Protein AF-A0A3S7R4Q8-F1 (afdb_monomer_lite)

Organism: Escherichia coli (NCBI:txid562)

InterPro domains:
  IPR011050 Pectin lyase fold/virulence factor [SSF51126] (171-638)
  IPR012332 Autotransporter, pectate lyase C-like domain superfamily [G3DSA:2.160.20.20] (77-400)
  IPR024973 ESPR domain [PF13018] (33-77)
  IPR026325 Protein of unknown function DUF932 [PF06067] (763-907)
  IPR030930 Adhesin of bacterial autotransporter system [PF16168] (350-412)
  IPR030930 Adhesin of bacterial autotransporter system [PF16168] (423-482)
  IPR030930 Adhesin of bacterial autotransporter system [TIGR04415] (155-189)
  IPR030930 Adhesin of bacterial autotransporter system [TIGR04415] (191-218)
  IPR030930 Adhesin of bacterial autotransporter system [TIGR04415] (240-271)
  IPR030930 Adhesin of bacterial autotransporter system [TIGR04415] (276-309)
  IPR030930 Adhesin of bacterial autotransporter system [TIGR04415] (291-328)
  IPR030930 Adhesin of bacterial autotransporter system [TIGR04415] (365-401)
  IPR036709 Autotransporter beta-domain superfamily [SSF103515] (648-776)
  IPR043990 Autochaperone domain type 1 [PF18883] (524-626)
  IPR043990 Autochaperone domain type 1 [cd01344] (449-643)

Sequence (918 aa):
MTMLFCTCRYPHLWVPAFLFTLCKEKLMKRHLNTSYRLVWNHITGTLVVASELARSRGKRTGVAVALSLAAVTSVPALAADTVVQAGETVNGGTLKNHDNQIVFGTTNGMTISTGLEYGPDNEANTGGQWIQNGGIANNTTVTGGGLQGVNAGGSVSDTVISAGGGQSLQGQAVNTTLNGGEQWVHEGGIATGTVINEKGWQAVKSGAMATDTVVNTGAEGGPDAENGDTGQTVYGDAVRTTINKNGRQIVAAEGTANTTVVYAGGDQTVHGHALDTTLNGGYQYVHNGGTASGTVVNSDGWQIIKEGGLADFTTVNQKGKLQVNAGGTATNVTLKQGGALVTSTAATVTGSNRLGNFTVENGKADGVVLESGGRLDVLEGHSAQKTRVDDGGTLAVSAGGKATGVTMTSGGALIADSGATVEGTNASGKFSIDGISGQASGLLLENGGSFTVNAGGQAGNTTVGHRGTLTLAAGGSLSGRTQLSKGASMVLNGDVVSTGDIVNAGEIRFDNQTTQDAVLSRAVAKGDAPVTFHKLTTSNLTGQGGTINMRVRLDGSNASDQLVINGGQATGKTWLAFTNVGNSNLGVATSGQGIRVVDAQNGATTEEGAFALSRPLQAGAFNYTLNRDSDEDWYLRSENAYRAEVPLYASMLTQAMDYDRILAGSRSHQTGVNGENNSVRLSIQGGHLGHDNNGGIARGATPESSGSYGFVRLEGDLLRTEVAGMSLTTGGYGAAGHSSVDVKDDDGSRAGTVRDDAGSLGGYFRFVCQNGCVCGQSLGEVRVPHRGDVVEKVIEGAYEVVGVFDRIEEKRDAMQSLVLPPPARQALAQAALTYRYGDEHQPVTTADILTPRRREDYGKDLWSAYQTIQENMLKGGISGRSARGKRIHTRAIHSIDTDIKLNRALWVMAETLLKSMR

Secondary structure (DSSP, 8-state):
--------S--------------------S-----EEEEEETTTTEEEEEETT-------------------------PPPEEE-TT-EEEEEEE-TT-EEEESSEEEEEEE--B-TT-TT-TT---EEEE-TT-EEES-EE-TTBEEEE-TT-EEES-EEETT-EEEESSEEES-EEES-EEEE-TT-EEES-EEETT-EEEE-TT-EEES-EE--B-TT-TTS---S-EEEESSEEES-EE-TTBEEEE-TT-EEES-EEETT-EEEESSEEES-EEEB-EEEE-TT-EEES-EE-TT-EEEE-TT-EEES-EE-TT-EEEE-TT-EEEEEEE-TT-EEEEETTSEEEEEETTEEEEEETTEEES-EE-TT-EEEE-TT-EEES-EE-TT-EEEE-TT-EEEEEEE-TT-EEEEETTSEEEEEETTEEEEEETTTTEEES-EE-TT-EEEE-TT-EEES-EE-TT-EEEEETT-EEES-EEE-TT-EEEEES-EEESS-EEESSEEE--SS--HHHHHH-----S---PPP-EEEES-EEEEEEEEEEEE--SSS--B-EEEEESSEEEEEEEEEEEE-S-TT------TT-EEEEEEETT-EE-TTSEEESS-EEETTEEEEEEE-TTS-EEEEE-SSPPTHHHHHHHHHHHHHHHHHHHH--GGG------SS--EEEEEEEEEEEE---S-GGGTPPPPEEEEEEEEEEEEEEEEEEETTEEEEEEEEEEEEEEEEEEE-TTS-EEEEEEEEEEEEEEEEEEEESS-----S-S------SSS-HHHHHHHHHHHHHTTHHHHHHHHHHHHTSB--HHHHHHHHHHHHHHHH-SS--SS-HHHHTS-SSGGGG-SBHHHHHHHHHHHHHH---EEE-TTS-EEEPPPP--HHHHHHHHHHHHHHHHHHHHH--

Foldseek 3Di:
DFFDDDFDDDDFPDDFDDDDWPFDDDDPDDDDDDDWDWDQDPVPRDTDTHDPPDDDDDDDDDDDDDDDDDDDPDDDDPADEAEQADQGEAEEDEWDSLHAYEFLHEYEQYEFQAQAQPHDVDPPGHHAYAFDANGEYENYEFEANHEYEQADNGEYECYEYEDAGEYEFQHEYECYEFHLYEYEFDANGEYENYEFAENYAYEQAANGEYENYEFHAQQPVHDPDDGDRGAYEFLHEYEAYEFEANHEYEAAQNGEYECYEADANGEYEFNHEYELYEFHLGEYEFDANGEYENYEFDANGEYEFDANGEYECYEFDANGEYEAEQNGAYYQYEYEPNGAYEYELNYWYWHAYPVGTWTRDDLETEPAEFENQHEYEREACGEYECYEFEANGEYEFEQNGAYEQYEYEPNGAYEYELNGWYWYAYPQGTWTRDNVQLETEDAEFENCHEYEREANHEYEHYEFEANGEYEYAANGEYEHEYEYADNGEYEYAAAYEYAAEYEFPYEYEDDDPDDVVCVVVVPAPPDPDDDDAYEYEYQEYHYPAHEYEKEAAQQAPLDIHAYEHEPHEQDHAYEYEYRHHDDQQDHDFAPDPARWHYHYYDPYAYDPRRYAHPDWDDGNFWTWGWDADPNRTIHIGTDPWTQLVLLLVLQQVVQQVVVVDVQVNDPPPDDFDDDPWKTKGKDKDKDKDFDCQDPFVVVSDRFGKIWMKIKIKIKIFPGWDDDPQKIKTKIKMKMWIKIKMFGAHNVRHTSGIHMGTTIGIGMGIDMHGDQQFTEDDDQQPQDQDPDDPSPVSVVVSVVVRVVSVVVVVVVLVLQLPAQADPVRLQVLLVQLQCVPPNDPDRFDHSVQLQDAPDPVLPDRTLNSSLSSNLCCAQCWQTWGADPVGDIDTGHHDDDPVVSNVSSNSSVVSSVVSSVVRD

pLDDT: mean 81.15, std 22.01, range [21.55, 98.88]

Radius of gyration: 51.57 Å; chains: 1; bounding box: 96×73×159 Å

Structure (mmCIF, N/CA/C/O backbone):
data_AF-A0A3S7R4Q8-F1
#
_entry.id   AF-A0A3S7R4Q8-F1
#
loop_
_atom_site.group_PDB
_atom_site.id
_atom_site.type_symbol
_atom_site.label_atom_id
_atom_site.label_alt_id
_atom_site.label_comp_id
_atom_site.label_asym_id
_atom_site.label_entity_id
_atom_site.label_seq_id
_atom_site.pdbx_PDB_ins_code
_atom_site.Cartn_x
_atom_site.Cartn_y
_atom_site.Cartn_z
_atom_site.occupancy
_atom_site.B_iso_or_equiv
_atom_site.auth_seq_id
_atom_site.auth_comp_id
_atom_site.auth_asym_id
_atom_site.auth_atom_id
_atom_site.pdbx_PDB_model_num
ATOM 1 N N . MET A 1 1 ? 37.529 -16.391 83.352 1.00 26.67 1 MET A N 1
ATOM 2 C CA . MET A 1 1 ? 37.997 -17.755 83.034 1.00 26.67 1 MET A CA 1
ATOM 3 C C . MET A 1 1 ? 36.746 -18.607 82.996 1.00 26.67 1 MET A C 1
ATOM 5 O O . MET A 1 1 ? 36.150 -18.820 84.041 1.00 26.67 1 MET A O 1
ATOM 9 N N . THR A 1 2 ? 36.255 -18.907 81.796 1.00 25.52 2 THR A N 1
ATOM 10 C CA . THR A 1 2 ? 34.890 -19.410 81.587 1.00 25.52 2 THR A CA 1
ATOM 11 C C . THR A 1 2 ? 34.982 -20.799 80.986 1.00 25.52 2 THR A C 1
ATOM 13 O O . THR A 1 2 ? 35.744 -21.015 80.050 1.00 25.52 2 THR A O 1
ATOM 16 N N . MET A 1 3 ? 34.265 -21.733 81.595 1.00 26.16 3 MET A N 1
ATOM 17 C CA . MET A 1 3 ? 34.409 -23.174 81.430 1.00 26.16 3 MET A CA 1
ATOM 18 C C . MET A 1 3 ? 33.017 -23.770 81.487 1.00 26.16 3 MET A C 1
ATOM 20 O O . MET A 1 3 ? 32.267 -23.420 82.400 1.00 26.16 3 MET A O 1
ATOM 24 N N . LEU A 1 4 ? 32.663 -24.649 80.553 1.00 29.16 4 LEU A N 1
ATOM 25 C CA . LEU A 1 4 ? 31.347 -25.270 80.581 1.00 29.16 4 LEU A CA 1
ATOM 26 C C . LEU A 1 4 ? 31.357 -26.642 79.921 1.00 29.16 4 LEU A C 1
ATOM 28 O O . LEU A 1 4 ? 31.340 -26.739 78.701 1.00 29.16 4 LEU A O 1
ATOM 32 N N . PHE A 1 5 ? 31.219 -27.666 80.759 1.00 32.69 5 PHE A N 1
ATOM 33 C CA . PHE A 1 5 ? 30.425 -28.853 80.456 1.00 32.69 5 PHE A CA 1
ATOM 34 C C . PHE A 1 5 ? 29.591 -29.200 81.699 1.00 32.69 5 PHE A C 1
ATOM 36 O O . PHE A 1 5 ? 30.061 -28.960 82.806 1.00 32.69 5 PHE A O 1
ATOM 43 N N . CYS A 1 6 ? 28.378 -29.754 81.639 1.00 25.39 6 CYS A N 1
ATOM 44 C CA . CYS A 1 6 ? 27.277 -29.728 80.658 1.00 25.39 6 CYS A CA 1
ATOM 45 C C . CYS A 1 6 ? 26.129 -30.562 81.287 1.00 25.39 6 CYS A C 1
ATOM 47 O O . CYS A 1 6 ? 26.404 -31.529 82.000 1.00 25.39 6 CYS A O 1
ATOM 49 N N . THR A 1 7 ? 24.851 -30.269 80.997 1.00 25.92 7 THR A N 1
ATOM 50 C CA . THR A 1 7 ? 23.750 -31.202 81.321 1.00 25.92 7 THR A CA 1
ATOM 51 C C . THR A 1 7 ? 22.784 -31.441 80.185 1.00 25.92 7 THR A C 1
ATOM 53 O O . THR A 1 7 ? 22.458 -30.569 79.379 1.00 25.92 7 THR A O 1
ATOM 56 N N . CYS A 1 8 ? 22.246 -32.656 80.183 1.00 27.55 8 CYS A N 1
ATOM 57 C CA . CYS A 1 8 ? 21.097 -33.003 79.377 1.00 27.55 8 CYS A CA 1
ATOM 58 C C . CYS A 1 8 ? 19.786 -32.767 80.119 1.00 27.55 8 CYS A C 1
ATOM 60 O O . CYS A 1 8 ? 19.309 -33.640 80.840 1.00 27.55 8 CYS A O 1
ATOM 62 N N . ARG A 1 9 ? 19.134 -31.650 79.791 1.00 29.03 9 ARG A N 1
ATOM 63 C CA . ARG A 1 9 ? 17.686 -31.600 79.532 1.00 29.03 9 ARG A CA 1
ATOM 64 C C . ARG A 1 9 ? 17.419 -30.536 78.461 1.00 29.03 9 ARG A C 1
ATOM 66 O O . ARG A 1 9 ? 17.160 -29.385 78.768 1.00 29.03 9 ARG A O 1
ATOM 73 N N . TYR A 1 10 ? 17.518 -30.985 77.205 1.00 35.88 10 TYR A N 1
ATOM 74 C CA . TYR A 1 10 ? 17.354 -30.233 75.949 1.00 35.88 10 TYR A CA 1
ATOM 75 C C . TYR A 1 10 ? 18.372 -29.113 75.650 1.00 35.88 10 TYR A C 1
ATOM 77 O O . TYR A 1 10 ? 18.126 -27.946 75.933 1.00 35.88 10 TYR A O 1
ATOM 85 N N . PRO A 1 11 ? 19.434 -29.452 74.897 1.00 29.73 11 PRO A N 1
ATOM 86 C CA . PRO A 1 11 ? 20.004 -28.539 73.914 1.00 29.73 11 PRO A CA 1
ATOM 87 C C . PRO A 1 11 ? 19.893 -29.118 72.491 1.00 29.73 11 PRO A C 1
ATOM 89 O O . PRO A 1 11 ? 20.501 -30.137 72.150 1.00 29.73 11 PRO A O 1
ATOM 92 N N . HIS A 1 12 ? 19.148 -28.425 71.631 1.00 29.16 12 HIS A N 1
ATOM 93 C CA . HIS A 1 12 ? 19.277 -28.530 70.178 1.00 29.16 12 HIS A CA 1
ATOM 94 C C . HIS A 1 12 ? 19.711 -27.165 69.656 1.00 29.16 12 HIS A C 1
ATOM 96 O O . HIS A 1 12 ? 18.875 -26.325 69.338 1.00 29.16 12 HIS A O 1
ATOM 102 N N . LEU A 1 13 ? 21.025 -26.937 69.605 1.00 28.33 13 LEU A N 1
ATOM 103 C CA . LEU A 1 13 ? 21.574 -25.771 68.925 1.00 28.33 13 LEU A CA 1
ATOM 104 C C . LEU A 1 13 ? 21.566 -26.065 67.420 1.00 28.33 13 LEU A C 1
ATOM 106 O O . LEU A 1 13 ? 22.435 -26.768 66.909 1.00 28.33 13 LEU A O 1
ATOM 110 N N . TRP A 1 14 ? 20.535 -25.590 66.726 1.00 26.89 14 TRP A N 1
ATOM 111 C CA . TRP A 1 14 ? 20.473 -25.645 65.268 1.00 26.89 14 TRP A CA 1
ATOM 112 C C . TRP A 1 14 ? 21.296 -24.494 64.688 1.00 26.89 14 TRP A C 1
ATOM 114 O O . TRP A 1 14 ? 20.960 -23.330 64.893 1.00 26.89 14 TRP A O 1
ATOM 124 N N . VAL A 1 15 ? 22.348 -24.823 63.939 1.00 25.45 15 VAL A N 1
ATOM 125 C CA . VAL A 1 15 ? 23.052 -23.876 63.067 1.00 25.45 15 VAL A CA 1
ATOM 126 C C . VAL A 1 15 ? 22.779 -24.319 61.629 1.00 25.45 15 VAL A C 1
ATOM 128 O O . VAL A 1 15 ? 23.397 -25.286 61.181 1.00 25.45 15 VAL A O 1
ATOM 131 N N . PRO A 1 16 ? 21.833 -23.688 60.908 1.00 24.86 16 PRO A N 1
ATOM 132 C CA . PRO A 1 16 ? 21.560 -24.030 59.518 1.00 24.86 16 PRO A CA 1
ATOM 133 C C . PRO A 1 16 ? 22.721 -23.564 58.631 1.00 24.86 16 PRO A C 1
ATOM 135 O O . PRO A 1 16 ? 22.762 -22.425 58.167 1.00 24.86 16 PRO A O 1
ATOM 138 N N . ALA A 1 17 ? 23.680 -24.457 58.397 1.00 26.41 17 ALA A N 1
ATOM 139 C CA . ALA A 1 17 ? 24.714 -24.266 57.393 1.00 26.41 17 ALA A CA 1
ATOM 140 C C . ALA A 1 17 ? 24.139 -24.590 56.003 1.00 26.41 17 ALA A C 1
ATOM 142 O O . ALA A 1 17 ? 23.897 -25.755 55.697 1.00 26.41 17 ALA A O 1
ATOM 143 N N . PHE A 1 18 ? 23.981 -23.543 55.185 1.00 25.91 18 PHE A N 1
ATOM 144 C CA . PHE A 1 18 ? 23.490 -23.533 53.797 1.00 25.91 18 PHE A CA 1
ATOM 145 C C . PHE A 1 18 ? 22.010 -23.895 53.585 1.00 25.91 18 PHE A C 1
ATOM 147 O O . PHE A 1 18 ? 21.606 -25.049 53.646 1.00 25.91 18 PHE A O 1
ATOM 154 N N . LEU A 1 19 ? 21.221 -22.887 53.194 1.00 25.77 19 LEU A N 1
ATOM 155 C CA . LEU A 1 19 ? 19.942 -23.079 52.511 1.00 25.77 19 LEU A CA 1
ATOM 156 C C . LEU A 1 19 ? 20.214 -23.120 50.996 1.00 25.77 19 LEU A C 1
ATOM 158 O O . LEU A 1 19 ? 20.661 -22.123 50.429 1.00 25.77 19 LEU A O 1
ATOM 162 N N . PHE A 1 20 ? 19.963 -24.254 50.340 1.00 23.41 20 PHE A N 1
ATOM 163 C CA . PHE A 1 20 ? 19.987 -24.372 48.875 1.00 23.41 20 PHE A CA 1
ATOM 164 C C . PHE A 1 20 ? 18.577 -24.697 48.373 1.00 23.41 20 PHE A C 1
ATOM 166 O O . PHE A 1 20 ? 18.231 -25.854 48.143 1.00 23.41 20 PHE A O 1
ATOM 173 N N . THR A 1 21 ? 17.752 -23.663 48.208 1.00 26.12 21 THR A N 1
ATOM 174 C CA . THR A 1 21 ? 16.392 -23.794 47.675 1.00 26.12 21 THR A CA 1
ATOM 175 C C . THR A 1 21 ? 16.452 -24.089 46.175 1.00 26.12 21 THR A C 1
ATOM 177 O O . THR A 1 21 ? 16.606 -23.193 45.346 1.00 26.12 21 THR A O 1
ATOM 180 N N . LEU A 1 22 ? 16.340 -25.366 45.809 1.00 25.05 22 LEU A N 1
ATOM 181 C CA . LEU A 1 22 ? 16.194 -25.813 44.422 1.00 25.05 22 LEU A CA 1
ATOM 182 C C . LEU A 1 22 ? 14.704 -25.923 44.066 1.00 25.05 22 LEU A C 1
ATOM 184 O O . LEU A 1 22 ? 14.197 -27.007 43.783 1.00 25.05 22 LEU A O 1
ATOM 188 N N . CYS A 1 23 ? 14.004 -24.785 44.084 1.00 25.73 23 CYS A N 1
ATOM 189 C CA . CYS A 1 23 ? 12.625 -24.719 43.606 1.00 25.73 23 CYS A CA 1
ATOM 190 C C . CYS A 1 23 ? 12.600 -25.087 42.115 1.00 25.73 23 CYS A C 1
ATOM 192 O O . CYS A 1 23 ? 13.279 -24.462 41.295 1.00 25.73 23 CYS A O 1
ATOM 194 N N . LYS A 1 24 ? 11.864 -26.145 41.766 1.00 26.42 24 LYS A N 1
ATOM 195 C CA . LYS A 1 24 ? 11.794 -26.666 40.398 1.00 26.42 24 LYS A CA 1
ATOM 196 C C . LYS A 1 24 ? 10.342 -26.783 39.961 1.00 26.42 24 LYS A C 1
ATOM 198 O O . LYS A 1 24 ? 9.799 -27.881 39.860 1.00 26.42 24 LYS A O 1
ATOM 203 N N . GLU A 1 25 ? 9.743 -25.621 39.710 1.00 28.64 25 GLU A N 1
ATOM 204 C CA . GLU A 1 25 ? 8.355 -25.466 39.276 1.00 28.64 25 GLU A CA 1
ATOM 205 C C . GLU A 1 25 ? 7.989 -26.457 38.162 1.00 28.64 25 GLU A C 1
ATOM 207 O O . GLU A 1 25 ? 8.582 -26.472 37.079 1.00 28.64 25 GLU A O 1
ATOM 212 N N . LYS A 1 26 ? 6.970 -27.283 38.418 1.00 24.34 26 LYS A N 1
ATOM 213 C CA . LYS A 1 26 ? 6.408 -28.213 37.432 1.00 24.34 26 LYS A CA 1
ATOM 214 C C . LYS A 1 26 ? 4.934 -27.917 37.161 1.00 24.34 26 LYS A C 1
ATOM 216 O O . LYS A 1 26 ? 4.061 -28.778 37.253 1.00 24.34 26 LYS A O 1
ATOM 221 N N . LEU A 1 27 ? 4.669 -26.673 36.767 1.00 27.16 27 LEU A N 1
ATOM 222 C CA . LEU A 1 27 ? 3.374 -26.235 36.252 1.00 27.16 27 LEU A CA 1
ATOM 223 C C . LEU A 1 27 ? 3.078 -26.898 34.894 1.00 27.16 27 LEU A C 1
ATOM 225 O O . LEU A 1 27 ? 3.482 -26.417 33.838 1.00 27.16 27 LEU A O 1
ATOM 229 N N . MET A 1 28 ? 2.329 -28.005 34.898 1.00 24.97 28 MET A N 1
ATOM 230 C CA . MET A 1 28 ? 1.729 -28.539 33.670 1.00 24.97 28 MET A CA 1
ATOM 231 C C . MET A 1 28 ? 0.426 -27.808 33.321 1.00 24.97 28 MET A C 1
ATOM 233 O O . MET A 1 28 ? -0.669 -28.314 33.559 1.00 24.97 28 MET A O 1
ATOM 237 N N . LYS A 1 29 ? 0.549 -26.658 32.650 1.00 25.98 29 LYS A N 1
ATOM 238 C CA . LYS A 1 29 ? -0.421 -26.212 31.634 1.00 25.98 29 LYS A CA 1
ATOM 239 C C . LYS A 1 29 ? 0.330 -25.691 30.407 1.00 25.98 29 LYS A C 1
ATOM 241 O O . LYS A 1 29 ? 1.394 -25.095 30.520 1.00 25.98 29 LYS A O 1
ATOM 246 N N . ARG A 1 30 ? -0.203 -25.992 29.218 1.00 34.81 30 ARG A N 1
ATOM 247 C CA . ARG A 1 30 ? 0.396 -25.618 27.927 1.00 34.81 30 ARG A CA 1
ATOM 248 C C . ARG A 1 30 ? 0.352 -24.097 27.713 1.00 34.81 30 ARG A C 1
ATOM 250 O O . ARG A 1 30 ? -0.628 -23.468 28.091 1.00 34.81 30 ARG A O 1
ATOM 257 N N . HIS A 1 31 ? 1.350 -23.595 26.979 1.00 32.31 31 HIS A N 1
ATOM 258 C CA . HIS A 1 31 ? 1.493 -22.227 26.453 1.00 32.31 31 HIS A CA 1
ATOM 259 C C . HIS A 1 31 ? 1.882 -21.126 27.460 1.00 32.31 31 HIS A C 1
ATOM 261 O O . H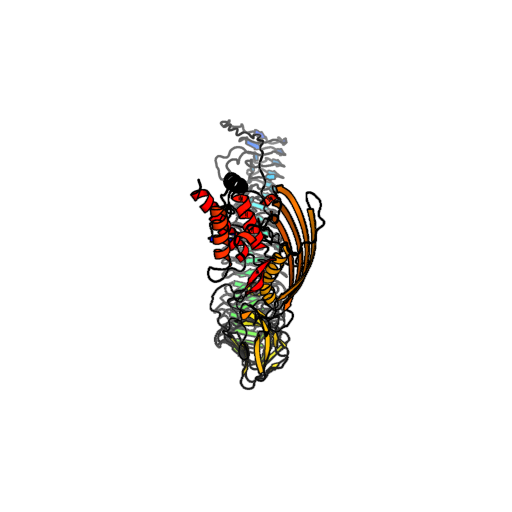IS A 1 31 ? 1.055 -20.291 27.806 1.00 32.31 31 HIS A O 1
ATOM 267 N N . LEU A 1 32 ? 3.174 -21.047 27.817 1.00 27.27 32 LEU A N 1
ATOM 268 C CA . LEU A 1 32 ? 4.056 -19.910 27.473 1.00 27.27 32 LEU A CA 1
ATOM 269 C C . LEU A 1 32 ? 5.525 -20.189 27.877 1.00 27.27 32 LEU A C 1
ATOM 271 O O . LEU A 1 32 ? 5.828 -21.246 28.425 1.00 27.27 32 LEU A O 1
ATOM 275 N N . ASN A 1 33 ? 6.438 -19.305 27.462 1.00 28.39 33 ASN A N 1
ATOM 276 C CA . ASN A 1 33 ? 7.865 -19.590 27.243 1.00 28.39 33 ASN A CA 1
ATOM 277 C C . ASN A 1 33 ? 8.728 -19.894 28.486 1.00 28.39 33 ASN A C 1
ATOM 279 O O . ASN A 1 33 ? 8.505 -19.392 29.582 1.00 28.39 33 ASN A O 1
ATOM 283 N N . THR A 1 34 ? 9.794 -20.659 28.227 1.00 33.75 34 THR A N 1
ATOM 284 C CA . THR A 1 34 ? 10.935 -20.962 29.109 1.00 33.75 34 THR A CA 1
ATOM 285 C C . THR A 1 34 ? 11.663 -19.733 29.664 1.00 33.75 34 THR A C 1
ATOM 287 O O . THR A 1 34 ? 11.656 -18.666 29.054 1.00 33.75 34 THR A O 1
ATOM 290 N N . SER A 1 35 ? 12.362 -19.944 30.784 1.00 32.25 35 SER A N 1
ATOM 291 C CA . SER A 1 35 ? 13.108 -18.968 31.587 1.00 32.25 35 SER A CA 1
ATOM 292 C C . SER A 1 35 ? 13.950 -17.942 30.809 1.00 32.25 35 SER A C 1
ATOM 294 O O . SER A 1 35 ? 14.766 -18.266 29.943 1.00 32.25 35 SER A O 1
ATOM 296 N N . TYR A 1 36 ? 13.822 -16.683 31.235 1.00 38.81 36 TYR A N 1
ATOM 297 C CA . TYR A 1 36 ? 14.764 -15.603 30.949 1.00 38.81 36 TYR A CA 1
ATOM 298 C C . TYR A 1 36 ? 15.316 -15.049 32.264 1.00 38.81 36 TYR A C 1
ATOM 300 O O . TYR A 1 36 ? 14.588 -14.984 33.255 1.00 38.81 36 TYR A O 1
ATOM 308 N N . ARG A 1 37 ? 16.562 -14.560 32.267 1.00 38.47 37 ARG A N 1
ATOM 309 C CA . ARG A 1 37 ? 17.097 -13.767 33.387 1.00 38.47 37 ARG A CA 1
ATOM 310 C C . ARG A 1 37 ? 17.182 -12.288 33.023 1.00 38.47 37 ARG A C 1
ATOM 312 O O . ARG A 1 37 ? 17.515 -11.944 31.888 1.00 38.47 37 ARG A O 1
ATOM 319 N N . LEU A 1 38 ? 16.956 -11.425 34.007 1.00 38.66 38 LEU A N 1
ATOM 320 C CA . LEU A 1 38 ? 17.244 -9.996 33.907 1.00 38.66 38 LEU A CA 1
ATOM 321 C C . LEU A 1 38 ? 18.726 -9.755 34.228 1.00 38.66 38 LEU A C 1
ATOM 323 O O . LEU A 1 38 ? 19.223 -10.200 35.262 1.00 38.66 38 LEU A O 1
ATOM 327 N N . VAL A 1 39 ? 19.436 -9.057 33.344 1.00 37.50 39 VAL A N 1
ATOM 328 C CA . VAL A 1 39 ? 20.836 -8.652 33.537 1.00 37.50 39 VAL A CA 1
ATOM 329 C C . VAL A 1 39 ? 20.912 -7.134 33.544 1.00 37.50 39 VAL A C 1
ATOM 331 O O . VAL A 1 39 ? 20.412 -6.481 32.631 1.00 37.50 39 VAL A O 1
ATOM 334 N N . TRP A 1 40 ? 21.551 -6.570 34.567 1.00 42.19 40 TRP A N 1
ATOM 335 C CA . TRP A 1 40 ? 21.805 -5.135 34.645 1.00 42.19 40 TRP A CA 1
ATOM 336 C C . TRP A 1 40 ? 22.868 -4.730 33.616 1.00 42.19 40 TRP A C 1
ATOM 338 O O . TRP A 1 40 ? 24.009 -5.191 33.683 1.00 42.19 40 TRP A O 1
ATOM 348 N N . ASN A 1 41 ? 22.501 -3.880 32.655 1.00 39.78 41 ASN A N 1
ATOM 349 C CA . ASN A 1 41 ? 23.427 -3.360 31.656 1.00 39.78 41 ASN A CA 1
ATOM 350 C C . ASN A 1 41 ? 24.018 -2.023 32.132 1.00 39.78 41 ASN A C 1
ATOM 352 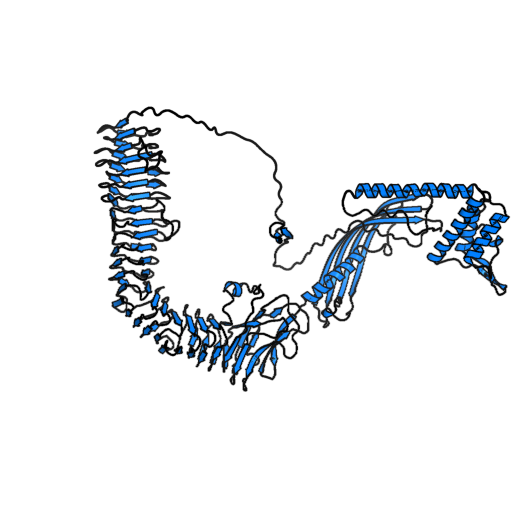O O . ASN A 1 41 ? 23.336 -1.000 32.167 1.00 39.78 41 ASN A O 1
ATOM 356 N N . HIS A 1 42 ? 25.311 -2.027 32.464 1.00 35.09 42 HIS A N 1
ATOM 357 C CA . HIS A 1 42 ? 26.025 -0.845 32.959 1.00 35.09 42 HIS A CA 1
ATOM 358 C C . HIS A 1 42 ? 26.246 0.263 31.912 1.00 35.09 42 HIS A C 1
ATOM 360 O O . HIS A 1 42 ? 26.629 1.361 32.303 1.00 35.09 42 HIS A O 1
ATOM 366 N N . ILE A 1 43 ? 26.002 0.012 30.619 1.00 36.66 43 ILE A N 1
ATOM 367 C CA . ILE A 1 43 ? 26.097 1.034 29.560 1.00 36.66 43 ILE A CA 1
ATOM 368 C C . ILE A 1 43 ? 24.761 1.774 29.391 1.00 36.66 43 ILE A C 1
ATOM 370 O O . ILE A 1 43 ? 24.755 2.980 29.172 1.00 36.66 43 ILE A O 1
ATOM 374 N N . THR A 1 44 ? 23.625 1.076 29.521 1.00 35.97 44 THR A N 1
ATOM 375 C CA . THR A 1 44 ? 22.280 1.649 29.295 1.00 35.97 44 THR A CA 1
ATOM 376 C C . THR A 1 44 ? 21.480 1.914 30.573 1.00 35.97 44 THR A C 1
ATOM 378 O O . THR A 1 44 ? 20.365 2.420 30.489 1.00 35.97 44 THR A O 1
ATOM 381 N N . GLY A 1 45 ? 22.007 1.558 31.750 1.00 37.75 45 GLY A N 1
ATOM 382 C CA . GLY A 1 45 ? 21.380 1.832 33.051 1.00 37.75 45 GLY A CA 1
ATOM 383 C C . GLY A 1 45 ? 20.068 1.080 33.308 1.00 37.75 45 GLY A C 1
ATOM 384 O O . GLY A 1 45 ? 19.252 1.532 34.107 1.00 37.75 45 GLY A O 1
ATOM 385 N N . THR A 1 46 ? 19.836 -0.039 32.616 1.00 37.12 46 THR A N 1
ATOM 386 C CA . THR A 1 46 ? 18.555 -0.764 32.613 1.00 37.12 46 THR A CA 1
ATOM 387 C C . THR A 1 46 ? 18.736 -2.283 32.682 1.00 37.12 46 THR A C 1
ATOM 389 O O . THR A 1 46 ? 19.787 -2.828 32.334 1.00 37.12 46 THR A O 1
ATOM 392 N N . LEU A 1 47 ? 17.700 -2.986 33.153 1.00 35.78 47 LEU A N 1
ATOM 393 C CA . LEU A 1 47 ? 17.638 -4.451 33.169 1.00 35.78 47 LEU A CA 1
ATOM 394 C C . LEU A 1 47 ? 17.188 -4.973 31.798 1.00 35.78 47 LEU A C 1
ATOM 396 O O . LEU A 1 47 ? 16.105 -4.627 31.331 1.00 35.78 47 LEU A O 1
ATOM 400 N N . VAL A 1 48 ? 17.996 -5.835 31.179 1.00 39.72 48 VAL A N 1
ATOM 401 C CA . VAL A 1 48 ? 17.715 -6.445 29.869 1.00 39.72 48 VAL A CA 1
ATOM 402 C C . VAL A 1 48 ? 17.483 -7.950 30.023 1.00 39.72 48 VAL A C 1
ATOM 404 O O . VAL A 1 48 ? 18.132 -8.614 30.831 1.00 39.72 48 VAL A O 1
ATOM 407 N N . VAL A 1 49 ? 16.536 -8.484 29.254 1.00 38.78 49 VAL A N 1
ATOM 408 C CA . VAL A 1 49 ? 16.079 -9.881 29.295 1.00 38.78 49 VAL A CA 1
ATOM 409 C C . VAL A 1 49 ? 16.981 -10.762 28.415 1.00 38.78 49 VAL A C 1
ATOM 411 O O . VAL A 1 49 ? 17.124 -10.489 27.226 1.00 38.78 49 VAL A O 1
ATOM 414 N N . ALA A 1 50 ? 17.572 -11.828 28.968 1.00 40.88 50 ALA A N 1
ATOM 415 C CA . ALA A 1 50 ? 18.456 -12.750 28.239 1.00 40.88 50 ALA A CA 1
ATOM 416 C C . ALA A 1 50 ? 18.117 -14.236 28.486 1.00 40.88 50 ALA A C 1
ATOM 418 O O . ALA A 1 50 ? 17.758 -14.625 29.598 1.00 40.88 50 ALA A O 1
ATOM 419 N N . SER A 1 51 ? 18.253 -15.066 27.443 1.00 41.81 51 SER A N 1
ATOM 420 C CA . SER A 1 51 ? 17.959 -16.513 27.448 1.00 41.81 51 SER A CA 1
ATOM 421 C C . SER A 1 51 ? 19.147 -17.365 27.934 1.00 41.81 51 SER A C 1
ATOM 423 O O . SER A 1 51 ? 20.304 -17.043 27.663 1.00 41.81 51 SER A O 1
ATOM 425 N N . GLU A 1 52 ? 18.871 -18.480 28.619 1.00 38.56 52 GLU A N 1
ATOM 426 C CA . GLU A 1 52 ? 19.884 -19.344 29.258 1.00 38.56 52 GLU A CA 1
ATOM 427 C C . GLU A 1 52 ? 20.704 -20.248 28.308 1.00 38.56 52 GLU A C 1
ATOM 429 O O . GLU A 1 52 ? 21.636 -20.919 28.755 1.00 38.56 52 GLU A O 1
ATOM 434 N N . LEU A 1 53 ? 20.414 -20.279 27.001 1.00 35.97 53 LEU A N 1
ATOM 435 C CA . LEU A 1 53 ? 21.060 -21.214 26.060 1.00 35.97 53 LEU A CA 1
ATOM 436 C C . LEU A 1 53 ? 22.459 -20.800 25.553 1.00 35.97 53 LEU A C 1
ATOM 438 O O . LEU A 1 53 ? 23.102 -21.556 24.825 1.00 35.97 53 LEU A O 1
ATOM 442 N N . ALA A 1 54 ? 22.987 -19.648 25.975 1.00 33.59 54 ALA A N 1
ATOM 443 C CA . ALA A 1 54 ? 24.328 -19.189 25.604 1.00 33.59 54 ALA A CA 1
ATOM 444 C C . ALA A 1 54 ? 25.439 -19.795 26.495 1.00 33.59 54 ALA A C 1
ATOM 446 O O . ALA A 1 54 ? 25.953 -19.144 27.406 1.00 33.59 54 ALA A O 1
ATOM 447 N N . ARG A 1 55 ? 25.867 -21.037 26.213 1.00 30.36 55 ARG A N 1
ATOM 448 C CA . ARG A 1 55 ? 27.108 -21.610 26.781 1.00 30.36 55 ARG A CA 1
ATOM 449 C C . ARG A 1 55 ? 28.297 -21.418 25.840 1.00 30.36 55 ARG A C 1
ATOM 451 O O . ARG A 1 55 ? 28.395 -22.087 24.817 1.00 30.36 55 ARG A O 1
ATOM 458 N N . SER A 1 56 ? 29.258 -20.586 26.235 1.00 28.73 56 SER A N 1
ATOM 459 C CA . SER A 1 56 ? 30.546 -20.460 25.549 1.00 28.73 56 SER A CA 1
ATOM 460 C C . SER A 1 56 ? 31.576 -21.477 26.068 1.00 28.73 56 SER A C 1
ATOM 462 O O . SER A 1 56 ? 31.920 -21.500 27.249 1.00 28.73 56 SER A O 1
ATOM 464 N N . ARG A 1 57 ? 32.131 -22.300 25.168 1.00 27.45 57 ARG A N 1
ATOM 465 C CA . ARG A 1 57 ? 33.430 -22.980 25.345 1.00 27.45 57 ARG A CA 1
ATOM 466 C C . ARG A 1 57 ? 34.121 -23.131 23.988 1.00 27.45 57 ARG A C 1
ATOM 468 O O . ARG A 1 57 ? 33.607 -23.823 23.121 1.00 27.45 57 ARG A O 1
ATOM 475 N N . GLY A 1 58 ? 35.296 -22.514 23.831 1.00 24.05 58 GLY A N 1
ATOM 476 C CA . GLY A 1 58 ? 36.097 -22.598 22.604 1.00 24.05 58 GLY A CA 1
ATOM 477 C C . GLY A 1 58 ? 37.487 -21.953 22.718 1.00 24.05 58 GLY A C 1
ATOM 478 O O . GLY A 1 58 ? 37.635 -20.760 22.485 1.00 24.05 58 GLY A O 1
ATOM 479 N N . LYS A 1 59 ? 38.496 -22.759 23.077 1.00 23.33 59 LYS A N 1
ATOM 480 C CA . LYS A 1 59 ? 39.960 -22.594 22.876 1.00 23.33 59 LYS A CA 1
ATOM 481 C C . LYS A 1 59 ? 40.567 -24.006 23.015 1.00 23.33 59 LYS A C 1
ATOM 483 O O . LYS A 1 59 ? 40.095 -24.741 23.875 1.00 23.33 59 LYS A O 1
ATOM 488 N N . ARG A 1 60 ? 41.618 -24.459 22.319 1.00 23.81 60 ARG A N 1
ATOM 489 C CA . ARG A 1 60 ? 42.430 -23.936 21.186 1.00 23.81 60 ARG A CA 1
ATOM 490 C C . ARG A 1 60 ? 41.992 -24.693 19.896 1.00 23.81 60 ARG A C 1
ATOM 492 O O . ARG A 1 60 ? 40.910 -25.263 19.937 1.00 23.81 60 ARG A O 1
ATOM 499 N N . THR A 1 61 ? 42.655 -24.772 18.734 1.00 22.70 61 THR A N 1
ATOM 500 C CA . THR A 1 61 ? 43.947 -24.318 18.132 1.00 22.70 61 THR A CA 1
ATOM 501 C C . THR A 1 61 ? 43.691 -24.235 16.594 1.00 22.70 61 THR A C 1
ATOM 503 O O . THR A 1 61 ? 42.602 -24.602 16.170 1.00 22.70 61 THR A O 1
ATOM 506 N N . GLY A 1 62 ? 44.549 -23.790 15.664 1.00 23.80 62 GLY A N 1
ATOM 507 C CA . GLY A 1 62 ? 45.975 -23.444 15.671 1.00 23.80 62 GLY A CA 1
ATOM 508 C C . GLY A 1 62 ? 46.812 -24.321 14.720 1.00 23.80 62 GLY A C 1
ATOM 509 O O . GLY A 1 62 ? 47.597 -25.125 15.207 1.00 23.80 62 GLY A O 1
ATOM 510 N N . VAL A 1 63 ? 46.662 -24.146 13.398 1.00 22.77 63 VAL A N 1
ATOM 511 C CA . VAL A 1 63 ? 47.630 -24.549 12.350 1.00 22.77 63 VAL A CA 1
ATOM 512 C C . VAL A 1 63 ? 47.601 -23.482 11.251 1.00 22.77 63 VAL A C 1
ATOM 514 O O . VAL A 1 63 ? 46.524 -23.023 10.879 1.00 22.77 63 VAL A O 1
ATOM 517 N N . ALA A 1 64 ? 48.770 -23.091 10.744 1.00 22.20 64 ALA A N 1
ATOM 518 C CA . ALA A 1 64 ? 48.925 -22.188 9.606 1.00 22.20 64 ALA A CA 1
ATOM 519 C C . ALA A 1 64 ? 49.535 -22.941 8.416 1.00 22.20 64 ALA A C 1
ATOM 521 O O . ALA A 1 64 ? 50.439 -23.749 8.617 1.00 22.20 64 ALA A O 1
ATOM 522 N N . VAL A 1 65 ? 49.106 -22.619 7.193 1.00 21.55 65 VAL A N 1
ATOM 523 C CA . VAL A 1 65 ? 49.886 -22.820 5.958 1.00 21.55 65 VAL A CA 1
ATOM 524 C C . VAL A 1 65 ? 49.689 -21.585 5.076 1.00 21.55 65 VAL A C 1
ATOM 526 O O . VAL A 1 65 ? 48.624 -20.971 5.085 1.00 21.55 65 VAL A O 1
ATOM 529 N N . ALA A 1 66 ? 50.755 -21.181 4.391 1.00 22.83 66 ALA A N 1
ATOM 530 C CA . ALA A 1 66 ? 50.847 -19.929 3.653 1.00 22.83 66 ALA A CA 1
ATOM 531 C C . ALA A 1 66 ? 50.071 -19.922 2.327 1.00 22.83 66 ALA A C 1
ATOM 533 O O . ALA A 1 66 ? 49.932 -20.949 1.666 1.00 22.83 66 ALA A O 1
ATOM 534 N N . LEU A 1 67 ? 49.739 -18.714 1.868 1.00 22.98 67 LEU A N 1
ATOM 535 C CA . LEU A 1 67 ? 49.837 -18.369 0.452 1.00 22.98 67 LEU A CA 1
ATOM 536 C C . LEU A 1 67 ? 50.652 -17.080 0.327 1.00 22.98 67 LEU A C 1
ATOM 538 O O . LEU A 1 67 ? 50.471 -16.123 1.078 1.00 22.98 67 LEU A O 1
ATOM 542 N N . SER A 1 68 ? 51.652 -17.138 -0.544 1.00 24.05 68 SER A N 1
ATOM 543 C CA . SER A 1 68 ? 52.776 -16.210 -0.605 1.00 24.05 68 SER A CA 1
ATOM 544 C C . SER A 1 68 ? 52.424 -14.898 -1.297 1.00 24.05 68 SER A C 1
ATOM 546 O O . SER A 1 68 ? 52.013 -14.895 -2.456 1.00 24.05 68 SER A O 1
ATOM 548 N N . LEU A 1 69 ? 52.720 -13.786 -0.625 1.00 28.88 69 LEU A N 1
ATOM 549 C CA . LEU A 1 69 ? 52.869 -12.483 -1.262 1.00 28.88 69 LEU A CA 1
ATOM 550 C C . LEU A 1 69 ? 54.139 -12.510 -2.132 1.00 28.88 69 LEU A C 1
ATOM 552 O O . LEU A 1 69 ? 55.250 -12.455 -1.606 1.00 28.88 69 LEU A O 1
ATOM 556 N N . ALA A 1 70 ? 53.980 -12.615 -3.451 1.00 25.31 70 ALA A N 1
ATOM 557 C CA . ALA A 1 70 ? 55.075 -12.539 -4.414 1.00 25.31 70 ALA A CA 1
ATOM 558 C C . ALA A 1 70 ? 54.882 -11.313 -5.314 1.00 25.31 70 ALA A C 1
ATOM 560 O O . ALA A 1 70 ? 54.275 -11.390 -6.379 1.00 25.31 70 ALA A O 1
ATOM 561 N N . ALA A 1 71 ? 55.404 -10.169 -4.871 1.00 31.34 71 ALA A N 1
ATOM 562 C CA . ALA A 1 71 ? 55.569 -9.018 -5.745 1.00 31.34 71 ALA A CA 1
ATOM 563 C C . ALA A 1 71 ? 56.690 -9.320 -6.751 1.00 31.34 71 ALA A C 1
ATOM 565 O O . ALA A 1 71 ? 57.857 -9.411 -6.373 1.00 31.34 71 ALA A O 1
ATOM 566 N N . VAL A 1 72 ? 56.336 -9.459 -8.028 1.00 27.03 72 VAL A N 1
ATOM 567 C CA . VAL A 1 72 ? 57.288 -9.445 -9.143 1.00 27.03 72 VAL A CA 1
ATOM 568 C C . VAL A 1 72 ? 56.876 -8.314 -10.072 1.00 27.03 72 VAL A C 1
ATOM 570 O O . VAL A 1 72 ? 56.001 -8.469 -10.916 1.00 27.03 72 VAL A O 1
ATOM 573 N N . THR A 1 73 ? 57.506 -7.154 -9.905 1.00 30.88 73 THR A N 1
ATOM 574 C CA . THR A 1 73 ? 57.422 -6.061 -10.876 1.00 30.88 73 THR A CA 1
ATOM 575 C C . THR A 1 73 ? 58.279 -6.420 -12.087 1.00 30.88 73 THR A C 1
ATOM 577 O O . THR A 1 73 ? 59.461 -6.074 -12.147 1.00 30.88 73 THR A O 1
ATOM 580 N N . SER A 1 74 ? 57.705 -7.141 -13.049 1.00 31.00 74 SER A N 1
ATOM 581 C CA . SER A 1 74 ? 58.287 -7.240 -14.385 1.00 31.00 74 SER A CA 1
ATOM 582 C C . SER A 1 74 ? 58.119 -5.902 -15.101 1.00 31.00 74 SER A C 1
ATOM 584 O O . SER A 1 74 ? 56.999 -5.443 -15.311 1.00 31.00 74 SER A O 1
ATOM 586 N N . VAL A 1 75 ? 59.239 -5.290 -15.485 1.00 31.72 75 VAL A N 1
ATOM 587 C CA . VAL A 1 75 ? 59.265 -4.190 -16.462 1.00 31.72 75 VAL A CA 1
ATOM 588 C C . VAL A 1 75 ? 58.572 -4.679 -17.743 1.00 31.72 75 VAL A C 1
ATOM 590 O O . VAL A 1 75 ? 58.845 -5.815 -18.143 1.00 31.72 75 VAL A O 1
ATOM 593 N N . PRO A 1 76 ? 57.702 -3.883 -18.395 1.00 38.16 76 PRO A N 1
ATOM 594 C CA . PRO A 1 76 ? 57.057 -4.308 -19.628 1.00 38.16 76 PRO A CA 1
ATOM 595 C C . PRO A 1 76 ? 58.108 -4.489 -20.727 1.00 38.16 76 PRO A C 1
ATOM 597 O O . PRO A 1 76 ? 58.671 -3.526 -21.249 1.00 38.16 76 PRO A O 1
ATOM 600 N N . ALA A 1 77 ? 58.369 -5.743 -21.087 1.00 36.84 77 ALA A N 1
ATOM 601 C CA . ALA A 1 77 ? 58.853 -6.049 -22.419 1.00 36.84 77 ALA A CA 1
ATOM 602 C C . ALA A 1 77 ? 57.669 -5.840 -23.368 1.00 36.84 77 ALA A C 1
ATOM 604 O O . ALA A 1 77 ? 56.611 -6.422 -23.146 1.00 36.84 77 ALA A O 1
ATOM 605 N N . LEU A 1 78 ? 57.841 -5.005 -24.394 1.00 39.09 78 LEU A N 1
ATOM 606 C CA . LEU A 1 78 ? 56.850 -4.850 -25.457 1.00 39.09 78 LEU A CA 1
ATOM 607 C C . LEU A 1 78 ? 56.606 -6.224 -26.094 1.00 39.09 78 LEU A C 1
ATOM 609 O O . LEU A 1 78 ? 57.501 -6.765 -26.750 1.00 39.09 78 LEU A O 1
ATOM 613 N N . ALA A 1 79 ? 55.423 -6.794 -25.865 1.00 48.28 79 ALA A N 1
ATOM 614 C CA . ALA A 1 79 ? 54.987 -7.995 -26.559 1.00 48.28 79 ALA A CA 1
ATOM 615 C C . ALA A 1 79 ? 54.903 -7.681 -28.059 1.00 48.28 79 ALA A C 1
ATOM 617 O O . ALA A 1 79 ? 54.395 -6.632 -28.453 1.00 48.28 79 ALA A O 1
ATOM 618 N N . ALA A 1 80 ? 55.450 -8.558 -28.898 1.00 60.09 80 ALA A N 1
ATOM 619 C CA . ALA A 1 80 ? 55.385 -8.373 -30.342 1.00 60.09 80 ALA A CA 1
ATOM 620 C C . ALA A 1 80 ? 53.985 -8.739 -30.854 1.00 60.09 80 ALA A C 1
ATOM 622 O O . ALA A 1 80 ? 53.467 -9.805 -30.514 1.00 60.09 80 ALA A O 1
ATOM 623 N N . ASP A 1 81 ? 53.407 -7.882 -31.697 1.00 78.12 81 ASP A N 1
ATOM 624 C CA . ASP A 1 81 ? 52.092 -8.106 -32.302 1.00 78.12 81 ASP A CA 1
ATOM 625 C C . ASP A 1 81 ? 52.032 -9.456 -33.033 1.00 78.12 81 ASP A C 1
ATOM 627 O O . ASP A 1 81 ? 52.787 -9.720 -33.974 1.00 78.12 81 ASP A O 1
ATOM 631 N N . THR A 1 82 ? 51.089 -10.308 -32.635 1.00 88.38 82 THR A N 1
ATOM 632 C CA . THR A 1 82 ? 50.790 -11.557 -33.339 1.00 88.38 82 THR A CA 1
ATOM 633 C C . THR A 1 82 ? 49.769 -11.273 -34.435 1.00 88.38 82 THR A C 1
ATOM 635 O O . THR A 1 82 ? 48.600 -11.020 -34.149 1.00 88.38 82 THR A O 1
ATOM 638 N N . VAL A 1 83 ? 50.184 -11.308 -35.702 1.00 93.62 83 VAL A N 1
ATOM 639 C CA . VAL A 1 83 ? 49.300 -10.985 -36.834 1.00 93.62 83 VAL A CA 1
ATOM 640 C C . VAL A 1 83 ? 48.801 -12.254 -37.522 1.00 93.62 83 VAL A C 1
ATOM 642 O O . VAL A 1 83 ? 49.607 -13.009 -38.057 1.00 93.62 83 VAL A O 1
ATOM 645 N N . VAL A 1 84 ? 47.480 -12.448 -37.556 1.00 95.31 84 VAL A N 1
ATOM 646 C CA . VAL A 1 84 ? 46.807 -13.514 -38.317 1.00 95.31 84 VAL A CA 1
ATOM 647 C C . VAL A 1 84 ? 46.440 -12.967 -39.694 1.00 95.31 84 VAL A C 1
ATOM 649 O O . VAL A 1 84 ? 45.581 -12.088 -39.808 1.00 95.31 84 VAL A O 1
ATOM 652 N N . GLN A 1 85 ? 47.108 -13.453 -40.736 1.00 95.12 85 GLN A N 1
ATOM 653 C CA . GLN A 1 85 ? 47.010 -12.914 -42.095 1.00 95.12 85 GLN A CA 1
ATOM 654 C C . GLN A 1 85 ? 45.712 -13.322 -42.804 1.00 95.12 85 GLN A C 1
ATOM 656 O O . GLN A 1 85 ? 45.060 -14.300 -42.443 1.00 95.12 85 GLN A O 1
ATOM 661 N N . ALA A 1 86 ? 45.327 -12.590 -43.852 1.00 93.44 86 ALA A N 1
ATOM 662 C CA . ALA A 1 86 ? 44.148 -12.930 -44.650 1.00 93.44 86 ALA A CA 1
ATOM 663 C C . ALA A 1 86 ? 44.251 -14.360 -45.228 1.00 93.44 86 ALA A C 1
ATOM 665 O O . ALA A 1 86 ? 45.248 -14.720 -45.854 1.00 93.44 86 ALA A O 1
ATOM 666 N N . GLY A 1 87 ? 43.214 -15.175 -45.011 1.00 88.75 87 GLY A N 1
ATOM 667 C CA . GLY A 1 87 ? 43.187 -16.597 -45.387 1.00 88.75 87 GLY A CA 1
ATOM 668 C C . GLY A 1 87 ? 43.864 -17.555 -44.394 1.00 88.75 87 GLY A C 1
ATOM 669 O O . GLY A 1 87 ? 43.719 -18.768 -44.534 1.00 88.75 87 GLY A O 1
ATOM 670 N N . GLU A 1 88 ? 44.558 -17.050 -43.373 1.00 95.50 88 GLU A N 1
ATOM 671 C CA . GLU A 1 88 ? 45.067 -17.853 -42.258 1.00 95.50 88 GLU A CA 1
ATOM 672 C C . GLU A 1 88 ? 43.931 -18.215 -41.284 1.00 95.50 88 GLU A C 1
ATOM 674 O O . GLU A 1 88 ? 42.957 -17.474 -41.138 1.00 95.50 88 GLU A O 1
ATOM 679 N N . THR A 1 89 ? 44.033 -19.361 -40.604 1.00 95.75 89 THR A N 1
ATOM 680 C CA . THR A 1 89 ? 43.106 -19.748 -39.529 1.00 95.75 89 THR A CA 1
ATOM 681 C C . THR A 1 89 ? 43.869 -20.250 -38.309 1.00 95.75 89 THR A C 1
ATOM 683 O O . THR A 1 89 ? 44.523 -21.291 -38.370 1.00 95.75 89 THR A O 1
ATOM 686 N N . VAL A 1 90 ? 43.734 -19.545 -37.186 1.00 94.88 90 VAL A N 1
ATOM 687 C CA . VAL A 1 90 ? 44.319 -19.923 -35.889 1.00 94.88 90 VAL A CA 1
ATOM 688 C C . VAL A 1 90 ? 43.229 -20.487 -34.977 1.00 94.88 90 VAL A C 1
ATOM 690 O O . VAL A 1 90 ? 42.136 -19.930 -34.886 1.00 94.88 90 VAL A O 1
ATOM 693 N N . ASN A 1 91 ? 43.509 -21.605 -34.302 1.00 94.50 91 ASN A N 1
ATOM 694 C CA . ASN A 1 91 ? 42.556 -22.286 -33.421 1.00 94.50 91 ASN A CA 1
ATOM 695 C C . ASN A 1 91 ? 43.149 -22.430 -32.015 1.00 94.50 91 ASN A C 1
ATOM 697 O O . ASN A 1 91 ? 44.181 -23.080 -31.849 1.00 94.50 91 ASN A O 1
ATOM 701 N N . GLY A 1 92 ? 42.463 -21.876 -31.017 1.00 87.12 92 GLY A N 1
ATOM 702 C CA . GLY A 1 92 ? 42.900 -21.839 -29.626 1.00 87.12 92 GLY A CA 1
ATOM 703 C C . GLY A 1 92 ? 44.057 -20.868 -29.369 1.00 87.12 92 GLY A C 1
ATOM 704 O O . GLY A 1 92 ? 44.806 -20.488 -30.266 1.00 87.12 92 GLY A O 1
ATOM 705 N N . GLY A 1 93 ? 44.209 -20.476 -28.106 1.00 92.56 93 GLY A N 1
ATOM 706 C CA . GLY A 1 93 ? 45.268 -19.576 -27.652 1.00 92.56 93 GLY A CA 1
ATOM 707 C C . GLY A 1 93 ? 44.836 -18.756 -26.442 1.00 92.56 93 GLY A C 1
ATOM 708 O O . GLY A 1 93 ? 43.657 -18.733 -26.083 1.00 92.56 93 GLY A O 1
ATOM 709 N N . THR A 1 94 ? 45.787 -18.078 -25.800 1.00 95.31 94 THR A N 1
ATOM 710 C CA . THR A 1 94 ? 45.502 -17.178 -24.675 1.00 95.31 94 THR A CA 1
ATOM 711 C C . THR A 1 94 ? 46.372 -15.933 -24.761 1.00 95.31 94 THR A C 1
ATOM 713 O O . THR A 1 94 ? 47.593 -16.068 -24.730 1.00 95.31 94 THR A O 1
ATOM 716 N N . LEU A 1 95 ? 45.754 -14.752 -24.840 1.00 94.62 95 LEU A N 1
ATOM 717 C CA . LEU A 1 95 ? 46.446 -13.461 -24.745 1.00 94.62 95 LEU A CA 1
ATOM 718 C C . LEU A 1 95 ? 46.456 -12.989 -23.287 1.00 94.62 95 LEU A C 1
ATOM 720 O O . LEU A 1 95 ? 45.419 -13.026 -22.622 1.00 94.62 95 LEU A O 1
ATOM 724 N N . LYS A 1 96 ? 47.615 -12.554 -22.792 1.00 93.75 96 LYS A N 1
ATOM 725 C CA . LYS A 1 96 ? 47.852 -12.092 -21.410 1.00 93.75 96 LYS A CA 1
ATOM 726 C C . LYS A 1 96 ? 48.970 -11.039 -21.398 1.00 93.75 96 LYS A C 1
ATOM 728 O O . LYS A 1 96 ? 49.626 -10.863 -22.406 1.00 93.75 96 LYS A O 1
ATOM 733 N N . ASN A 1 97 ? 49.269 -10.392 -20.271 1.00 91.00 97 ASN A N 1
ATOM 734 C CA . ASN A 1 97 ? 50.498 -9.585 -20.112 1.00 91.00 97 ASN A CA 1
ATOM 735 C C . ASN A 1 97 ? 50.734 -8.497 -21.198 1.00 91.00 97 ASN A C 1
ATOM 737 O O . ASN A 1 97 ? 51.879 -8.259 -21.581 1.00 91.00 97 ASN A O 1
ATOM 741 N N . HIS A 1 98 ? 49.674 -7.861 -21.696 1.00 91.62 98 HIS A N 1
ATOM 742 C CA . HIS A 1 98 ? 49.674 -6.914 -22.821 1.00 91.62 98 HIS A CA 1
ATOM 743 C C . HIS A 1 98 ? 50.023 -7.519 -24.200 1.00 91.62 98 HIS A C 1
ATOM 745 O O . HIS A 1 98 ? 50.329 -6.783 -25.139 1.00 91.62 98 HIS A O 1
ATOM 751 N N . ASP A 1 99 ? 49.923 -8.847 -24.357 1.00 94.38 99 ASP A N 1
ATOM 752 C CA . ASP A 1 99 ? 49.956 -9.538 -25.654 1.00 94.38 99 ASP A CA 1
ATOM 753 C C . ASP A 1 99 ? 48.897 -8.951 -26.602 1.00 94.38 99 ASP A C 1
ATOM 755 O O . ASP A 1 99 ? 47.726 -8.796 -26.241 1.00 94.38 99 ASP A O 1
ATOM 759 N N . ASN A 1 100 ? 49.300 -8.684 -27.843 1.00 93.56 100 ASN A N 1
ATOM 760 C CA . ASN A 1 100 ? 48.457 -8.074 -28.863 1.00 93.56 100 ASN A CA 1
ATOM 761 C C . ASN A 1 100 ? 48.260 -9.025 -30.055 1.00 93.56 100 ASN A C 1
ATOM 763 O O . ASN A 1 100 ? 49.238 -9.561 -30.585 1.00 93.56 100 ASN A O 1
ATOM 767 N N . GLN A 1 101 ? 47.017 -9.229 -30.504 1.00 96.38 101 GLN A N 1
ATOM 768 C CA . GLN A 1 101 ? 46.706 -10.026 -31.697 1.00 96.38 101 GLN A CA 1
ATOM 769 C C . GLN A 1 101 ? 45.917 -9.210 -32.722 1.00 96.38 101 GLN A C 1
ATOM 771 O O . GLN A 1 101 ? 44.810 -8.761 -32.439 1.00 96.38 101 GLN A O 1
ATOM 776 N N . ILE A 1 102 ? 46.445 -9.082 -33.939 1.00 96.75 102 ILE A N 1
ATOM 777 C CA . ILE A 1 102 ? 45.802 -8.368 -35.050 1.00 96.75 102 ILE A CA 1
ATOM 778 C C . ILE A 1 102 ? 45.275 -9.400 -36.053 1.00 96.75 102 ILE A C 1
ATOM 780 O O . ILE A 1 102 ? 46.044 -10.203 -36.577 1.00 96.75 102 ILE A O 1
ATOM 784 N N . VAL A 1 103 ? 43.970 -9.397 -36.329 1.00 97.56 103 VAL A N 1
ATOM 785 C CA . VAL A 1 103 ? 43.298 -10.445 -37.114 1.00 97.56 103 VAL A CA 1
ATOM 786 C C . VAL A 1 103 ? 42.751 -9.891 -38.430 1.00 97.56 103 VAL A C 1
ATOM 788 O O . VAL A 1 103 ? 41.746 -9.184 -38.438 1.00 97.56 103 VAL A O 1
ATOM 791 N N . PHE A 1 104 ? 43.386 -10.270 -39.542 1.00 96.56 104 PHE A N 1
ATOM 792 C CA . PHE A 1 104 ? 42.866 -10.131 -40.912 1.00 96.56 104 PHE A CA 1
ATOM 793 C C . PHE A 1 104 ? 42.347 -11.467 -41.483 1.00 96.56 104 PHE A C 1
ATOM 795 O O . PHE A 1 104 ? 41.627 -11.478 -42.478 1.00 96.56 104 PHE A O 1
ATOM 802 N N . GLY A 1 105 ? 42.746 -12.597 -40.887 1.00 96.62 105 GLY A N 1
ATOM 803 C CA . GLY A 1 105 ? 42.258 -13.943 -41.204 1.00 96.62 105 GLY A CA 1
ATOM 804 C C . GLY A 1 105 ? 41.110 -14.393 -40.301 1.00 96.62 105 GLY A C 1
ATOM 805 O O . GLY A 1 105 ? 40.228 -13.614 -39.957 1.00 96.62 105 GLY A O 1
ATOM 806 N N . THR A 1 106 ? 41.121 -15.666 -39.904 1.00 97.75 106 THR A N 1
ATOM 807 C CA . THR A 1 106 ? 40.141 -16.251 -38.973 1.00 97.75 106 THR A CA 1
ATOM 808 C C . THR A 1 106 ? 40.802 -16.700 -37.669 1.00 97.75 106 THR A C 1
ATOM 810 O O . THR A 1 106 ? 41.872 -17.309 -37.675 1.00 97.75 106 THR A O 1
ATOM 813 N N . THR A 1 107 ? 40.142 -16.461 -36.538 1.00 97.75 107 THR A N 1
ATOM 814 C CA . THR A 1 107 ? 40.503 -17.045 -35.237 1.00 97.75 107 THR A CA 1
ATOM 815 C C . THR A 1 107 ? 39.319 -17.797 -34.636 1.00 97.75 107 THR A C 1
ATOM 817 O O . THR A 1 107 ? 38.182 -17.349 -34.749 1.00 97.75 107 THR A O 1
ATOM 820 N N . ASN A 1 108 ? 39.568 -18.940 -33.997 1.00 97.00 108 ASN A N 1
ATOM 821 C CA . ASN A 1 108 ? 38.535 -19.747 -33.343 1.00 97.00 108 ASN A CA 1
ATOM 822 C C . ASN A 1 108 ? 38.953 -20.097 -31.909 1.00 97.00 108 ASN A C 1
ATOM 824 O O . ASN A 1 108 ? 40.053 -20.611 -31.709 1.00 97.00 108 ASN A O 1
ATOM 828 N N . GLY A 1 109 ? 38.083 -19.895 -30.917 1.00 95.31 109 GLY A N 1
ATOM 829 C CA . GLY A 1 109 ? 38.306 -20.382 -29.546 1.00 95.31 109 GLY A CA 1
ATOM 830 C C . GLY A 1 109 ? 39.442 -19.684 -28.785 1.00 95.31 109 GLY A C 1
ATOM 831 O O . GLY A 1 109 ? 40.097 -20.306 -27.947 1.00 95.31 109 GLY A O 1
ATOM 832 N N . MET A 1 110 ? 39.724 -18.417 -29.098 1.00 97.44 110 MET A N 1
ATOM 833 C CA . MET A 1 110 ? 40.733 -17.622 -28.390 1.00 97.44 110 MET A CA 1
ATOM 834 C C . MET A 1 110 ? 40.259 -17.254 -26.979 1.00 97.44 110 MET A C 1
ATOM 836 O O . MET A 1 110 ? 39.097 -16.907 -26.788 1.00 97.44 110 MET A O 1
ATOM 840 N N . THR A 1 111 ? 41.161 -17.275 -25.996 1.00 97.38 111 THR A N 1
ATOM 841 C CA . THR A 1 111 ? 40.924 -16.697 -24.661 1.00 97.38 111 THR A CA 1
ATOM 842 C C . THR A 1 111 ? 41.664 -15.368 -24.531 1.00 97.38 111 THR A C 1
ATOM 844 O O . THR A 1 111 ? 42.869 -15.311 -24.774 1.00 97.38 111 THR A O 1
ATOM 847 N N . ILE A 1 112 ? 40.973 -14.296 -24.157 1.00 97.38 112 ILE A N 1
ATOM 848 C CA . ILE A 1 112 ? 41.544 -12.951 -24.039 1.00 97.38 112 ILE A CA 1
ATOM 849 C C . ILE A 1 112 ? 41.495 -12.519 -22.574 1.00 97.38 112 ILE A C 1
ATOM 851 O O . ILE A 1 112 ? 40.414 -12.360 -22.009 1.00 97.38 112 ILE A O 1
ATOM 855 N N . SER A 1 113 ? 42.666 -12.327 -21.970 1.00 96.06 113 SER A N 1
ATOM 856 C CA . SER A 1 113 ? 42.843 -11.958 -20.558 1.00 96.06 113 SER A CA 1
ATOM 857 C C . SER A 1 113 ? 43.779 -10.751 -20.398 1.00 96.06 113 SER A C 1
ATOM 859 O O . SER A 1 113 ? 44.494 -10.650 -19.404 1.00 96.06 113 SER A O 1
ATOM 861 N N . THR A 1 114 ? 43.825 -9.881 -21.411 1.00 94.69 114 THR A N 1
ATOM 862 C CA . THR A 1 114 ? 44.608 -8.637 -21.436 1.00 94.69 114 THR A CA 1
ATOM 863 C C . THR A 1 114 ? 44.002 -7.585 -22.374 1.00 94.69 114 THR A C 1
ATOM 865 O O . THR A 1 114 ? 43.246 -7.944 -23.286 1.00 94.69 114 THR A O 1
ATOM 868 N N . GLY A 1 115 ? 44.327 -6.308 -22.156 1.00 92.31 115 GLY A N 1
ATOM 869 C CA . GLY A 1 115 ? 43.840 -5.157 -22.921 1.00 92.31 115 GLY A CA 1
ATOM 870 C C . GLY A 1 115 ? 42.836 -4.269 -22.177 1.00 92.31 115 GLY A C 1
ATOM 871 O O . GLY A 1 115 ? 42.373 -3.286 -22.747 1.00 92.31 115 GLY A O 1
ATOM 872 N N . LEU A 1 116 ? 42.483 -4.597 -20.930 1.00 93.69 116 LEU A N 1
ATOM 873 C CA . LEU A 1 116 ? 41.531 -3.851 -20.093 1.00 93.69 116 LEU A CA 1
ATOM 874 C C . LEU A 1 116 ? 41.914 -3.858 -18.596 1.00 93.69 116 LEU A C 1
ATOM 876 O O . LEU A 1 116 ? 41.067 -3.672 -17.723 1.00 93.69 116 LEU A O 1
ATOM 880 N N . GLU A 1 117 ? 43.182 -4.115 -18.264 1.00 90.25 117 GLU A N 1
ATOM 881 C CA . GLU A 1 117 ? 43.668 -4.251 -16.883 1.00 90.25 117 GLU A CA 1
ATOM 882 C C . GLU A 1 117 ? 43.413 -3.021 -15.998 1.00 90.25 117 GLU A C 1
ATOM 884 O O . GLU A 1 117 ? 43.333 -3.155 -14.775 1.00 90.25 117 GLU A O 1
ATOM 889 N N . TYR A 1 118 ? 43.280 -1.835 -16.595 1.00 87.06 118 TYR A N 1
ATOM 890 C CA . TYR A 1 118 ? 43.061 -0.575 -15.887 1.00 87.06 118 TYR A CA 1
ATOM 891 C C . TYR A 1 118 ? 41.610 -0.061 -15.946 1.00 87.06 118 TYR A C 1
ATOM 893 O O . TYR A 1 118 ? 41.355 1.067 -15.518 1.00 87.06 118 TYR A O 1
ATOM 901 N N . GLY A 1 119 ? 40.668 -0.873 -16.441 1.00 86.75 119 GLY A N 1
ATOM 902 C CA . GLY A 1 119 ? 39.259 -0.501 -16.628 1.00 86.75 119 GLY A CA 1
ATOM 903 C C . GLY A 1 119 ? 38.999 0.299 -17.916 1.00 86.75 119 GLY A C 1
ATOM 904 O O . GLY A 1 119 ? 39.951 0.731 -18.567 1.00 86.75 119 GLY A O 1
ATOM 905 N N . PRO A 1 120 ? 37.728 0.490 -18.315 1.00 83.19 120 PRO A N 1
ATOM 906 C CA . PRO A 1 120 ? 37.367 0.976 -19.652 1.00 83.19 120 PRO A CA 1
ATOM 907 C C . PRO A 1 120 ? 37.742 2.434 -19.944 1.00 83.19 120 PRO A C 1
ATOM 909 O O . PRO A 1 120 ? 38.044 2.758 -21.090 1.00 83.19 120 PRO A O 1
ATOM 912 N N . ASP A 1 121 ? 37.790 3.295 -18.927 1.00 80.44 121 ASP A N 1
ATOM 913 C CA . ASP A 1 121 ? 38.060 4.732 -19.093 1.00 80.44 121 ASP A CA 1
ATOM 914 C C . ASP A 1 121 ? 39.559 5.089 -19.122 1.00 80.44 121 ASP A C 1
ATOM 916 O O . ASP A 1 121 ? 39.924 6.265 -19.076 1.00 80.44 121 ASP A O 1
ATOM 920 N N . ASN A 1 122 ? 40.456 4.096 -19.149 1.00 83.81 122 ASN A N 1
ATOM 921 C CA . ASN A 1 122 ? 41.894 4.327 -19.028 1.00 83.81 122 ASN A CA 1
ATOM 922 C C . ASN A 1 122 ? 42.641 4.155 -20.363 1.00 83.81 122 ASN A C 1
ATOM 924 O O . ASN A 1 122 ? 42.788 3.050 -20.885 1.00 83.81 122 ASN A O 1
ATOM 928 N N . GLU A 1 123 ? 43.195 5.254 -20.877 1.00 83.62 123 GLU A N 1
ATOM 929 C CA . GLU A 1 123 ? 43.999 5.285 -22.110 1.00 83.62 123 GLU A CA 1
ATOM 930 C C . GLU A 1 123 ? 45.324 4.496 -22.012 1.00 83.62 123 GLU A C 1
ATOM 932 O O . GLU A 1 123 ? 45.959 4.237 -23.030 1.00 83.62 123 GLU A O 1
ATOM 937 N N . ALA A 1 124 ? 45.756 4.091 -20.809 1.00 84.50 124 ALA A N 1
ATOM 938 C CA . ALA A 1 124 ? 46.977 3.304 -20.601 1.00 84.50 124 ALA A CA 1
ATOM 939 C C . ALA A 1 124 ? 46.815 1.790 -20.858 1.00 84.50 124 ALA A C 1
ATOM 941 O O . ALA A 1 124 ? 47.789 1.042 -20.735 1.00 84.50 124 ALA A O 1
ATOM 942 N N . ASN A 1 125 ? 45.608 1.313 -21.183 1.00 88.06 125 ASN A N 1
ATOM 943 C CA . ASN A 1 125 ? 45.385 -0.086 -21.549 1.00 88.06 125 ASN A CA 1
ATOM 944 C C . ASN A 1 125 ? 46.121 -0.450 -22.851 1.00 88.06 125 ASN A C 1
ATOM 946 O O . ASN A 1 125 ? 46.086 0.289 -23.832 1.00 88.06 125 ASN A O 1
ATOM 950 N N . THR A 1 126 ? 46.769 -1.617 -22.872 1.00 90.31 126 THR A N 1
ATOM 951 C CA . THR A 1 126 ? 47.492 -2.143 -24.044 1.00 90.31 126 THR A CA 1
ATOM 952 C C . THR A 1 126 ? 47.351 -3.664 -24.133 1.00 90.31 126 THR A C 1
ATOM 954 O O . THR A 1 126 ? 47.168 -4.329 -23.113 1.00 90.31 126 THR A O 1
ATOM 957 N N . GLY A 1 127 ? 47.430 -4.211 -25.350 1.00 91.50 127 GLY A N 1
ATOM 958 C CA . GLY A 1 127 ? 47.143 -5.621 -25.646 1.00 91.50 127 GLY A CA 1
ATOM 959 C C . GLY A 1 127 ? 45.693 -5.869 -26.079 1.00 91.50 127 GLY A C 1
ATOM 960 O O . GLY A 1 127 ? 44.928 -4.930 -26.304 1.00 91.50 127 GLY A O 1
ATOM 961 N N . GLY A 1 128 ? 45.324 -7.143 -26.218 1.00 96.12 128 GLY A N 1
ATOM 962 C CA . GLY A 1 128 ? 43.983 -7.590 -26.615 1.00 96.12 128 GLY A CA 1
ATOM 963 C C . GLY A 1 128 ? 43.910 -8.167 -28.034 1.00 96.12 128 GLY A C 1
ATOM 964 O O . GLY A 1 128 ? 44.926 -8.370 -28.701 1.00 96.12 128 GLY A O 1
ATOM 965 N N . GLN A 1 129 ? 42.693 -8.477 -28.493 1.00 98.06 129 GLN A N 1
ATOM 966 C CA . GLN A 1 129 ? 42.434 -9.008 -29.839 1.00 98.06 129 GLN A CA 1
ATOM 967 C C . GLN A 1 129 ? 41.735 -7.960 -30.711 1.00 98.06 129 GLN A C 1
ATOM 969 O O . GLN A 1 129 ? 40.635 -7.530 -30.379 1.00 98.06 129 GLN A O 1
ATOM 974 N N . TRP A 1 130 ? 42.329 -7.614 -31.854 1.00 97.50 130 TRP A N 1
ATOM 975 C CA . TRP A 1 130 ? 41.838 -6.595 -32.785 1.00 97.50 130 TRP A CA 1
ATOM 976 C C . TRP A 1 130 ? 41.447 -7.218 -34.122 1.00 97.50 130 TRP A C 1
ATOM 978 O O . TRP A 1 130 ? 42.303 -7.557 -34.944 1.00 97.50 130 TRP A O 1
ATOM 988 N N . ILE A 1 131 ? 40.145 -7.365 -34.345 1.00 98.31 131 ILE A N 1
ATOM 989 C CA . ILE A 1 131 ? 39.573 -7.895 -35.578 1.00 98.31 131 ILE A CA 1
ATOM 990 C C . ILE A 1 131 ? 39.469 -6.744 -36.575 1.00 98.31 131 ILE A C 1
ATOM 992 O O . ILE A 1 131 ? 38.751 -5.771 -36.349 1.00 98.31 131 ILE A O 1
ATOM 996 N N . GLN A 1 132 ? 40.229 -6.851 -37.660 1.00 97.69 132 GLN A N 1
ATOM 997 C CA . GLN A 1 132 ? 40.326 -5.844 -38.711 1.00 97.69 132 GLN A CA 1
ATOM 998 C C . GLN A 1 132 ? 39.309 -6.112 -39.828 1.00 97.69 132 GLN A C 1
ATOM 1000 O O . GLN A 1 132 ? 38.613 -7.126 -39.827 1.00 97.69 132 GLN A O 1
ATOM 1005 N N . ASN A 1 133 ? 39.239 -5.212 -40.810 1.00 96.81 133 ASN A N 1
ATOM 1006 C CA . ASN A 1 133 ? 38.373 -5.361 -41.979 1.00 96.81 133 ASN A CA 1
ATOM 1007 C C . ASN A 1 133 ? 38.615 -6.703 -42.707 1.00 96.81 133 ASN A C 1
ATOM 1009 O O . ASN A 1 133 ? 39.741 -6.992 -43.116 1.00 96.81 133 ASN A O 1
ATOM 1013 N N . GLY A 1 134 ? 37.562 -7.512 -42.857 1.00 93.00 134 GLY A N 1
ATOM 1014 C CA . GLY A 1 134 ? 37.610 -8.864 -43.427 1.00 93.00 134 GLY A CA 1
ATOM 1015 C C . GLY A 1 134 ? 38.050 -9.966 -42.453 1.00 93.00 134 GLY A C 1
ATOM 1016 O O . GLY A 1 134 ? 37.941 -11.144 -42.793 1.00 93.00 134 GLY A O 1
ATOM 1017 N N . GLY A 1 135 ? 38.509 -9.605 -41.252 1.00 97.88 135 GLY A N 1
ATOM 1018 C CA . GLY A 1 135 ? 38.866 -10.539 -40.191 1.00 97.88 135 GLY A CA 1
ATOM 1019 C C . GLY A 1 135 ? 37.642 -11.138 -39.496 1.00 97.88 135 GLY A C 1
ATOM 1020 O O . GLY A 1 135 ? 36.601 -10.489 -39.362 1.00 97.88 135 GLY A O 1
ATOM 1021 N N . ILE A 1 136 ? 37.786 -12.380 -39.028 1.00 98.12 136 ILE A N 1
ATOM 1022 C CA . ILE A 1 136 ? 36.731 -13.153 -38.360 1.00 98.12 136 ILE A CA 1
ATOM 1023 C C . ILE A 1 136 ? 37.254 -13.720 -37.030 1.00 98.12 136 ILE A C 1
ATOM 1025 O O . ILE A 1 136 ? 38.338 -14.309 -36.990 1.00 98.12 136 ILE A O 1
ATOM 1029 N N . ALA A 1 137 ? 36.486 -13.602 -35.944 1.00 98.06 137 ALA A N 1
ATOM 1030 C CA . ALA A 1 137 ? 36.758 -14.319 -34.692 1.00 98.06 137 ALA A CA 1
ATOM 1031 C C . ALA A 1 137 ? 35.514 -15.052 -34.166 1.00 98.06 137 ALA A C 1
ATOM 1033 O O . ALA A 1 137 ? 34.490 -14.430 -33.906 1.00 98.06 137 ALA A O 1
ATOM 1034 N N . ASN A 1 138 ? 35.609 -16.369 -33.977 1.00 97.69 138 ASN A N 1
ATOM 1035 C CA . ASN A 1 138 ? 34.491 -17.209 -33.541 1.00 97.69 138 ASN A CA 1
ATOM 1036 C C . ASN A 1 138 ? 34.788 -17.839 -32.175 1.00 97.69 138 ASN A C 1
ATOM 1038 O O . ASN A 1 138 ? 35.898 -18.323 -31.938 1.00 97.69 138 ASN A O 1
ATOM 1042 N N . ASN A 1 139 ? 33.784 -17.945 -31.304 1.00 96.94 139 ASN A N 1
ATOM 1043 C CA . ASN A 1 139 ? 33.894 -18.585 -29.985 1.00 96.94 139 ASN A CA 1
ATOM 1044 C C . ASN A 1 139 ? 34.989 -17.963 -29.084 1.00 96.94 139 ASN A C 1
ATOM 1046 O O . ASN A 1 139 ? 35.628 -18.665 -28.295 1.00 96.94 139 ASN A O 1
ATOM 1050 N N . THR A 1 140 ? 35.260 -16.660 -29.215 1.00 98.12 140 THR A N 1
ATOM 1051 C CA . THR A 1 140 ? 36.239 -15.971 -28.359 1.00 98.12 140 THR A CA 1
ATOM 1052 C C . THR A 1 140 ? 35.702 -15.845 -26.933 1.00 98.12 140 THR A C 1
ATOM 1054 O O . THR A 1 140 ? 34.592 -15.370 -26.719 1.00 98.12 140 THR A O 1
ATOM 1057 N N . THR A 1 141 ? 36.500 -16.229 -25.938 1.00 98.00 141 THR A N 1
ATOM 1058 C CA . THR A 1 141 ? 36.205 -15.999 -24.517 1.00 98.00 141 THR A CA 1
ATOM 1059 C C . THR A 1 141 ? 37.020 -14.814 -24.011 1.00 98.00 141 THR A C 1
ATOM 1061 O O . THR A 1 141 ? 38.245 -14.884 -23.968 1.00 98.00 141 THR A O 1
ATOM 1064 N N . VAL A 1 142 ? 36.361 -13.734 -23.606 1.00 98.00 142 VAL A N 1
ATOM 1065 C CA . VAL A 1 142 ? 36.988 -12.543 -23.019 1.00 98.00 142 VAL A CA 1
ATOM 1066 C C . VAL A 1 142 ? 36.760 -12.569 -21.508 1.00 98.00 142 VAL A C 1
ATOM 1068 O O . VAL A 1 142 ? 35.621 -12.539 -21.042 1.00 98.00 142 VAL A O 1
ATOM 1071 N N . THR A 1 143 ? 37.835 -12.665 -20.731 1.00 95.75 143 THR A N 1
ATOM 1072 C CA . THR A 1 143 ? 37.790 -12.705 -19.259 1.00 95.75 143 THR A CA 1
ATOM 1073 C C . THR A 1 143 ? 38.085 -11.330 -18.661 1.00 95.75 143 THR A C 1
ATOM 1075 O O . THR A 1 143 ? 38.440 -10.407 -19.389 1.00 95.75 143 THR A O 1
ATOM 1078 N N . GLY A 1 144 ? 38.024 -11.196 -17.332 1.00 93.62 144 GLY A N 1
ATOM 1079 C CA . GLY A 1 144 ? 38.443 -9.977 -16.632 1.00 93.62 144 GLY A CA 1
ATOM 1080 C C . GLY A 1 144 ? 39.828 -9.490 -17.061 1.00 93.62 144 GLY A C 1
ATOM 1081 O O . GLY A 1 144 ? 40.752 -10.295 -17.203 1.00 93.62 144 GLY A O 1
ATOM 1082 N N . GLY A 1 145 ? 39.938 -8.184 -17.318 1.00 90.31 145 GLY A N 1
ATOM 1083 C CA . GLY A 1 145 ? 41.132 -7.549 -17.886 1.00 90.31 145 GLY A CA 1
ATOM 1084 C C . GLY A 1 145 ? 41.336 -7.781 -19.389 1.00 90.31 145 GLY A C 1
ATOM 1085 O O . GLY A 1 145 ? 42.303 -7.270 -19.939 1.00 90.31 145 GLY A O 1
ATOM 1086 N N . GLY A 1 146 ? 40.462 -8.534 -20.065 1.00 97.19 146 GLY A N 1
ATOM 1087 C CA . GLY A 1 146 ? 40.514 -8.796 -21.504 1.00 97.19 146 GLY A CA 1
ATOM 1088 C C . GLY A 1 146 ? 39.755 -7.774 -22.351 1.00 97.19 146 GLY A C 1
ATOM 1089 O O . GLY A 1 146 ? 38.647 -7.381 -21.987 1.00 97.19 146 GLY A O 1
ATOM 1090 N N . LEU A 1 147 ? 40.310 -7.414 -23.515 1.00 97.38 147 LEU A N 1
ATOM 1091 C CA . LEU A 1 147 ? 39.651 -6.573 -24.523 1.00 97.38 147 LEU A CA 1
ATOM 1092 C C . LEU A 1 147 ? 39.609 -7.237 -25.909 1.00 97.38 147 LEU A C 1
ATOM 1094 O O . LEU A 1 147 ? 40.641 -7.632 -26.459 1.00 97.38 147 LEU A O 1
ATOM 1098 N N . GLN A 1 148 ? 38.418 -7.290 -26.509 1.00 98.25 148 GLN A N 1
ATOM 1099 C CA . GLN A 1 148 ? 38.229 -7.575 -27.935 1.00 98.25 148 GLN A CA 1
ATOM 1100 C C . GLN A 1 148 ? 37.792 -6.298 -28.675 1.00 98.25 148 GLN A C 1
ATOM 1102 O O . GLN A 1 148 ? 36.679 -5.812 -28.484 1.00 98.25 148 GLN A O 1
ATOM 1107 N N . GLY A 1 149 ? 38.651 -5.755 -29.536 1.00 97.44 149 GLY A N 1
ATOM 1108 C CA . GLY A 1 149 ? 38.309 -4.678 -30.464 1.00 97.44 149 GLY A CA 1
ATOM 1109 C C . GLY A 1 149 ? 37.844 -5.243 -31.806 1.00 97.44 149 GLY A C 1
ATOM 1110 O O . GLY A 1 149 ? 38.582 -5.970 -32.465 1.00 97.44 149 GLY A O 1
ATOM 1111 N N . VAL A 1 150 ? 36.626 -4.916 -32.229 1.00 98.19 150 VAL A N 1
ATOM 1112 C CA . VAL A 1 150 ? 36.061 -5.310 -33.527 1.00 98.19 150 VAL A CA 1
ATOM 1113 C C . VAL A 1 150 ? 35.943 -4.059 -34.387 1.00 98.19 150 VAL A C 1
ATOM 1115 O O . VAL A 1 150 ? 34.956 -3.330 -34.291 1.00 98.19 150 VAL A O 1
ATOM 1118 N N . ASN A 1 151 ? 36.956 -3.791 -35.206 1.00 97.12 151 ASN A N 1
ATOM 1119 C CA . ASN A 1 151 ? 37.016 -2.591 -36.038 1.00 97.12 151 ASN A CA 1
ATOM 1120 C C . ASN A 1 151 ? 36.017 -2.674 -37.209 1.00 97.12 151 ASN A C 1
ATOM 1122 O O . ASN A 1 151 ? 35.482 -3.740 -37.526 1.00 97.12 151 ASN A O 1
ATOM 1126 N N . ALA A 1 152 ? 35.779 -1.547 -37.883 1.00 96.88 152 ALA A N 1
ATOM 1127 C CA . ALA A 1 152 ? 34.887 -1.481 -39.040 1.00 96.88 152 ALA A CA 1
ATOM 1128 C C . ALA A 1 152 ? 35.247 -2.530 -40.119 1.00 96.88 152 ALA A C 1
ATOM 1130 O O . ALA A 1 152 ? 36.391 -2.627 -40.569 1.00 96.88 152 ALA A O 1
ATOM 1131 N N . GLY A 1 153 ? 34.251 -3.319 -40.534 1.00 93.88 153 GLY A N 1
ATOM 1132 C CA . GLY A 1 153 ? 34.410 -4.434 -41.478 1.00 93.88 153 GLY A CA 1
ATOM 1133 C C . GLY A 1 153 ? 34.925 -5.749 -40.870 1.00 93.88 153 GLY A C 1
ATOM 1134 O O . GLY A 1 153 ? 35.012 -6.741 -41.591 1.00 93.88 153 GLY A O 1
ATOM 1135 N N . GLY A 1 154 ? 35.267 -5.780 -39.580 1.00 97.94 154 GLY A N 1
ATOM 1136 C CA . GLY A 1 154 ? 35.527 -7.012 -38.830 1.00 97.94 154 GLY A CA 1
ATOM 1137 C C . GLY A 1 154 ? 34.232 -7.683 -38.359 1.00 97.94 154 GLY A C 1
ATOM 1138 O O . GLY A 1 154 ? 33.214 -7.012 -38.168 1.00 97.94 154 GLY A O 1
ATOM 1139 N N . SER A 1 155 ? 34.265 -9.003 -38.165 1.00 98.31 155 SER A N 1
ATOM 1140 C CA . SER A 1 155 ? 33.106 -9.790 -37.718 1.00 98.31 155 SER A CA 1
ATOM 1141 C C . SER A 1 155 ? 33.462 -10.765 -36.596 1.00 98.31 155 SER A C 1
ATOM 1143 O O . SER A 1 155 ? 34.514 -11.407 -36.637 1.00 98.31 155 SER A O 1
ATOM 1145 N N . VAL A 1 156 ? 32.587 -10.901 -35.598 1.00 98.62 156 VAL A N 1
ATOM 1146 C CA . VAL A 1 156 ? 32.735 -11.890 -34.520 1.00 98.62 156 VAL A CA 1
ATOM 1147 C C . VAL A 1 156 ? 31.451 -12.677 -34.262 1.00 98.62 156 VAL A C 1
ATOM 1149 O O . VAL A 1 156 ? 30.350 -12.130 -34.359 1.00 98.62 156 VAL A O 1
ATOM 1152 N N . SER A 1 157 ? 31.581 -13.958 -33.907 1.00 98.25 157 SER A N 1
ATOM 1153 C CA . SER A 1 157 ? 30.451 -14.822 -33.539 1.00 98.25 157 SER A CA 1
ATOM 1154 C C . SER A 1 157 ? 30.684 -15.562 -32.226 1.00 98.25 157 SER A C 1
ATOM 1156 O O . SER A 1 157 ? 31.803 -15.970 -31.905 1.00 98.25 157 SER A O 1
ATOM 1158 N N . ASP A 1 158 ? 29.599 -15.762 -31.478 1.00 98.06 158 ASP A N 1
ATOM 1159 C CA . ASP A 1 158 ? 29.548 -16.605 -30.278 1.00 98.06 158 ASP A CA 1
ATOM 1160 C C . ASP A 1 158 ? 30.585 -16.197 -29.205 1.00 98.06 158 ASP A C 1
ATOM 1162 O O . ASP A 1 158 ? 31.106 -17.026 -28.456 1.00 98.06 158 ASP A O 1
ATOM 1166 N N . THR A 1 159 ? 30.915 -14.899 -29.142 1.00 98.50 159 THR A N 1
ATOM 1167 C CA . THR A 1 159 ? 31.827 -14.334 -28.138 1.00 98.50 159 THR A CA 1
ATOM 1168 C C . THR A 1 159 ? 31.196 -14.408 -26.746 1.00 98.50 159 THR A C 1
ATOM 1170 O O . THR A 1 159 ? 30.083 -13.927 -26.536 1.00 98.50 159 THR A O 1
ATOM 1173 N N . VAL A 1 160 ? 31.927 -14.931 -25.761 1.00 98.31 160 VAL A N 1
ATOM 1174 C CA . VAL A 1 160 ? 31.524 -14.944 -24.346 1.00 98.31 160 VAL A CA 1
ATOM 1175 C C . VAL A 1 160 ? 32.395 -13.966 -23.567 1.00 98.31 160 VAL A C 1
ATOM 1177 O O . VAL A 1 160 ? 33.606 -14.146 -23.491 1.00 98.31 160 VAL A O 1
ATOM 1180 N N . ILE A 1 161 ? 31.789 -12.946 -22.965 1.00 97.81 161 ILE A N 1
ATOM 1181 C CA . ILE A 1 161 ? 32.471 -11.898 -22.195 1.00 97.81 161 ILE A CA 1
ATOM 1182 C C . ILE A 1 161 ? 32.101 -12.061 -20.722 1.00 97.81 161 ILE A C 1
ATOM 1184 O O . ILE A 1 161 ? 30.928 -12.238 -20.386 1.00 97.81 161 ILE A O 1
ATOM 1188 N N . SER A 1 162 ? 33.083 -12.085 -19.822 1.00 95.06 162 SER A N 1
ATOM 1189 C CA . SER A 1 162 ? 32.865 -12.415 -18.408 1.00 95.06 162 SER A CA 1
ATOM 1190 C C . SER A 1 162 ? 33.768 -11.638 -17.453 1.00 95.06 162 SER A C 1
ATOM 1192 O O . SER A 1 162 ? 34.913 -11.333 -17.780 1.00 95.06 162 SER A O 1
ATOM 1194 N N . ALA A 1 163 ? 33.272 -11.408 -16.233 1.00 88.62 163 ALA A N 1
ATOM 1195 C CA . ALA A 1 163 ? 34.036 -10.909 -15.082 1.00 88.62 163 ALA A CA 1
ATOM 1196 C C . ALA A 1 163 ? 34.842 -9.608 -15.322 1.00 88.62 163 ALA A C 1
ATOM 1198 O O . ALA A 1 163 ? 36.005 -9.523 -14.932 1.00 88.62 163 ALA A O 1
ATOM 1199 N N . GLY A 1 164 ? 34.233 -8.603 -15.956 1.00 86.44 164 GLY A N 1
ATOM 1200 C CA . GLY A 1 164 ? 34.855 -7.311 -16.266 1.00 86.44 164 GLY A CA 1
ATOM 1201 C C . GLY A 1 164 ? 35.762 -7.327 -17.500 1.00 86.44 164 GLY A C 1
ATOM 1202 O O . GLY A 1 164 ? 36.614 -6.457 -17.643 1.00 86.44 164 GLY A O 1
ATOM 1203 N N . GLY A 1 165 ? 35.647 -8.339 -18.365 1.00 95.94 165 GLY A N 1
ATOM 1204 C CA . GLY A 1 165 ? 36.157 -8.265 -19.737 1.00 95.94 165 GLY A CA 1
ATOM 1205 C C . GLY A 1 165 ? 35.265 -7.380 -20.613 1.00 95.94 165 GLY A C 1
ATOM 1206 O O . GLY A 1 165 ? 34.083 -7.210 -20.303 1.00 95.94 165 GLY A O 1
ATOM 1207 N N . GLY A 1 166 ? 35.807 -6.858 -21.715 1.00 96.69 166 GLY A N 1
ATOM 1208 C CA . GLY A 1 166 ? 35.102 -5.925 -22.598 1.00 96.69 166 GLY A CA 1
ATOM 1209 C C . GLY A 1 166 ? 35.225 -6.229 -24.094 1.00 96.69 166 GLY A C 1
ATOM 1210 O O . GLY A 1 166 ? 36.225 -6.779 -24.562 1.00 96.69 166 GLY A O 1
ATOM 1211 N N . GLN A 1 167 ? 34.222 -5.810 -24.867 1.00 98.06 167 GLN A N 1
ATOM 1212 C CA . GLN A 1 167 ? 34.281 -5.739 -26.329 1.00 98.06 167 GLN A CA 1
ATOM 1213 C C . GLN A 1 167 ? 33.933 -4.328 -26.817 1.00 98.06 167 GLN A C 1
ATOM 1215 O O . GLN A 1 167 ? 32.837 -3.829 -26.563 1.00 98.06 167 GLN A O 1
ATOM 1220 N N . SER A 1 168 ? 34.846 -3.709 -27.571 1.00 97.19 168 SER A N 1
ATOM 1221 C CA . SER A 1 168 ? 34.581 -2.477 -28.324 1.00 97.19 168 SER A CA 1
ATOM 1222 C C . SER A 1 168 ? 34.196 -2.852 -29.752 1.00 97.19 168 SER A C 1
ATOM 1224 O O . SER A 1 168 ? 34.982 -3.473 -30.466 1.00 97.19 168 SER A O 1
ATOM 1226 N N . LEU A 1 169 ? 32.973 -2.518 -30.161 1.00 98.19 169 LEU A N 1
ATOM 1227 C CA . LEU A 1 169 ? 32.360 -3.004 -31.394 1.00 98.19 169 LEU A CA 1
ATOM 1228 C C . LEU A 1 169 ? 32.038 -1.860 -32.363 1.00 98.19 169 LEU A C 1
ATOM 1230 O O . LEU A 1 169 ? 31.157 -1.050 -32.103 1.00 98.19 169 LEU A O 1
ATOM 1234 N N . GLN A 1 170 ? 32.739 -1.832 -33.494 1.00 97.81 170 GLN A N 1
ATOM 1235 C CA . GLN A 1 170 ? 32.545 -0.922 -34.636 1.00 97.81 170 GLN A CA 1
ATOM 1236 C C . GLN A 1 170 ? 32.257 -1.702 -35.939 1.00 97.81 170 GLN A C 1
ATOM 1238 O O . GLN A 1 170 ? 31.801 -1.134 -36.927 1.00 97.81 170 GLN A O 1
ATOM 1243 N N . GLY A 1 171 ? 32.548 -3.008 -35.954 1.00 97.69 171 GLY A N 1
ATOM 1244 C CA . GLY A 1 171 ? 32.132 -3.967 -36.978 1.00 97.69 171 GLY A CA 1
ATOM 1245 C C . GLY A 1 171 ? 30.837 -4.700 -36.604 1.00 97.69 171 GLY A C 1
ATOM 1246 O O . GLY A 1 171 ? 29.877 -4.094 -36.129 1.00 97.69 171 GLY A O 1
ATOM 1247 N N . GLN A 1 172 ? 30.804 -6.017 -36.817 1.00 98.38 172 GLN A N 1
ATOM 1248 C CA . GLN A 1 172 ? 29.638 -6.865 -36.536 1.00 98.38 172 GLN A CA 1
ATOM 1249 C C . GLN A 1 172 ? 29.916 -7.878 -35.421 1.00 98.38 172 GLN A C 1
ATOM 1251 O O . GLN A 1 172 ? 30.971 -8.510 -35.408 1.00 98.38 172 GLN A O 1
ATOM 1256 N N . ALA A 1 173 ? 28.952 -8.073 -34.519 1.00 98.62 173 ALA A N 1
ATOM 1257 C CA . ALA A 1 173 ? 28.973 -9.141 -33.522 1.00 98.62 173 ALA A CA 1
ATOM 1258 C C . ALA A 1 173 ? 27.649 -9.913 -33.516 1.00 98.62 173 ALA A C 1
ATOM 1260 O O . ALA A 1 173 ? 26.574 -9.313 -33.503 1.00 98.62 173 ALA A O 1
ATOM 1261 N N . VAL A 1 174 ? 27.725 -11.244 -33.494 1.00 98.69 174 VAL A N 1
ATOM 1262 C CA . VAL A 1 174 ? 26.564 -12.147 -33.489 1.00 98.69 174 VAL A CA 1
ATOM 1263 C C . VAL A 1 174 ? 26.635 -13.080 -32.275 1.00 98.69 174 VAL A C 1
ATOM 1265 O O . VAL A 1 174 ? 27.707 -13.584 -31.948 1.00 98.69 174 VAL A O 1
ATOM 1268 N N . ASN A 1 175 ? 25.504 -13.315 -31.601 1.00 97.88 175 ASN A N 1
ATOM 1269 C CA . ASN A 1 175 ? 25.364 -14.223 -30.448 1.00 97.88 175 ASN A CA 1
ATOM 1270 C C . ASN A 1 175 ? 26.320 -13.925 -29.271 1.00 97.88 175 ASN A C 1
ATOM 1272 O O . ASN A 1 175 ? 26.820 -14.838 -28.609 1.00 97.88 175 ASN A O 1
ATOM 1276 N N . THR A 1 176 ? 26.620 -12.652 -28.999 1.00 98.69 176 THR A N 1
ATOM 1277 C CA . THR A 1 176 ? 27.514 -12.300 -27.880 1.00 98.69 176 THR A CA 1
ATOM 1278 C C . THR A 1 176 ? 26.832 -12.573 -26.535 1.00 98.69 176 THR A C 1
ATOM 1280 O O . THR A 1 176 ? 25.702 -12.151 -26.321 1.00 98.69 176 THR A O 1
ATOM 1283 N N . THR A 1 177 ? 27.502 -13.246 -25.600 1.00 98.56 177 THR A N 1
ATOM 1284 C CA . THR A 1 177 ? 26.974 -13.518 -24.250 1.00 98.56 177 THR A CA 1
ATOM 1285 C C . THR A 1 177 ? 27.752 -12.735 -23.196 1.00 98.56 177 THR A C 1
ATOM 1287 O O . THR A 1 177 ? 28.967 -12.890 -23.093 1.00 98.56 177 THR A O 1
ATOM 1290 N N . LEU A 1 178 ? 27.060 -11.931 -22.386 1.00 98.19 178 LEU A N 1
ATOM 1291 C CA . LEU A 1 178 ? 27.641 -11.093 -21.333 1.00 98.19 178 LEU A CA 1
ATOM 1292 C C . LEU A 1 178 ? 27.309 -11.669 -19.949 1.00 98.19 178 LEU A C 1
ATOM 1294 O O . LEU A 1 178 ? 26.173 -11.577 -19.491 1.00 98.19 178 LEU A O 1
ATOM 1298 N N . ASN A 1 179 ? 28.302 -12.248 -19.272 1.00 95.50 179 ASN A N 1
ATOM 1299 C CA . ASN A 1 179 ? 28.189 -12.821 -17.925 1.00 95.50 179 ASN A CA 1
ATOM 1300 C C . ASN A 1 179 ? 29.023 -11.982 -16.939 1.00 95.50 179 ASN A C 1
ATOM 1302 O O . ASN A 1 179 ? 30.123 -12.372 -16.535 1.00 95.50 179 ASN A O 1
ATOM 1306 N N . GLY A 1 180 ? 28.546 -10.780 -16.616 1.00 92.31 180 GLY A N 1
ATOM 1307 C CA . GLY A 1 180 ? 29.331 -9.800 -15.861 1.00 92.31 180 GLY A CA 1
ATOM 1308 C C . GLY A 1 180 ? 30.443 -9.146 -16.683 1.00 92.31 180 GLY A C 1
ATOM 1309 O O . GLY A 1 180 ? 31.470 -8.795 -16.114 1.00 92.31 180 GLY A O 1
ATOM 1310 N N . GLY A 1 181 ? 30.295 -9.082 -18.009 1.00 95.06 181 GLY A N 1
ATOM 1311 C CA . GLY A 1 181 ? 31.211 -8.410 -18.935 1.00 95.06 181 GLY A CA 1
ATOM 1312 C C . GLY A 1 181 ? 30.494 -7.355 -19.780 1.00 95.06 181 GLY A C 1
ATOM 1313 O O . GLY A 1 181 ? 29.261 -7.295 -19.788 1.00 95.06 181 GLY A O 1
ATOM 1314 N N . GLU A 1 182 ? 31.264 -6.542 -20.495 1.00 96.19 182 GLU A N 1
ATOM 1315 C CA . GLU A 1 182 ? 30.781 -5.319 -21.143 1.00 96.19 182 GLU A CA 1
ATOM 1316 C C . GLU A 1 182 ? 30.869 -5.384 -22.678 1.00 96.19 182 GLU A C 1
ATOM 1318 O O . GLU A 1 182 ? 31.825 -5.915 -23.247 1.00 96.19 182 GLU A O 1
ATOM 1323 N N . GLN A 1 183 ? 29.878 -4.815 -23.367 1.00 98.12 183 GLN A N 1
ATOM 1324 C CA . GLN A 1 183 ? 29.886 -4.616 -24.819 1.00 98.12 183 GLN A CA 1
ATOM 1325 C C . GLN A 1 183 ? 29.519 -3.168 -25.144 1.00 98.12 183 GLN A C 1
ATOM 1327 O O . GLN A 1 183 ? 28.367 -2.757 -24.995 1.00 98.12 183 GLN A O 1
ATOM 1332 N N . TRP A 1 184 ? 30.480 -2.404 -25.654 1.00 97.38 184 TRP A N 1
ATOM 1333 C CA . TRP A 1 184 ? 30.239 -1.050 -26.144 1.00 97.38 184 TRP A CA 1
ATOM 1334 C C . TRP A 1 184 ? 30.097 -1.103 -27.663 1.00 97.38 184 TRP A C 1
ATOM 1336 O O . TRP A 1 184 ? 31.074 -1.326 -28.375 1.00 97.38 184 TRP A O 1
ATOM 1346 N N . VAL A 1 185 ? 28.882 -0.898 -28.167 1.00 98.31 185 VAL A N 1
ATOM 1347 C CA . VAL A 1 185 ? 28.608 -0.756 -29.601 1.00 98.31 185 VAL A CA 1
ATOM 1348 C C . VAL A 1 185 ? 28.802 0.716 -29.960 1.00 98.31 185 VAL A C 1
ATOM 1350 O O . VAL A 1 185 ? 28.107 1.581 -29.433 1.00 98.31 185 VAL A O 1
ATOM 1353 N N . HIS A 1 186 ? 29.796 1.008 -30.791 1.00 97.38 186 HIS A N 1
ATOM 1354 C CA . HIS A 1 186 ? 30.136 2.344 -31.278 1.00 97.38 186 HIS A CA 1
ATOM 1355 C C . HIS A 1 186 ? 29.418 2.641 -32.605 1.00 97.38 186 HIS A C 1
ATOM 1357 O O . HIS A 1 186 ? 28.811 1.752 -33.199 1.00 97.38 186 HIS A O 1
ATOM 1363 N N . GLU A 1 187 ? 29.511 3.888 -33.072 1.00 96.50 187 GLU A N 1
ATOM 1364 C CA . GLU A 1 187 ? 28.998 4.340 -34.371 1.00 96.50 187 GLU A CA 1
ATOM 1365 C C . GLU A 1 187 ? 29.346 3.358 -35.509 1.00 96.50 187 GLU A C 1
ATOM 1367 O O . GLU A 1 187 ? 30.494 2.932 -35.653 1.00 96.50 187 GLU A O 1
ATOM 1372 N N . GLY A 1 188 ? 28.340 2.966 -36.298 1.00 93.19 188 GLY A N 1
ATOM 1373 C CA . GLY A 1 188 ? 28.461 1.980 -37.379 1.00 93.19 188 GLY A CA 1
ATOM 1374 C C . GLY A 1 188 ? 28.501 0.510 -36.933 1.00 93.19 188 GLY A C 1
ATOM 1375 O O . GLY A 1 188 ? 28.320 -0.377 -37.769 1.00 93.19 188 GLY A O 1
ATOM 1376 N N . GLY A 1 189 ? 28.686 0.240 -35.638 1.00 97.81 189 GLY A N 1
ATOM 1377 C CA . GLY A 1 189 ? 28.691 -1.103 -35.068 1.00 97.81 189 GLY A CA 1
ATOM 1378 C C . GLY A 1 189 ? 27.297 -1.733 -35.004 1.00 97.81 189 GLY A C 1
ATOM 1379 O O . GLY A 1 189 ? 26.304 -1.061 -34.709 1.00 97.81 189 GLY A O 1
ATOM 1380 N N . ILE A 1 190 ? 27.229 -3.045 -35.255 1.00 98.38 190 ILE A N 1
ATOM 1381 C CA . ILE A 1 190 ? 25.982 -3.826 -35.227 1.00 98.38 190 ILE A CA 1
ATOM 1382 C C . ILE A 1 190 ? 26.144 -5.047 -34.316 1.00 98.38 190 ILE A C 1
ATOM 1384 O O . ILE A 1 190 ? 26.934 -5.948 -34.609 1.00 98.38 190 ILE A O 1
ATOM 1388 N N . ALA A 1 191 ? 25.355 -5.102 -33.241 1.00 98.69 191 ALA A N 1
ATOM 1389 C CA . ALA A 1 191 ? 25.247 -6.259 -32.354 1.00 98.69 191 ALA A CA 1
ATOM 1390 C C . ALA A 1 191 ? 23.926 -7.010 -32.598 1.00 98.69 191 ALA A C 1
ATOM 1392 O O . ALA A 1 191 ? 22.853 -6.425 -32.479 1.00 98.69 191 ALA A O 1
ATOM 1393 N N . THR A 1 192 ? 23.992 -8.307 -32.896 1.00 98.75 192 THR A N 1
ATOM 1394 C CA . THR A 1 192 ? 22.827 -9.162 -33.179 1.00 98.75 192 THR A CA 1
ATOM 1395 C C . THR A 1 192 ? 22.761 -10.317 -32.184 1.00 98.75 192 THR A C 1
ATOM 1397 O O . THR A 1 192 ? 23.713 -11.087 -32.062 1.00 98.75 192 THR A O 1
ATOM 1400 N N . GLY A 1 193 ? 21.631 -10.476 -31.493 1.00 98.25 193 GLY A N 1
ATOM 1401 C CA . GLY A 1 193 ? 21.405 -11.599 -30.579 1.00 98.25 193 GLY A CA 1
ATOM 1402 C C . GLY A 1 193 ? 22.268 -11.567 -29.313 1.00 98.25 193 GLY A C 1
ATOM 1403 O O . GLY A 1 193 ? 22.629 -12.626 -28.799 1.00 98.25 193 GLY A O 1
ATOM 1404 N N . THR A 1 194 ? 22.645 -10.381 -28.817 1.00 98.81 194 THR A N 1
ATOM 1405 C CA . THR A 1 194 ? 23.391 -10.273 -27.551 1.00 98.81 194 THR A CA 1
ATOM 1406 C C . THR A 1 194 ? 22.524 -10.735 -26.375 1.00 98.81 194 THR A C 1
ATOM 1408 O O . THR A 1 194 ? 21.419 -10.230 -26.181 1.00 98.81 194 THR A O 1
ATOM 1411 N N . VAL A 1 195 ? 23.034 -11.646 -25.546 1.00 98.75 195 VAL A N 1
ATOM 1412 C CA . VAL A 1 195 ? 22.385 -12.110 -24.310 1.00 98.75 195 VAL A CA 1
ATOM 1413 C C . VAL A 1 195 ? 23.102 -11.513 -23.101 1.00 98.75 195 VAL A C 1
ATOM 1415 O O . VAL A 1 195 ? 24.276 -11.795 -22.868 1.00 98.75 195 VAL A O 1
ATOM 1418 N N . ILE A 1 196 ? 22.391 -10.703 -22.318 1.00 98.31 196 ILE A N 1
ATOM 1419 C CA . ILE A 1 196 ? 22.913 -9.993 -21.146 1.00 98.31 196 ILE A CA 1
ATOM 1420 C C . ILE A 1 196 ? 22.436 -10.696 -19.871 1.00 98.31 196 ILE A C 1
ATOM 1422 O O . ILE A 1 196 ? 21.270 -10.582 -19.492 1.00 98.31 196 ILE A O 1
ATOM 1426 N N . ASN A 1 197 ? 23.331 -11.435 -19.217 1.00 96.12 197 ASN A N 1
ATOM 1427 C CA . ASN A 1 197 ? 23.092 -12.143 -17.954 1.00 96.12 197 ASN A CA 1
ATOM 1428 C C . ASN A 1 197 ? 23.661 -11.353 -16.764 1.00 96.12 197 ASN A C 1
ATOM 1430 O O . ASN A 1 197 ? 24.158 -10.251 -16.959 1.00 96.12 197 ASN A O 1
ATOM 1434 N N . GLU A 1 198 ? 23.580 -11.904 -15.542 1.00 91.88 198 GLU A N 1
ATOM 1435 C CA . GLU A 1 198 ? 23.950 -11.245 -14.271 1.00 91.88 198 GLU A CA 1
ATOM 1436 C C . GLU A 1 198 ? 25.163 -10.301 -14.397 1.00 91.88 198 GLU A C 1
ATOM 1438 O O . GLU A 1 198 ? 26.268 -10.738 -14.723 1.00 91.88 198 GLU A O 1
ATOM 1443 N N . LYS A 1 199 ? 24.942 -9.008 -14.109 1.00 90.44 199 LYS A N 1
ATOM 1444 C CA . LYS A 1 199 ? 25.931 -7.909 -14.157 1.00 90.44 199 LYS A CA 1
ATOM 1445 C C . LYS A 1 199 ? 26.561 -7.617 -15.526 1.00 90.44 199 LYS A C 1
ATOM 1447 O O . LYS A 1 199 ? 27.492 -6.826 -15.598 1.00 90.44 199 LYS A O 1
ATOM 1452 N N . GLY A 1 200 ? 26.119 -8.260 -16.603 1.00 95.94 200 GLY A N 1
ATOM 1453 C CA . GLY A 1 200 ? 26.519 -7.884 -17.956 1.00 95.94 200 GLY A CA 1
ATOM 1454 C C . GLY A 1 200 ? 25.955 -6.514 -18.337 1.00 95.94 200 GLY A C 1
ATOM 1455 O O . GLY A 1 200 ? 24.873 -6.140 -17.874 1.00 95.94 200 GLY A O 1
ATOM 1456 N N . TRP A 1 201 ? 26.661 -5.790 -19.206 1.00 96.31 201 TRP A N 1
ATOM 1457 C CA . TRP A 1 201 ? 26.235 -4.472 -19.678 1.00 96.31 201 TRP A CA 1
ATOM 1458 C C . TRP A 1 201 ? 26.473 -4.283 -21.176 1.00 96.31 201 TRP A C 1
ATOM 1460 O O . TRP A 1 201 ? 27.569 -4.525 -21.678 1.00 96.31 201 TRP A O 1
ATOM 1470 N N . GLN A 1 202 ? 25.449 -3.822 -21.896 1.00 98.19 202 GLN A N 1
ATOM 1471 C CA . GLN A 1 202 ? 25.564 -3.401 -23.290 1.00 98.19 202 GLN A CA 1
ATOM 1472 C C . GLN A 1 202 ? 25.270 -1.904 -23.411 1.00 98.19 202 GLN A C 1
ATOM 1474 O O . GLN A 1 202 ? 24.156 -1.466 -23.124 1.00 98.19 202 GLN A O 1
ATOM 1479 N N . ALA A 1 203 ? 26.235 -1.135 -23.912 1.00 97.12 203 ALA A N 1
ATOM 1480 C CA . ALA A 1 203 ? 26.067 0.275 -24.244 1.00 97.12 203 ALA A CA 1
ATOM 1481 C C . ALA A 1 203 ? 25.978 0.448 -25.766 1.00 97.12 203 ALA A C 1
ATOM 1483 O O . ALA A 1 203 ? 26.972 0.286 -26.472 1.00 97.12 203 ALA A O 1
ATOM 1484 N N . VAL A 1 204 ? 24.797 0.792 -26.277 1.00 98.12 204 VAL A N 1
ATOM 1485 C CA . VAL A 1 204 ? 24.552 1.064 -27.701 1.00 98.12 204 VAL A CA 1
ATOM 1486 C C . VAL A 1 204 ? 24.691 2.566 -27.927 1.00 98.12 204 VAL A C 1
ATOM 1488 O O . VAL A 1 204 ? 23.786 3.323 -27.584 1.00 98.12 204 VAL A O 1
ATOM 1491 N N . LYS A 1 205 ? 25.845 3.025 -28.419 1.00 97.12 205 LYS A N 1
ATOM 1492 C CA . LYS A 1 205 ? 26.160 4.458 -28.577 1.00 97.12 205 LYS A CA 1
ATOM 1493 C C . LYS A 1 205 ? 25.403 5.071 -29.767 1.00 97.12 205 LYS A C 1
ATOM 1495 O O . LYS A 1 205 ? 24.793 4.357 -30.558 1.00 97.12 205 LYS A O 1
ATOM 1500 N N . SER A 1 206 ? 25.425 6.398 -29.886 1.00 96.75 206 SER A N 1
ATOM 1501 C CA . SER A 1 206 ? 24.807 7.097 -31.023 1.00 96.75 206 SER A CA 1
ATOM 1502 C C . SER A 1 206 ? 25.372 6.581 -32.358 1.00 96.75 206 SER A C 1
ATOM 1504 O O . SER A 1 206 ? 26.564 6.278 -32.457 1.00 96.75 206 SER A O 1
ATOM 1506 N N . GLY A 1 207 ? 24.505 6.404 -33.359 1.00 94.94 207 GLY A N 1
ATOM 1507 C CA . GLY A 1 207 ? 24.854 5.800 -34.653 1.00 94.94 207 GLY A CA 1
ATOM 1508 C C . GLY A 1 207 ? 25.144 4.289 -34.632 1.00 94.94 207 GLY A C 1
ATOM 1509 O O . GLY A 1 207 ? 25.601 3.754 -35.643 1.00 94.94 207 GLY A O 1
ATOM 1510 N N . ALA A 1 208 ? 24.917 3.599 -33.509 1.00 98.12 208 ALA A N 1
ATOM 1511 C CA . ALA A 1 208 ? 25.055 2.148 -33.372 1.00 98.12 208 ALA A CA 1
ATOM 1512 C C . ALA A 1 208 ? 23.692 1.434 -33.370 1.00 98.12 208 ALA A C 1
ATOM 1514 O O . ALA A 1 208 ? 22.680 2.024 -32.987 1.00 98.12 208 ALA A O 1
ATOM 1515 N N . MET A 1 209 ? 23.681 0.146 -33.729 1.00 98.31 209 MET A N 1
ATOM 1516 C CA . MET A 1 209 ? 22.476 -0.692 -33.752 1.00 98.31 209 MET A CA 1
ATOM 1517 C C . MET A 1 209 ? 22.654 -1.958 -32.903 1.00 98.31 209 MET A C 1
ATOM 1519 O O . MET A 1 209 ? 23.612 -2.712 -33.086 1.00 98.31 209 MET A O 1
ATOM 1523 N N . ALA A 1 210 ? 21.687 -2.247 -32.033 1.00 98.69 210 ALA A N 1
ATOM 1524 C CA . ALA A 1 210 ? 21.538 -3.550 -31.389 1.00 98.69 210 ALA A CA 1
ATOM 1525 C C . ALA A 1 210 ? 20.206 -4.194 -31.787 1.00 98.69 210 ALA A C 1
ATOM 1527 O O . ALA A 1 210 ? 19.156 -3.555 -31.735 1.00 98.69 210 ALA A O 1
ATOM 1528 N N . THR A 1 211 ? 20.219 -5.469 -32.169 1.00 98.69 211 THR A N 1
ATOM 1529 C CA . THR A 1 211 ? 19.008 -6.181 -32.582 1.00 98.69 211 THR A CA 1
ATOM 1530 C C . THR A 1 211 ? 18.880 -7.552 -31.925 1.00 98.69 211 THR A C 1
ATOM 1532 O O . THR A 1 211 ? 19.873 -8.247 -31.712 1.00 98.69 211 THR A O 1
ATOM 1535 N N . ASP A 1 212 ? 17.647 -7.922 -31.571 1.00 98.56 212 ASP A N 1
ATOM 1536 C CA . ASP A 1 212 ? 17.297 -9.194 -30.922 1.00 98.56 212 ASP A CA 1
ATOM 1537 C C . ASP A 1 212 ? 18.031 -9.429 -29.580 1.00 98.56 212 ASP A C 1
ATOM 1539 O O . ASP A 1 212 ? 18.285 -10.564 -29.176 1.00 98.56 212 ASP A O 1
ATOM 1543 N N . THR A 1 213 ? 18.382 -8.347 -28.872 1.00 98.81 213 THR A N 1
ATOM 1544 C CA . THR A 1 213 ? 19.029 -8.404 -27.552 1.00 98.81 213 THR A CA 1
ATOM 1545 C C . THR A 1 213 ? 18.099 -9.024 -26.508 1.00 98.81 213 THR A C 1
ATOM 1547 O O . THR A 1 213 ? 16.940 -8.625 -26.385 1.00 98.81 213 THR A O 1
ATOM 1550 N N . VAL A 1 214 ? 18.618 -9.943 -25.693 1.00 98.81 214 VAL A N 1
ATOM 1551 C CA . VAL A 1 214 ? 17.912 -10.535 -24.547 1.00 98.81 214 VAL A CA 1
ATOM 1552 C C . VAL A 1 214 ? 18.528 -10.015 -23.251 1.00 98.81 214 VAL A C 1
ATOM 1554 O O . VAL A 1 214 ? 19.718 -10.209 -23.017 1.00 98.81 214 VAL A O 1
ATOM 1557 N N . VAL A 1 215 ? 17.731 -9.376 -22.393 1.00 98.44 215 VAL A N 1
ATOM 1558 C CA . VAL A 1 215 ? 18.199 -8.735 -21.153 1.00 98.44 215 VAL A CA 1
ATOM 1559 C C . VAL A 1 215 ? 17.643 -9.456 -19.923 1.00 98.44 215 VAL A C 1
ATOM 1561 O O . VAL A 1 215 ? 16.429 -9.506 -19.729 1.00 98.44 215 VAL A O 1
ATOM 1564 N N . ASN A 1 216 ? 18.536 -9.985 -19.080 1.00 97.25 216 ASN A N 1
ATOM 1565 C CA . ASN A 1 216 ? 18.221 -10.784 -17.886 1.00 97.25 216 ASN A CA 1
ATOM 1566 C C . ASN A 1 216 ? 18.771 -10.175 -16.570 1.00 97.25 216 ASN A C 1
ATOM 1568 O O . ASN A 1 216 ? 18.742 -10.845 -15.539 1.00 97.25 216 ASN A O 1
ATOM 1572 N N . THR A 1 217 ? 19.312 -8.949 -16.599 1.00 94.62 217 THR A N 1
ATOM 1573 C CA . THR A 1 217 ? 19.900 -8.241 -15.439 1.00 94.62 217 THR A CA 1
ATOM 1574 C C . THR A 1 217 ? 19.690 -6.719 -15.526 1.00 94.62 217 THR A C 1
ATOM 1576 O O . THR A 1 217 ? 19.390 -6.200 -16.609 1.00 94.62 217 THR A O 1
ATOM 1579 N N . GLY A 1 218 ? 19.866 -6.008 -14.408 1.00 90.44 218 GLY A N 1
ATOM 1580 C CA . GLY A 1 218 ? 19.825 -4.545 -14.291 1.00 90.44 218 GLY A CA 1
ATOM 1581 C C . GLY A 1 218 ? 18.610 -3.970 -13.546 1.00 90.44 218 GLY A C 1
ATOM 1582 O O . GLY A 1 218 ? 18.556 -2.765 -13.315 1.00 90.44 218 GLY A O 1
ATOM 1583 N N . ALA A 1 219 ? 17.634 -4.797 -13.157 1.00 87.56 219 ALA A N 1
ATOM 1584 C CA . ALA A 1 219 ? 16.444 -4.409 -12.384 1.00 87.56 219 ALA A CA 1
ATOM 1585 C C . ALA A 1 219 ? 16.323 -5.148 -11.031 1.00 87.56 219 ALA A C 1
ATOM 1587 O O . ALA A 1 219 ? 15.254 -5.176 -10.422 1.00 87.56 219 ALA A O 1
ATOM 1588 N N . GLU A 1 220 ? 17.398 -5.762 -10.524 1.00 83.19 220 GLU A N 1
ATOM 1589 C CA . GLU A 1 220 ? 17.387 -6.579 -9.298 1.00 83.19 220 GLU A CA 1
ATOM 1590 C C . GLU A 1 220 ? 16.968 -5.807 -8.030 1.00 83.19 220 GLU A C 1
ATOM 1592 O O . GLU A 1 220 ? 16.460 -6.414 -7.086 1.00 83.19 220 GLU A O 1
ATOM 1597 N N . GLY A 1 221 ? 17.156 -4.483 -8.003 1.00 67.00 221 GLY A N 1
ATOM 1598 C CA . GLY A 1 221 ? 16.691 -3.605 -6.921 1.00 67.00 221 GLY A CA 1
ATOM 1599 C C . GLY A 1 221 ? 15.244 -3.107 -7.072 1.00 67.00 221 GLY A C 1
ATOM 1600 O O . GLY A 1 221 ? 14.760 -2.385 -6.202 1.00 67.00 221 GLY A O 1
ATOM 1601 N N . GLY A 1 222 ? 14.550 -3.477 -8.153 1.00 67.31 222 GLY A N 1
ATOM 1602 C CA . GLY A 1 222 ? 13.241 -2.936 -8.517 1.00 67.31 222 GLY A CA 1
ATOM 1603 C C . GLY A 1 222 ? 13.313 -1.607 -9.288 1.00 67.31 222 GLY A C 1
ATOM 1604 O O . GLY A 1 222 ? 14.399 -1.128 -9.621 1.00 67.31 222 GLY A O 1
ATOM 1605 N N . PRO A 1 223 ? 12.153 -0.991 -9.581 1.00 57.06 223 PRO A N 1
ATOM 1606 C CA . PRO A 1 223 ? 12.054 0.076 -10.576 1.00 57.06 223 PRO A CA 1
ATOM 1607 C C . PRO A 1 223 ? 12.752 1.385 -10.189 1.00 57.06 223 PRO A C 1
ATOM 1609 O O . PRO A 1 223 ? 13.271 2.076 -11.069 1.00 57.06 223 PRO A O 1
ATOM 1612 N N . ASP A 1 224 ? 12.799 1.695 -8.892 1.00 56.41 224 ASP A N 1
ATOM 1613 C CA . ASP A 1 224 ? 13.417 2.901 -8.323 1.00 56.41 224 ASP A CA 1
ATOM 1614 C C . ASP A 1 224 ? 14.848 2.654 -7.794 1.00 56.41 224 ASP A C 1
ATOM 1616 O O . ASP A 1 224 ? 15.380 3.468 -7.040 1.00 56.41 224 ASP A O 1
ATOM 1620 N N . ALA A 1 225 ? 15.476 1.528 -8.153 1.00 63.25 225 ALA A N 1
ATOM 1621 C CA . ALA A 1 225 ? 16.875 1.271 -7.823 1.00 63.25 225 ALA A CA 1
ATOM 1622 C C . ALA A 1 225 ? 17.811 2.293 -8.490 1.00 63.25 225 ALA A C 1
ATOM 1624 O O . ALA A 1 225 ? 17.572 2.722 -9.622 1.00 63.25 225 ALA A O 1
ATOM 1625 N N . GLU A 1 226 ? 18.905 2.647 -7.810 1.00 56.31 226 GLU A N 1
ATOM 1626 C CA . GLU A 1 226 ? 19.984 3.421 -8.427 1.00 56.31 226 GLU A CA 1
ATOM 1627 C C . GLU A 1 226 ? 20.548 2.638 -9.623 1.00 56.31 226 GLU A C 1
ATOM 1629 O O . GLU A 1 226 ? 20.885 1.458 -9.503 1.00 56.31 226 GLU A O 1
ATOM 1634 N N . ASN A 1 227 ? 20.613 3.286 -10.791 1.00 59.34 227 ASN A N 1
ATOM 1635 C CA . ASN A 1 227 ? 21.103 2.665 -12.019 1.00 59.34 227 ASN A CA 1
ATOM 1636 C C . ASN A 1 227 ? 22.595 2.323 -11.863 1.00 59.34 227 ASN A C 1
ATOM 1638 O O . ASN A 1 227 ? 23.429 3.226 -11.862 1.00 59.34 227 ASN A O 1
ATOM 1642 N N . GLY A 1 228 ? 22.923 1.035 -11.760 1.00 62.38 228 GLY A N 1
ATOM 1643 C CA . GLY A 1 228 ? 24.284 0.538 -11.969 1.00 62.38 228 GLY A CA 1
ATOM 1644 C C . GLY A 1 228 ? 24.536 0.204 -13.441 1.00 62.38 228 GLY A C 1
ATOM 1645 O O . GLY A 1 228 ? 23.584 -0.041 -14.186 1.00 62.38 228 GLY A O 1
ATOM 1646 N N . ASP A 1 229 ? 25.807 0.136 -13.839 1.00 77.06 229 ASP A N 1
ATOM 1647 C CA . ASP A 1 229 ? 26.260 -0.179 -15.205 1.00 77.06 229 ASP A CA 1
ATOM 1648 C C . ASP A 1 229 ? 25.986 -1.652 -15.566 1.00 77.06 229 ASP A C 1
ATOM 1650 O O . ASP A 1 229 ? 26.863 -2.511 -15.547 1.00 77.06 229 ASP A O 1
ATOM 1654 N N . THR A 1 230 ? 24.711 -1.970 -15.800 1.00 90.94 230 THR A N 1
ATOM 1655 C CA . THR A 1 230 ? 24.177 -3.324 -16.014 1.00 90.94 230 THR A CA 1
ATOM 1656 C C . THR A 1 230 ? 22.917 -3.274 -16.884 1.00 90.94 230 THR A C 1
ATOM 1658 O O . THR A 1 230 ? 22.217 -2.263 -16.928 1.00 90.94 230 THR A O 1
ATOM 1661 N N . GLY A 1 231 ? 22.612 -4.359 -17.598 1.00 95.50 231 GLY A N 1
ATOM 1662 C CA . GLY A 1 231 ? 21.493 -4.401 -18.546 1.00 95.50 231 GLY A CA 1
ATOM 1663 C C . GLY A 1 231 ? 21.850 -3.762 -19.893 1.00 95.50 231 GLY A C 1
ATOM 1664 O O . GLY A 1 231 ? 22.983 -3.891 -20.357 1.00 95.50 231 GLY A O 1
ATOM 1665 N N . GLN A 1 232 ? 20.897 -3.096 -20.551 1.00 98.00 232 GLN A N 1
ATOM 1666 C CA . GLN A 1 232 ? 21.114 -2.424 -21.841 1.00 98.00 232 GLN A CA 1
ATOM 1667 C C . GLN A 1 232 ? 20.897 -0.908 -21.725 1.00 98.00 232 GLN A C 1
ATOM 1669 O O . GLN A 1 232 ? 19.791 -0.472 -21.412 1.00 98.00 232 GLN A O 1
ATOM 1674 N N . THR A 1 233 ? 21.901 -0.099 -22.070 1.00 97.25 233 THR A N 1
ATOM 1675 C CA . THR A 1 233 ? 21.764 1.360 -22.226 1.00 97.25 233 THR A CA 1
ATOM 1676 C C . THR A 1 233 ? 21.795 1.724 -23.709 1.00 97.25 233 THR A C 1
ATOM 1678 O O . THR A 1 233 ? 22.724 1.352 -24.425 1.00 97.25 233 THR A O 1
ATOM 1681 N N . VAL A 1 234 ? 20.785 2.454 -24.180 1.00 98.06 234 VAL A N 1
ATOM 1682 C CA . VAL A 1 234 ? 20.553 2.767 -25.596 1.00 98.06 234 VAL A CA 1
ATOM 1683 C C . VAL A 1 234 ? 20.617 4.277 -25.817 1.00 98.06 234 VAL A C 1
ATOM 1685 O O . VAL A 1 234 ? 19.717 5.004 -25.406 1.00 98.06 234 VAL A O 1
ATOM 1688 N N . TYR A 1 235 ? 21.679 4.734 -26.478 1.00 97.44 235 TYR A N 1
ATOM 1689 C CA . TYR A 1 235 ? 21.856 6.088 -27.020 1.00 97.44 235 TYR A CA 1
ATOM 1690 C C . TYR A 1 235 ? 21.681 6.125 -28.549 1.00 97.44 235 TYR A C 1
ATOM 1692 O O . TYR A 1 235 ? 21.391 7.182 -29.094 1.00 97.44 235 TYR A O 1
ATOM 1700 N N . GLY A 1 236 ? 21.890 4.993 -29.232 1.00 97.69 236 GLY A N 1
ATOM 1701 C CA . GLY A 1 236 ? 21.556 4.777 -30.644 1.00 97.69 236 GLY A CA 1
ATOM 1702 C C . GLY A 1 236 ? 20.230 4.034 -30.803 1.00 97.69 236 GLY A C 1
ATOM 1703 O O . GLY A 1 236 ? 19.245 4.370 -30.147 1.00 97.69 236 GLY A O 1
ATOM 1704 N N . ASP A 1 237 ? 20.215 2.994 -31.636 1.00 98.44 237 ASP A N 1
ATOM 1705 C CA . ASP A 1 237 ? 19.016 2.215 -31.952 1.00 98.44 237 ASP A CA 1
ATOM 1706 C C . ASP A 1 237 ? 19.040 0.802 -31.341 1.00 98.44 237 ASP A C 1
ATOM 1708 O O . ASP A 1 237 ? 20.015 0.058 -31.469 1.00 98.44 237 ASP A O 1
ATOM 1712 N N . ALA A 1 238 ? 17.927 0.392 -30.728 1.00 98.75 238 ALA A N 1
ATOM 1713 C CA . ALA A 1 238 ? 17.687 -0.977 -30.273 1.00 98.75 238 ALA A CA 1
ATOM 1714 C C . ALA A 1 238 ? 16.386 -1.540 -30.869 1.00 98.75 238 ALA A C 1
ATOM 1716 O O . ALA A 1 238 ? 15.328 -0.920 -30.776 1.00 98.75 238 ALA A O 1
ATOM 1717 N N . VAL A 1 239 ? 16.432 -2.732 -31.469 1.00 98.69 239 VAL A N 1
ATOM 1718 C CA . VAL A 1 239 ? 15.306 -3.309 -32.225 1.00 98.69 239 VAL A CA 1
ATOM 1719 C C . VAL A 1 239 ? 15.015 -4.747 -31.787 1.00 98.69 239 VAL A C 1
ATOM 1721 O O . VAL A 1 239 ? 15.900 -5.600 -31.827 1.00 98.69 239 VAL A O 1
ATOM 1724 N N . ARG A 1 240 ? 13.753 -5.044 -31.445 1.00 98.62 240 ARG A N 1
ATOM 1725 C CA . ARG A 1 240 ? 13.283 -6.360 -30.953 1.00 98.62 240 ARG A CA 1
ATOM 1726 C C . ARG A 1 240 ? 13.953 -6.822 -29.648 1.00 98.62 240 ARG A C 1
ATOM 1728 O O . ARG A 1 240 ? 14.147 -8.017 -29.432 1.00 98.62 240 ARG A O 1
ATOM 1735 N N . THR A 1 241 ? 14.293 -5.890 -28.755 1.00 98.88 241 THR A N 1
ATOM 1736 C CA . THR A 1 241 ? 14.806 -6.237 -27.420 1.00 98.88 241 THR A CA 1
ATOM 1737 C C . THR A 1 241 ? 13.761 -7.027 -26.625 1.00 98.88 241 THR A C 1
ATOM 1739 O O . THR A 1 241 ? 12.612 -6.605 -26.493 1.00 98.88 241 THR A O 1
ATOM 1742 N N . THR A 1 242 ? 14.172 -8.155 -26.047 1.00 98.88 242 THR A N 1
ATOM 1743 C CA . THR A 1 242 ? 13.388 -8.924 -25.074 1.00 98.88 242 THR A CA 1
ATOM 1744 C C . THR A 1 242 ? 13.939 -8.688 -23.675 1.00 98.88 242 THR A C 1
ATOM 1746 O O . THR A 1 242 ? 15.080 -9.042 -23.383 1.00 98.88 242 THR A O 1
ATOM 1749 N N . ILE A 1 243 ? 13.124 -8.119 -22.793 1.00 98.56 243 ILE A N 1
ATOM 1750 C CA . ILE A 1 243 ? 13.469 -7.856 -21.397 1.00 98.56 243 ILE A CA 1
ATOM 1751 C C . ILE A 1 243 ? 12.761 -8.896 -20.529 1.00 98.56 243 ILE A C 1
ATOM 1753 O O . ILE A 1 243 ? 11.532 -8.916 -20.426 1.00 98.56 243 ILE A O 1
ATOM 1757 N N . ASN A 1 244 ? 13.543 -9.783 -19.923 1.00 97.88 244 ASN A N 1
ATOM 1758 C CA . ASN A 1 244 ? 13.052 -10.809 -19.011 1.00 97.88 244 ASN A CA 1
ATOM 1759 C C . ASN A 1 244 ? 13.003 -10.287 -17.569 1.00 97.88 244 ASN A C 1
ATOM 1761 O O . ASN A 1 244 ? 13.333 -9.137 -17.283 1.00 97.88 244 ASN A O 1
ATOM 1765 N N . LYS A 1 245 ? 12.605 -11.157 -16.636 1.00 95.25 245 LYS A N 1
ATOM 1766 C CA . LYS A 1 245 ? 12.679 -10.875 -15.201 1.00 95.25 245 LYS A CA 1
ATOM 1767 C C . LYS A 1 245 ? 14.087 -10.412 -14.801 1.00 95.25 245 LYS A C 1
ATOM 1769 O O . LYS A 1 245 ? 15.067 -11.040 -15.191 1.00 95.25 245 LYS A O 1
ATOM 1774 N N . ASN A 1 246 ? 14.149 -9.366 -13.980 1.00 92.69 246 ASN A N 1
ATOM 1775 C CA . ASN A 1 246 ? 15.344 -8.629 -13.567 1.00 92.69 246 ASN A CA 1
ATOM 1776 C C . ASN A 1 246 ? 16.071 -7.893 -14.708 1.00 92.69 246 ASN A C 1
ATOM 1778 O O . ASN A 1 246 ? 17.077 -7.252 -14.435 1.00 92.69 246 ASN A O 1
ATOM 1782 N N . GLY A 1 247 ? 15.604 -7.951 -15.957 1.00 96.12 247 GLY A N 1
ATOM 1783 C CA . GLY A 1 247 ? 16.192 -7.209 -17.068 1.00 96.12 247 GLY A CA 1
ATOM 1784 C C . GLY A 1 247 ? 15.852 -5.719 -17.021 1.00 96.12 247 GLY A C 1
ATOM 1785 O O . GLY A 1 247 ? 14.711 -5.363 -16.727 1.00 96.12 247 GLY A O 1
ATOM 1786 N N . ARG A 1 248 ? 16.810 -4.853 -17.374 1.00 95.81 248 ARG A N 1
ATOM 1787 C CA . ARG A 1 248 ? 16.581 -3.412 -17.574 1.00 95.81 248 ARG A CA 1
ATOM 1788 C C . ARG A 1 248 ? 17.095 -2.918 -18.926 1.00 95.81 248 ARG A C 1
ATOM 1790 O O . ARG A 1 248 ? 18.258 -3.127 -19.264 1.00 95.81 248 ARG A O 1
ATOM 1797 N N . GLN A 1 249 ? 16.247 -2.197 -19.658 1.00 97.62 249 GLN A N 1
ATOM 1798 C CA . GLN A 1 249 ? 16.657 -1.344 -20.778 1.00 97.62 249 GLN A CA 1
ATOM 1799 C C . GLN A 1 249 ? 16.476 0.130 -20.399 1.00 97.62 249 GLN A C 1
ATOM 1801 O O . GLN A 1 249 ? 15.384 0.536 -20.006 1.00 97.62 249 GLN A O 1
ATOM 1806 N N . ILE A 1 250 ? 17.518 0.941 -20.565 1.00 96.06 250 ILE A N 1
ATOM 1807 C CA . ILE A 1 250 ? 17.472 2.400 -20.429 1.00 96.06 250 ILE A CA 1
ATOM 1808 C C . ILE A 1 250 ? 17.602 3.009 -21.823 1.00 96.06 250 ILE A C 1
ATOM 1810 O O . ILE A 1 250 ? 18.663 2.944 -22.436 1.00 96.06 250 ILE A O 1
ATOM 1814 N N . VAL A 1 251 ? 16.534 3.628 -22.317 1.00 97.69 251 VAL A N 1
ATOM 1815 C CA . VAL A 1 251 ? 16.540 4.431 -23.543 1.00 97.69 251 VAL A CA 1
ATOM 1816 C C . VAL A 1 251 ? 16.905 5.863 -23.158 1.00 97.69 251 VAL A C 1
ATOM 1818 O O . VAL A 1 251 ? 16.085 6.578 -22.579 1.00 97.69 251 VAL A O 1
ATOM 1821 N N . ALA A 1 252 ? 18.148 6.265 -23.423 1.00 96.19 252 ALA A N 1
ATOM 1822 C CA . ALA A 1 252 ? 18.649 7.614 -23.167 1.00 96.19 252 ALA A CA 1
ATOM 1823 C C . ALA A 1 252 ? 17.958 8.651 -24.074 1.00 96.19 252 ALA A C 1
ATOM 1825 O O . ALA A 1 252 ? 17.260 8.283 -25.012 1.00 96.19 252 ALA A O 1
ATOM 1826 N N . ALA A 1 253 ? 18.152 9.946 -23.805 1.00 95.50 253 ALA A N 1
ATOM 1827 C CA . ALA A 1 253 ? 17.417 11.035 -24.466 1.00 95.50 253 ALA A CA 1
ATOM 1828 C C . ALA A 1 253 ? 17.511 11.051 -26.008 1.00 95.50 253 ALA A C 1
ATOM 1830 O O . ALA A 1 253 ? 16.555 11.440 -26.667 1.00 95.50 253 ALA A O 1
ATOM 1831 N N . GLU A 1 254 ? 18.637 10.611 -26.576 1.00 94.31 254 GLU A N 1
ATOM 1832 C CA . GLU A 1 254 ? 18.846 10.505 -28.032 1.00 94.31 254 GLU A CA 1
ATOM 1833 C C . GLU A 1 254 ? 18.500 9.113 -28.595 1.00 94.31 254 GLU A C 1
ATOM 1835 O O . GLU A 1 254 ? 18.419 8.936 -29.808 1.00 94.31 254 GLU A O 1
ATOM 1840 N N . GLY A 1 255 ? 18.295 8.122 -27.721 1.00 98.06 255 GLY A N 1
ATOM 1841 C CA . GLY A 1 255 ? 18.118 6.728 -28.105 1.00 98.06 255 GLY A CA 1
ATOM 1842 C C . GLY A 1 255 ? 16.704 6.393 -28.571 1.00 98.06 255 GLY A C 1
ATOM 1843 O O . GLY A 1 255 ? 15.714 6.978 -28.118 1.00 98.06 255 GLY A O 1
ATOM 1844 N N . THR A 1 256 ? 16.613 5.379 -29.431 1.00 98.69 256 THR A N 1
ATOM 1845 C CA . THR A 1 256 ? 15.349 4.799 -29.897 1.00 98.69 256 THR A CA 1
ATOM 1846 C C . THR A 1 256 ? 15.313 3.295 -29.627 1.00 98.69 256 THR A C 1
ATOM 1848 O O . THR A 1 256 ? 16.220 2.559 -30.006 1.00 98.69 256 THR A O 1
ATOM 1851 N N . ALA A 1 257 ? 14.241 2.812 -28.997 1.00 98.75 257 ALA A N 1
ATOM 1852 C CA . ALA A 1 257 ? 13.951 1.389 -28.841 1.00 98.75 257 ALA A CA 1
ATOM 1853 C C . ALA A 1 257 ? 12.658 1.025 -29.581 1.00 98.75 257 ALA A C 1
ATOM 1855 O O . ALA A 1 257 ? 11.624 1.652 -29.366 1.00 98.75 257 ALA A O 1
ATOM 1856 N N . ASN A 1 258 ? 12.689 0.002 -30.434 1.00 98.38 258 ASN A N 1
ATOM 1857 C CA . ASN A 1 258 ? 11.573 -0.381 -31.301 1.00 98.38 258 ASN A CA 1
ATOM 1858 C C . ASN A 1 258 ? 11.199 -1.864 -31.120 1.00 98.38 258 ASN A C 1
ATOM 1860 O O . ASN A 1 258 ? 12.069 -2.737 -31.099 1.00 98.38 258 ASN A O 1
ATOM 1864 N N . THR A 1 259 ? 9.897 -2.155 -31.010 1.00 98.44 259 THR A N 1
ATOM 1865 C CA . THR A 1 259 ? 9.337 -3.511 -30.852 1.00 98.44 259 THR A CA 1
ATOM 1866 C C . THR A 1 259 ? 9.890 -4.219 -29.603 1.00 98.44 259 THR A C 1
ATOM 1868 O O . THR A 1 259 ? 10.259 -5.392 -29.633 1.00 98.44 259 THR A O 1
ATOM 1871 N N . THR A 1 260 ? 10.017 -3.493 -28.489 1.00 98.88 260 THR A N 1
ATOM 1872 C CA . THR A 1 260 ? 10.520 -4.064 -27.225 1.00 98.88 260 THR A CA 1
ATOM 1873 C C . THR A 1 260 ? 9.438 -4.901 -26.539 1.00 98.88 260 THR A C 1
ATOM 1875 O O . THR A 1 260 ? 8.303 -4.451 -26.396 1.00 98.88 260 THR A O 1
ATOM 1878 N N . VAL A 1 261 ? 9.776 -6.102 -26.066 1.00 98.88 261 VAL A N 1
ATOM 1879 C CA . VAL A 1 261 ? 8.873 -6.949 -25.267 1.00 98.88 261 VAL A CA 1
ATOM 1880 C C . VAL A 1 261 ? 9.384 -7.016 -23.834 1.00 98.88 261 VAL A C 1
ATOM 1882 O O . VAL A 1 261 ? 10.522 -7.419 -23.607 1.00 98.88 261 VAL A O 1
ATOM 1885 N N . VAL A 1 262 ? 8.543 -6.651 -22.865 1.00 98.75 262 VAL A N 1
ATOM 1886 C CA . VAL A 1 262 ? 8.897 -6.610 -21.438 1.00 98.75 262 VAL A CA 1
ATOM 1887 C C . VAL A 1 262 ? 8.047 -7.615 -20.664 1.00 98.75 262 VAL A C 1
ATOM 1889 O O . VAL A 1 262 ? 6.825 -7.474 -20.577 1.00 98.75 262 VAL A O 1
ATOM 1892 N N . TYR A 1 263 ? 8.682 -8.645 -20.111 1.00 98.38 263 TYR A N 1
ATOM 1893 C CA . TYR A 1 263 ? 8.028 -9.680 -19.306 1.00 98.38 263 TYR A CA 1
ATOM 1894 C C . TYR A 1 263 ? 7.978 -9.327 -17.812 1.00 98.38 263 TYR A C 1
ATOM 1896 O O . TYR A 1 263 ? 8.608 -8.379 -17.348 1.00 98.38 263 TYR A O 1
ATOM 1904 N N . ALA A 1 264 ? 7.217 -10.113 -17.045 1.00 96.50 264 ALA A N 1
ATOM 1905 C CA . ALA A 1 264 ? 7.019 -9.936 -15.609 1.00 96.50 264 ALA A CA 1
ATOM 1906 C C . ALA A 1 264 ? 8.324 -9.750 -14.811 1.00 96.50 264 ALA A C 1
ATOM 1908 O O . ALA A 1 264 ? 9.148 -10.662 -14.706 1.00 96.50 264 ALA A O 1
ATOM 1909 N N . GLY A 1 265 ? 8.465 -8.572 -14.195 1.00 92.12 265 GLY A N 1
ATOM 1910 C CA . GLY A 1 265 ? 9.647 -8.183 -13.421 1.00 92.12 265 GLY A CA 1
ATOM 1911 C C . GLY A 1 265 ? 10.835 -7.685 -14.251 1.00 92.12 265 GLY A C 1
ATOM 1912 O O . GLY A 1 265 ? 11.936 -7.647 -13.711 1.00 92.12 265 GLY A O 1
ATOM 1913 N N . GLY A 1 266 ? 10.642 -7.376 -15.535 1.00 95.94 266 GLY A N 1
ATOM 1914 C CA . GLY A 1 266 ? 11.573 -6.594 -16.351 1.00 95.94 266 GLY A CA 1
ATOM 1915 C C . GLY A 1 266 ? 11.102 -5.145 -16.518 1.00 95.94 266 GLY A C 1
ATOM 1916 O O . GLY A 1 266 ? 9.897 -4.875 -16.472 1.00 95.94 266 GLY A O 1
ATOM 1917 N N . ASP A 1 267 ? 12.053 -4.240 -16.756 1.00 94.19 267 ASP A N 1
ATOM 1918 C CA . ASP A 1 267 ? 11.848 -2.789 -16.809 1.00 94.19 267 ASP A CA 1
ATOM 1919 C C . ASP A 1 267 ? 12.365 -2.168 -18.118 1.00 94.19 267 ASP A C 1
ATOM 1921 O O . ASP A 1 267 ? 13.493 -2.427 -18.546 1.00 94.19 267 ASP A O 1
ATOM 1925 N N . GLN A 1 268 ? 11.594 -1.243 -18.695 1.00 97.56 268 GLN A N 1
ATOM 1926 C CA . GLN A 1 268 ? 12.078 -0.275 -19.682 1.00 97.56 268 GLN A CA 1
ATOM 1927 C C . GLN A 1 268 ? 11.971 1.153 -19.123 1.00 97.56 268 GLN A C 1
ATOM 1929 O O . GLN A 1 268 ? 10.882 1.620 -18.787 1.00 97.56 268 GLN A O 1
ATOM 1934 N N . THR A 1 269 ? 13.085 1.877 -19.052 1.00 95.62 269 THR A N 1
ATOM 1935 C CA . THR A 1 269 ? 13.139 3.303 -18.692 1.00 95.62 269 THR A CA 1
ATOM 1936 C C . THR A 1 269 ? 13.322 4.133 -19.958 1.00 95.62 269 THR A C 1
ATOM 1938 O O . THR A 1 269 ? 14.246 3.883 -20.725 1.00 95.62 269 THR A O 1
ATOM 1941 N N . VAL A 1 270 ? 12.454 5.119 -20.190 1.00 97.62 270 VAL A N 1
ATOM 1942 C CA . VAL A 1 270 ? 12.389 5.882 -21.445 1.00 97.62 270 VAL A CA 1
ATOM 1943 C C . VAL A 1 270 ? 12.614 7.369 -21.181 1.00 97.62 270 VAL A C 1
ATOM 1945 O O . VAL A 1 270 ? 11.751 8.043 -20.619 1.00 97.62 270 VAL A O 1
ATOM 1948 N N . HIS A 1 271 ? 13.771 7.868 -21.615 1.00 96.88 271 HIS A N 1
ATOM 1949 C CA . HIS A 1 271 ? 14.109 9.292 -21.718 1.00 96.88 271 HIS A CA 1
ATOM 1950 C C . HIS A 1 271 ? 14.119 9.787 -23.173 1.00 96.88 271 HIS A C 1
ATOM 1952 O O . HIS A 1 271 ? 13.905 10.973 -23.394 1.00 96.88 271 HIS A O 1
ATOM 1958 N N . GLY A 1 272 ? 14.374 8.896 -24.139 1.00 97.94 272 GLY A N 1
ATOM 1959 C CA . GLY A 1 272 ? 14.243 9.143 -25.580 1.00 97.94 272 GLY A CA 1
ATOM 1960 C C . GLY A 1 272 ? 12.937 8.575 -26.135 1.00 97.94 272 GLY A C 1
ATOM 1961 O O . GLY A 1 272 ? 11.859 8.853 -25.605 1.00 97.94 272 GLY A O 1
ATOM 1962 N N . HIS A 1 273 ? 13.022 7.746 -27.178 1.00 98.62 273 HIS A N 1
ATOM 1963 C CA . HIS A 1 273 ? 11.857 7.216 -27.893 1.00 98.62 273 HIS A CA 1
ATOM 1964 C C . HIS A 1 273 ? 11.684 5.699 -27.729 1.00 98.62 273 HIS A C 1
ATOM 1966 O O . HIS A 1 273 ? 12.574 4.920 -28.059 1.00 98.62 273 HIS A O 1
ATOM 1972 N N . ALA A 1 274 ? 10.507 5.258 -27.282 1.00 98.81 274 ALA A N 1
ATOM 1973 C CA . ALA A 1 274 ? 10.107 3.850 -27.278 1.00 98.81 274 ALA A CA 1
ATOM 1974 C C . ALA A 1 274 ? 8.914 3.633 -28.221 1.00 98.81 274 ALA A C 1
ATOM 1976 O O . ALA A 1 274 ? 7.880 4.283 -28.083 1.00 98.81 274 ALA A O 1
ATOM 1977 N N . LEU A 1 275 ? 9.046 2.716 -29.176 1.00 98.69 275 LEU A N 1
ATOM 1978 C CA . LEU A 1 275 ? 8.055 2.427 -30.214 1.00 98.69 275 LEU A CA 1
ATOM 1979 C C . LEU A 1 275 ? 7.588 0.970 -30.109 1.00 98.69 275 LEU A C 1
ATOM 1981 O O . LEU A 1 275 ? 8.404 0.065 -29.914 1.00 98.69 275 LEU A O 1
ATOM 1985 N N . ASP A 1 276 ? 6.279 0.748 -30.228 1.00 98.56 276 ASP A N 1
ATOM 1986 C CA . ASP A 1 276 ? 5.632 -0.573 -30.287 1.00 98.56 276 ASP A CA 1
ATOM 1987 C C . ASP A 1 276 ? 6.009 -1.508 -29.118 1.00 98.56 276 ASP A C 1
ATOM 1989 O O . ASP A 1 276 ? 6.218 -2.715 -29.273 1.00 98.56 276 ASP A O 1
ATOM 1993 N N . THR A 1 277 ? 6.127 -0.946 -27.909 1.00 98.88 277 THR A N 1
ATOM 1994 C CA . THR A 1 277 ? 6.496 -1.715 -26.710 1.00 98.88 277 THR A CA 1
ATOM 1995 C C . THR A 1 277 ? 5.330 -2.574 -26.214 1.00 98.88 277 THR A C 1
ATOM 1997 O O . THR A 1 277 ? 4.230 -2.077 -25.993 1.00 98.88 277 THR A O 1
ATOM 2000 N N . THR A 1 278 ? 5.563 -3.865 -25.973 1.00 98.88 278 THR A N 1
ATOM 2001 C CA . THR A 1 278 ? 4.561 -4.796 -25.425 1.00 98.88 278 THR A CA 1
ATOM 2002 C C . THR A 1 278 ? 4.898 -5.185 -23.985 1.00 98.88 278 THR A C 1
ATOM 2004 O O . THR A 1 278 ? 5.931 -5.803 -23.731 1.00 98.88 278 THR A O 1
ATOM 2007 N N . LEU A 1 279 ? 4.005 -4.876 -23.039 1.00 98.81 279 LEU A N 1
ATOM 2008 C CA . LEU A 1 279 ? 4.173 -5.152 -21.607 1.00 98.81 279 LEU A CA 1
ATOM 2009 C C . LEU A 1 279 ? 3.377 -6.394 -21.185 1.00 98.81 279 LEU A C 1
ATOM 2011 O O . LEU A 1 279 ? 2.166 -6.334 -20.975 1.00 98.81 279 LEU A O 1
ATOM 2015 N N . ASN A 1 280 ? 4.073 -7.520 -21.031 1.00 98.19 280 ASN A N 1
ATOM 2016 C CA . ASN A 1 280 ? 3.547 -8.824 -20.615 1.00 98.19 280 ASN A CA 1
ATOM 2017 C C . ASN A 1 280 ? 3.850 -9.078 -19.126 1.00 98.19 280 ASN A C 1
ATOM 2019 O O . ASN A 1 280 ? 4.649 -9.952 -18.780 1.00 98.19 280 ASN A O 1
ATOM 2023 N N . GLY A 1 281 ? 3.260 -8.266 -18.246 1.00 96.44 281 GLY A N 1
ATOM 2024 C CA . GLY A 1 281 ? 3.580 -8.237 -16.811 1.00 96.44 281 GLY A CA 1
ATOM 2025 C C . GLY A 1 281 ? 4.767 -7.336 -16.437 1.00 96.44 281 GLY A C 1
ATOM 2026 O O . GLY A 1 281 ? 5.054 -7.172 -15.253 1.00 96.44 281 GLY A O 1
ATOM 2027 N N . GLY A 1 282 ? 5.487 -6.802 -17.428 1.00 96.88 282 GLY A N 1
ATOM 2028 C CA . GLY A 1 282 ? 6.625 -5.898 -17.240 1.00 96.88 282 GLY A CA 1
ATOM 2029 C C . GLY A 1 282 ? 6.240 -4.420 -17.138 1.00 96.88 282 GLY A C 1
ATOM 2030 O O . GLY A 1 282 ? 5.073 -4.049 -17.311 1.00 96.88 282 GLY A O 1
ATOM 2031 N N . TYR A 1 283 ? 7.243 -3.578 -16.891 1.00 96.62 283 TYR A N 1
ATOM 2032 C CA . TYR A 1 283 ? 7.070 -2.151 -16.620 1.00 96.62 283 TYR A CA 1
ATOM 2033 C C . TYR A 1 283 ? 7.676 -1.262 -17.714 1.00 96.62 283 TYR A C 1
ATOM 2035 O O . TYR A 1 283 ? 8.762 -1.540 -18.220 1.00 96.62 283 TYR A O 1
ATOM 2043 N N . GLN A 1 284 ? 7.009 -0.148 -18.033 1.00 98.31 284 GLN A N 1
ATOM 2044 C CA . GLN A 1 284 ? 7.586 0.951 -18.820 1.00 98.31 284 GLN A CA 1
ATOM 2045 C C . GLN A 1 284 ? 7.458 2.265 -18.050 1.00 98.31 284 GLN A C 1
ATOM 2047 O O . GLN A 1 284 ? 6.351 2.682 -17.714 1.00 98.31 284 GLN A O 1
ATOM 2052 N N . TYR A 1 285 ? 8.580 2.941 -17.816 1.00 96.56 285 TYR A N 1
ATOM 2053 C CA . TYR A 1 285 ? 8.652 4.241 -17.154 1.00 96.56 285 TYR A CA 1
ATOM 2054 C C . TYR A 1 285 ? 9.022 5.314 -18.170 1.00 96.56 285 TYR A C 1
ATOM 2056 O O . TYR A 1 285 ? 10.179 5.413 -18.569 1.00 96.56 285 TYR A O 1
ATOM 2064 N N . VAL A 1 286 ? 8.057 6.143 -18.559 1.00 98.19 286 VAL A N 1
ATOM 2065 C CA . VAL A 1 286 ? 8.295 7.299 -19.429 1.00 98.19 286 VAL A CA 1
ATOM 2066 C C . VAL A 1 286 ? 8.619 8.503 -18.551 1.00 98.19 286 VAL A C 1
ATOM 2068 O O . VAL A 1 286 ? 7.780 8.965 -17.776 1.00 98.19 286 VAL A O 1
ATOM 2071 N N . HIS A 1 287 ? 9.869 8.953 -18.614 1.00 96.38 287 HIS A N 1
ATOM 2072 C CA . HIS A 1 287 ? 10.394 10.081 -17.847 1.00 96.38 287 HIS A CA 1
ATOM 2073 C C . HIS A 1 287 ? 10.193 11.411 -18.593 1.00 96.38 287 HIS A C 1
ATOM 2075 O O . HIS A 1 287 ? 9.772 11.428 -19.746 1.00 96.38 287 HIS A O 1
ATOM 2081 N N . ASN A 1 288 ? 10.506 12.528 -17.929 1.00 96.25 288 ASN A N 1
ATOM 2082 C CA . ASN A 1 288 ? 10.492 13.864 -18.526 1.00 96.25 288 ASN A CA 1
ATOM 2083 C C . ASN A 1 288 ? 11.287 13.902 -19.847 1.00 96.25 288 ASN A C 1
ATOM 2085 O O . ASN A 1 288 ? 12.442 13.474 -19.873 1.00 96.25 288 ASN A O 1
ATOM 2089 N N . GLY A 1 289 ? 10.662 14.393 -20.921 1.00 94.44 289 GLY A N 1
ATOM 2090 C CA . GLY A 1 289 ? 11.210 14.420 -22.283 1.00 94.44 289 GLY A CA 1
ATOM 2091 C C . GLY A 1 289 ? 11.052 13.110 -23.068 1.00 94.44 289 GLY A C 1
ATOM 2092 O O . GLY A 1 289 ? 11.067 13.136 -24.297 1.00 94.44 289 GLY A O 1
ATOM 2093 N N . GLY A 1 290 ? 10.831 11.985 -22.384 1.00 98.19 290 GLY A N 1
ATOM 2094 C CA . GLY A 1 290 ? 10.634 10.682 -23.008 1.00 98.19 290 GLY A CA 1
ATOM 2095 C C . GLY A 1 290 ? 9.283 10.557 -23.707 1.00 98.19 290 GLY A C 1
ATOM 2096 O O . GLY A 1 290 ? 8.268 11.083 -23.245 1.00 98.19 290 GLY A O 1
ATOM 2097 N N . THR A 1 291 ? 9.265 9.815 -24.815 1.00 98.69 291 THR A N 1
ATOM 2098 C CA . THR A 1 291 ? 8.057 9.516 -25.593 1.00 98.69 291 THR A CA 1
ATOM 2099 C C . THR A 1 291 ? 7.904 8.012 -25.804 1.00 98.69 291 THR A C 1
ATOM 2101 O O . THR A 1 291 ? 8.803 7.371 -26.344 1.00 98.69 291 THR A O 1
ATOM 2104 N N . ALA A 1 292 ? 6.746 7.455 -25.452 1.00 98.81 292 ALA A N 1
ATOM 2105 C CA . ALA A 1 292 ? 6.349 6.094 -25.809 1.00 98.81 292 ALA A CA 1
ATOM 2106 C C . ALA A 1 292 ? 5.179 6.113 -26.806 1.00 98.81 292 ALA A C 1
ATOM 2108 O O . ALA A 1 292 ? 4.159 6.740 -26.534 1.00 98.81 292 ALA A O 1
ATOM 2109 N N . SER A 1 293 ? 5.287 5.417 -27.937 1.00 98.69 293 SER A N 1
ATOM 2110 C CA . SER A 1 293 ? 4.217 5.334 -28.940 1.00 98.69 293 SER A CA 1
ATOM 2111 C C . SER A 1 293 ? 3.853 3.885 -29.252 1.00 98.69 293 SER A C 1
ATOM 2113 O O . SER A 1 293 ? 4.731 3.030 -29.365 1.00 98.69 293 SER A O 1
ATOM 2115 N N . GLY A 1 294 ? 2.555 3.598 -29.362 1.00 98.56 294 GLY A N 1
ATOM 2116 C CA . GLY A 1 294 ? 2.047 2.262 -29.694 1.00 98.56 294 GLY A CA 1
ATOM 2117 C C . GLY A 1 294 ? 2.152 1.231 -28.561 1.00 98.56 294 GLY A C 1
ATOM 2118 O O . GLY A 1 294 ? 2.026 0.035 -28.816 1.00 98.56 294 GLY A O 1
ATOM 2119 N N . THR A 1 295 ? 2.385 1.651 -27.308 1.00 98.88 295 THR A N 1
ATOM 2120 C CA . THR A 1 295 ? 2.556 0.710 -26.185 1.00 98.88 295 THR A CA 1
ATOM 2121 C C . THR A 1 295 ? 1.291 -0.132 -25.952 1.00 98.88 295 THR A C 1
ATOM 2123 O O . THR A 1 295 ? 0.196 0.399 -25.746 1.00 98.88 295 THR A O 1
ATOM 2126 N N . VAL A 1 296 ? 1.448 -1.458 -25.916 1.00 98.88 296 VAL A N 1
ATOM 2127 C CA . VAL A 1 296 ? 0.389 -2.428 -25.596 1.00 98.88 296 VAL A CA 1
ATOM 2128 C C . VAL A 1 296 ? 0.605 -2.977 -24.189 1.00 98.88 296 VAL A C 1
ATOM 2130 O O . VAL A 1 296 ? 1.575 -3.685 -23.921 1.00 98.88 296 VAL A O 1
ATOM 2133 N N . VAL A 1 297 ? -0.328 -2.683 -23.286 1.00 98.88 297 VAL A N 1
ATOM 2134 C CA . VAL A 1 297 ? -0.278 -3.080 -21.877 1.00 98.88 297 VAL A CA 1
ATOM 2135 C C . VAL A 1 297 ? -1.192 -4.286 -21.648 1.00 98.88 297 VAL A C 1
ATOM 2137 O O . VAL A 1 297 ? -2.416 -4.146 -21.612 1.00 98.88 297 VAL A O 1
ATOM 2140 N N . ASN A 1 298 ? -0.608 -5.481 -21.518 1.00 98.56 298 ASN A N 1
ATOM 2141 C CA . ASN A 1 298 ? -1.330 -6.733 -21.254 1.00 98.56 298 ASN A CA 1
ATOM 2142 C C . ASN A 1 298 ? -1.489 -6.990 -19.744 1.00 98.56 298 ASN A C 1
ATOM 2144 O O . ASN A 1 298 ? -1.115 -6.147 -18.931 1.00 98.56 298 ASN A O 1
ATOM 2148 N N . SER A 1 299 ? -2.075 -8.139 -19.368 1.00 97.75 299 SER A N 1
ATOM 2149 C CA . SER A 1 299 ? -2.321 -8.514 -17.963 1.00 97.75 299 SER A CA 1
ATOM 2150 C C . SER A 1 299 ? -1.089 -8.281 -17.097 1.00 97.75 299 SER A C 1
ATOM 2152 O O . SER A 1 299 ? 0.006 -8.726 -17.445 1.00 97.75 299 SER A O 1
ATOM 2154 N N . ASP A 1 300 ? -1.294 -7.573 -15.987 1.00 96.38 300 ASP A N 1
ATOM 2155 C CA . ASP A 1 300 ? -0.289 -7.249 -14.972 1.00 96.38 300 ASP A CA 1
ATOM 2156 C C . ASP A 1 300 ? 0.863 -6.351 -15.474 1.00 96.38 300 ASP A C 1
ATOM 2158 O O . ASP A 1 300 ? 1.702 -5.930 -14.681 1.00 96.38 300 ASP A O 1
ATOM 2162 N N . GLY A 1 301 ? 0.892 -6.008 -16.768 1.00 98.31 301 GLY A N 1
ATOM 2163 C CA . GLY A 1 301 ? 1.793 -5.013 -17.337 1.00 98.31 301 GLY A CA 1
ATOM 2164 C C . GLY A 1 301 ? 1.404 -3.606 -16.892 1.00 98.31 301 GLY A C 1
ATOM 2165 O O . GLY A 1 301 ? 0.223 -3.306 -16.682 1.00 98.31 301 GLY A O 1
ATOM 2166 N N . TRP A 1 302 ? 2.396 -2.728 -16.753 1.00 98.19 302 TRP A N 1
ATOM 2167 C CA . TRP A 1 302 ? 2.174 -1.394 -16.202 1.00 98.19 302 TRP A CA 1
ATOM 2168 C C . TRP A 1 302 ? 3.027 -0.341 -16.913 1.00 98.19 302 TRP A C 1
ATOM 2170 O O . TRP A 1 302 ? 4.254 -0.358 -16.856 1.00 98.19 302 TRP A O 1
ATOM 2180 N N . GLN A 1 303 ? 2.357 0.604 -17.570 1.00 98.81 303 GLN A N 1
ATOM 2181 C CA . GLN A 1 303 ? 2.979 1.798 -18.132 1.00 98.81 303 GLN A CA 1
ATOM 2182 C C . GLN A 1 303 ? 2.797 2.978 -17.167 1.00 98.81 303 GLN A C 1
ATOM 2184 O O . GLN A 1 303 ? 1.681 3.243 -16.715 1.00 98.81 303 GLN A O 1
ATOM 2189 N N . ILE A 1 304 ? 3.884 3.676 -16.842 1.00 98.44 304 ILE A N 1
ATOM 2190 C CA . ILE A 1 304 ? 3.919 4.826 -15.937 1.00 98.44 304 ILE A CA 1
ATOM 2191 C C . ILE A 1 304 ? 4.434 6.034 -16.712 1.00 98.44 304 ILE A C 1
ATOM 2193 O O . ILE A 1 304 ? 5.596 6.067 -17.116 1.00 98.44 304 ILE A O 1
ATOM 2197 N N . ILE A 1 305 ? 3.592 7.052 -16.860 1.00 98.62 305 ILE A N 1
ATOM 2198 C CA . ILE A 1 305 ? 3.960 8.340 -17.446 1.00 98.62 305 ILE A CA 1
ATOM 2199 C C . ILE A 1 305 ? 4.236 9.315 -16.304 1.00 98.62 305 ILE A C 1
ATOM 2201 O O . ILE A 1 305 ? 3.329 9.666 -15.541 1.00 98.62 305 ILE A O 1
ATOM 2205 N N . LYS A 1 306 ? 5.503 9.704 -16.145 1.00 97.50 306 LYS A N 1
ATOM 2206 C CA . LYS A 1 306 ? 5.943 10.688 -15.148 1.00 97.50 306 LYS A CA 1
ATOM 2207 C C . LYS A 1 306 ? 5.705 12.114 -15.670 1.00 97.50 306 LYS A C 1
ATOM 2209 O O . LYS A 1 306 ? 5.302 12.315 -16.815 1.00 97.50 306 LYS A O 1
ATOM 2214 N N . GLU A 1 307 ? 5.935 13.104 -14.812 1.00 97.69 307 GLU A N 1
ATOM 2215 C CA . GLU A 1 307 ? 5.868 14.524 -15.173 1.00 97.69 307 GLU A CA 1
ATOM 2216 C C . GLU A 1 307 ? 6.746 14.822 -16.403 1.00 97.69 307 GLU A C 1
ATOM 2218 O O . GLU A 1 307 ? 7.900 14.392 -16.463 1.00 97.69 307 GLU A O 1
ATOM 2223 N N . GLY A 1 308 ? 6.184 15.510 -17.403 1.00 97.00 308 GLY A N 1
ATOM 2224 C CA . GLY A 1 308 ? 6.865 15.832 -18.662 1.00 97.00 308 GLY A CA 1
ATOM 2225 C C . GLY A 1 308 ? 7.079 14.654 -19.624 1.00 97.00 308 GLY A C 1
ATOM 2226 O O . GLY A 1 308 ? 7.693 14.844 -20.672 1.00 97.00 308 GLY A O 1
ATOM 2227 N N . GLY A 1 309 ? 6.611 13.447 -19.290 1.00 98.50 309 GLY A N 1
ATOM 2228 C CA . GLY A 1 309 ? 6.606 12.297 -20.197 1.00 98.50 309 GLY A CA 1
ATOM 2229 C C . GLY A 1 309 ? 5.374 12.278 -21.109 1.00 98.50 309 GLY A C 1
ATOM 2230 O O . GLY A 1 309 ? 4.292 12.731 -20.716 1.00 98.50 309 GLY A O 1
ATOM 2231 N N . LEU A 1 310 ? 5.532 11.716 -22.310 1.00 98.75 310 LEU A N 1
ATOM 2232 C CA . LEU A 1 310 ? 4.472 11.559 -23.308 1.00 98.75 310 LEU A CA 1
ATOM 2233 C C . LEU A 1 310 ? 4.237 10.081 -23.652 1.00 98.75 310 LEU A C 1
ATOM 2235 O O . LEU A 1 310 ? 5.162 9.368 -24.031 1.00 98.75 310 LEU A O 1
ATOM 2239 N N . ALA A 1 311 ? 2.985 9.635 -23.602 1.00 98.81 311 ALA A N 1
ATOM 2240 C CA . ALA A 1 311 ? 2.539 8.422 -24.276 1.00 98.81 311 ALA A CA 1
ATOM 2241 C C . ALA A 1 311 ? 1.531 8.738 -25.381 1.00 98.81 311 ALA A C 1
ATOM 2243 O O . ALA A 1 311 ? 0.653 9.578 -25.201 1.00 98.81 311 ALA A O 1
ATOM 2244 N N . ASP A 1 312 ? 1.614 8.019 -26.495 1.00 98.50 312 ASP A N 1
ATOM 2245 C CA . ASP A 1 312 ? 0.659 8.108 -27.595 1.00 98.50 312 ASP A CA 1
ATOM 2246 C C . ASP A 1 312 ? 0.234 6.711 -28.075 1.00 98.50 312 ASP A C 1
ATOM 2248 O O . ASP A 1 312 ? 0.990 5.740 -27.980 1.00 98.50 312 ASP A O 1
ATOM 2252 N N . PHE A 1 313 ? -1.009 6.582 -28.540 1.00 98.56 313 PHE A N 1
ATOM 2253 C CA . PHE A 1 313 ? -1.614 5.320 -29.006 1.00 98.56 313 PHE A CA 1
ATOM 2254 C C . PHE A 1 313 ? -1.525 4.134 -28.020 1.00 98.56 313 PHE A C 1
ATOM 2256 O O . PHE A 1 313 ? -1.519 2.969 -28.421 1.00 98.56 313 PHE A O 1
ATOM 2263 N N . THR A 1 314 ? -1.496 4.405 -26.712 1.00 98.88 314 THR A N 1
ATOM 2264 C CA . THR A 1 314 ? -1.456 3.344 -25.692 1.00 98.88 314 THR A CA 1
ATOM 2265 C C . THR A 1 314 ? -2.729 2.500 -25.711 1.00 98.88 314 THR A C 1
ATOM 2267 O O . THR A 1 314 ? -3.831 3.023 -25.543 1.00 98.88 314 THR A O 1
ATOM 2270 N N . THR A 1 315 ? -2.594 1.178 -25.820 1.00 98.88 315 THR A N 1
ATOM 2271 C CA . THR A 1 315 ? -3.703 0.230 -25.640 1.00 98.88 315 THR A CA 1
ATOM 2272 C C . THR A 1 315 ? -3.568 -0.495 -24.309 1.00 98.88 315 THR A C 1
ATOM 2274 O O . THR A 1 315 ? -2.585 -1.194 -24.082 1.00 98.88 315 THR A O 1
ATOM 2277 N N . VAL A 1 316 ? -4.580 -0.388 -23.446 1.00 98.88 316 VAL A N 1
ATOM 2278 C CA . VAL A 1 316 ? -4.630 -1.088 -22.155 1.00 98.88 316 VAL A CA 1
ATOM 2279 C C . VAL A 1 316 ? -5.636 -2.228 -22.246 1.00 98.88 316 VAL A C 1
ATOM 2281 O O . VAL A 1 316 ? -6.840 -1.998 -22.374 1.00 98.88 316 VAL A O 1
ATOM 2284 N N . ASN A 1 317 ? -5.138 -3.461 -22.198 1.00 98.56 317 ASN A N 1
ATOM 2285 C CA . ASN A 1 317 ? -5.948 -4.676 -22.195 1.00 98.56 317 ASN A CA 1
ATOM 2286 C C . ASN A 1 317 ? -6.382 -5.053 -20.766 1.00 98.56 317 ASN A C 1
ATOM 2288 O O . ASN A 1 317 ? -6.005 -4.409 -19.786 1.00 98.56 317 ASN A O 1
ATOM 2292 N N . GLN A 1 318 ? -7.196 -6.104 -20.639 1.00 97.62 318 GLN A N 1
ATOM 2293 C CA . GLN A 1 318 ? -7.701 -6.583 -19.350 1.00 97.62 318 GLN A CA 1
ATOM 2294 C C . GLN A 1 318 ? -6.553 -6.848 -18.355 1.00 97.62 318 GLN A C 1
ATOM 2296 O O . GLN A 1 318 ? -5.601 -7.552 -18.687 1.00 97.62 318 GLN A O 1
ATOM 2301 N N . LYS A 1 319 ? -6.667 -6.298 -17.136 1.00 96.00 319 LYS A N 1
ATOM 2302 C CA . LYS A 1 319 ? -5.652 -6.279 -16.061 1.00 96.00 319 LYS A CA 1
ATOM 2303 C C . LYS A 1 319 ? -4.331 -5.566 -16.386 1.00 96.00 319 LYS A C 1
ATOM 2305 O O . LYS A 1 319 ? -3.452 -5.541 -15.529 1.00 96.00 319 LYS A O 1
ATOM 2310 N N . GLY A 1 320 ? -4.178 -4.980 -17.570 1.00 98.50 320 GLY A N 1
ATOM 2311 C CA . GLY A 1 320 ? -3.115 -4.012 -17.825 1.00 98.50 320 GLY A CA 1
ATOM 2312 C C . GLY A 1 320 ? -3.409 -2.692 -17.115 1.00 98.50 320 GLY A C 1
ATOM 2313 O O . GLY A 1 320 ? -4.572 -2.368 -16.852 1.00 98.50 320 GLY A O 1
ATOM 2314 N N . LYS A 1 321 ? -2.364 -1.920 -16.805 1.00 98.75 321 LYS A N 1
ATOM 2315 C CA . LYS A 1 321 ? -2.487 -0.627 -16.120 1.00 98.75 321 LYS A CA 1
ATOM 2316 C C . LYS A 1 321 ? -1.729 0.488 -16.839 1.00 98.75 321 LYS A C 1
ATOM 2318 O O . LYS A 1 321 ? -0.517 0.408 -17.018 1.00 98.75 321 LYS A O 1
ATOM 2323 N N . LEU A 1 322 ? -2.432 1.570 -17.158 1.00 98.88 322 LEU A N 1
ATOM 2324 C CA . LEU A 1 322 ? -1.830 2.861 -17.482 1.00 98.88 322 LEU A CA 1
ATOM 2325 C C . LEU A 1 322 ? -1.912 3.761 -16.248 1.00 98.88 322 LEU A C 1
ATOM 2327 O O . LEU A 1 322 ? -3.003 4.009 -15.734 1.00 98.88 322 LEU A O 1
ATOM 2331 N N . GLN A 1 323 ? -0.771 4.271 -15.793 1.00 98.81 323 GLN A N 1
ATOM 2332 C CA . GLN A 1 323 ? -0.701 5.344 -14.811 1.00 98.81 323 GLN A CA 1
ATOM 2333 C C . GLN A 1 323 ? -0.157 6.619 -15.453 1.00 98.81 323 GLN A C 1
ATOM 2335 O O . GLN A 1 323 ? 0.912 6.592 -16.057 1.00 98.81 323 GLN A O 1
ATOM 2340 N N . VAL A 1 324 ? -0.859 7.737 -15.271 1.00 98.81 324 VAL A N 1
ATOM 2341 C CA . VAL A 1 324 ? -0.416 9.064 -15.719 1.00 98.81 324 VAL A CA 1
ATOM 2342 C C . VAL A 1 324 ? -0.350 9.983 -14.505 1.00 98.81 324 VAL A C 1
ATOM 2344 O O . VAL A 1 324 ? -1.362 10.276 -13.867 1.00 98.81 324 VAL A O 1
ATOM 2347 N N . ASN A 1 325 ? 0.864 10.390 -14.142 1.00 98.25 325 ASN A N 1
ATOM 2348 C CA . ASN A 1 325 ? 1.100 11.281 -13.010 1.00 98.25 325 ASN A CA 1
ATOM 2349 C C . ASN A 1 325 ? 0.715 12.730 -13.365 1.00 98.25 325 ASN A C 1
ATOM 2351 O O . ASN A 1 325 ? 0.517 13.069 -14.532 1.00 98.25 325 ASN A O 1
ATOM 2355 N N . ALA A 1 326 ? 0.643 13.606 -12.357 1.00 97.88 326 ALA A N 1
ATOM 2356 C CA . ALA A 1 326 ? 0.498 15.044 -12.586 1.00 97.88 326 ALA A CA 1
ATOM 2357 C C . ALA A 1 326 ? 1.593 15.559 -13.544 1.00 97.88 326 ALA A C 1
ATOM 2359 O O . ALA A 1 326 ? 2.748 15.144 -13.448 1.00 97.88 326 ALA A O 1
ATOM 2360 N N . GLY A 1 327 ? 1.213 16.406 -14.504 1.00 97.31 327 GLY A N 1
ATOM 2361 C CA . GLY A 1 327 ? 2.106 16.896 -15.561 1.00 97.31 327 GLY A CA 1
ATOM 2362 C C . GLY A 1 327 ? 2.543 15.856 -16.609 1.00 97.31 327 GLY A C 1
ATOM 2363 O O . GLY A 1 327 ? 3.290 16.206 -17.520 1.00 97.31 327 GLY A O 1
ATOM 2364 N N . GLY A 1 328 ? 2.107 14.595 -16.514 1.00 98.62 328 GLY A N 1
ATOM 2365 C CA . GLY A 1 328 ? 2.272 13.590 -17.569 1.00 98.62 328 GLY A CA 1
ATOM 2366 C C . GLY A 1 328 ? 1.176 13.695 -18.636 1.00 98.62 328 GLY A C 1
ATOM 2367 O O . GLY A 1 328 ? 0.056 14.126 -18.343 1.00 98.62 328 GLY A O 1
ATOM 2368 N N . THR A 1 329 ? 1.488 13.290 -19.871 1.00 98.88 329 THR A N 1
ATOM 2369 C CA . THR A 1 329 ? 0.547 13.321 -21.006 1.00 98.88 329 THR A CA 1
ATOM 2370 C C . THR A 1 329 ? 0.377 11.941 -21.640 1.00 98.88 329 THR A C 1
ATOM 2372 O O . THR A 1 329 ? 1.361 11.292 -21.976 1.00 98.88 329 THR A O 1
ATOM 2375 N N . ALA A 1 330 ? -0.865 11.504 -21.854 1.00 98.81 330 ALA A N 1
ATOM 2376 C CA . ALA A 1 330 ? -1.201 10.293 -22.600 1.00 98.81 330 ALA A CA 1
ATOM 2377 C C . ALA A 1 330 ? -2.327 10.564 -23.615 1.00 98.81 330 ALA A C 1
ATOM 2379 O O . ALA A 1 330 ? -3.460 10.858 -23.232 1.00 98.81 330 ALA A O 1
ATOM 2380 N N . THR A 1 331 ? -2.036 10.458 -24.910 1.00 98.62 331 THR A N 1
ATOM 2381 C CA . THR A 1 331 ? -2.989 10.704 -26.003 1.00 98.62 331 THR A CA 1
ATOM 2382 C C . THR A 1 331 ? -3.377 9.422 -26.736 1.00 98.62 331 THR A C 1
ATOM 2384 O O . THR A 1 331 ? -2.693 8.400 -26.666 1.00 98.62 331 THR A O 1
ATOM 2387 N N . ASN A 1 332 ? -4.523 9.466 -27.424 1.00 98.50 332 ASN A N 1
ATOM 2388 C CA . ASN A 1 332 ? -5.065 8.353 -28.215 1.00 98.50 332 ASN A CA 1
ATOM 2389 C C . ASN A 1 332 ? -5.188 7.024 -27.432 1.00 98.50 332 ASN A C 1
ATOM 2391 O O . ASN A 1 332 ? -5.081 5.934 -27.999 1.00 98.50 332 ASN A O 1
ATOM 2395 N N . VAL A 1 333 ? -5.438 7.107 -26.120 1.00 98.88 333 VAL A N 1
ATOM 2396 C CA . VAL A 1 333 ? -5.516 5.944 -25.229 1.00 98.88 333 VAL A CA 1
ATOM 2397 C C . VAL A 1 333 ? -6.724 5.074 -25.585 1.00 98.88 333 VAL A C 1
ATOM 2399 O O . VAL A 1 333 ? -7.842 5.562 -25.735 1.00 98.88 333 VAL A O 1
ATOM 2402 N N . THR A 1 334 ? -6.529 3.762 -25.665 1.00 98.69 334 THR A N 1
ATOM 2403 C CA . THR A 1 334 ? -7.597 2.773 -25.841 1.00 98.69 334 THR A CA 1
ATOM 2404 C C . THR A 1 334 ? -7.694 1.890 -24.599 1.00 98.69 334 THR A C 1
ATOM 2406 O O . THR A 1 334 ? -6.961 0.911 -24.462 1.00 98.69 334 THR A O 1
ATOM 2409 N N . LEU A 1 335 ? -8.623 2.216 -23.697 1.00 98.38 335 LEU A N 1
ATOM 2410 C CA . LEU A 1 335 ? -8.951 1.392 -22.530 1.00 98.38 335 LEU A CA 1
ATOM 2411 C C . LEU A 1 335 ? -9.937 0.287 -22.941 1.00 98.38 335 LEU A C 1
ATOM 2413 O O . LEU A 1 335 ? -11.119 0.548 -23.187 1.00 98.38 335 LEU A O 1
ATOM 2417 N N . LYS A 1 336 ? -9.470 -0.963 -23.020 1.00 98.12 336 LYS A N 1
ATOM 2418 C CA . LYS A 1 336 ? -10.362 -2.126 -23.155 1.00 98.12 336 LYS A CA 1
ATOM 2419 C C . LYS A 1 336 ? -11.049 -2.420 -21.818 1.00 98.12 336 LYS A C 1
ATOM 2421 O O . LYS A 1 336 ? -10.600 -1.978 -20.764 1.00 98.12 336 LYS A O 1
ATOM 2426 N N . GLN A 1 337 ? -12.132 -3.195 -21.860 1.00 97.00 337 GLN A N 1
ATOM 2427 C CA . GLN A 1 337 ? -12.850 -3.593 -20.649 1.00 97.00 337 GLN A CA 1
ATOM 2428 C C . GLN A 1 337 ? -11.931 -4.365 -19.686 1.00 97.00 337 GLN A C 1
ATOM 2430 O O . GLN A 1 337 ? -11.278 -5.335 -20.070 1.00 97.00 337 GLN A O 1
ATOM 2435 N N . GLY A 1 338 ? -11.903 -3.926 -18.430 1.00 96.00 338 GLY A N 1
ATOM 2436 C CA . GLY A 1 338 ? -11.022 -4.434 -17.382 1.00 96.00 338 GLY A CA 1
ATOM 2437 C C . GLY A 1 338 ? -9.579 -3.922 -17.457 1.00 96.00 338 GLY A C 1
ATOM 2438 O O . GLY A 1 338 ? -8.739 -4.430 -16.719 1.00 96.00 338 GLY A O 1
ATOM 2439 N N . GLY A 1 339 ? -9.266 -2.971 -18.342 1.00 98.06 339 GLY A N 1
ATOM 2440 C CA . GLY A 1 339 ? -8.010 -2.220 -18.316 1.00 98.06 339 GLY A CA 1
ATOM 2441 C C . GLY A 1 339 ? -8.084 -1.074 -17.304 1.00 98.06 339 GLY A C 1
ATOM 2442 O O . GLY A 1 339 ? -9.086 -0.363 -17.238 1.00 98.06 339 GLY A O 1
ATOM 2443 N N . ALA A 1 340 ? -7.034 -0.892 -16.507 1.00 98.56 340 ALA A N 1
ATOM 2444 C CA . ALA A 1 340 ? -7.003 0.097 -15.433 1.00 98.56 340 ALA A CA 1
ATOM 2445 C C . ALA A 1 340 ? -6.346 1.414 -15.880 1.00 98.56 340 ALA A C 1
ATOM 2447 O O . ALA A 1 340 ? -5.210 1.419 -16.356 1.00 98.56 340 ALA A O 1
ATOM 2448 N N . LEU A 1 341 ? -7.031 2.538 -15.651 1.00 98.81 341 LEU A N 1
ATOM 2449 C CA . LEU A 1 341 ? -6.455 3.885 -15.704 1.00 98.81 341 LEU A CA 1
ATOM 2450 C C . LEU A 1 341 ? -6.256 4.411 -14.280 1.00 98.81 341 LEU A C 1
ATOM 2452 O O . LEU A 1 341 ? -7.219 4.477 -13.523 1.00 98.81 341 LEU A O 1
ATOM 2456 N N . VAL A 1 342 ? -5.038 4.819 -13.930 1.00 98.88 342 VAL A N 1
ATOM 2457 C CA . VAL A 1 342 ? -4.700 5.502 -12.672 1.00 98.88 342 VAL A CA 1
ATOM 2458 C C . VAL A 1 342 ? -4.216 6.909 -13.009 1.00 98.88 342 VAL A C 1
ATOM 2460 O O . VAL A 1 342 ? -3.176 7.069 -13.640 1.00 98.88 342 VAL A O 1
ATOM 2463 N N . THR A 1 343 ? -4.968 7.942 -12.639 1.00 98.81 343 THR A N 1
ATOM 2464 C CA . THR A 1 343 ? -4.612 9.327 -12.978 1.00 98.81 343 THR A CA 1
ATOM 2465 C C . THR A 1 343 ? -5.207 10.341 -12.002 1.00 98.81 343 THR A C 1
ATOM 2467 O O . THR A 1 343 ? -6.074 10.019 -11.190 1.00 98.81 343 THR A O 1
ATOM 2470 N N . SER A 1 344 ? -4.778 11.596 -12.116 1.00 98.75 344 SER A N 1
ATOM 2471 C CA . SER A 1 344 ? -5.415 12.738 -11.461 1.00 98.75 344 SER A CA 1
ATOM 2472 C C . SER A 1 344 ? -5.866 13.780 -12.481 1.00 98.75 344 SER A C 1
ATOM 2474 O O . SER A 1 344 ? -5.414 13.809 -13.623 1.00 98.75 344 SER A O 1
ATOM 2476 N N . THR A 1 345 ? -6.714 14.699 -12.038 1.00 98.69 345 THR A N 1
ATOM 2477 C CA . THR A 1 345 ? -7.125 15.890 -12.805 1.00 98.69 345 THR A CA 1
ATOM 2478 C C . THR A 1 345 ? -5.989 16.886 -13.109 1.00 98.69 345 THR A C 1
ATOM 2480 O O . THR A 1 345 ? -6.224 17.845 -13.838 1.00 98.69 345 THR A O 1
ATOM 2483 N N . ALA A 1 346 ? -4.769 16.670 -12.594 1.00 98.38 346 ALA A N 1
ATOM 2484 C CA . ALA A 1 346 ? -3.557 17.420 -12.957 1.00 98.38 346 ALA A CA 1
ATOM 2485 C C . ALA A 1 346 ? -2.704 16.746 -14.057 1.00 98.38 346 ALA A C 1
ATOM 2487 O O . ALA A 1 346 ? -1.609 17.218 -14.364 1.00 98.38 346 ALA A O 1
ATOM 2488 N N . ALA A 1 347 ? -3.168 15.634 -14.629 1.00 98.69 347 ALA A N 1
ATOM 2489 C CA . ALA A 1 347 ? -2.581 15.003 -15.810 1.00 98.69 347 ALA A CA 1
ATOM 2490 C C . ALA A 1 347 ? -3.345 15.391 -17.089 1.00 98.69 347 ALA A C 1
ATOM 2492 O O . ALA A 1 347 ? -4.474 15.883 -17.016 1.00 98.69 347 ALA A O 1
ATOM 2493 N N . THR A 1 348 ? -2.766 15.083 -18.252 1.00 98.81 348 THR A N 1
ATOM 2494 C CA . THR A 1 348 ? -3.467 15.124 -19.543 1.00 98.81 348 THR A CA 1
ATOM 2495 C C . THR A 1 348 ? -3.665 13.699 -20.059 1.00 98.81 348 THR A C 1
ATOM 2497 O O . THR A 1 348 ? -2.694 13.009 -20.351 1.00 98.81 348 THR A O 1
ATOM 2500 N N . VAL A 1 349 ? -4.909 13.236 -20.184 1.00 98.88 349 VAL A N 1
ATOM 2501 C CA . VAL A 1 349 ? -5.262 11.906 -20.707 1.00 98.88 349 VAL A CA 1
ATOM 2502 C C . VAL A 1 349 ? -6.429 12.029 -21.681 1.00 98.88 349 VAL A C 1
ATOM 2504 O O . VAL A 1 349 ? -7.512 12.459 -21.289 1.00 98.88 349 VAL A O 1
ATOM 2507 N N . THR A 1 350 ? -6.257 11.622 -22.937 1.00 98.69 350 THR A N 1
ATOM 2508 C CA . THR A 1 350 ? -7.340 11.614 -23.935 1.00 98.69 350 THR A CA 1
ATOM 2509 C C . THR A 1 350 ? -7.424 10.272 -24.648 1.00 98.69 350 THR A C 1
ATOM 2511 O O . THR A 1 350 ? -6.410 9.637 -24.949 1.00 98.69 350 THR A O 1
ATOM 2514 N N . GLY A 1 351 ? -8.645 9.808 -24.915 1.00 98.56 351 GLY A N 1
ATOM 2515 C CA . GLY A 1 351 ? -8.828 8.506 -25.539 1.00 98.56 351 GLY A CA 1
ATOM 2516 C C . GLY A 1 351 ? -10.266 8.011 -25.580 1.00 98.56 351 GLY A C 1
ATOM 2517 O O . GLY A 1 351 ? -11.226 8.778 -25.502 1.00 98.56 351 GLY A O 1
ATOM 2518 N N . SER A 1 352 ? -10.404 6.693 -25.693 1.00 98.50 352 SER A N 1
ATOM 2519 C CA . SER A 1 352 ? -11.672 5.972 -25.668 1.00 98.50 352 SER A CA 1
ATOM 2520 C C . SER A 1 352 ? -11.647 4.816 -24.669 1.00 98.50 352 SER A C 1
ATOM 2522 O O . SER A 1 352 ? -10.614 4.198 -24.403 1.00 98.50 352 SER A O 1
ATOM 2524 N N . ASN A 1 353 ? -12.815 4.535 -24.105 1.00 98.25 353 ASN A N 1
ATOM 2525 C CA . ASN A 1 353 ? -13.101 3.380 -23.271 1.00 98.25 353 ASN A CA 1
ATOM 2526 C C . ASN A 1 353 ? -14.402 2.710 -23.754 1.00 98.25 353 ASN A C 1
ATOM 2528 O O . ASN A 1 353 ? -15.010 3.127 -24.742 1.00 98.25 353 ASN A O 1
ATOM 2532 N N . ARG A 1 354 ? -14.864 1.668 -23.055 1.00 97.31 354 ARG A N 1
ATOM 2533 C CA . ARG A 1 354 ? -16.079 0.909 -23.422 1.00 97.31 354 ARG A CA 1
ATOM 2534 C C . ARG A 1 354 ? -17.395 1.710 -23.450 1.00 97.31 354 ARG A C 1
ATOM 2536 O O . ARG A 1 354 ? -18.396 1.171 -23.912 1.00 97.31 354 ARG A O 1
ATOM 2543 N N . LEU A 1 355 ? -17.420 2.949 -22.951 1.00 97.19 355 LEU A N 1
ATOM 2544 C CA . LEU A 1 355 ? -18.570 3.865 -23.004 1.00 97.19 355 LEU A CA 1
ATOM 2545 C C . LEU A 1 355 ? -18.415 4.985 -24.053 1.00 97.19 355 LEU A C 1
ATOM 2547 O O . LEU A 1 355 ? -19.322 5.802 -24.200 1.00 97.19 355 LEU A O 1
ATOM 2551 N N . GLY A 1 356 ? -17.303 5.019 -24.795 1.00 97.62 356 GLY A N 1
ATOM 2552 C CA . GLY A 1 356 ? -16.990 6.047 -25.790 1.00 97.62 356 GLY A CA 1
ATOM 2553 C C . GLY A 1 356 ? -15.751 6.863 -25.421 1.00 97.62 356 GLY A C 1
ATOM 2554 O O . GLY A 1 356 ? -14.861 6.383 -24.720 1.00 97.62 356 GLY A O 1
ATOM 2555 N N . ASN A 1 357 ? -15.674 8.095 -25.924 1.00 98.12 357 ASN A N 1
ATOM 2556 C CA . ASN A 1 357 ? -14.529 8.973 -25.685 1.00 98.12 357 ASN A CA 1
ATOM 2557 C C . ASN A 1 357 ? -14.516 9.501 -24.244 1.00 98.12 357 ASN A C 1
ATOM 2559 O O . ASN A 1 357 ? -15.569 9.798 -23.677 1.00 98.12 357 ASN A O 1
ATOM 2563 N N . PHE A 1 358 ? -13.318 9.675 -23.690 1.00 98.69 358 PHE A N 1
ATOM 2564 C CA . PHE A 1 358 ? -13.097 10.298 -22.388 1.00 98.69 358 PHE A CA 1
ATOM 2565 C C . PHE A 1 358 ? -11.918 11.274 -22.448 1.00 98.69 358 PHE A C 1
ATOM 2567 O O . PHE A 1 358 ? -11.004 11.114 -23.265 1.00 98.69 358 PHE A O 1
ATOM 2574 N N . THR A 1 359 ? -11.930 12.269 -21.564 1.00 98.62 359 THR A N 1
ATOM 2575 C CA . THR A 1 359 ? -10.819 13.212 -21.395 1.00 98.62 359 THR A CA 1
ATOM 2576 C C . THR A 1 359 ? -10.526 13.465 -19.921 1.00 98.62 359 THR A C 1
ATOM 2578 O O . THR A 1 359 ? -11.405 13.365 -19.064 1.00 98.62 359 THR A O 1
ATOM 2581 N N . VAL A 1 360 ? -9.271 13.793 -19.637 1.00 98.81 360 VAL A N 1
ATOM 2582 C CA . VAL A 1 360 ? -8.771 14.416 -18.413 1.00 98.81 360 VAL A CA 1
ATOM 2583 C C . VAL A 1 360 ? -7.792 15.484 -18.886 1.00 98.81 360 VAL A C 1
ATOM 2585 O O . VAL A 1 360 ? -6.744 15.146 -19.415 1.00 98.81 360 VAL A O 1
ATOM 2588 N N . GLU A 1 361 ? -8.149 16.758 -18.804 1.00 97.69 361 GLU A N 1
ATOM 2589 C CA . GLU A 1 361 ? -7.319 17.862 -19.295 1.00 97.69 361 GLU A CA 1
ATOM 2590 C C . GLU A 1 361 ? -7.691 19.160 -18.573 1.00 97.69 361 GLU A C 1
ATOM 2592 O O . GLU A 1 361 ? -8.851 19.362 -18.214 1.00 97.69 361 GLU A O 1
ATOM 2597 N N . ASN A 1 362 ? -6.727 20.063 -18.370 1.00 96.25 362 ASN A N 1
ATOM 2598 C CA . ASN A 1 362 ? -6.971 21.413 -17.835 1.00 96.25 362 ASN A CA 1
ATOM 2599 C C . ASN A 1 362 ? -7.816 21.442 -16.535 1.00 96.25 362 ASN A C 1
ATOM 2601 O O . ASN A 1 362 ? -8.724 22.262 -16.395 1.00 96.25 362 ASN A O 1
ATOM 2605 N N . GLY A 1 363 ? -7.568 20.515 -15.600 1.00 98.00 363 GLY A N 1
ATOM 2606 C CA . GLY A 1 363 ? -8.325 20.417 -14.344 1.00 98.00 363 GLY A CA 1
ATOM 2607 C C . GLY A 1 363 ? -9.732 19.817 -14.480 1.00 98.00 363 GLY A C 1
ATOM 2608 O O . GLY A 1 363 ? -10.530 19.904 -13.543 1.00 98.00 363 GLY A O 1
ATOM 2609 N N . LYS A 1 364 ? -10.073 19.216 -15.628 1.00 98.62 364 LYS A N 1
ATOM 2610 C CA . LYS A 1 364 ? -11.396 18.648 -15.910 1.00 98.62 364 LYS A CA 1
ATOM 2611 C C . LYS A 1 364 ? -11.321 17.218 -16.450 1.00 98.62 364 LYS A C 1
ATOM 2613 O O . LYS A 1 364 ? -10.650 16.966 -17.441 1.00 98.62 364 LYS A O 1
ATOM 2618 N N . ALA A 1 365 ? -12.100 16.309 -15.867 1.00 98.81 365 ALA A N 1
ATOM 2619 C CA . ALA A 1 365 ? -12.354 14.969 -16.398 1.00 98.81 365 ALA A CA 1
ATOM 2620 C C . ALA A 1 365 ? -13.788 14.819 -16.957 1.00 98.81 365 ALA A C 1
ATOM 2622 O O . ALA A 1 365 ? -14.739 15.345 -16.377 1.00 98.81 365 ALA A O 1
ATOM 2623 N N . ASP A 1 366 ? -13.975 14.073 -18.049 1.00 98.75 366 ASP A N 1
ATOM 2624 C CA . ASP A 1 366 ? -15.286 13.695 -18.613 1.00 98.75 366 ASP A CA 1
ATOM 2625 C C . ASP A 1 366 ? -15.264 12.239 -19.103 1.00 98.75 366 ASP A C 1
ATOM 2627 O O . ASP A 1 366 ? -14.335 11.830 -19.797 1.00 98.75 366 ASP A O 1
ATOM 2631 N N . GLY A 1 367 ? -16.284 11.451 -18.752 1.00 98.38 367 GLY A N 1
ATOM 2632 C CA . GLY A 1 367 ? -16.500 10.100 -19.296 1.00 98.38 367 GLY A CA 1
ATOM 2633 C C . GLY A 1 367 ? -15.520 9.019 -18.817 1.00 98.38 367 GLY A C 1
ATOM 2634 O O . GLY A 1 367 ? -15.458 7.939 -19.406 1.00 98.38 367 GLY A O 1
ATOM 2635 N N . VAL A 1 368 ? -14.741 9.290 -17.765 1.00 98.75 368 VAL A N 1
ATOM 2636 C CA . VAL A 1 368 ? -13.748 8.352 -17.214 1.00 98.75 368 VAL A CA 1
ATOM 2637 C C . VAL A 1 368 ? -14.430 7.111 -16.623 1.00 98.75 368 VAL A C 1
ATOM 2639 O O . VAL A 1 368 ? -15.328 7.228 -15.787 1.00 98.75 368 VAL A O 1
ATOM 2642 N N . VAL A 1 369 ? -13.961 5.925 -17.019 1.00 98.62 369 VAL A N 1
ATOM 2643 C CA . VAL A 1 369 ? -14.345 4.625 -16.444 1.00 98.62 369 VAL A CA 1
ATOM 2644 C C . VAL A 1 369 ? -13.216 4.119 -15.550 1.00 98.62 369 VAL A C 1
ATOM 2646 O O . VAL A 1 369 ? -12.062 4.088 -15.970 1.00 98.62 369 VAL A O 1
ATOM 2649 N N . LEU A 1 370 ? -13.559 3.713 -14.329 1.00 98.50 370 LEU A N 1
ATOM 2650 C CA . LEU A 1 370 ? -12.643 3.185 -13.322 1.00 98.50 370 LEU A CA 1
ATOM 2651 C C . LEU A 1 370 ? -13.055 1.754 -12.981 1.00 98.50 370 LEU A C 1
ATOM 2653 O O . LEU A 1 370 ? -14.137 1.532 -12.445 1.00 98.50 370 LEU A O 1
ATOM 2657 N N . GLU A 1 371 ? -12.196 0.793 -13.301 1.00 96.81 371 GLU A N 1
ATOM 2658 C CA . GLU A 1 371 ? -12.405 -0.638 -13.064 1.00 96.81 371 GLU A CA 1
ATOM 2659 C C . GLU A 1 371 ? -11.054 -1.350 -12.891 1.00 96.81 371 GLU A C 1
ATOM 2661 O O . GLU A 1 371 ? -10.016 -0.820 -13.289 1.00 96.81 371 GLU A O 1
ATOM 2666 N N . SER A 1 372 ? -11.047 -2.541 -12.285 1.00 95.25 372 SER A N 1
ATOM 2667 C CA . SER A 1 372 ? -9.868 -3.427 -12.176 1.00 95.25 372 SER A CA 1
ATOM 2668 C C . SER A 1 372 ? -8.608 -2.781 -11.565 1.00 95.25 372 SER A C 1
ATOM 2670 O O . SER A 1 372 ? -7.486 -3.087 -11.964 1.00 95.25 372 SER A O 1
ATOM 2672 N N . GLY A 1 373 ? -8.777 -1.890 -10.582 1.00 96.06 373 GLY A N 1
ATOM 2673 C CA . GLY A 1 373 ? -7.689 -1.130 -9.952 1.00 96.06 373 GLY A CA 1
ATOM 2674 C C . GLY A 1 373 ? -7.488 0.279 -10.518 1.00 96.06 373 GLY A C 1
ATOM 2675 O O . GLY A 1 373 ? -6.553 0.966 -10.106 1.00 96.06 373 GLY A O 1
ATOM 2676 N N . GLY A 1 374 ? -8.338 0.721 -11.451 1.00 98.38 374 GLY A N 1
ATOM 2677 C CA . GLY A 1 374 ? -8.346 2.095 -11.946 1.00 98.38 374 GLY A CA 1
ATOM 2678 C C . GLY A 1 374 ? -8.733 3.116 -10.869 1.00 98.38 374 GLY A C 1
ATOM 2679 O O . GLY A 1 374 ? -9.596 2.860 -10.026 1.00 98.38 374 GLY A O 1
ATOM 2680 N N . ARG A 1 375 ? -8.112 4.297 -10.909 1.00 98.69 375 ARG A N 1
ATOM 2681 C CA . ARG A 1 375 ? -8.302 5.388 -9.950 1.00 98.69 375 ARG A CA 1
ATOM 2682 C C . ARG A 1 375 ? -8.329 6.755 -10.639 1.00 98.69 375 ARG A C 1
ATOM 2684 O O . ARG A 1 375 ? -7.501 7.016 -11.508 1.00 98.69 375 ARG A O 1
ATOM 2691 N N . LEU A 1 376 ? -9.232 7.633 -10.198 1.00 98.88 376 LEU A N 1
ATOM 2692 C CA . LEU A 1 376 ? -9.209 9.062 -10.525 1.00 98.88 376 LEU A CA 1
ATOM 2693 C C . LEU A 1 376 ? -9.128 9.892 -9.244 1.00 98.88 376 LEU A C 1
ATOM 2695 O O . LEU A 1 376 ? -10.022 9.794 -8.404 1.00 98.88 376 LEU A O 1
ATOM 2699 N N . ASP A 1 377 ? -8.107 10.741 -9.146 1.00 98.81 377 ASP A N 1
ATOM 2700 C CA . ASP A 1 377 ? -7.984 11.776 -8.117 1.00 98.81 377 ASP A CA 1
ATOM 2701 C C . ASP A 1 377 ? -8.467 13.144 -8.653 1.00 98.81 377 ASP A C 1
ATOM 2703 O O . ASP A 1 377 ? -7.851 13.774 -9.525 1.00 98.81 377 ASP A O 1
ATOM 2707 N N . VAL A 1 378 ? -9.604 13.613 -8.136 1.00 98.81 378 VAL A N 1
ATOM 2708 C CA . VAL A 1 378 ? -10.177 14.940 -8.410 1.00 98.81 378 VAL A CA 1
ATOM 2709 C C . VAL A 1 378 ? -9.692 15.904 -7.331 1.00 98.81 378 VAL A C 1
ATOM 2711 O O . VAL A 1 378 ? -10.081 15.784 -6.170 1.00 98.81 378 VAL A O 1
ATOM 2714 N N . LEU A 1 379 ? -8.812 16.826 -7.720 1.00 98.50 379 LEU A N 1
ATOM 2715 C CA . LEU A 1 379 ? -8.105 17.725 -6.806 1.00 98.50 379 LEU A CA 1
ATOM 2716 C C . LEU A 1 379 ? -8.952 18.958 -6.446 1.00 98.50 379 LEU A C 1
ATOM 2718 O O . LEU A 1 379 ? -10.011 19.200 -7.029 1.00 98.50 379 LEU A O 1
ATOM 2722 N N . GLU A 1 380 ? -8.466 19.753 -5.493 1.00 98.00 380 GLU A N 1
ATOM 2723 C CA . GLU A 1 380 ? -9.062 21.038 -5.115 1.00 98.00 380 GLU A CA 1
ATOM 2724 C C . GLU A 1 380 ? -9.217 21.968 -6.334 1.00 98.00 380 GLU A C 1
ATOM 2726 O O . GLU A 1 380 ? -8.306 22.101 -7.152 1.00 98.00 380 GLU A O 1
ATOM 2731 N N . GLY A 1 381 ? -10.392 22.586 -6.494 1.00 97.81 381 GLY A N 1
ATOM 2732 C CA . GLY A 1 381 ? -10.701 23.478 -7.619 1.00 97.81 381 GLY A CA 1
ATOM 2733 C C . GLY A 1 381 ? -10.912 22.779 -8.971 1.00 97.81 381 GLY A C 1
ATOM 2734 O O . GLY A 1 381 ? -11.370 23.416 -9.920 1.00 97.81 381 GLY A O 1
ATOM 2735 N N . HIS A 1 382 ? -10.626 21.479 -9.073 1.00 98.69 382 HIS A N 1
ATOM 2736 C CA . HIS A 1 382 ? -10.809 20.681 -10.285 1.00 98.69 382 HIS A CA 1
ATOM 2737 C C . HIS A 1 382 ? -12.189 20.012 -10.345 1.00 98.69 382 HIS A C 1
ATOM 2739 O O . HIS A 1 382 ? -12.939 19.948 -9.366 1.00 98.69 382 HIS A O 1
ATOM 2745 N N . SER A 1 383 ? -12.541 19.499 -11.528 1.00 98.62 383 SER A N 1
ATOM 2746 C CA . SER A 1 383 ? -13.843 18.876 -11.772 1.00 98.62 383 SER A CA 1
ATOM 2747 C C . SER A 1 383 ? -13.779 17.547 -12.528 1.00 98.62 383 SER A C 1
ATOM 2749 O O . SER A 1 383 ? -12.887 17.302 -13.333 1.00 98.62 383 SER A O 1
ATOM 2751 N N . ALA A 1 384 ? -14.770 16.693 -12.302 1.00 98.81 384 ALA A N 1
ATOM 2752 C CA . ALA A 1 384 ? -15.036 15.480 -13.058 1.00 98.81 384 ALA A CA 1
ATOM 2753 C C . ALA A 1 384 ? -16.533 15.381 -13.375 1.00 98.81 384 ALA A C 1
ATOM 2755 O O . ALA A 1 384 ? -17.376 15.729 -12.547 1.00 98.81 384 ALA A O 1
ATOM 2756 N N . GLN A 1 385 ? -16.877 14.892 -14.564 1.00 98.38 385 GLN A N 1
ATOM 2757 C CA . GLN A 1 385 ? -18.260 14.630 -14.953 1.00 98.38 385 GLN A CA 1
ATOM 2758 C C . GLN A 1 385 ? -18.426 13.249 -15.597 1.00 98.38 385 GLN A C 1
ATOM 2760 O O . GLN A 1 385 ? -17.543 12.760 -16.300 1.00 98.38 385 GLN A O 1
ATOM 2765 N N . LYS A 1 386 ? -19.583 12.618 -15.363 1.00 98.19 386 LYS A N 1
ATOM 2766 C CA . LYS A 1 386 ? -19.950 11.290 -15.894 1.00 98.19 386 LYS A CA 1
ATOM 2767 C C . LYS A 1 386 ? -18.969 10.164 -15.525 1.00 98.19 386 LYS A C 1
ATOM 2769 O O . LYS A 1 386 ? -18.838 9.195 -16.272 1.00 98.19 386 LYS A O 1
ATOM 2774 N N . THR A 1 387 ? -18.271 10.277 -14.393 1.00 98.69 387 THR A N 1
ATOM 2775 C CA . THR A 1 387 ? -17.346 9.232 -13.936 1.00 98.69 387 THR A CA 1
ATOM 2776 C C . THR A 1 387 ? -18.108 7.957 -13.585 1.00 98.69 387 THR A C 1
ATOM 2778 O O . THR A 1 387 ? -19.050 7.971 -12.789 1.00 98.69 387 THR A O 1
ATOM 2781 N N . ARG A 1 388 ? -17.673 6.840 -14.157 1.00 98.44 388 ARG A N 1
ATOM 2782 C CA . ARG A 1 388 ? -18.210 5.504 -13.914 1.00 98.44 388 ARG A CA 1
ATOM 2783 C C . ARG A 1 388 ? -17.238 4.732 -13.023 1.00 98.44 388 ARG A C 1
ATOM 2785 O O . ARG A 1 388 ? -16.068 4.618 -13.376 1.00 98.44 388 ARG A O 1
ATOM 2792 N N . VAL A 1 389 ? -17.712 4.218 -11.891 1.00 98.50 389 VAL A N 1
ATOM 2793 C CA . VAL A 1 389 ? -16.886 3.504 -10.904 1.00 98.50 389 VAL A CA 1
ATOM 2794 C C . VAL A 1 389 ? -17.434 2.092 -10.731 1.00 98.50 389 VAL A C 1
ATOM 2796 O O . VAL A 1 389 ? -18.451 1.895 -10.060 1.00 98.50 389 VAL A O 1
ATOM 2799 N N . ASP A 1 390 ? -16.756 1.135 -11.361 1.00 97.25 390 ASP A N 1
ATOM 2800 C CA . ASP A 1 390 ? -17.131 -0.279 -11.385 1.00 97.25 390 ASP A CA 1
ATOM 2801 C C . ASP A 1 390 ? -16.176 -1.102 -10.498 1.00 97.25 390 ASP A C 1
ATOM 2803 O O . ASP A 1 390 ? -15.424 -0.543 -9.697 1.00 97.25 390 ASP A O 1
ATOM 2807 N N . ASP A 1 391 ? -16.234 -2.434 -10.575 1.00 96.25 391 ASP A N 1
ATOM 2808 C CA . ASP A 1 391 ? -15.512 -3.323 -9.657 1.00 96.25 391 ASP A CA 1
ATOM 2809 C C . ASP A 1 391 ? -13.992 -3.081 -9.634 1.00 96.25 391 ASP A C 1
ATOM 2811 O O . ASP A 1 391 ? -13.324 -3.029 -10.673 1.00 96.25 391 ASP A O 1
ATOM 2815 N N . GLY A 1 392 ? -13.453 -2.883 -8.429 1.00 95.94 392 GLY A N 1
ATOM 2816 C CA . GLY A 1 392 ? -12.062 -2.498 -8.189 1.00 95.94 392 GLY A CA 1
ATOM 2817 C C . GLY A 1 392 ? -11.699 -1.065 -8.607 1.00 95.94 392 GLY A C 1
ATOM 2818 O O . GLY A 1 392 ? -10.528 -0.703 -8.526 1.00 95.94 392 GLY A O 1
ATOM 2819 N N . GLY A 1 393 ? -12.650 -0.254 -9.076 1.00 98.25 393 GLY A N 1
ATOM 2820 C CA . GLY A 1 393 ? -12.451 1.160 -9.394 1.00 98.25 393 GLY A CA 1
ATOM 2821 C C . GLY A 1 393 ? -12.527 2.056 -8.155 1.00 98.25 393 GLY A C 1
ATOM 2822 O O . GLY A 1 393 ? -13.331 1.813 -7.257 1.00 98.25 393 GLY A O 1
ATOM 2823 N N . THR A 1 394 ? -11.716 3.117 -8.095 1.00 98.69 394 THR A N 1
ATOM 2824 C CA . THR A 1 394 ? -11.736 4.097 -6.991 1.00 98.69 394 THR A CA 1
ATOM 2825 C C . THR A 1 394 ? -11.825 5.536 -7.493 1.00 98.69 394 THR A C 1
ATOM 2827 O O . THR A 1 394 ? -10.868 6.056 -8.065 1.00 98.69 394 THR A O 1
ATOM 2830 N N . LEU A 1 395 ? -12.933 6.221 -7.216 1.00 98.81 395 LEU A N 1
ATOM 2831 C CA . LEU A 1 395 ? -13.013 7.677 -7.357 1.00 98.81 395 LEU A CA 1
ATOM 2832 C C . LEU A 1 395 ? -12.614 8.332 -6.034 1.00 98.81 395 LEU A C 1
ATOM 2834 O O . LEU A 1 395 ? -13.232 8.065 -5.005 1.00 98.81 395 LEU A O 1
ATOM 2838 N N . ALA A 1 396 ? -11.613 9.205 -6.067 1.00 98.75 396 ALA A N 1
ATOM 2839 C CA . ALA A 1 396 ? -11.226 10.038 -4.942 1.00 98.75 396 ALA A CA 1
ATOM 2840 C C . ALA A 1 396 ? -11.475 11.515 -5.269 1.00 98.75 396 ALA A C 1
ATOM 2842 O O . ALA A 1 396 ? -11.086 11.992 -6.335 1.00 98.75 396 ALA A O 1
ATOM 2843 N N . VAL A 1 397 ? -12.137 12.234 -4.364 1.00 98.75 397 VAL A N 1
ATOM 2844 C CA . VAL A 1 397 ? -12.456 13.658 -4.517 1.00 98.75 397 VAL A CA 1
ATOM 2845 C C . VAL A 1 397 ? -11.987 14.389 -3.267 1.00 98.75 397 VAL A C 1
ATOM 2847 O O . VAL A 1 397 ? -12.506 14.151 -2.178 1.00 98.75 397 VAL A O 1
ATOM 2850 N N . SER A 1 398 ? -10.987 15.252 -3.424 1.00 97.31 398 SER A N 1
ATOM 2851 C CA . SER A 1 398 ? -10.485 16.112 -2.351 1.00 97.31 398 SER A CA 1
ATOM 2852 C C . SER A 1 398 ? -11.506 17.187 -1.972 1.00 97.31 398 SER A C 1
ATOM 2854 O O . SER A 1 398 ? -12.349 17.567 -2.791 1.00 97.31 398 SER A O 1
ATOM 2856 N N . ALA A 1 399 ? -11.384 17.744 -0.765 1.00 96.12 399 ALA A N 1
ATOM 2857 C CA . ALA A 1 399 ? -12.022 19.007 -0.404 1.00 96.12 399 ALA A CA 1
ATOM 2858 C C . ALA A 1 399 ? -11.839 20.070 -1.508 1.00 96.12 399 ALA A C 1
ATOM 2860 O O . ALA A 1 399 ? -10.771 20.187 -2.110 1.00 96.12 399 ALA A O 1
ATOM 2861 N N . GLY A 1 400 ? -12.907 20.804 -1.829 1.00 96.44 400 GLY A N 1
ATOM 2862 C CA . GLY A 1 400 ? -12.934 21.774 -2.930 1.00 96.44 400 GLY A CA 1
ATOM 2863 C C . GLY A 1 400 ? -12.934 21.176 -4.348 1.00 96.44 400 GLY A C 1
ATOM 2864 O O . GLY A 1 400 ? -13.116 21.922 -5.309 1.00 96.44 400 GLY A O 1
ATOM 2865 N N . GLY A 1 401 ? -12.763 19.860 -4.510 1.00 98.56 401 GLY A N 1
ATOM 2866 C CA . GLY A 1 401 ? -12.942 19.150 -5.779 1.00 98.56 401 GLY A CA 1
ATOM 2867 C C . GLY A 1 401 ? -14.415 18.841 -6.071 1.00 98.56 401 GLY A C 1
ATOM 2868 O O . GLY A 1 401 ? -15.237 18.719 -5.156 1.00 98.56 401 GLY A O 1
ATOM 2869 N N . LYS A 1 402 ? -14.772 18.709 -7.357 1.00 98.75 402 LYS A N 1
ATOM 2870 C CA . LYS A 1 402 ? -16.164 18.493 -7.797 1.00 98.75 402 LYS A CA 1
ATOM 2871 C C . LYS A 1 402 ? -16.338 17.290 -8.728 1.00 98.75 402 LYS A C 1
ATOM 2873 O O . LYS A 1 402 ? -15.771 17.282 -9.809 1.00 98.75 402 LYS A O 1
ATOM 2878 N N . ALA A 1 403 ? -17.203 16.332 -8.402 1.00 98.75 403 ALA A N 1
ATOM 2879 C CA . ALA A 1 403 ? -17.545 15.203 -9.276 1.00 98.75 403 ALA A CA 1
ATOM 2880 C C . ALA A 1 403 ? -19.067 15.081 -9.488 1.00 98.75 403 ALA A C 1
ATOM 2882 O O . ALA A 1 403 ? -19.809 14.883 -8.533 1.00 98.75 403 ALA A O 1
ATOM 2883 N N . THR A 1 404 ? -19.564 15.183 -10.724 1.00 98.38 404 THR A N 1
ATOM 2884 C CA . THR A 1 404 ? -21.015 15.167 -11.018 1.00 98.38 404 THR A CA 1
ATOM 2885 C C . THR A 1 404 ? -21.423 14.096 -12.027 1.00 98.38 404 THR A C 1
ATOM 2887 O O . THR A 1 404 ? -20.662 13.703 -12.911 1.00 98.38 404 THR A O 1
ATOM 2890 N N . GLY A 1 405 ? -22.653 13.591 -11.904 1.00 97.81 405 GLY A N 1
ATOM 2891 C CA . GLY A 1 405 ? -23.121 12.466 -12.721 1.00 97.81 405 GLY A CA 1
ATOM 2892 C C . GLY A 1 405 ? -22.341 11.175 -12.450 1.00 97.81 405 GLY A C 1
ATOM 2893 O O . GLY A 1 405 ? -22.202 10.343 -13.346 1.00 97.81 405 GLY A O 1
ATOM 2894 N N . VAL A 1 406 ? -21.800 11.024 -11.236 1.00 98.69 406 VAL A N 1
ATOM 2895 C CA . VAL A 1 406 ? -21.049 9.833 -10.827 1.00 98.69 406 VAL A CA 1
ATOM 2896 C C . VAL A 1 406 ? -21.986 8.628 -10.829 1.00 98.69 406 VAL A C 1
ATOM 2898 O O . VAL A 1 406 ? -23.097 8.694 -10.303 1.00 98.69 406 VAL A O 1
ATOM 2901 N N . THR A 1 407 ? -21.553 7.511 -11.405 1.00 98.31 407 THR A N 1
ATOM 2902 C CA . THR A 1 407 ? -22.330 6.266 -11.398 1.00 98.31 407 THR A CA 1
ATOM 2903 C C . THR A 1 407 ? -21.499 5.151 -10.775 1.00 98.31 407 THR A C 1
ATOM 2905 O O . THR A 1 407 ? -20.573 4.649 -11.407 1.00 98.31 407 THR A O 1
ATOM 2908 N N . MET A 1 408 ? -21.838 4.775 -9.545 1.00 97.50 408 MET A N 1
ATOM 2909 C CA . MET A 1 408 ? -21.197 3.713 -8.764 1.00 97.50 408 MET A CA 1
ATOM 2910 C C . MET A 1 408 ? -21.904 2.370 -9.002 1.00 97.50 408 MET A C 1
ATOM 2912 O O . MET A 1 408 ? -23.138 2.321 -8.971 1.00 97.50 408 MET A O 1
ATOM 2916 N N . THR A 1 409 ? -21.166 1.266 -9.145 1.00 94.44 409 THR A N 1
ATOM 2917 C CA . THR A 1 409 ? -21.721 -0.092 -8.960 1.00 94.44 409 THR A CA 1
ATOM 2918 C C . THR A 1 409 ? -21.220 -0.767 -7.694 1.00 94.44 409 THR A C 1
ATOM 2920 O O . THR A 1 409 ? -20.313 -0.287 -7.019 1.00 94.44 409 THR A O 1
ATOM 2923 N N . SER A 1 410 ? -21.778 -1.951 -7.421 1.00 90.25 410 SER A N 1
ATOM 2924 C CA . SER A 1 410 ? -21.106 -2.962 -6.604 1.00 90.25 410 SER A CA 1
ATOM 2925 C C . SER A 1 410 ? -19.645 -3.127 -7.054 1.00 90.25 410 SER A C 1
ATOM 2927 O O . SER A 1 410 ? -19.361 -3.080 -8.254 1.00 90.25 410 SER A O 1
ATOM 2929 N N . GLY A 1 411 ? -18.739 -3.256 -6.085 1.00 90.19 411 GLY A N 1
ATOM 2930 C CA . GLY A 1 411 ? -17.291 -3.337 -6.294 1.00 90.19 411 GLY A CA 1
ATOM 2931 C C . GLY A 1 411 ? -16.559 -1.987 -6.392 1.00 90.19 411 GLY A C 1
ATOM 2932 O O . GLY A 1 411 ? -15.353 -1.942 -6.152 1.00 90.19 411 GLY A O 1
ATOM 2933 N N . GLY A 1 412 ? -17.259 -0.886 -6.690 1.00 96.19 412 GLY A N 1
ATOM 2934 C CA . GLY A 1 412 ? -16.665 0.453 -6.772 1.00 96.19 412 GLY A CA 1
ATOM 2935 C C . GLY A 1 412 ? -16.467 1.117 -5.404 1.00 96.19 412 GLY A C 1
ATOM 2936 O O . GLY A 1 412 ? -17.258 0.906 -4.483 1.00 96.19 412 GLY A O 1
ATOM 2937 N N . ALA A 1 413 ? -15.435 1.956 -5.284 1.00 97.81 413 ALA A N 1
ATOM 2938 C CA . ALA A 1 413 ? -15.095 2.705 -4.073 1.00 97.81 413 ALA A CA 1
ATOM 2939 C C . ALA A 1 413 ? -15.127 4.231 -4.299 1.00 97.81 413 ALA A C 1
ATOM 2941 O O . ALA A 1 413 ? -14.609 4.741 -5.294 1.00 97.81 413 ALA A O 1
ATOM 2942 N N . LEU A 1 414 ? -15.719 4.963 -3.349 1.00 98.25 414 LEU A N 1
ATOM 2943 C CA . LEU A 1 414 ? -15.687 6.427 -3.271 1.00 98.25 414 LEU A CA 1
ATOM 2944 C C . LEU A 1 414 ? -14.847 6.844 -2.061 1.00 98.25 414 LEU A C 1
ATOM 2946 O O . LEU A 1 414 ? -15.118 6.389 -0.953 1.00 98.25 414 LEU A O 1
ATOM 2950 N N . ILE A 1 415 ? -13.867 7.720 -2.263 1.00 98.50 415 ILE A N 1
ATOM 2951 C CA . ILE A 1 415 ? -13.094 8.364 -1.196 1.00 98.50 415 ILE A CA 1
ATOM 2952 C C . ILE A 1 415 ? -13.366 9.867 -1.258 1.00 98.50 415 ILE A C 1
ATOM 2954 O O . ILE A 1 415 ? -13.074 10.500 -2.269 1.00 98.50 415 ILE A O 1
ATOM 2958 N N . ALA A 1 416 ? -13.938 10.436 -0.201 1.00 98.38 416 ALA A N 1
ATOM 2959 C CA . ALA A 1 416 ? -14.236 11.866 -0.127 1.00 98.38 416 ALA A CA 1
ATOM 2960 C C . ALA A 1 416 ? -14.304 12.353 1.328 1.00 98.38 416 ALA A C 1
ATOM 2962 O O . ALA A 1 416 ? -14.354 11.561 2.271 1.00 98.38 416 ALA A O 1
ATOM 2963 N N . ASP A 1 417 ? -14.369 13.664 1.513 1.00 97.88 417 ASP A N 1
ATOM 2964 C CA . ASP A 1 417 ? -14.710 14.303 2.783 1.00 97.88 417 ASP A CA 1
ATOM 2965 C C . ASP A 1 417 ? -15.843 15.322 2.583 1.00 97.88 417 ASP A C 1
ATOM 2967 O O . ASP A 1 417 ? -16.223 15.628 1.451 1.00 97.88 417 ASP A O 1
ATOM 2971 N N . SER A 1 418 ? -16.429 15.833 3.666 1.00 97.81 418 SER A N 1
ATOM 2972 C CA . SER A 1 418 ? -17.583 16.737 3.579 1.00 97.81 418 SER A CA 1
ATOM 2973 C C . SER A 1 418 ? -17.266 18.130 3.014 1.00 97.81 418 SER A C 1
ATOM 2975 O O . SER A 1 418 ? -18.181 18.936 2.908 1.00 97.81 418 SER A O 1
ATOM 2977 N N . GLY A 1 419 ? -16.013 18.438 2.663 1.00 97.56 419 GLY A N 1
ATOM 2978 C CA . GLY A 1 419 ? -15.630 19.604 1.858 1.00 97.56 419 GLY A CA 1
ATOM 2979 C C . GLY A 1 419 ? -15.593 19.337 0.345 1.00 97.56 419 GLY A C 1
ATOM 2980 O O . GLY A 1 419 ? -15.409 20.272 -0.435 1.00 97.56 419 GLY A O 1
ATOM 2981 N N . ALA A 1 420 ? -15.749 18.088 -0.102 1.00 98.38 420 ALA A N 1
ATOM 2982 C CA . ALA A 1 420 ? -15.846 17.731 -1.518 1.00 98.38 420 ALA A CA 1
ATOM 2983 C C . ALA A 1 420 ? -17.277 17.932 -2.047 1.00 98.38 420 ALA A C 1
ATOM 2985 O O . ALA A 1 420 ? -18.247 17.753 -1.318 1.00 98.38 420 ALA A O 1
ATOM 2986 N N . THR A 1 421 ? -17.440 18.247 -3.335 1.00 98.69 421 THR A N 1
ATOM 2987 C CA . THR A 1 421 ? -18.766 18.282 -3.981 1.00 98.69 421 THR A CA 1
ATOM 2988 C C . THR A 1 421 ? -18.950 17.056 -4.865 1.00 98.69 421 THR A C 1
ATOM 2990 O O . THR A 1 421 ? -18.272 16.924 -5.880 1.00 98.69 421 THR A O 1
ATOM 2993 N N . VAL A 1 422 ? -19.877 16.158 -4.531 1.00 98.75 422 VAL A N 1
ATOM 2994 C CA . VAL A 1 422 ? -20.115 14.924 -5.297 1.00 98.75 422 VAL A CA 1
ATOM 2995 C C . VAL A 1 422 ? -21.605 14.724 -5.545 1.00 98.75 422 VAL A C 1
ATOM 2997 O O . VAL A 1 422 ? -22.397 14.801 -4.617 1.00 98.75 422 VAL A O 1
ATOM 3000 N N . GLU A 1 423 ? -22.008 14.411 -6.774 1.00 98.44 423 GLU A N 1
ATOM 3001 C CA . GLU A 1 423 ? -23.392 14.054 -7.107 1.00 98.44 423 GLU A CA 1
ATOM 3002 C C . GLU A 1 423 ? -23.442 12.827 -8.012 1.00 98.44 423 GLU A C 1
ATOM 3004 O O . GLU A 1 423 ? -22.778 12.781 -9.054 1.00 98.44 423 GLU A O 1
ATOM 3009 N N . GLY A 1 424 ? -24.280 11.849 -7.662 1.00 98.25 424 GLY A N 1
ATOM 3010 C CA . GLY A 1 424 ? -24.349 10.614 -8.427 1.00 98.25 424 GLY A CA 1
ATOM 3011 C C . GLY A 1 424 ? -25.451 9.642 -8.031 1.00 98.25 424 GLY A C 1
ATOM 3012 O O . GLY A 1 424 ? -26.388 9.966 -7.299 1.00 98.25 424 GLY A O 1
ATOM 3013 N N . THR A 1 425 ? -25.317 8.421 -8.542 1.00 98.12 425 THR A N 1
ATOM 3014 C CA . THR A 1 425 ? -26.149 7.265 -8.195 1.00 98.12 425 THR A CA 1
ATOM 3015 C C . THR A 1 425 ? -25.287 6.074 -7.789 1.00 98.12 425 THR A C 1
ATOM 3017 O O . THR A 1 425 ? -24.198 5.868 -8.327 1.00 98.12 425 THR A O 1
ATOM 3020 N N . ASN A 1 426 ? -25.772 5.307 -6.819 1.00 96.38 426 ASN A N 1
ATOM 3021 C CA . ASN A 1 426 ? -25.198 4.056 -6.336 1.00 96.38 426 ASN A CA 1
ATOM 3022 C C . ASN A 1 426 ? -26.310 2.991 -6.223 1.00 96.38 426 ASN A C 1
ATOM 3024 O O . ASN A 1 426 ? -27.453 3.237 -6.614 1.00 96.38 426 ASN A O 1
ATOM 3028 N N . ALA A 1 427 ? -26.000 1.803 -5.693 1.00 92.88 427 ALA A N 1
ATOM 3029 C CA . ALA A 1 427 ? -26.979 0.715 -5.564 1.00 92.88 427 ALA A CA 1
ATOM 3030 C C . ALA A 1 427 ? -28.182 1.046 -4.648 1.00 92.88 427 ALA A C 1
ATOM 3032 O O . ALA A 1 427 ? -29.235 0.427 -4.780 1.00 92.88 427 ALA A O 1
ATOM 3033 N N . SER A 1 428 ? -28.046 2.040 -3.765 1.00 88.25 428 SER A N 1
ATOM 3034 C CA . SER A 1 428 ? -29.094 2.543 -2.867 1.00 88.25 428 SER A CA 1
ATOM 3035 C C . SER A 1 428 ? -29.897 3.718 -3.454 1.00 88.25 428 SER A C 1
ATOM 3037 O O . SER A 1 428 ? -30.836 4.186 -2.813 1.00 88.25 428 SER A O 1
ATOM 3039 N N . GLY A 1 429 ? -29.568 4.196 -4.662 1.00 94.69 429 GLY A N 1
ATOM 3040 C CA . GLY A 1 429 ? -30.259 5.295 -5.345 1.00 94.69 429 GLY A CA 1
ATOM 3041 C C . GLY A 1 429 ? -29.382 6.534 -5.550 1.00 94.69 429 GLY A C 1
ATOM 3042 O O . GLY A 1 429 ? -28.185 6.423 -5.808 1.00 94.69 429 GLY A O 1
ATOM 3043 N N . LYS A 1 430 ? -29.981 7.733 -5.498 1.00 97.12 430 LYS A N 1
ATOM 3044 C CA . LYS A 1 430 ? -29.241 9.003 -5.615 1.00 97.12 430 LYS A CA 1
ATOM 3045 C C . LYS A 1 430 ? -28.461 9.280 -4.328 1.00 97.12 430 LYS A C 1
ATOM 3047 O O . LYS A 1 430 ? -29.021 9.164 -3.242 1.00 97.12 430 LYS A O 1
ATOM 3052 N N . PHE A 1 431 ? -27.222 9.743 -4.471 1.00 98.44 431 PHE A N 1
ATOM 3053 C CA . PHE A 1 431 ? -26.416 10.268 -3.371 1.00 98.44 431 PHE A CA 1
ATOM 3054 C C . PHE A 1 431 ? -25.832 11.642 -3.713 1.00 98.44 431 PHE A C 1
ATOM 3056 O O . PHE A 1 431 ? -25.708 12.008 -4.889 1.00 98.44 431 PHE A O 1
ATOM 3063 N N . SER A 1 432 ? -25.476 12.403 -2.682 1.00 98.38 432 SER A N 1
ATOM 3064 C CA . SER A 1 432 ? -24.819 13.702 -2.829 1.00 98.38 432 SER A CA 1
ATOM 3065 C C . SER A 1 432 ? -23.918 14.042 -1.644 1.00 98.38 432 SER A C 1
ATOM 3067 O O . SER A 1 432 ? -24.187 13.625 -0.521 1.00 98.38 432 SER A O 1
ATOM 3069 N N . ILE A 1 433 ? -22.894 14.849 -1.900 1.00 98.75 433 ILE A N 1
ATOM 3070 C CA . ILE A 1 433 ? -22.080 15.578 -0.928 1.00 98.75 433 ILE A CA 1
ATOM 3071 C C . ILE A 1 433 ? -22.033 17.022 -1.434 1.00 98.75 433 ILE A C 1
ATOM 3073 O O . ILE A 1 433 ? -21.615 17.256 -2.568 1.00 98.75 433 ILE A O 1
ATOM 3077 N N . ASP A 1 434 ? -22.490 17.977 -0.632 1.00 98.25 434 ASP A N 1
ATOM 3078 C CA . ASP A 1 434 ? -22.336 19.406 -0.896 1.00 98.25 434 ASP A CA 1
ATOM 3079 C C . ASP A 1 434 ? -21.190 19.956 -0.042 1.00 98.25 434 ASP A C 1
ATOM 3081 O O . ASP A 1 434 ? -21.339 20.161 1.165 1.00 98.25 434 ASP A O 1
ATOM 3085 N N . GLY A 1 435 ? -20.054 20.214 -0.693 1.00 96.81 435 GLY A N 1
ATOM 3086 C CA . GLY A 1 435 ? -18.843 20.715 -0.047 1.00 96.81 435 GLY A CA 1
ATOM 3087 C C . GLY A 1 435 ? -18.965 22.135 0.513 1.00 96.81 435 GLY A C 1
ATOM 3088 O O . GLY A 1 435 ? -18.114 22.546 1.296 1.00 96.81 435 GLY A O 1
ATOM 3089 N N . ILE A 1 436 ? -20.010 22.886 0.139 1.00 95.69 436 ILE A N 1
ATOM 3090 C CA . ILE A 1 436 ? -20.254 24.248 0.636 1.00 95.69 436 ILE A CA 1
ATOM 3091 C C . ILE A 1 436 ? -20.996 24.207 1.977 1.00 95.69 436 ILE A C 1
ATOM 3093 O O . ILE A 1 436 ? -20.647 24.944 2.897 1.00 95.69 436 ILE A O 1
ATOM 3097 N N . SER A 1 437 ? -22.019 23.355 2.103 1.00 96.62 437 SER A N 1
ATOM 3098 C CA . SER A 1 437 ? -22.822 23.222 3.331 1.00 96.62 437 SER A CA 1
ATOM 3099 C C . SER A 1 437 ? -22.362 22.101 4.272 1.00 96.62 437 SER A C 1
ATOM 3101 O O . SER A 1 437 ? -22.898 21.959 5.375 1.00 96.62 437 SER A O 1
ATOM 3103 N N . GLY A 1 438 ? -21.398 21.278 3.849 1.00 96.81 438 GLY A N 1
ATOM 3104 C CA . GLY A 1 438 ? -20.927 20.119 4.606 1.00 96.81 438 GLY A CA 1
ATOM 3105 C C . GLY A 1 438 ? -21.935 18.969 4.679 1.00 96.81 438 GLY A C 1
ATOM 3106 O O . GLY A 1 438 ? -21.777 18.083 5.521 1.00 96.81 438 GLY A O 1
ATOM 3107 N N . GLN A 1 439 ? -22.989 18.992 3.854 1.00 98.00 439 GLN A N 1
ATOM 3108 C CA . GLN A 1 439 ? -24.094 18.033 3.898 1.00 98.00 439 GLN A CA 1
ATOM 3109 C C . GLN A 1 439 ? -23.868 16.879 2.917 1.00 98.00 439 GLN A C 1
ATOM 3111 O O . GLN A 1 439 ? -23.837 17.074 1.702 1.00 98.00 439 GLN A O 1
ATOM 3116 N N . ALA A 1 440 ? -23.789 15.655 3.431 1.00 98.50 440 ALA A N 1
ATOM 3117 C CA . ALA A 1 440 ? -23.800 14.426 2.647 1.00 98.50 440 ALA A CA 1
ATOM 3118 C C . ALA A 1 440 ? -25.105 13.647 2.855 1.00 98.50 440 ALA A C 1
ATOM 3120 O O . ALA A 1 440 ? -25.685 13.675 3.938 1.00 98.50 440 ALA A 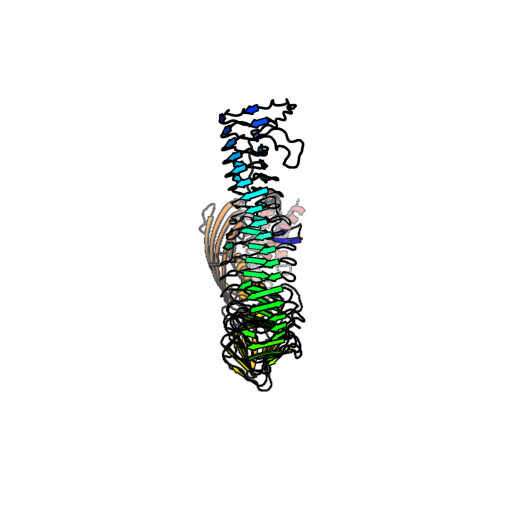O 1
ATOM 3121 N N . SER A 1 441 ? -25.576 12.930 1.833 1.00 98.00 441 SER A N 1
ATOM 3122 C CA . SER A 1 441 ? -26.788 12.108 1.911 1.00 98.00 441 SER A CA 1
ATOM 3123 C C . SER A 1 441 ? -26.739 10.908 0.964 1.00 98.00 441 SER A C 1
ATOM 3125 O O . SER A 1 441 ? -26.293 11.032 -0.179 1.00 98.00 441 SER A O 1
ATOM 3127 N N . GLY A 1 442 ? -27.224 9.750 1.426 1.00 97.56 442 GLY A N 1
ATOM 3128 C CA . GLY A 1 442 ? -27.404 8.544 0.603 1.00 97.56 442 GLY A CA 1
ATOM 3129 C C . GLY A 1 442 ? -26.107 7.808 0.247 1.00 97.56 442 GLY A C 1
ATOM 3130 O O . GLY A 1 442 ? -26.068 7.057 -0.730 1.00 97.56 442 GLY A O 1
ATOM 3131 N N . LEU A 1 443 ? -25.024 8.051 0.992 1.00 98.06 443 LEU A N 1
ATOM 3132 C CA . LEU A 1 443 ? -23.718 7.453 0.719 1.00 98.06 443 LEU A CA 1
ATOM 3133 C C . LEU A 1 443 ? -23.749 5.927 0.872 1.00 98.06 443 LEU A C 1
ATOM 3135 O O . LEU A 1 443 ? -24.309 5.402 1.833 1.00 98.06 443 LEU A O 1
ATOM 3139 N N . LEU A 1 444 ? -23.080 5.237 -0.051 1.00 97.25 444 LEU A N 1
ATOM 3140 C CA . LEU A 1 444 ? -22.785 3.809 0.019 1.00 97.25 444 LEU A CA 1
ATOM 3141 C C . LEU A 1 444 ? -21.262 3.644 -0.001 1.00 97.25 444 LEU A C 1
ATOM 3143 O O . LEU A 1 444 ? -20.617 3.951 -1.003 1.00 97.25 444 LEU A O 1
ATOM 3147 N N . LEU A 1 445 ? -20.696 3.218 1.126 1.00 97.31 445 LEU A N 1
ATOM 3148 C CA . LEU A 1 445 ? -19.255 3.138 1.359 1.00 97.31 445 LEU A CA 1
ATOM 3149 C C . LEU A 1 445 ? -18.856 1.668 1.482 1.00 97.31 445 LEU A C 1
ATOM 3151 O O . LEU A 1 445 ? -19.087 1.050 2.517 1.00 97.31 445 LEU A O 1
ATOM 3155 N N . GLU A 1 446 ? -18.283 1.097 0.426 1.00 93.62 446 GLU A N 1
ATOM 3156 C CA . GLU A 1 446 ? -17.883 -0.315 0.352 1.00 93.62 446 GLU A CA 1
ATOM 3157 C C . GLU A 1 446 ? -16.527 -0.460 -0.352 1.00 93.62 446 GLU A C 1
ATOM 3159 O O . GLU A 1 446 ? -16.055 0.475 -0.996 1.00 93.62 446 GLU A O 1
ATOM 3164 N N . ASN A 1 447 ? -15.903 -1.639 -0.264 1.00 92.56 447 ASN A N 1
ATOM 3165 C CA . ASN A 1 447 ? -14.725 -2.023 -1.064 1.00 92.56 447 ASN A CA 1
ATOM 3166 C C . ASN A 1 447 ? -13.476 -1.136 -0.866 1.00 92.56 447 ASN A C 1
ATOM 3168 O O . ASN A 1 447 ? -12.603 -1.083 -1.726 1.00 92.56 447 ASN A O 1
ATOM 3172 N N . GLY A 1 448 ? -13.355 -0.473 0.289 1.00 92.69 448 GLY A N 1
ATOM 3173 C CA . GLY A 1 448 ? -12.323 0.536 0.562 1.00 92.69 448 GLY A CA 1
ATOM 3174 C C . GLY A 1 448 ? -12.811 1.981 0.419 1.00 92.69 448 GLY A C 1
ATOM 3175 O O . GLY A 1 448 ? -12.042 2.905 0.670 1.00 92.69 448 GLY A O 1
ATOM 3176 N N . GLY A 1 449 ? -14.079 2.187 0.051 1.00 96.62 449 GLY A N 1
ATOM 3177 C CA . GLY A 1 449 ? -14.728 3.491 0.083 1.00 96.62 449 GLY A CA 1
ATOM 3178 C C . GLY A 1 449 ? -14.724 4.088 1.492 1.00 96.62 449 GLY A C 1
ATOM 3179 O O . GLY A 1 449 ? -15.016 3.404 2.475 1.00 96.62 449 GLY A O 1
ATOM 3180 N N . SER A 1 450 ? -14.380 5.368 1.584 1.00 97.12 450 SER A N 1
ATOM 3181 C CA . SER A 1 450 ? -14.167 6.079 2.840 1.00 97.12 450 SER A CA 1
ATOM 3182 C C . SER A 1 450 ? -14.773 7.474 2.773 1.00 97.12 450 SER A C 1
ATOM 3184 O O . SER A 1 450 ? -14.528 8.203 1.813 1.00 97.12 450 SER A O 1
ATOM 3186 N N . PHE A 1 451 ? -15.515 7.869 3.806 1.00 98.56 451 PHE A N 1
ATOM 3187 C CA . PHE A 1 451 ? -16.022 9.234 3.935 1.00 98.56 451 PHE A CA 1
ATOM 3188 C C . PHE A 1 451 ? -15.625 9.862 5.266 1.00 98.56 451 PHE A C 1
ATOM 3190 O O . PHE A 1 451 ? -15.786 9.229 6.310 1.00 98.56 451 PHE A O 1
ATOM 3197 N N . THR A 1 452 ? -15.153 11.108 5.232 1.00 97.50 452 THR A N 1
ATOM 3198 C CA . THR A 1 452 ? -14.871 11.898 6.439 1.00 97.50 452 THR A CA 1
ATOM 3199 C C . THR A 1 452 ? -15.889 13.025 6.599 1.00 97.50 452 THR A C 1
ATOM 3201 O O . THR A 1 452 ? -15.964 13.932 5.773 1.00 97.50 452 THR A O 1
ATOM 3204 N N . VAL A 1 453 ? -16.648 13.001 7.694 1.00 97.75 453 VAL A N 1
ATOM 3205 C CA . VAL A 1 453 ? -17.488 14.119 8.135 1.00 97.75 453 VAL A CA 1
ATOM 3206 C C . VAL A 1 453 ? -16.600 15.100 8.897 1.00 97.75 453 VAL A C 1
ATOM 3208 O O . VAL A 1 453 ? -16.161 14.804 10.011 1.00 97.75 453 VAL A O 1
ATOM 3211 N N . ASN A 1 454 ? -16.310 16.255 8.298 1.00 95.00 454 ASN A N 1
ATOM 3212 C CA . ASN A 1 454 ? -15.517 17.304 8.940 1.00 95.00 454 ASN A CA 1
ATOM 3213 C C . ASN A 1 454 ? -16.333 18.008 10.046 1.00 95.00 454 ASN A C 1
ATOM 3215 O O . ASN A 1 454 ? -17.549 17.833 10.155 1.00 95.00 454 ASN A O 1
ATOM 3219 N N . ALA A 1 455 ? -15.670 18.821 10.872 1.00 92.81 455 ALA A N 1
ATOM 3220 C CA . ALA A 1 455 ? -16.331 19.593 11.925 1.00 92.81 455 ALA A CA 1
ATOM 3221 C C . ALA A 1 455 ? -17.433 20.502 11.341 1.00 92.81 455 ALA A C 1
ATOM 3223 O O . ALA A 1 455 ? -17.193 21.225 10.376 1.00 92.81 455 ALA A O 1
ATOM 3224 N N . GLY A 1 456 ? -18.642 20.452 11.910 1.00 92.56 456 GLY A N 1
ATOM 3225 C CA . GLY A 1 456 ? -19.822 21.159 11.396 1.00 92.56 456 GLY A CA 1
ATOM 3226 C C . GLY A 1 456 ? -20.529 20.476 10.215 1.00 92.56 456 GLY A C 1
ATOM 3227 O O . GLY A 1 456 ? -21.633 20.885 9.861 1.00 92.56 456 GLY A O 1
ATOM 3228 N N . GLY A 1 457 ? -19.943 19.427 9.631 1.00 96.75 457 GLY A N 1
ATOM 3229 C CA . GLY A 1 457 ? -20.571 18.621 8.585 1.00 96.75 457 GLY A CA 1
ATOM 3230 C C . GLY A 1 457 ? -21.651 17.669 9.114 1.00 96.75 457 GLY A C 1
ATOM 3231 O O . GLY A 1 457 ? -21.742 17.374 10.313 1.00 96.75 457 GLY A O 1
ATOM 3232 N N . GLN A 1 458 ? -22.460 17.141 8.197 1.00 97.88 458 GLN A N 1
ATOM 3233 C CA . GLN A 1 458 ? -23.467 16.123 8.489 1.00 97.88 458 GLN A CA 1
ATOM 3234 C C . GLN A 1 458 ? -23.504 15.046 7.406 1.00 97.88 458 GLN A C 1
ATOM 3236 O O . GLN A 1 458 ? -23.523 15.368 6.221 1.00 97.88 458 GLN A O 1
ATOM 3241 N N . ALA A 1 459 ? -23.586 13.773 7.803 1.00 98.31 459 ALA A N 1
ATOM 3242 C CA . ALA A 1 459 ? -23.874 12.667 6.890 1.00 98.31 459 ALA A CA 1
ATOM 3243 C C . ALA A 1 459 ? -25.241 12.034 7.189 1.00 98.31 459 ALA A C 1
ATOM 3245 O O . ALA A 1 459 ? -25.465 11.452 8.251 1.00 98.31 459 ALA A O 1
ATOM 3246 N N . GLY A 1 460 ? -26.156 12.150 6.229 1.00 97.25 460 GLY A N 1
ATOM 3247 C CA . GLY A 1 460 ? -27.496 11.582 6.265 1.00 97.25 460 GLY A CA 1
ATOM 3248 C C . GLY A 1 460 ? -27.594 10.240 5.535 1.00 97.25 460 GLY A C 1
ATOM 3249 O O . GLY A 1 460 ? -26.964 10.043 4.495 1.00 97.25 460 GLY A O 1
ATOM 3250 N N . ASN A 1 461 ? -28.426 9.320 6.030 1.00 97.25 461 ASN A N 1
ATOM 3251 C CA . ASN A 1 461 ? -28.819 8.093 5.307 1.00 97.25 461 ASN A CA 1
ATOM 3252 C C . ASN A 1 461 ? -27.630 7.278 4.743 1.00 97.25 461 ASN A C 1
ATOM 3254 O O . ASN A 1 461 ? -27.642 6.859 3.585 1.00 97.25 461 ASN A O 1
ATOM 3258 N N . THR A 1 462 ? -26.565 7.122 5.534 1.00 98.00 462 THR A N 1
ATOM 3259 C CA . THR A 1 462 ? -25.299 6.517 5.094 1.00 98.00 462 THR A CA 1
ATOM 3260 C C . THR A 1 462 ? -25.273 5.011 5.346 1.00 98.00 462 THR A C 1
ATOM 3262 O O . THR A 1 462 ? -25.494 4.549 6.464 1.00 98.00 462 THR A O 1
ATOM 3265 N N . THR A 1 463 ? -24.943 4.236 4.315 1.00 97.69 463 THR A N 1
ATOM 3266 C CA . THR A 1 463 ? -24.694 2.793 4.407 1.00 97.69 463 THR A CA 1
ATOM 3267 C C . THR A 1 463 ? -23.199 2.521 4.289 1.00 97.69 463 THR A C 1
ATOM 3269 O O . THR A 1 463 ? -22.575 2.847 3.281 1.00 97.69 463 THR A O 1
ATOM 3272 N N . VAL A 1 464 ? -22.623 1.893 5.310 1.00 98.19 464 VAL A N 1
ATOM 3273 C CA . VAL A 1 464 ? -21.232 1.435 5.335 1.00 98.19 464 VAL A CA 1
ATOM 3274 C C . VAL A 1 464 ? -21.235 -0.088 5.205 1.00 98.19 464 VAL A C 1
ATOM 3276 O O . VAL A 1 464 ? -21.745 -0.808 6.069 1.00 98.19 464 VAL A O 1
ATOM 3279 N N . GLY A 1 465 ? -20.718 -0.583 4.087 1.00 96.00 465 GLY A N 1
ATOM 3280 C CA . GLY A 1 465 ? -20.628 -2.001 3.764 1.00 96.00 465 GLY A CA 1
ATOM 3281 C C . GLY A 1 465 ? -19.264 -2.605 4.085 1.00 96.00 465 GLY A C 1
ATOM 3282 O O . GLY A 1 465 ? -18.475 -2.074 4.869 1.00 96.00 465 GLY A O 1
ATOM 3283 N N . HIS A 1 466 ? -18.975 -3.756 3.482 1.00 94.50 466 HIS A N 1
ATOM 3284 C CA . HIS A 1 466 ? -17.737 -4.482 3.756 1.00 94.50 466 HIS A CA 1
ATOM 3285 C C . HIS A 1 466 ? -16.501 -3.677 3.316 1.00 94.50 466 HIS A C 1
ATOM 3287 O O . HIS A 1 466 ? -16.430 -3.214 2.176 1.00 94.50 466 HIS A O 1
ATOM 3293 N N . ARG A 1 467 ? -15.519 -3.520 4.218 1.00 94.25 467 ARG A N 1
ATOM 3294 C CA . ARG A 1 467 ? -14.317 -2.676 4.038 1.00 94.25 467 ARG A CA 1
ATOM 3295 C C . ARG A 1 467 ? -14.620 -1.191 3.782 1.00 94.25 467 ARG A C 1
ATOM 3297 O O . ARG A 1 467 ? -13.741 -0.479 3.306 1.00 94.25 467 ARG A O 1
ATOM 3304 N N . GLY A 1 468 ? -15.835 -0.729 4.073 1.00 97.00 468 GLY A N 1
ATOM 3305 C CA . GLY A 1 468 ? -16.171 0.691 4.087 1.00 97.00 468 GLY A CA 1
ATOM 3306 C C . GLY A 1 468 ? -15.780 1.361 5.403 1.00 97.00 468 GLY A C 1
ATOM 3307 O O . GLY A 1 468 ? -15.850 0.726 6.462 1.00 97.00 468 GLY A O 1
ATOM 3308 N N . THR A 1 469 ? -15.431 2.646 5.341 1.00 97.31 469 THR A N 1
ATOM 3309 C CA . THR A 1 469 ? -15.081 3.458 6.518 1.00 97.31 469 THR A CA 1
ATOM 3310 C C . THR A 1 469 ? -15.871 4.765 6.550 1.00 97.31 469 THR A C 1
ATOM 3312 O O . THR A 1 469 ? -15.906 5.501 5.567 1.00 97.31 469 THR A O 1
ATOM 3315 N N . LEU A 1 470 ? -16.464 5.088 7.698 1.00 98.19 470 LEU A N 1
ATOM 3316 C CA . LEU A 1 470 ? -17.064 6.393 7.977 1.00 98.19 470 LEU A CA 1
ATOM 3317 C C . LEU A 1 470 ? -16.335 7.050 9.155 1.00 98.19 470 LEU A C 1
ATOM 3319 O O . LEU A 1 470 ? -16.437 6.589 10.288 1.00 98.19 470 LEU A O 1
ATOM 3323 N N . THR A 1 471 ? -15.602 8.125 8.902 1.00 96.31 471 THR A N 1
ATOM 3324 C CA . THR A 1 471 ? -14.858 8.867 9.927 1.00 96.31 471 THR A CA 1
ATOM 3325 C C . THR A 1 471 ? -15.612 10.138 10.285 1.00 96.31 471 THR A C 1
ATOM 3327 O O . THR A 1 471 ? -16.054 10.865 9.401 1.00 96.31 471 THR A O 1
ATOM 3330 N N . LEU A 1 472 ? -15.738 10.444 11.573 1.00 95.94 472 LEU A N 1
ATOM 3331 C CA . LEU A 1 472 ? -16.336 11.678 12.069 1.00 95.94 472 LEU A CA 1
ATOM 3332 C C . LEU A 1 472 ? -15.309 12.469 12.871 1.00 95.94 472 LEU A C 1
ATOM 3334 O O . LEU A 1 472 ? -14.790 11.990 13.879 1.00 95.94 472 LEU A O 1
ATOM 3338 N N . ALA A 1 473 ? -15.020 13.689 12.424 1.00 90.81 473 ALA A N 1
ATOM 3339 C CA . ALA A 1 473 ? -14.264 14.666 13.194 1.00 90.81 473 ALA A CA 1
ATOM 3340 C C . ALA A 1 473 ? -15.073 15.152 14.411 1.00 90.81 473 ALA A C 1
ATOM 3342 O O . ALA A 1 473 ? -16.300 15.033 14.447 1.00 90.81 473 ALA A O 1
ATOM 3343 N N . ALA A 1 474 ? -14.397 15.746 15.398 1.00 86.88 474 ALA A N 1
ATOM 3344 C CA . ALA A 1 474 ? -15.065 16.410 16.515 1.00 86.88 474 ALA A CA 1
ATOM 3345 C C . ALA A 1 474 ? -16.061 17.470 16.004 1.00 86.88 474 ALA A C 1
ATOM 3347 O O . ALA A 1 474 ? -15.692 18.356 15.232 1.00 86.88 474 ALA A O 1
ATOM 3348 N N . GLY A 1 475 ? -17.327 17.371 16.422 1.00 86.38 475 GLY A N 1
ATOM 3349 C CA . GLY A 1 475 ? -18.396 18.253 15.940 1.00 86.38 475 GLY A CA 1
ATOM 3350 C C . GLY A 1 475 ? -18.957 17.903 14.554 1.00 86.38 475 GLY A C 1
ATOM 3351 O O . GLY A 1 475 ? -19.730 18.690 14.011 1.00 86.38 475 GLY A O 1
ATOM 3352 N N . GLY A 1 476 ? -18.592 16.759 13.968 1.00 94.19 476 GLY A N 1
ATOM 3353 C CA . GLY A 1 476 ? -19.336 16.149 12.862 1.00 94.19 476 GLY A CA 1
ATOM 3354 C C . GLY A 1 476 ? -20.619 15.468 13.362 1.00 94.19 476 GLY A C 1
ATOM 3355 O O . GLY A 1 476 ? -20.686 15.003 14.503 1.00 94.19 476 GLY A O 1
ATOM 3356 N N . SER A 1 477 ? -21.650 15.402 12.517 1.00 96.44 477 SER A N 1
ATOM 3357 C CA . SER A 1 477 ? -22.969 14.857 12.884 1.00 96.44 477 SER A CA 1
ATOM 3358 C C . SER A 1 477 ? -23.503 13.807 11.903 1.00 96.44 477 SER A C 1
ATOM 3360 O O . SER A 1 477 ? -23.076 13.726 10.750 1.00 96.44 477 SER A O 1
ATOM 3362 N N . LEU A 1 478 ? -24.463 13.005 12.365 1.00 98.12 478 LEU A N 1
ATOM 3363 C CA . LEU A 1 478 ? -25.212 12.041 11.552 1.00 98.12 478 LEU A CA 1
ATOM 3364 C C . LEU A 1 478 ? -26.707 12.377 11.557 1.00 98.12 478 LEU A C 1
ATOM 3366 O O . LEU A 1 478 ? -27.222 12.946 12.523 1.00 98.12 478 LEU A O 1
ATOM 3370 N N . SER A 1 479 ? -27.417 11.997 10.497 1.00 96.88 479 SER A N 1
ATOM 3371 C CA . SER A 1 479 ? -28.878 12.116 10.417 1.00 96.88 479 SER A CA 1
ATOM 3372 C C . SER A 1 479 ? -29.522 10.983 9.610 1.00 96.88 479 SER A C 1
ATOM 3374 O O . SER A 1 479 ? -28.857 10.216 8.908 1.00 96.88 479 SER A O 1
ATOM 3376 N N . GLY A 1 480 ? -30.845 10.836 9.727 1.00 96.31 480 GLY A N 1
ATOM 3377 C CA . GLY A 1 480 ? -31.560 9.719 9.103 1.00 96.31 480 GLY A CA 1
ATOM 3378 C C . GLY A 1 480 ? -31.037 8.365 9.596 1.00 96.31 480 GLY A C 1
ATOM 3379 O O . GLY A 1 480 ? -30.726 8.221 10.775 1.00 96.31 480 GLY A O 1
ATOM 3380 N N . ARG A 1 481 ? -30.934 7.367 8.712 1.00 96.38 481 ARG A N 1
ATOM 3381 C CA . ARG A 1 481 ? -30.424 6.032 9.077 1.00 96.38 481 ARG A CA 1
ATOM 3382 C C . ARG A 1 481 ? -28.949 5.857 8.720 1.00 96.38 481 ARG A C 1
ATOM 3384 O O . ARG A 1 481 ? -28.606 5.852 7.543 1.00 96.38 481 ARG A O 1
ATOM 3391 N N . THR A 1 482 ? -28.103 5.600 9.714 1.00 98.19 482 THR A N 1
ATOM 3392 C CA . THR A 1 482 ? -26.729 5.121 9.504 1.00 98.19 482 THR A CA 1
ATOM 3393 C C . THR A 1 482 ? -26.673 3.608 9.707 1.00 98.19 482 THR A C 1
ATOM 3395 O O . THR A 1 482 ? -26.992 3.114 10.786 1.00 98.19 482 THR A O 1
ATOM 3398 N N . GLN A 1 483 ? -26.277 2.852 8.682 1.00 97.94 483 GLN A N 1
ATOM 3399 C CA . GLN A 1 483 ? -26.238 1.387 8.720 1.00 97.94 483 GLN A CA 1
ATOM 3400 C C . GLN A 1 483 ? -24.816 0.864 8.503 1.00 97.94 483 GLN A C 1
ATOM 3402 O O . GLN A 1 483 ? -24.221 1.112 7.460 1.00 97.94 483 GLN A O 1
ATOM 3407 N N . LEU A 1 484 ? -24.294 0.096 9.462 1.00 98.38 484 LEU A N 1
ATOM 3408 C CA . LEU A 1 484 ? -23.006 -0.591 9.371 1.00 98.38 484 LEU A CA 1
ATOM 3409 C C . LEU A 1 484 ? -23.204 -2.089 9.145 1.00 98.38 484 LEU A C 1
ATOM 3411 O O . LEU A 1 484 ? -23.853 -2.764 9.945 1.00 98.38 484 LEU A O 1
ATOM 3415 N N . SER A 1 485 ? -22.583 -2.619 8.096 1.00 97.19 485 SER A N 1
ATOM 3416 C CA . SER A 1 485 ? -22.557 -4.050 7.779 1.00 97.19 485 SER A CA 1
ATOM 3417 C C . SER A 1 485 ? -21.355 -4.761 8.415 1.00 97.19 485 SER A C 1
ATOM 3419 O O . SER A 1 485 ? -20.437 -4.137 8.944 1.00 97.19 485 SER A O 1
ATOM 3421 N N . LYS A 1 486 ? -21.309 -6.095 8.335 1.00 96.19 486 LYS A N 1
ATOM 3422 C CA . LYS A 1 486 ? -20.183 -6.874 8.870 1.00 96.19 486 LYS A CA 1
ATOM 3423 C C . LYS A 1 486 ? -18.862 -6.539 8.156 1.00 96.19 486 LYS A C 1
ATOM 3425 O O . LYS A 1 486 ? -18.695 -6.793 6.962 1.00 96.19 486 LYS A O 1
ATOM 3430 N N . GLY A 1 487 ? -17.892 -6.036 8.919 1.00 94.12 487 GLY A N 1
ATOM 3431 C CA . GLY A 1 487 ? -16.607 -5.561 8.391 1.00 94.12 487 GLY A CA 1
ATOM 3432 C C . GLY A 1 487 ? -16.639 -4.127 7.848 1.00 94.12 487 GLY A C 1
ATOM 3433 O O . GLY A 1 487 ? -15.716 -3.749 7.130 1.00 94.12 487 GLY A O 1
ATOM 3434 N N . ALA A 1 488 ? -17.684 -3.360 8.164 1.00 97.56 488 ALA A N 1
ATOM 3435 C CA . ALA A 1 488 ? -17.689 -1.901 8.102 1.00 97.56 488 ALA A CA 1
ATOM 3436 C C . ALA A 1 488 ? -17.027 -1.299 9.351 1.00 97.56 488 ALA A C 1
ATOM 3438 O O . ALA A 1 488 ? -17.115 -1.888 10.433 1.00 97.56 488 ALA A O 1
ATOM 3439 N N . SER A 1 489 ? -16.443 -0.109 9.214 1.00 96.50 489 SER A N 1
ATOM 3440 C CA . SER A 1 489 ? -15.861 0.668 10.314 1.00 96.50 489 SER A CA 1
ATOM 3441 C C . SER A 1 489 ? -16.498 2.057 10.414 1.00 96.50 489 SER A C 1
ATOM 3443 O O . SER A 1 489 ? -16.660 2.738 9.400 1.00 96.50 489 SER A O 1
ATOM 3445 N N . MET A 1 490 ? -16.813 2.507 11.629 1.00 97.19 490 MET A N 1
ATOM 3446 C CA . MET A 1 490 ? -17.071 3.916 11.934 1.00 97.19 490 MET A CA 1
ATOM 3447 C C . MET A 1 490 ? -16.123 4.411 13.026 1.00 97.19 490 MET A C 1
ATOM 3449 O O . MET A 1 490 ? -16.019 3.806 14.095 1.00 97.19 490 MET A O 1
ATOM 3453 N N . VAL A 1 491 ? -15.446 5.524 12.758 1.00 94.56 491 VAL A N 1
ATOM 3454 C CA . VAL A 1 491 ? -14.400 6.099 13.611 1.00 94.56 491 VAL A CA 1
ATOM 3455 C C . VAL A 1 491 ? -14.846 7.468 14.114 1.00 94.56 491 VAL A C 1
ATOM 3457 O O . VAL A 1 491 ? -15.259 8.314 13.326 1.00 94.56 491 VAL A O 1
ATOM 3460 N N . LEU A 1 492 ? -14.768 7.685 15.425 1.00 93.75 492 LEU A N 1
ATOM 3461 C CA . LEU A 1 492 ? -15.226 8.886 16.118 1.00 93.75 492 LEU A CA 1
ATOM 3462 C C . LEU A 1 492 ? -14.015 9.604 16.732 1.00 93.75 492 LEU A C 1
ATOM 3464 O O . LEU A 1 492 ? -13.436 9.127 17.708 1.00 93.75 492 LEU A O 1
ATOM 3468 N N . ASN A 1 493 ? -13.646 10.756 16.171 1.00 89.25 493 ASN A N 1
ATOM 3469 C CA . ASN A 1 493 ? -12.497 11.573 16.587 1.00 89.25 493 ASN A CA 1
ATOM 3470 C C . ASN A 1 493 ? -12.905 12.731 17.518 1.00 89.25 493 ASN A C 1
ATOM 3472 O O . ASN A 1 493 ? -12.302 13.804 17.498 1.00 89.25 493 ASN A O 1
ATOM 3476 N N . GLY A 1 494 ? -13.968 12.532 18.294 1.00 89.25 494 GLY A N 1
ATOM 3477 C CA . GLY A 1 494 ? -14.542 13.511 19.209 1.00 89.25 494 GLY A CA 1
ATOM 3478 C C . GLY A 1 494 ? -15.963 13.129 19.610 1.00 89.25 494 GLY A C 1
ATOM 3479 O O . GLY A 1 494 ? -16.426 12.029 19.304 1.00 89.25 494 GLY A O 1
ATOM 3480 N N . ASP A 1 495 ? -16.660 14.056 20.264 1.00 92.06 495 ASP A N 1
ATOM 3481 C CA . ASP A 1 495 ? -18.088 13.904 20.538 1.00 92.06 495 ASP A CA 1
ATOM 3482 C C . ASP A 1 495 ? -18.893 13.997 19.235 1.00 92.06 495 ASP A C 1
ATOM 3484 O O . ASP A 1 495 ? -18.680 14.897 18.415 1.00 92.06 495 ASP A O 1
ATOM 3488 N N . VAL A 1 496 ? -19.821 13.056 19.063 1.00 93.69 496 VAL A N 1
ATOM 3489 C CA . VAL A 1 496 ? -20.642 12.880 17.861 1.00 93.69 496 VAL A CA 1
ATOM 3490 C C . VAL A 1 496 ? -22.113 12.778 18.245 1.00 93.69 496 VAL A C 1
ATOM 3492 O O . VAL A 1 496 ? -22.484 12.090 19.199 1.00 93.69 496 VAL A O 1
ATOM 3495 N N . VAL A 1 497 ? -22.968 13.435 17.459 1.00 95.44 497 VAL A N 1
ATOM 3496 C CA . VAL A 1 497 ? -24.427 13.383 17.606 1.00 95.44 497 VAL A CA 1
ATOM 3497 C C . VAL A 1 497 ? -25.057 12.850 16.321 1.00 95.44 497 VAL A C 1
ATOM 3499 O O . VAL A 1 497 ? -24.873 13.420 15.246 1.00 95.44 497 VAL A O 1
ATOM 3502 N N . SER A 1 498 ? -25.833 11.775 16.450 1.00 95.69 498 SER A N 1
ATOM 3503 C CA . SER A 1 498 ? -26.773 11.291 15.443 1.00 95.69 498 SER A CA 1
ATOM 3504 C C . SER A 1 498 ? -28.187 11.731 15.800 1.00 95.69 498 SER A C 1
ATOM 3506 O O . SER A 1 498 ? -28.707 11.357 16.851 1.00 95.69 498 SER A O 1
ATOM 3508 N N . THR A 1 499 ? -28.837 12.474 14.907 1.00 91.50 499 THR A N 1
ATOM 3509 C CA . THR A 1 499 ? -30.261 12.839 15.028 1.00 91.50 499 THR A CA 1
ATOM 3510 C C . THR A 1 499 ? -31.207 11.752 14.505 1.00 91.50 499 THR A C 1
ATOM 3512 O O . THR A 1 499 ? -32.416 11.963 14.443 1.00 91.50 499 THR A O 1
ATOM 3515 N N . GLY A 1 500 ? -30.674 10.583 14.133 1.00 90.25 500 GLY A N 1
ATOM 3516 C CA . GLY A 1 500 ? -31.452 9.423 13.704 1.00 90.25 500 GLY A CA 1
ATOM 3517 C C . GLY A 1 500 ? -30.807 8.080 14.063 1.00 90.25 500 GLY A C 1
ATOM 3518 O O . GLY A 1 500 ? -29.870 8.014 14.870 1.00 90.25 500 GLY A O 1
ATOM 3519 N N . ASP A 1 501 ? -31.354 7.014 13.477 1.00 95.38 501 ASP A N 1
ATOM 3520 C CA . ASP A 1 501 ? -31.067 5.613 13.800 1.00 95.38 501 ASP A CA 1
ATOM 3521 C C . ASP A 1 501 ? -29.628 5.196 13.456 1.00 95.38 501 ASP A C 1
ATOM 3523 O O . ASP A 1 501 ? -29.151 5.431 12.342 1.00 95.38 501 ASP A O 1
ATOM 3527 N N . ILE A 1 502 ? -28.989 4.443 14.353 1.00 98.25 502 ILE A N 1
ATOM 3528 C CA . ILE A 1 502 ? -27.775 3.671 14.063 1.00 98.25 502 ILE A CA 1
ATOM 3529 C C . ILE A 1 502 ? -28.124 2.176 14.059 1.00 98.25 502 ILE A C 1
ATOM 3531 O O . ILE A 1 502 ? -28.643 1.643 15.037 1.00 98.25 502 ILE A O 1
ATOM 3535 N N . VAL A 1 503 ? -27.803 1.471 12.974 1.00 98.44 503 VAL A N 1
ATOM 3536 C CA . VAL A 1 503 ? -27.928 0.007 12.864 1.00 98.44 503 VAL A CA 1
ATOM 3537 C C . VAL A 1 503 ? -26.527 -0.591 12.777 1.00 98.44 503 VAL A C 1
ATOM 3539 O O . VAL A 1 503 ? -25.802 -0.296 11.829 1.00 98.44 503 VAL A O 1
ATOM 3542 N N . ASN A 1 504 ? -26.124 -1.412 13.753 1.00 98.00 504 ASN A N 1
ATOM 3543 C CA . ASN A 1 504 ? -24.728 -1.841 13.897 1.00 98.00 504 ASN A CA 1
ATOM 3544 C C . ASN A 1 504 ? -24.520 -3.366 13.791 1.00 98.00 504 ASN A C 1
ATOM 3546 O O . ASN A 1 504 ? -24.701 -4.093 14.772 1.00 98.00 504 ASN A O 1
ATOM 3550 N N . ALA A 1 505 ? -24.045 -3.833 12.632 1.00 98.19 505 ALA A N 1
ATOM 3551 C CA . ALA A 1 505 ? -23.414 -5.148 12.441 1.00 98.19 505 ALA A CA 1
ATOM 3552 C C . ALA A 1 505 ? -21.879 -5.061 12.244 1.00 98.19 505 ALA A C 1
ATOM 3554 O O . ALA A 1 505 ? -21.228 -6.084 12.016 1.00 98.19 505 ALA A O 1
ATOM 3555 N N . GLY A 1 506 ? -21.307 -3.852 12.285 1.00 97.31 506 GLY A N 1
ATOM 3556 C CA . GLY A 1 506 ? -19.897 -3.562 12.014 1.00 97.31 506 GLY A CA 1
ATOM 3557 C C . GLY A 1 506 ? -19.087 -3.260 13.275 1.00 97.31 506 GLY A C 1
ATOM 3558 O O . GLY A 1 506 ? -19.350 -3.804 14.350 1.00 97.31 506 GLY A O 1
ATOM 3559 N N . GLU A 1 507 ? -18.084 -2.397 13.136 1.00 96.38 507 GLU A N 1
ATOM 3560 C CA . GLU A 1 507 ? -17.253 -1.907 14.234 1.00 96.38 507 GLU A CA 1
ATOM 3561 C C . GLU A 1 507 ? -17.385 -0.385 14.381 1.00 96.38 507 GLU A C 1
ATOM 3563 O O . GLU A 1 507 ? -17.220 0.355 13.415 1.00 96.38 507 GLU A O 1
ATOM 3568 N N . ILE A 1 508 ? -17.647 0.089 15.599 1.00 97.12 508 ILE A N 1
ATOM 3569 C CA . ILE A 1 508 ? -17.591 1.508 15.975 1.00 97.12 508 ILE A CA 1
ATOM 3570 C C . ILE A 1 508 ? -16.390 1.705 16.909 1.00 97.12 508 ILE A C 1
ATOM 3572 O O . ILE A 1 508 ? -16.133 0.858 17.772 1.00 97.12 508 ILE A O 1
ATOM 3576 N N . ARG A 1 509 ? -15.630 2.791 16.738 1.00 92.31 509 ARG A N 1
ATOM 3577 C CA . ARG A 1 509 ? -14.387 3.066 17.477 1.00 92.31 509 ARG A CA 1
ATOM 3578 C C . ARG A 1 509 ? -14.275 4.543 17.857 1.00 92.31 509 ARG A C 1
ATOM 3580 O O . ARG A 1 509 ? -14.412 5.397 16.992 1.00 92.31 509 ARG A O 1
ATOM 3587 N N . PHE A 1 510 ? -13.954 4.840 19.114 1.00 89.00 510 PHE A N 1
ATOM 3588 C CA . PHE A 1 510 ? -13.622 6.195 19.578 1.00 89.00 510 PHE A CA 1
ATOM 3589 C C . PHE A 1 510 ? -12.106 6.443 19.506 1.00 89.00 510 PHE A C 1
ATOM 3591 O O . PHE A 1 510 ? -11.440 6.301 20.534 1.00 89.00 510 PHE A O 1
ATOM 3598 N N . ASP A 1 511 ? -11.514 6.719 18.328 1.00 69.88 511 ASP A N 1
ATOM 3599 C CA . ASP A 1 511 ? -10.054 6.915 18.297 1.00 69.88 511 ASP A CA 1
ATOM 3600 C C . ASP A 1 511 ? -9.356 7.522 17.059 1.00 69.88 511 ASP A C 1
ATOM 3602 O O . ASP A 1 511 ? -9.653 7.164 15.924 1.00 69.88 511 ASP A O 1
ATOM 3606 N N . ASN A 1 512 ? -8.265 8.257 17.337 1.00 53.16 512 ASN A N 1
ATOM 3607 C CA . ASN A 1 512 ? -7.145 8.552 16.421 1.00 53.16 512 ASN A CA 1
ATOM 3608 C C . ASN A 1 512 ? -5.754 8.319 17.082 1.00 53.16 512 ASN A C 1
ATOM 3610 O O . ASN A 1 512 ? -4.754 8.897 16.662 1.00 53.16 512 ASN A O 1
ATOM 3614 N N . GLN A 1 513 ? -5.667 7.535 18.168 1.00 48.94 513 GLN A N 1
ATOM 3615 C CA . GLN A 1 513 ? -4.426 7.284 18.926 1.00 48.94 513 GLN A CA 1
ATOM 3616 C C . GLN A 1 513 ? -3.987 5.809 19.012 1.00 48.94 513 GLN A C 1
ATOM 3618 O O . GLN A 1 513 ? -2.902 5.534 19.525 1.00 48.94 513 GLN A O 1
ATOM 3623 N N . THR A 1 514 ? -4.748 4.853 18.470 1.00 45.47 514 THR A N 1
ATOM 3624 C CA . THR A 1 514 ? -4.304 3.461 18.279 1.00 45.47 514 THR A CA 1
ATOM 3625 C C . THR A 1 514 ? -4.038 3.168 16.808 1.00 45.47 514 THR A C 1
ATOM 3627 O O . THR A 1 514 ? -4.942 3.149 15.975 1.00 45.47 514 THR A O 1
ATOM 3630 N N . THR A 1 515 ? -2.774 2.880 16.484 1.00 40.00 515 THR A N 1
ATOM 3631 C CA . THR A 1 515 ? -2.421 2.232 15.214 1.00 40.00 515 THR A CA 1
ATOM 3632 C C . THR A 1 515 ? -3.108 0.870 15.122 1.00 40.00 515 THR A C 1
ATOM 3634 O O . THR A 1 515 ? -3.438 0.258 16.141 1.00 40.00 515 THR A O 1
ATOM 3637 N N . GLN A 1 516 ? -3.296 0.343 13.912 1.00 39.47 516 GLN A N 1
ATOM 3638 C CA . GLN A 1 516 ? -3.963 -0.951 13.725 1.00 39.47 516 GLN A CA 1
ATOM 3639 C C . GLN A 1 516 ? -3.227 -2.104 14.447 1.00 39.47 516 GLN A C 1
ATOM 3641 O O . GLN A 1 516 ? -3.868 -3.016 14.971 1.00 39.47 516 GLN A O 1
ATOM 3646 N N . ASP A 1 517 ? -1.906 -1.989 14.623 1.00 34.31 517 ASP A N 1
ATOM 3647 C CA . ASP A 1 517 ? -1.099 -2.884 15.464 1.00 34.31 517 ASP A CA 1
ATOM 3648 C C . ASP A 1 517 ? -1.388 -2.756 16.968 1.00 34.31 517 ASP A C 1
ATOM 3650 O O . ASP A 1 517 ? -1.325 -3.752 17.689 1.00 34.31 517 ASP A O 1
ATOM 3654 N N . ALA A 1 518 ? -1.755 -1.576 17.479 1.00 41.38 518 ALA A N 1
ATOM 3655 C CA . ALA A 1 518 ? -2.219 -1.414 18.861 1.00 41.38 518 ALA A CA 1
ATOM 3656 C C . ALA A 1 518 ? -3.618 -2.032 19.070 1.00 41.38 518 ALA A C 1
ATOM 3658 O O . ALA A 1 518 ? -3.896 -2.591 20.133 1.00 41.38 518 ALA A O 1
ATOM 3659 N N . VAL A 1 519 ? -4.474 -2.025 18.040 1.00 41.72 519 VAL A N 1
ATOM 3660 C CA . VAL A 1 519 ? -5.780 -2.715 18.061 1.00 41.72 519 VAL A CA 1
ATOM 3661 C C . VAL A 1 519 ? -5.614 -4.236 18.124 1.00 41.72 519 VAL A C 1
ATOM 3663 O O . VAL A 1 519 ? -6.338 -4.904 18.867 1.00 41.72 519 VAL A O 1
ATOM 3666 N N . LEU A 1 520 ? -4.647 -4.775 17.375 1.00 39.91 520 LEU A N 1
ATOM 3667 C CA . LEU A 1 520 ? -4.356 -6.210 17.306 1.00 39.91 520 LEU A CA 1
ATOM 3668 C C . LEU A 1 520 ? -3.533 -6.717 18.500 1.00 39.91 520 LEU A C 1
ATOM 3670 O O . LEU A 1 520 ? -3.807 -7.803 19.007 1.00 39.91 520 LEU A O 1
ATOM 3674 N N . SER A 1 521 ? -2.561 -5.940 18.985 1.00 39.25 521 SER A N 1
ATOM 3675 C CA . SER A 1 521 ? -1.734 -6.317 20.143 1.00 39.25 521 SER A CA 1
ATOM 3676 C C . SER A 1 521 ? -2.412 -6.062 21.490 1.00 39.25 521 SER A C 1
ATOM 3678 O O . SER A 1 521 ? -2.063 -6.718 22.470 1.00 39.25 521 SER A O 1
ATOM 3680 N N . ARG A 1 522 ? -3.353 -5.104 21.563 1.00 49.97 522 ARG A N 1
ATOM 3681 C CA . ARG A 1 522 ? -3.953 -4.591 22.814 1.00 49.97 522 ARG A CA 1
ATOM 3682 C C . ARG A 1 522 ? -2.917 -4.250 23.890 1.00 49.97 522 ARG A C 1
ATOM 3684 O O . ARG A 1 522 ? -3.210 -4.294 25.086 1.00 49.97 522 ARG A O 1
ATOM 3691 N N . ALA A 1 523 ? -1.708 -3.890 23.463 1.00 37.00 523 ALA A N 1
ATOM 3692 C CA . ALA A 1 523 ? -0.707 -3.341 24.348 1.00 37.00 523 ALA A CA 1
ATOM 3693 C C . ALA A 1 523 ? -1.215 -1.987 24.853 1.00 37.00 523 ALA A C 1
ATOM 3695 O O . ALA A 1 523 ? -1.447 -1.061 24.078 1.00 37.00 523 ALA A O 1
ATOM 3696 N N . VAL A 1 524 ? -1.403 -1.921 26.169 1.00 45.16 524 VAL A N 1
ATOM 3697 C CA . VAL A 1 524 ? -1.647 -0.718 26.970 1.00 45.16 524 VAL A CA 1
ATOM 3698 C C . VAL A 1 524 ? -0.868 0.464 26.395 1.00 45.16 524 VAL A C 1
ATOM 3700 O O . VAL A 1 524 ? 0.333 0.332 26.151 1.00 45.16 524 VAL A O 1
ATOM 3703 N N . ALA A 1 525 ? -1.524 1.617 26.229 1.00 41.47 525 ALA A N 1
ATOM 3704 C CA . ALA A 1 525 ? -0.843 2.867 25.907 1.00 41.47 525 ALA A CA 1
ATOM 3705 C C . ALA A 1 525 ? 0.184 3.165 27.012 1.00 41.47 525 ALA A C 1
ATOM 3707 O O . ALA A 1 525 ? -0.159 3.629 28.099 1.00 41.47 525 ALA A O 1
ATOM 3708 N N . LYS A 1 526 ? 1.448 2.807 26.765 1.00 40.38 526 LYS A N 1
ATOM 3709 C CA . LYS A 1 526 ? 2.509 2.820 27.773 1.00 40.38 526 LYS A CA 1
ATOM 3710 C C . LYS A 1 526 ? 3.142 4.209 27.853 1.00 40.38 526 LYS A C 1
ATOM 3712 O O . LYS A 1 526 ? 4.303 4.395 27.501 1.00 40.38 526 LYS A O 1
ATOM 3717 N N . GLY A 1 527 ? 2.348 5.174 28.301 1.00 44.66 527 GLY A N 1
ATOM 3718 C CA . GLY A 1 527 ? 2.763 6.550 28.538 1.00 44.66 527 GLY A CA 1
ATOM 3719 C C . GLY A 1 527 ? 1.648 7.358 29.191 1.00 44.66 527 GLY A C 1
ATOM 3720 O O . GLY A 1 527 ? 0.472 7.123 28.923 1.00 44.66 527 GLY A O 1
ATOM 3721 N N . ASP A 1 528 ? 2.025 8.333 30.016 1.00 46.88 528 ASP A N 1
ATOM 3722 C CA . ASP A 1 528 ? 1.119 9.220 30.764 1.00 46.88 528 ASP A CA 1
ATOM 3723 C C . ASP A 1 528 ? 0.420 10.277 29.878 1.00 46.88 528 ASP A C 1
ATOM 3725 O O . ASP A 1 528 ? 0.155 11.402 30.303 1.00 46.88 528 ASP A O 1
ATOM 3729 N N . ALA A 1 529 ? 0.135 9.937 28.618 1.00 50.81 529 ALA A N 1
ATOM 3730 C CA . ALA A 1 529 ? -0.569 10.813 27.694 1.00 50.81 529 ALA A CA 1
ATOM 3731 C C . ALA A 1 529 ? -2.020 11.030 28.175 1.00 50.81 529 ALA A C 1
ATOM 3733 O O . ALA A 1 529 ? -2.714 10.058 28.497 1.00 50.81 529 ALA A O 1
ATOM 3734 N N . PRO A 1 530 ? -2.515 12.281 28.232 1.00 64.69 530 PRO A N 1
ATOM 3735 C CA . PRO A 1 530 ? -3.873 12.558 28.679 1.00 64.69 530 PRO A CA 1
ATOM 3736 C C . PRO A 1 530 ? -4.893 12.039 27.657 1.00 64.69 530 PRO A C 1
ATOM 3738 O O . PRO A 1 530 ? -5.121 12.653 26.617 1.00 64.69 530 PRO A O 1
ATOM 3741 N N . VAL A 1 531 ? -5.522 10.903 27.966 1.00 74.94 531 VAL A N 1
ATOM 3742 C CA . VAL A 1 531 ? -6.642 10.375 27.175 1.00 74.94 531 VAL A CA 1
ATOM 3743 C C . VAL A 1 531 ? -7.899 11.201 27.435 1.00 74.94 531 VAL A C 1
ATOM 3745 O O . VAL A 1 531 ? -8.390 11.247 28.565 1.00 74.94 531 VAL A O 1
ATOM 3748 N N . THR A 1 532 ? -8.427 11.806 26.373 1.00 83.56 532 THR A N 1
ATOM 3749 C CA . THR A 1 532 ? -9.744 12.451 26.346 1.00 83.56 532 THR A CA 1
ATOM 3750 C C . THR A 1 532 ? -10.804 11.423 25.971 1.00 83.56 532 THR A C 1
ATOM 3752 O O . THR A 1 532 ? -10.662 10.725 24.964 1.00 83.56 532 THR A O 1
ATOM 3755 N N . PHE A 1 533 ? -11.863 11.339 26.772 1.00 88.50 533 PHE A N 1
ATOM 3756 C CA . PHE A 1 533 ? -13.012 10.474 26.509 1.00 88.50 533 PHE A CA 1
ATOM 3757 C C . PHE A 1 533 ? -14.088 11.198 25.700 1.00 88.50 533 PHE A C 1
ATOM 3759 O O . PHE A 1 533 ? -14.216 12.420 25.798 1.00 88.50 533 PHE A O 1
ATOM 3766 N N . HIS A 1 534 ? -14.853 10.438 24.921 1.00 92.12 534 HIS A N 1
ATOM 3767 C CA . HIS A 1 534 ? -15.818 10.958 23.955 1.00 92.12 534 HIS A CA 1
ATOM 3768 C C . HIS A 1 534 ? -17.195 10.301 24.067 1.00 92.12 534 HIS A C 1
ATOM 3770 O O . HIS A 1 534 ? -17.340 9.200 24.607 1.00 92.12 534 HIS A O 1
ATOM 3776 N N . LYS A 1 535 ? -18.216 10.976 23.534 1.00 94.44 535 LYS A N 1
ATOM 3777 C CA . LYS A 1 535 ? -19.605 10.510 23.527 1.00 94.44 535 LYS A CA 1
ATOM 3778 C C . LYS A 1 535 ? -20.143 10.282 22.119 1.00 94.44 535 LYS A C 1
ATOM 3780 O O . LYS A 1 535 ? -20.009 11.140 21.250 1.00 94.44 535 LYS A O 1
ATOM 3785 N N . LEU A 1 536 ? -20.826 9.156 21.921 1.00 96.31 536 LEU A N 1
ATOM 3786 C CA . LEU A 1 536 ? -21.706 8.926 20.775 1.00 96.31 536 LEU A CA 1
ATOM 3787 C C . LEU A 1 536 ? -23.149 9.086 21.247 1.00 96.31 536 LEU A C 1
ATOM 3789 O O . LEU A 1 536 ? -23.657 8.218 21.950 1.00 96.31 536 LEU A O 1
ATOM 3793 N N . THR A 1 537 ? -23.812 10.169 20.854 1.00 96.69 537 THR A N 1
ATOM 3794 C CA . THR A 1 537 ? -25.238 10.383 21.136 1.00 96.69 537 THR A CA 1
ATOM 3795 C C . THR A 1 537 ? -26.080 9.934 19.948 1.00 96.69 537 THR A C 1
ATOM 3797 O O . THR A 1 537 ? -25.802 10.332 18.820 1.00 96.69 537 THR A O 1
ATOM 3800 N N . THR A 1 538 ? -27.126 9.141 20.173 1.00 96.69 538 THR A N 1
ATOM 3801 C CA . THR A 1 538 ? -28.115 8.760 19.150 1.00 96.69 538 THR A CA 1
ATOM 3802 C C . THR A 1 538 ? -29.507 8.633 19.765 1.00 96.69 538 THR A C 1
ATOM 3804 O O . THR A 1 538 ? -29.636 8.387 20.962 1.00 96.69 538 THR A O 1
ATOM 3807 N N . SER A 1 539 ? -30.565 8.798 18.970 1.00 95.06 539 SER A N 1
ATOM 3808 C CA . SER A 1 539 ? -31.923 8.489 19.430 1.00 95.06 539 SER A CA 1
ATOM 3809 C C . SER A 1 539 ? -32.183 6.984 19.491 1.00 95.06 539 SER A C 1
ATOM 3811 O O . SER A 1 539 ? -32.690 6.513 20.502 1.00 95.06 539 SER A O 1
ATOM 3813 N N . ASN A 1 540 ? -31.801 6.220 18.459 1.00 96.75 540 ASN A N 1
ATOM 3814 C CA . ASN A 1 540 ? -32.047 4.776 18.394 1.00 96.75 540 ASN A CA 1
ATOM 3815 C C . ASN A 1 540 ? -30.788 4.004 17.990 1.00 96.75 540 ASN A C 1
ATOM 3817 O O . ASN A 1 540 ? -30.131 4.350 17.007 1.00 96.75 540 ASN A O 1
ATOM 3821 N N . LEU A 1 541 ? -30.518 2.896 18.682 1.00 97.94 541 LEU A N 1
ATOM 3822 C CA . LEU A 1 541 ? -29.488 1.927 18.310 1.00 97.94 541 LEU A CA 1
ATOM 3823 C C . LEU A 1 541 ? -30.112 0.536 18.126 1.00 97.94 541 LEU A C 1
ATOM 3825 O O . LEU A 1 541 ? -30.630 -0.048 19.076 1.00 97.94 541 LEU A O 1
ATOM 3829 N N . THR A 1 542 ? -29.999 -0.035 16.927 1.00 98.31 542 THR A N 1
ATOM 3830 C CA . THR A 1 542 ? -30.344 -1.440 16.661 1.00 98.31 542 THR A CA 1
ATOM 3831 C C . THR A 1 542 ? -29.067 -2.260 16.499 1.00 98.31 542 THR A C 1
ATOM 3833 O O . THR A 1 542 ? -28.375 -2.183 15.479 1.00 98.31 542 THR A O 1
ATOM 3836 N N . GLY A 1 543 ? -28.744 -3.067 17.506 1.00 97.38 543 GLY A N 1
ATOM 3837 C CA . GLY A 1 543 ? -27.598 -3.968 17.485 1.00 97.38 543 GLY A CA 1
ATOM 3838 C C . GLY A 1 543 ? -27.862 -5.229 16.659 1.00 97.38 543 GLY A C 1
ATOM 3839 O O . GLY A 1 543 ? -28.798 -5.976 16.936 1.00 97.38 543 GLY A O 1
ATOM 3840 N N . GLN A 1 544 ? -27.004 -5.503 15.677 1.00 97.62 544 GLN A N 1
ATOM 3841 C CA . GLN A 1 544 ? -27.035 -6.702 14.826 1.00 97.62 544 GLN A CA 1
ATOM 3842 C C . GLN A 1 544 ? -25.770 -7.562 15.015 1.00 97.62 544 GLN A C 1
ATOM 3844 O O . GLN A 1 544 ? -25.231 -8.140 14.073 1.00 97.62 544 GLN A O 1
ATOM 3849 N N . GLY A 1 545 ? -25.259 -7.626 16.247 1.00 95.88 545 GLY A N 1
ATOM 3850 C CA . GLY A 1 545 ? -24.017 -8.322 16.591 1.00 95.88 545 GLY A CA 1
ATOM 3851 C C . GLY A 1 545 ? -22.740 -7.531 16.289 1.00 95.88 545 GLY A C 1
ATOM 3852 O O . GLY A 1 545 ? -21.653 -8.098 16.395 1.00 95.88 545 GLY A O 1
ATOM 3853 N N . GLY A 1 546 ? -22.851 -6.245 15.936 1.00 96.56 546 GLY A N 1
ATOM 3854 C CA . GLY A 1 546 ? -21.714 -5.334 15.809 1.00 96.56 546 GLY A CA 1
ATOM 3855 C C . GLY A 1 546 ? -21.041 -5.030 17.151 1.00 96.56 546 GLY A C 1
ATOM 3856 O O . GLY A 1 546 ? -21.563 -5.352 18.221 1.00 96.56 546 GLY A O 1
ATOM 3857 N N . THR A 1 547 ? -19.861 -4.414 17.094 1.00 97.06 547 THR A N 1
ATOM 3858 C CA . THR A 1 547 ? -19.043 -4.066 18.268 1.00 97.06 547 THR A CA 1
ATOM 3859 C C . THR A 1 547 ? -18.866 -2.553 18.393 1.00 97.06 547 THR A C 1
ATOM 3861 O O . THR A 1 547 ? -18.705 -1.868 17.385 1.00 97.06 547 THR A O 1
ATOM 3864 N N . ILE A 1 548 ? -18.853 -2.031 19.620 1.00 97.31 548 ILE A N 1
ATOM 3865 C CA . ILE A 1 548 ? -18.407 -0.669 19.946 1.00 97.31 548 ILE A CA 1
ATOM 3866 C C . ILE A 1 548 ? -17.155 -0.783 20.821 1.00 97.31 548 ILE A C 1
ATOM 3868 O O . ILE A 1 548 ? -17.192 -1.388 21.893 1.00 97.31 548 ILE A O 1
ATOM 3872 N N . ASN A 1 549 ? -16.037 -0.225 20.355 1.00 94.00 549 ASN A N 1
ATOM 3873 C CA . ASN A 1 549 ? -14.767 -0.195 21.077 1.00 94.00 549 ASN A CA 1
ATOM 3874 C C . ASN A 1 549 ? -14.646 1.113 21.850 1.00 94.00 549 ASN A C 1
ATOM 3876 O O . ASN A 1 549 ? -14.647 2.186 21.251 1.00 94.00 549 ASN A O 1
ATOM 3880 N N . MET A 1 550 ? -14.519 0.995 23.167 1.00 92.19 550 MET A N 1
ATOM 3881 C CA . MET A 1 550 ? -14.623 2.088 24.131 1.00 92.19 550 MET A CA 1
ATOM 3882 C C . MET A 1 550 ? -13.416 2.052 25.070 1.00 92.19 550 MET A C 1
ATOM 3884 O O . MET A 1 550 ? -12.932 0.981 25.449 1.00 92.19 550 MET A O 1
ATOM 3888 N N . ARG A 1 551 ? -12.914 3.214 25.468 1.00 89.62 551 ARG A N 1
ATOM 3889 C CA . ARG A 1 551 ? -11.825 3.351 26.439 1.00 89.62 551 ARG A CA 1
ATOM 3890 C C . ARG A 1 551 ? -12.422 3.612 27.820 1.00 89.62 551 ARG A C 1
ATOM 3892 O O . ARG A 1 551 ? -13.454 4.265 27.947 1.00 89.62 551 ARG A O 1
ATOM 3899 N N . VAL A 1 552 ? -11.776 3.100 28.861 1.00 88.81 552 VAL A N 1
ATOM 3900 C CA . VAL A 1 552 ? -12.199 3.263 30.262 1.00 88.81 552 VAL A CA 1
ATOM 3901 C C . VAL A 1 552 ? -10.981 3.392 31.169 1.00 88.81 552 VAL A C 1
ATOM 3903 O O . VAL A 1 552 ? -9.960 2.761 30.912 1.00 88.81 552 VAL A O 1
ATOM 3906 N N . ARG A 1 553 ? -11.078 4.185 32.235 1.00 86.81 553 ARG A N 1
ATOM 3907 C CA . ARG A 1 553 ? -10.122 4.189 33.347 1.00 86.81 553 ARG A CA 1
ATOM 3908 C C . ARG A 1 553 ? -10.652 3.344 34.496 1.00 86.81 553 ARG A C 1
ATOM 3910 O O . ARG A 1 553 ? -11.717 3.623 35.037 1.00 86.81 553 ARG A O 1
ATOM 3917 N N . LEU A 1 554 ? -9.872 2.348 34.906 1.00 86.38 554 LEU A N 1
ATOM 3918 C CA . LEU A 1 554 ? -10.175 1.479 36.053 1.00 86.38 554 LEU A CA 1
ATOM 3919 C C . LEU A 1 554 ? -9.392 1.898 37.320 1.00 86.38 554 LEU A C 1
ATOM 3921 O O . LEU A 1 554 ? -9.144 1.091 38.213 1.00 86.38 554 LEU A O 1
ATOM 3925 N N . ASP A 1 555 ? -9.020 3.182 37.394 1.00 82.31 555 ASP A N 1
ATOM 3926 C CA . ASP A 1 555 ? -8.252 3.826 38.475 1.00 82.31 555 ASP A CA 1
ATOM 3927 C C . ASP A 1 555 ? -9.128 4.445 39.590 1.00 82.31 555 ASP A C 1
ATOM 3929 O O . ASP A 1 555 ? -8.601 4.966 40.571 1.00 82.31 555 ASP A O 1
ATOM 3933 N N . GLY A 1 556 ? -10.459 4.383 39.453 1.00 80.81 556 GLY A N 1
ATOM 3934 C CA . GLY A 1 556 ? -11.431 4.975 40.383 1.00 80.81 556 GLY A CA 1
ATOM 3935 C C . GLY A 1 556 ? -11.943 6.361 39.978 1.00 80.81 556 GLY A C 1
ATOM 3936 O O . GLY A 1 556 ? -12.835 6.890 40.635 1.00 80.81 556 GLY A O 1
ATOM 3937 N N . SER A 1 557 ? -11.443 6.940 38.880 1.00 83.44 557 SER A N 1
ATOM 3938 C CA . SER A 1 557 ? -11.970 8.194 38.310 1.00 83.44 557 SER A CA 1
ATOM 3939 C C . SER A 1 557 ? -13.356 8.059 37.664 1.00 83.44 557 SER A C 1
ATOM 3941 O O . SER A 1 557 ? -13.993 9.070 37.375 1.00 83.44 557 SER A O 1
ATOM 3943 N N . ASN A 1 558 ? -13.813 6.827 37.410 1.00 82.38 558 ASN A N 1
ATOM 3944 C CA . ASN A 1 558 ? -15.049 6.492 36.693 1.00 82.38 558 ASN A CA 1
ATOM 3945 C C . ASN A 1 558 ? -15.166 7.130 35.289 1.00 82.38 558 ASN A C 1
ATOM 3947 O O . ASN A 1 558 ? -16.267 7.290 34.762 1.00 82.38 558 ASN A O 1
ATOM 3951 N N . ALA A 1 559 ? -14.039 7.479 34.662 1.00 88.31 559 ALA A N 1
ATOM 3952 C CA . ALA A 1 559 ? -14.018 8.083 33.336 1.00 88.31 559 ALA A CA 1
ATOM 3953 C C . ALA A 1 559 ? -14.006 7.018 32.221 1.00 88.31 559 ALA A C 1
ATOM 3955 O O . ALA A 1 559 ? -13.252 6.042 32.275 1.00 88.31 559 ALA A O 1
ATOM 3956 N N . SER A 1 560 ? -14.846 7.202 31.201 1.00 91.75 560 SER A N 1
ATOM 3957 C CA . SER A 1 560 ? -14.962 6.311 30.041 1.00 91.75 560 SER A CA 1
ATOM 3958 C C . SER A 1 560 ? -15.524 7.042 28.822 1.00 91.75 560 SER A C 1
ATOM 3960 O O . SER A 1 560 ? -16.164 8.084 28.972 1.00 91.75 560 SER A O 1
ATOM 3962 N N . ASP A 1 561 ? -15.294 6.491 27.625 1.00 94.69 561 ASP A N 1
ATOM 3963 C CA . ASP A 1 561 ? -16.108 6.829 26.453 1.00 94.69 561 ASP A CA 1
ATOM 3964 C C . ASP A 1 561 ? -17.551 6.360 26.710 1.00 94.69 561 ASP A C 1
ATOM 3966 O O . ASP A 1 561 ? -17.753 5.337 27.367 1.00 94.69 561 ASP A O 1
ATOM 3970 N N . GLN A 1 562 ? -18.554 7.077 26.200 1.00 96.06 562 GLN A N 1
ATOM 3971 C CA . GLN A 1 562 ? -19.965 6.804 26.505 1.00 96.06 562 GLN A CA 1
ATOM 3972 C C . GLN A 1 562 ? -20.838 6.707 25.254 1.00 96.06 562 GLN A C 1
ATOM 3974 O O . GLN A 1 562 ? -20.709 7.487 24.310 1.00 96.06 562 GLN A O 1
ATOM 3979 N N . LEU A 1 563 ? -21.787 5.775 25.281 1.00 97.69 563 LEU A N 1
ATOM 3980 C CA . LEU A 1 563 ? -22.926 5.749 24.369 1.00 97.69 563 LEU A CA 1
ATOM 3981 C C . LEU A 1 563 ? -24.115 6.427 25.060 1.00 97.69 563 LEU A C 1
ATOM 3983 O O . LEU A 1 563 ? -24.517 6.002 26.138 1.00 97.69 563 LEU A O 1
ATOM 3987 N N . VAL A 1 564 ? -24.693 7.456 24.447 1.00 97.88 564 VAL A N 1
ATOM 3988 C CA . VAL A 1 564 ? -25.877 8.151 24.965 1.00 97.88 564 VAL A CA 1
ATOM 3989 C C . VAL A 1 564 ? -27.075 7.810 24.081 1.00 97.88 564 VAL A C 1
ATOM 3991 O O . VAL A 1 564 ? -27.049 8.083 22.879 1.00 97.88 564 VAL A O 1
ATOM 3994 N N . ILE A 1 565 ? -28.123 7.232 24.668 1.00 97.75 565 ILE A N 1
ATOM 3995 C CA . ILE A 1 565 ? -29.407 6.989 23.999 1.00 97.75 565 ILE A CA 1
ATOM 3996 C C . ILE A 1 565 ? -30.368 8.085 24.452 1.00 97.75 565 ILE A C 1
ATOM 3998 O O . ILE A 1 565 ? -30.656 8.199 25.639 1.00 97.75 565 ILE A O 1
ATOM 4002 N N . ASN A 1 566 ? -30.842 8.920 23.530 1.00 96.19 566 ASN A N 1
ATOM 4003 C CA . ASN A 1 566 ? -31.574 10.142 23.864 1.00 96.19 566 ASN A CA 1
ATOM 4004 C C . ASN A 1 566 ? -33.006 10.122 23.305 1.00 96.19 566 ASN A C 1
ATOM 4006 O O . ASN A 1 566 ? -33.217 10.316 22.105 1.00 96.19 566 ASN A O 1
ATOM 4010 N N . GLY A 1 567 ? -33.982 9.881 24.187 1.00 93.88 567 GLY A N 1
ATOM 4011 C CA . GLY A 1 567 ? -35.421 9.887 23.893 1.00 93.88 567 GLY A CA 1
ATOM 4012 C C . GLY A 1 567 ? -35.953 8.724 23.042 1.00 93.88 567 GLY A C 1
ATOM 4013 O O . GLY A 1 567 ? -37.144 8.706 22.740 1.00 93.88 567 GLY A O 1
ATOM 4014 N N . GLY A 1 568 ? -35.103 7.773 22.641 1.00 94.81 568 GLY A N 1
ATOM 4015 C CA . GLY A 1 568 ? -35.475 6.598 21.843 1.00 94.81 568 GLY A CA 1
ATOM 4016 C C . GLY A 1 568 ? -35.000 5.283 22.468 1.00 94.81 568 GLY A C 1
ATOM 4017 O O . GLY A 1 568 ? -35.005 5.141 23.690 1.00 94.81 568 GLY A O 1
ATOM 4018 N N . GLN A 1 569 ? -34.643 4.286 21.655 1.00 96.62 569 GLN A N 1
ATOM 4019 C CA . GLN A 1 569 ? -34.440 2.914 22.143 1.00 96.62 569 GLN A CA 1
ATOM 4020 C C . GLN A 1 569 ? -33.116 2.268 21.714 1.00 96.62 569 GLN A C 1
ATOM 4022 O O . GLN A 1 569 ? -32.696 2.379 20.562 1.00 96.62 569 GLN A O 1
ATOM 4027 N N . ALA A 1 570 ? -32.503 1.501 22.621 1.00 97.81 570 ALA A N 1
ATOM 4028 C CA . ALA A 1 570 ? -31.466 0.524 22.283 1.00 97.81 570 ALA A CA 1
ATOM 4029 C C . ALA A 1 570 ? -32.053 -0.895 22.278 1.00 97.81 570 ALA A C 1
ATOM 4031 O O . ALA A 1 570 ? -32.596 -1.344 23.287 1.00 97.81 570 ALA A O 1
ATOM 4032 N N . THR A 1 571 ? -31.939 -1.595 21.148 1.00 97.81 571 THR A N 1
ATOM 4033 C CA . THR A 1 571 ? -32.576 -2.902 20.892 1.00 97.81 571 THR A CA 1
ATOM 4034 C C . THR A 1 571 ? -31.631 -3.873 20.185 1.00 97.81 571 THR A C 1
ATOM 4036 O O . THR A 1 571 ? -30.625 -3.466 19.592 1.00 97.81 571 THR A O 1
ATOM 4039 N N . GLY A 1 572 ? -31.958 -5.165 20.203 1.00 97.00 572 GLY A N 1
ATOM 4040 C CA . GLY A 1 572 ? -31.166 -6.205 19.547 1.00 97.00 572 GLY A CA 1
ATOM 4041 C C . GLY A 1 572 ? -29.935 -6.579 20.371 1.00 97.00 572 GLY A C 1
ATOM 4042 O O . GLY A 1 572 ? -30.039 -6.776 21.576 1.00 97.00 572 GLY A O 1
ATOM 4043 N N . LYS A 1 573 ? -28.760 -6.714 19.740 1.00 97.25 573 LYS A N 1
ATOM 4044 C CA . LYS A 1 573 ? -27.513 -7.033 20.457 1.00 97.25 573 LYS A CA 1
ATOM 4045 C C . LYS A 1 573 ? -26.292 -6.302 19.912 1.00 97.25 573 LYS A C 1
ATOM 4047 O O . LYS A 1 573 ? -25.927 -6.471 18.748 1.00 97.25 573 LYS A O 1
ATOM 4052 N N . THR A 1 574 ? -25.612 -5.574 20.789 1.00 98.12 574 THR A N 1
ATOM 4053 C CA . THR A 1 574 ? -24.344 -4.883 20.538 1.00 98.12 574 THR A CA 1
ATOM 4054 C C . THR A 1 574 ? -23.284 -5.375 21.520 1.00 98.12 574 THR A C 1
ATOM 4056 O O . THR A 1 574 ? -23.521 -5.461 22.724 1.00 98.12 574 THR A O 1
ATOM 4059 N N . TRP A 1 575 ? -22.088 -5.688 21.027 1.00 97.81 575 TRP A N 1
ATOM 4060 C CA . TRP A 1 575 ? -20.960 -6.037 21.885 1.00 97.81 575 TRP A CA 1
ATOM 4061 C C . TRP A 1 575 ? -20.193 -4.784 22.305 1.00 97.81 575 TRP A C 1
ATOM 4063 O O . TRP A 1 575 ? -19.739 -4.018 21.459 1.00 97.81 575 TRP A O 1
ATOM 4073 N N . LEU A 1 576 ? -19.988 -4.592 23.605 1.00 97.44 576 LEU A N 1
ATOM 4074 C CA . LEU A 1 576 ? -19.118 -3.542 24.128 1.00 97.44 576 LEU A CA 1
ATOM 4075 C C . LEU A 1 576 ? -17.707 -4.108 24.349 1.00 97.44 576 LEU A C 1
ATOM 4077 O O . LEU A 1 576 ? -17.513 -5.182 24.934 1.00 97.44 576 LEU A O 1
ATOM 4081 N N . ALA A 1 577 ? -16.700 -3.415 23.826 1.00 94.12 577 ALA A N 1
ATOM 4082 C CA . ALA A 1 577 ? -15.304 -3.827 23.856 1.00 94.12 577 ALA A CA 1
ATOM 4083 C C . ALA A 1 577 ? -14.450 -2.766 24.544 1.00 94.12 577 ALA A C 1
ATOM 4085 O O . ALA A 1 577 ? -14.087 -1.759 23.947 1.00 94.12 577 ALA A O 1
ATOM 4086 N N . PHE A 1 578 ? -14.093 -3.023 25.802 1.00 90.38 578 PHE A N 1
ATOM 4087 C CA . PHE A 1 578 ? -13.361 -2.059 26.615 1.00 90.38 578 PHE A CA 1
ATOM 4088 C C . PHE A 1 578 ? -11.841 -2.210 26.513 1.00 90.38 578 PHE A C 1
ATOM 4090 O O . PHE A 1 578 ? -11.303 -3.326 26.488 1.00 90.38 578 PHE A O 1
ATOM 4097 N N . THR A 1 579 ? -11.150 -1.076 26.493 1.00 85.81 579 THR A N 1
ATOM 4098 C CA . THR A 1 579 ? -9.696 -0.961 26.644 1.00 85.81 579 THR A CA 1
ATOM 4099 C C . THR A 1 579 ? -9.418 -0.126 27.890 1.00 85.81 579 THR A C 1
ATOM 4101 O O . THR A 1 579 ? -9.815 1.038 27.942 1.00 85.81 579 THR A O 1
ATOM 4104 N N . ASN A 1 580 ? -8.755 -0.711 28.895 1.00 83.19 580 ASN A N 1
ATOM 4105 C CA . ASN A 1 580 ? -8.307 0.044 30.067 1.00 83.19 580 ASN A CA 1
ATOM 4106 C C . ASN A 1 580 ? -7.170 0.985 29.643 1.00 83.19 580 ASN A C 1
ATOM 4108 O O . ASN A 1 580 ? -6.153 0.518 29.124 1.00 83.19 580 ASN A O 1
ATOM 4112 N N . VAL A 1 581 ? -7.351 2.290 29.833 1.00 77.50 581 VAL A N 1
ATOM 4113 C CA . VAL A 1 581 ? -6.378 3.327 29.472 1.00 77.50 581 VAL A CA 1
ATOM 4114 C C . VAL A 1 581 ? -5.792 3.967 30.729 1.00 77.50 581 VAL A C 1
ATOM 4116 O O . VAL A 1 581 ? -6.518 4.372 31.634 1.00 77.50 581 VAL A O 1
ATOM 4119 N N . GLY A 1 582 ? -4.462 4.052 30.782 1.00 66.31 582 GLY A N 1
ATOM 4120 C CA . GLY A 1 582 ? -3.701 4.396 31.985 1.00 66.31 582 GLY A CA 1
ATOM 4121 C C . GLY A 1 582 ? -2.877 3.209 32.492 1.00 66.31 582 GLY A C 1
ATOM 4122 O O . GLY A 1 582 ? -2.561 2.285 31.742 1.00 66.31 582 GLY A O 1
ATOM 4123 N N . ASN A 1 583 ? -2.507 3.229 33.774 1.00 66.19 583 ASN A N 1
ATOM 4124 C CA . ASN A 1 583 ? -1.709 2.165 34.381 1.00 66.19 583 ASN A CA 1
ATOM 4125 C C . ASN A 1 583 ? -2.532 0.870 34.513 1.00 66.19 583 ASN A C 1
ATOM 4127 O O . ASN A 1 583 ? -3.346 0.738 35.422 1.00 66.19 583 ASN A O 1
ATOM 4131 N N . SER A 1 584 ? -2.274 -0.112 33.648 1.00 55.66 584 SER A N 1
ATOM 4132 C CA . SER A 1 584 ? -2.977 -1.405 33.621 1.00 55.66 584 SER A CA 1
ATOM 4133 C C . SER A 1 584 ? -2.858 -2.245 34.894 1.00 55.66 584 SER A C 1
ATOM 4135 O O . SER A 1 584 ? -3.637 -3.179 35.084 1.00 55.66 584 SER A O 1
ATOM 4137 N N . ASN A 1 585 ? -1.884 -1.938 35.754 1.00 61.16 585 ASN A N 1
ATOM 4138 C CA . ASN A 1 585 ? -1.712 -2.609 37.039 1.00 61.16 585 ASN A CA 1
ATOM 4139 C C . ASN A 1 585 ? -2.666 -2.047 38.108 1.00 61.16 585 ASN A C 1
ATOM 4141 O O . ASN A 1 585 ? -2.846 -2.673 39.150 1.00 61.16 585 ASN A O 1
ATOM 4145 N N . LEU A 1 586 ? -3.289 -0.889 37.852 1.00 64.44 586 LEU A N 1
ATOM 4146 C CA . LEU A 1 586 ? -4.373 -0.348 38.659 1.00 64.44 586 LEU A CA 1
ATOM 4147 C C . LEU A 1 586 ? -5.714 -0.837 38.099 1.00 64.44 586 LEU A C 1
ATOM 4149 O O . LEU A 1 586 ? -6.116 -0.514 36.980 1.00 64.44 586 LEU A O 1
ATOM 4153 N N . GLY A 1 587 ? -6.392 -1.629 38.920 1.00 74.38 587 GLY A N 1
ATOM 4154 C CA . GLY A 1 587 ? -7.815 -1.910 38.830 1.00 74.38 587 GLY A CA 1
ATOM 4155 C C . GLY A 1 587 ? -8.363 -1.860 40.246 1.00 74.38 587 GLY A C 1
ATOM 4156 O O . GLY A 1 587 ? -7.876 -2.596 41.108 1.00 74.38 587 GLY A O 1
ATOM 4157 N N . VAL A 1 588 ? -9.300 -0.949 40.501 1.00 82.56 588 VAL A N 1
ATOM 4158 C CA . VAL A 1 588 ? -9.900 -0.726 41.825 1.00 82.56 588 VAL A CA 1
ATOM 4159 C C . VAL A 1 588 ? -11.350 -1.202 41.876 1.00 82.56 588 VAL A C 1
ATOM 4161 O O . VAL A 1 588 ? -12.023 -1.273 40.842 1.00 82.56 588 VAL A O 1
ATOM 4164 N N . ALA A 1 589 ? -11.840 -1.491 43.083 1.00 84.44 589 ALA A N 1
ATOM 4165 C CA . ALA A 1 589 ? -13.253 -1.765 43.307 1.00 84.44 589 ALA A CA 1
ATOM 4166 C C . ALA A 1 589 ? -14.093 -0.545 42.901 1.00 84.44 589 ALA A C 1
ATOM 4168 O O . ALA A 1 589 ? -13.785 0.588 43.279 1.00 84.44 589 ALA A O 1
ATOM 4169 N N . THR A 1 590 ? -15.158 -0.770 42.138 1.00 87.75 590 THR A N 1
ATOM 4170 C CA . THR A 1 590 ? -16.100 0.285 41.759 1.00 87.75 590 THR A CA 1
ATOM 4171 C C . THR A 1 590 ? -16.976 0.675 42.944 1.00 87.75 590 THR A C 1
ATOM 4173 O O . THR A 1 590 ? -17.438 -0.194 43.681 1.00 87.75 590 THR A O 1
ATOM 4176 N N . SER A 1 591 ? -17.258 1.967 43.101 1.00 83.31 591 SER A N 1
ATOM 4177 C CA . SER A 1 591 ? -18.159 2.493 44.130 1.00 83.31 591 SER A CA 1
ATOM 4178 C C . SER A 1 591 ? -19.481 2.998 43.534 1.00 83.31 591 SER A C 1
ATOM 4180 O O . SER A 1 591 ? -19.560 3.344 42.353 1.00 83.31 591 SER A O 1
ATOM 4182 N N . GLY A 1 592 ? -20.538 3.037 44.353 1.00 87.38 592 GLY A N 1
ATOM 4183 C CA . GLY A 1 592 ? -21.875 3.448 43.911 1.00 87.38 592 GLY A CA 1
ATOM 4184 C C . GLY A 1 592 ? -22.442 2.523 42.828 1.00 87.38 592 GLY A C 1
ATOM 4185 O O . GLY A 1 592 ? -22.328 1.305 42.933 1.00 87.38 592 GLY A O 1
ATOM 4186 N N . GLN A 1 593 ? -23.032 3.100 41.778 1.00 87.81 593 GLN A N 1
ATOM 4187 C CA . GLN A 1 593 ? -23.539 2.344 40.624 1.00 87.81 593 GLN A CA 1
ATOM 4188 C C . GLN A 1 593 ? -22.427 1.815 39.697 1.00 87.81 593 GLN A C 1
ATOM 4190 O O . GLN A 1 593 ? -22.715 0.988 38.836 1.00 87.81 593 GLN A O 1
ATOM 4195 N N . GLY A 1 594 ? -21.169 2.231 39.866 1.00 92.25 594 GLY A N 1
ATOM 4196 C CA . GLY A 1 594 ? -20.052 1.858 38.993 1.00 92.25 594 GLY A CA 1
ATOM 4197 C C . GLY A 1 594 ? -19.773 2.860 37.870 1.00 92.25 594 GLY A C 1
ATOM 4198 O O . GLY A 1 594 ? -20.149 4.029 37.946 1.00 92.25 594 GLY A O 1
ATOM 4199 N N . ILE A 1 595 ? -19.067 2.415 36.829 1.00 94.00 595 ILE A N 1
ATOM 4200 C CA . ILE A 1 595 ? -18.602 3.275 35.731 1.00 94.00 595 ILE A CA 1
ATOM 4201 C C . ILE A 1 595 ? -19.648 3.276 34.615 1.00 94.00 595 ILE A C 1
ATOM 4203 O O . ILE A 1 595 ? -19.794 2.270 33.922 1.00 94.00 595 ILE A O 1
ATOM 4207 N N . ARG A 1 596 ? -20.373 4.385 34.428 1.00 95.88 596 ARG A N 1
ATOM 4208 C CA . ARG A 1 596 ? -21.423 4.474 33.401 1.00 95.88 596 ARG A CA 1
ATOM 4209 C C . ARG A 1 596 ? -20.842 4.500 31.991 1.00 95.88 596 ARG A C 1
ATOM 4211 O O . ARG A 1 596 ? -20.105 5.425 31.654 1.00 95.88 596 ARG A O 1
ATOM 4218 N N . VAL A 1 597 ? -21.258 3.539 31.170 1.00 96.69 597 VAL A N 1
ATOM 4219 C CA . VAL A 1 597 ? -20.829 3.363 29.771 1.00 96.69 597 VAL A CA 1
ATOM 4220 C C . VAL A 1 597 ? -21.978 3.506 28.766 1.00 96.69 597 VAL A C 1
ATOM 4222 O O . VAL A 1 597 ? -21.727 3.893 27.624 1.00 96.69 597 VAL A O 1
ATOM 4225 N N . VAL A 1 598 ? -23.229 3.272 29.186 1.00 98.00 598 VAL A N 1
ATOM 4226 C CA . VAL A 1 598 ? -24.435 3.669 28.435 1.00 98.00 598 VAL A CA 1
ATOM 4227 C C . VAL A 1 598 ? -25.289 4.587 29.309 1.00 98.00 598 VAL A C 1
ATOM 4229 O O . VAL A 1 598 ? -25.478 4.298 30.487 1.00 98.00 598 VAL A O 1
ATOM 4232 N N . ASP A 1 599 ? -25.752 5.690 28.723 1.00 97.38 599 ASP A N 1
ATOM 4233 C CA . ASP A 1 599 ? -26.441 6.822 29.360 1.00 97.38 599 ASP A CA 1
ATOM 4234 C C . ASP A 1 599 ? -27.801 7.024 28.658 1.00 97.38 599 ASP A C 1
ATOM 4236 O O . ASP A 1 599 ? -27.858 7.483 27.513 1.00 97.38 599 ASP A O 1
ATOM 4240 N N . ALA A 1 600 ? -28.889 6.594 29.293 1.00 97.31 600 ALA A N 1
ATOM 4241 C CA . ALA A 1 600 ? -30.260 6.636 28.805 1.00 97.31 600 ALA A CA 1
ATOM 4242 C C . ALA A 1 600 ? -30.947 7.930 29.271 1.00 97.31 600 ALA A C 1
ATOM 4244 O O . ALA A 1 600 ? -31.265 8.133 30.441 1.00 97.31 600 ALA A O 1
ATOM 4245 N N . GLN A 1 601 ? -31.188 8.841 28.331 1.00 96.50 601 GLN A N 1
ATOM 4246 C CA . GLN A 1 601 ? -31.661 10.195 28.612 1.00 96.50 601 GLN A CA 1
ATOM 4247 C C . GLN A 1 601 ? -33.062 10.450 28.058 1.00 96.50 601 GLN A C 1
ATOM 4249 O O . GLN A 1 601 ? -33.477 9.868 27.056 1.00 96.50 601 GLN A O 1
ATOM 4254 N N . ASN A 1 602 ? -33.782 11.377 28.697 1.00 94.94 602 ASN A N 1
ATOM 4255 C CA . ASN A 1 602 ? -35.071 11.909 28.237 1.00 94.94 602 ASN A CA 1
ATOM 4256 C C . ASN A 1 602 ? -36.144 10.837 27.950 1.00 94.94 602 ASN A C 1
ATOM 4258 O O . ASN A 1 602 ? -36.909 10.957 26.997 1.00 94.94 602 ASN A O 1
ATOM 4262 N N . GLY A 1 603 ? -36.207 9.796 28.787 1.00 94.00 603 GLY A N 1
ATOM 4263 C CA . GLY A 1 603 ? -37.175 8.700 28.650 1.00 94.00 603 GLY A CA 1
ATOM 4264 C C . GLY A 1 603 ? -36.759 7.601 27.669 1.00 94.00 603 GLY A C 1
ATOM 4265 O O . GLY A 1 603 ? -37.610 6.822 27.248 1.00 94.00 603 GLY A O 1
ATOM 4266 N N . ALA A 1 604 ? -35.476 7.539 27.299 1.00 96.75 604 ALA A N 1
ATOM 4267 C CA . ALA A 1 604 ? -34.932 6.427 26.534 1.00 96.75 604 ALA A CA 1
ATOM 4268 C C . ALA A 1 604 ? -35.056 5.082 27.271 1.00 96.75 604 ALA A C 1
ATOM 4270 O O . ALA A 1 604 ? -35.037 5.035 28.498 1.00 96.75 604 ALA A O 1
ATOM 4271 N N . THR A 1 605 ? -35.124 3.987 26.510 1.00 97.19 605 THR A N 1
ATOM 4272 C CA . THR A 1 605 ? -35.201 2.615 27.047 1.00 97.19 605 THR A CA 1
ATOM 4273 C C . THR A 1 605 ? -34.143 1.707 26.427 1.00 97.19 605 THR A C 1
ATOM 4275 O O . THR A 1 605 ? -33.911 1.770 25.215 1.00 97.19 605 THR A O 1
ATOM 4278 N N . THR A 1 606 ? -33.555 0.805 27.209 1.00 96.94 606 THR A N 1
ATOM 4279 C CA . THR A 1 606 ? -32.572 -0.179 26.734 1.00 96.94 606 THR A CA 1
ATOM 4280 C C . THR A 1 606 ? -33.077 -1.605 26.967 1.00 96.94 606 THR A C 1
ATOM 4282 O O . THR A 1 606 ? -33.438 -1.985 28.077 1.00 96.94 606 THR A O 1
ATOM 4285 N N . GLU A 1 607 ? -33.128 -2.434 25.927 1.00 96.44 607 GLU A N 1
ATOM 4286 C CA . GLU A 1 607 ? -33.512 -3.847 26.060 1.00 96.44 607 GLU A CA 1
ATOM 4287 C C . GLU A 1 607 ? -32.509 -4.603 26.959 1.00 96.44 607 GLU A C 1
ATOM 4289 O O . GLU A 1 607 ? -31.308 -4.349 26.891 1.00 96.44 607 GLU A O 1
ATOM 4294 N N . GLU A 1 608 ? -32.960 -5.558 27.782 1.00 92.25 608 GLU A N 1
ATOM 4295 C CA . GLU A 1 608 ? -32.083 -6.331 28.689 1.00 92.25 608 GLU A CA 1
ATOM 4296 C C . GLU A 1 608 ? -30.951 -7.068 27.939 1.00 92.25 608 GLU A C 1
ATOM 4298 O O . GLU A 1 608 ? -29.857 -7.245 28.468 1.00 92.25 608 GLU A O 1
ATOM 4303 N N . GLY A 1 609 ? -31.182 -7.447 26.677 1.00 92.94 609 GLY A N 1
ATOM 4304 C CA . GLY A 1 609 ? -30.182 -8.051 25.790 1.00 92.94 609 GLY A CA 1
ATOM 4305 C C . GLY A 1 609 ? -29.367 -7.071 24.930 1.00 92.94 609 GLY A C 1
ATOM 4306 O O . GLY A 1 609 ? -28.464 -7.526 24.221 1.00 92.94 609 GLY A O 1
ATOM 4307 N N . ALA A 1 610 ? -29.657 -5.761 24.983 1.00 96.56 610 ALA A N 1
ATOM 4308 C CA . ALA A 1 610 ? -29.119 -4.751 24.060 1.00 96.56 610 ALA A CA 1
ATOM 4309 C C . ALA A 1 610 ? -27.587 -4.700 24.044 1.00 96.56 610 ALA A C 1
ATOM 4311 O O . ALA A 1 610 ? -26.983 -4.497 22.985 1.00 96.56 610 ALA A O 1
ATOM 4312 N N . PHE A 1 611 ? -26.956 -4.903 25.204 1.00 98.25 611 PHE A N 1
ATOM 4313 C CA . PHE A 1 611 ? -25.513 -4.800 25.380 1.00 98.25 611 PHE A CA 1
ATOM 4314 C C . PHE A 1 611 ? -24.935 -6.022 26.092 1.00 98.25 611 PHE A C 1
ATOM 4316 O O . PHE A 1 611 ? -25.512 -6.568 27.027 1.00 98.25 611 PHE A O 1
ATOM 4323 N N . ALA A 1 612 ? -23.752 -6.451 25.658 1.00 96.56 612 ALA A N 1
ATOM 4324 C CA . ALA A 1 612 ? -22.986 -7.497 26.326 1.00 96.56 612 ALA A CA 1
ATOM 4325 C C . ALA A 1 612 ? -21.483 -7.237 26.190 1.00 96.56 612 ALA A C 1
ATOM 4327 O O . ALA A 1 612 ? -21.028 -6.684 25.188 1.00 96.56 612 ALA A O 1
ATOM 4328 N N . LEU A 1 613 ? -20.686 -7.682 27.161 1.00 95.06 613 LEU A N 1
ATOM 4329 C CA . LEU A 1 613 ? -19.229 -7.637 27.043 1.00 95.06 613 LEU A CA 1
ATOM 4330 C C . LEU A 1 613 ? -18.744 -8.571 25.928 1.00 95.06 613 LEU A C 1
ATOM 4332 O O . LEU A 1 613 ? -19.025 -9.766 25.942 1.00 95.06 613 LEU A O 1
ATOM 4336 N N . SER A 1 614 ? -17.951 -8.038 24.997 1.00 91.50 614 SER A N 1
ATOM 4337 C CA . SER A 1 614 ? -17.264 -8.818 23.948 1.00 91.50 614 SER A CA 1
ATOM 4338 C C . SER A 1 614 ? -16.289 -9.874 24.498 1.00 91.50 614 SER A C 1
ATOM 4340 O O . SER A 1 614 ? -15.914 -10.806 23.789 1.00 91.50 614 SER A O 1
ATOM 4342 N N . ARG A 1 615 ? -15.828 -9.691 25.741 1.00 87.12 615 ARG A N 1
ATOM 4343 C CA . ARG A 1 615 ? -14.863 -10.518 26.483 1.00 87.12 615 ARG A CA 1
ATOM 4344 C C . ARG A 1 615 ? -14.864 -10.096 27.959 1.00 87.12 615 ARG A C 1
ATOM 4346 O O . ARG A 1 615 ? -15.199 -8.940 28.222 1.00 87.12 615 ARG A O 1
ATOM 4353 N N . PRO A 1 616 ? -14.416 -10.946 28.898 1.00 85.19 616 PRO A N 1
ATOM 4354 C CA . PRO A 1 616 ? -14.157 -10.523 30.272 1.00 85.19 616 PRO A CA 1
ATOM 4355 C C . PRO A 1 616 ? -13.236 -9.295 30.319 1.00 85.19 616 PRO A C 1
ATOM 4357 O O . PRO A 1 616 ? -12.219 -9.247 29.619 1.00 85.19 616 PRO A O 1
ATOM 4360 N N . LEU A 1 617 ? -13.594 -8.307 31.139 1.00 87.62 617 LEU A N 1
ATOM 4361 C CA . LEU A 1 617 ? -12.756 -7.148 31.432 1.00 87.62 617 LEU A CA 1
ATOM 4362 C C . LEU A 1 617 ? -12.056 -7.399 32.771 1.00 87.62 617 LEU A C 1
ATOM 4364 O O . LEU A 1 617 ? -12.709 -7.688 33.766 1.00 87.62 617 LEU A O 1
ATOM 4368 N N . GLN A 1 618 ? -10.728 -7.321 32.794 1.00 86.69 618 GLN A N 1
ATOM 4369 C CA . GLN A 1 618 ? -9.913 -7.562 33.987 1.00 86.69 618 GLN A CA 1
ATOM 4370 C C . GLN A 1 618 ? -8.877 -6.449 34.124 1.00 86.69 618 GLN A C 1
ATOM 4372 O O . GLN A 1 618 ? -8.238 -6.085 33.134 1.00 86.69 618 GLN A O 1
ATOM 4377 N N . ALA A 1 619 ? -8.688 -5.933 35.337 1.00 82.69 619 ALA A N 1
ATOM 4378 C CA . ALA A 1 619 ? -7.597 -5.017 35.661 1.00 82.69 619 ALA A CA 1
ATOM 4379 C C . ALA A 1 619 ? -7.232 -5.131 37.140 1.00 82.69 619 ALA A C 1
ATOM 4381 O O . ALA A 1 619 ? -8.107 -5.310 37.989 1.00 82.69 619 ALA A O 1
ATOM 4382 N N . GLY A 1 620 ? -5.935 -5.026 37.444 1.00 81.94 620 GLY A N 1
ATOM 4383 C CA . GLY A 1 620 ? -5.422 -5.206 38.801 1.00 81.94 620 GLY A CA 1
ATOM 4384 C C . GLY A 1 620 ? -5.997 -6.457 39.474 1.00 81.94 620 GLY A C 1
ATOM 4385 O O . GLY A 1 620 ? -5.883 -7.574 38.954 1.00 81.94 620 GLY A O 1
ATOM 4386 N N . ALA A 1 621 ? -6.641 -6.237 40.620 1.00 82.31 621 ALA A N 1
ATOM 4387 C CA . ALA A 1 621 ? -7.190 -7.285 41.468 1.00 82.31 621 ALA A CA 1
ATOM 4388 C C . ALA A 1 621 ? -8.621 -7.733 41.106 1.00 82.31 621 ALA A C 1
ATOM 4390 O O . ALA A 1 621 ? -9.102 -8.681 41.717 1.00 82.31 621 ALA A O 1
ATOM 4391 N N . PHE A 1 622 ? -9.296 -7.106 40.133 1.00 86.56 622 PHE A N 1
ATOM 4392 C CA . PHE A 1 622 ? -10.735 -7.299 39.898 1.00 86.56 622 PHE A CA 1
ATOM 4393 C C . PHE A 1 622 ? -11.078 -7.741 38.468 1.00 86.56 622 PHE A C 1
ATOM 4395 O O . PHE A 1 622 ? -10.478 -7.308 37.478 1.00 86.56 622 PHE A O 1
ATOM 4402 N N . ASN A 1 623 ? -12.092 -8.600 38.376 1.00 89.00 623 ASN A N 1
ATOM 4403 C CA . ASN A 1 623 ? -12.910 -8.764 37.178 1.00 89.00 623 ASN A CA 1
ATOM 4404 C C . ASN A 1 623 ? -13.956 -7.643 37.143 1.00 89.00 623 ASN A C 1
ATOM 4406 O O . ASN A 1 623 ? -14.402 -7.189 38.196 1.00 89.00 623 ASN A O 1
ATOM 4410 N N . TYR A 1 624 ? -14.386 -7.240 35.951 1.00 91.31 624 TYR A N 1
ATOM 4411 C CA . TYR A 1 624 ? -15.455 -6.267 35.756 1.00 91.31 624 TYR A CA 1
ATOM 4412 C C . TYR A 1 624 ? -16.567 -6.875 34.905 1.00 91.31 624 TYR A C 1
ATOM 4414 O O . TYR A 1 624 ? -16.327 -7.381 33.804 1.00 91.31 624 TYR A O 1
ATOM 4422 N N . THR A 1 625 ? -17.788 -6.783 35.419 1.00 93.31 625 THR A N 1
ATOM 4423 C CA . THR A 1 625 ? -19.022 -7.176 34.737 1.00 93.31 625 THR A CA 1
ATOM 4424 C C . THR A 1 625 ? -19.755 -5.937 34.227 1.00 93.31 625 THR A C 1
ATOM 4426 O O . THR A 1 625 ? -19.455 -4.813 34.627 1.00 93.31 625 THR A O 1
ATOM 4429 N N . LEU A 1 626 ? -20.669 -6.142 33.281 1.00 95.81 626 LEU A N 1
ATOM 4430 C CA . LEU A 1 626 ? -21.509 -5.100 32.702 1.00 95.81 626 LEU A CA 1
ATOM 4431 C C . LEU A 1 626 ? -22.940 -5.333 33.191 1.00 95.81 626 LEU A C 1
ATOM 4433 O O . LEU A 1 626 ? -23.484 -6.417 32.981 1.00 95.81 626 LEU A O 1
ATOM 4437 N N . ASN A 1 627 ? -23.527 -4.334 33.841 1.00 94.81 627 ASN A N 1
ATOM 4438 C CA . ASN A 1 627 ? -24.831 -4.428 34.489 1.00 94.81 627 ASN A CA 1
ATOM 4439 C C . ASN A 1 627 ? -25.755 -3.317 33.993 1.00 94.81 627 ASN A C 1
ATOM 4441 O O . ASN A 1 627 ? -25.332 -2.167 33.879 1.00 94.81 627 ASN A O 1
ATOM 4445 N N . ARG A 1 628 ? -27.015 -3.673 33.747 1.00 95.31 628 ARG A N 1
ATOM 4446 C CA . ARG A 1 628 ? -28.123 -2.750 33.503 1.00 95.31 628 ARG A CA 1
ATOM 4447 C C . ARG A 1 628 ? -28.842 -2.476 34.820 1.00 95.31 628 ARG A C 1
ATOM 4449 O O . ARG A 1 628 ? -29.116 -3.426 35.555 1.00 95.31 628 ARG A O 1
ATOM 4456 N N . ASP A 1 629 ? -29.177 -1.220 35.083 1.00 93.94 629 ASP A N 1
ATOM 4457 C CA . ASP A 1 629 ? -29.973 -0.819 36.247 1.00 93.94 629 ASP A CA 1
ATOM 4458 C C . ASP A 1 629 ? -31.439 -0.520 35.863 1.00 93.94 629 ASP A C 1
ATOM 4460 O O . ASP A 1 629 ? -31.868 -0.682 34.714 1.00 93.94 629 ASP A O 1
ATOM 4464 N N . SER A 1 630 ? -32.251 -0.142 36.856 1.00 92.00 630 SER A N 1
ATOM 4465 C CA . SER A 1 630 ? -33.670 0.215 36.691 1.00 92.00 630 SER A CA 1
ATOM 4466 C C . SER A 1 630 ? -33.907 1.599 36.072 1.00 92.00 630 SER A C 1
ATOM 4468 O O . SER A 1 630 ? -35.048 1.954 35.798 1.00 92.00 630 SER A O 1
ATOM 4470 N N . ASP A 1 631 ? -32.849 2.390 35.914 1.00 91.69 631 ASP A N 1
ATOM 4471 C CA . ASP A 1 631 ? -32.812 3.697 35.249 1.00 91.69 631 ASP A CA 1
ATOM 4472 C C . ASP A 1 631 ? -32.495 3.588 33.744 1.00 91.69 631 ASP A C 1
ATOM 4474 O O . ASP A 1 631 ? -32.352 4.607 33.079 1.00 91.69 631 ASP A O 1
ATOM 4478 N N . GLU A 1 632 ? -32.435 2.362 33.205 1.00 96.44 632 GLU A N 1
ATOM 4479 C CA . GLU A 1 632 ? -32.083 2.026 31.813 1.00 96.44 632 GLU A CA 1
ATOM 4480 C C . GLU A 1 632 ? -30.601 2.269 31.443 1.00 96.44 632 GLU A C 1
ATOM 4482 O O . GLU A 1 632 ? -30.183 1.873 30.346 1.00 96.44 632 GLU A O 1
ATOM 4487 N N . ASP A 1 633 ? -29.799 2.828 32.358 1.00 96.75 633 ASP A N 1
ATOM 4488 C CA . ASP A 1 633 ? -28.350 3.014 32.225 1.00 96.75 633 ASP A CA 1
ATOM 4489 C C . ASP A 1 633 ? -27.597 1.675 32.331 1.00 96.75 633 ASP A C 1
ATOM 4491 O O . ASP A 1 633 ? -28.062 0.691 32.922 1.00 96.75 633 ASP A O 1
ATOM 4495 N N . TRP A 1 634 ? -26.381 1.647 31.770 1.00 97.75 634 TRP A N 1
ATOM 4496 C CA . TRP A 1 634 ? -25.473 0.505 31.898 1.00 97.75 634 TRP A CA 1
ATOM 4497 C C . TRP A 1 634 ? -24.118 0.907 32.472 1.00 97.75 634 TRP A C 1
ATOM 4499 O O . TRP A 1 634 ? -23.458 1.842 32.000 1.00 97.75 634 TRP A O 1
ATOM 4509 N N . TYR A 1 635 ? -23.669 0.122 33.448 1.00 96.50 635 TYR A N 1
ATOM 4510 C CA . TYR A 1 635 ? -22.476 0.370 34.246 1.00 96.50 635 TYR A CA 1
ATOM 4511 C C . TYR A 1 635 ? -21.510 -0.814 34.197 1.00 96.50 635 TYR A C 1
ATOM 4513 O O . TYR A 1 635 ? -21.922 -1.974 34.229 1.00 96.50 635 TYR A O 1
ATOM 4521 N N . LEU A 1 636 ? -20.209 -0.526 34.192 1.00 95.31 636 LEU A N 1
ATOM 4522 C CA . LEU A 1 636 ? -19.185 -1.501 34.555 1.00 95.31 636 LEU A CA 1
ATOM 4523 C C . LEU A 1 636 ? -19.027 -1.535 36.078 1.00 95.31 636 LEU A C 1
ATOM 4525 O O . LEU A 1 636 ? -18.804 -0.492 36.701 1.00 95.31 636 LEU A O 1
ATOM 4529 N N . ARG A 1 637 ? -19.096 -2.733 36.661 1.00 93.56 637 ARG A N 1
ATOM 4530 C CA . ARG A 1 637 ? -18.917 -2.984 38.100 1.00 93.56 637 ARG A CA 1
ATOM 4531 C C . ARG A 1 637 ? -17.825 -4.009 38.326 1.00 93.56 637 ARG A C 1
ATOM 4533 O O . ARG A 1 637 ? -17.798 -5.030 37.641 1.00 93.56 637 ARG A O 1
ATOM 4540 N N . SER A 1 638 ? -16.945 -3.760 39.290 1.00 91.19 638 SER A N 1
ATOM 4541 C CA . SER A 1 638 ? -16.033 -4.794 39.778 1.00 91.19 638 SER A CA 1
ATOM 4542 C C . SER A 1 638 ? -16.831 -5.915 40.442 1.00 91.19 638 SER A C 1
ATOM 4544 O O . SER A 1 638 ? -17.786 -5.641 41.168 1.00 91.19 638 SER A O 1
ATOM 4546 N N . GLU A 1 639 ? -16.421 -7.164 40.246 1.00 88.75 639 GLU A N 1
ATOM 4547 C CA . GLU A 1 639 ? -16.886 -8.269 41.088 1.00 88.75 639 GLU A CA 1
ATOM 4548 C C . GLU A 1 639 ? -16.484 -8.023 42.556 1.00 88.75 639 GLU A C 1
ATOM 4550 O O . GLU A 1 639 ? -15.476 -7.371 42.833 1.00 88.75 639 GLU A O 1
ATOM 4555 N N . ASN A 1 640 ? -17.288 -8.522 43.503 1.00 81.19 640 ASN A N 1
ATOM 4556 C CA . ASN A 1 640 ? -16.990 -8.400 44.938 1.00 81.19 640 ASN A CA 1
ATOM 4557 C C . ASN A 1 640 ? -15.809 -9.286 45.364 1.00 81.19 640 ASN A C 1
ATOM 4559 O O . ASN A 1 640 ? -15.124 -8.960 46.330 1.00 81.19 640 ASN A O 1
ATOM 4563 N N . ALA A 1 641 ? -15.601 -10.398 44.655 1.00 82.25 641 ALA A N 1
ATOM 4564 C CA . ALA A 1 641 ? -14.448 -11.270 44.808 1.00 82.25 641 ALA A CA 1
ATOM 4565 C C . ALA A 1 641 ? -13.230 -10.680 44.084 1.00 82.25 641 ALA A C 1
ATOM 4567 O O . ALA A 1 641 ? -13.347 -10.042 43.030 1.00 82.25 641 ALA A O 1
ATOM 4568 N N . TYR A 1 642 ? -12.046 -10.937 44.625 1.00 84.44 642 TYR A N 1
ATOM 4569 C CA . TYR A 1 642 ? -10.807 -10.721 43.907 1.00 84.44 642 TYR A CA 1
ATOM 4570 C C . TYR A 1 642 ? -10.645 -11.761 42.792 1.00 84.44 642 TYR A C 1
ATOM 4572 O O . TYR A 1 642 ? -11.150 -12.884 42.820 1.00 84.44 642 TYR A O 1
ATOM 4580 N N . ARG A 1 643 ? -9.862 -11.397 41.779 1.00 86.50 643 ARG A N 1
ATOM 4581 C CA . ARG A 1 643 ? -9.356 -12.353 40.794 1.00 86.50 643 ARG A CA 1
ATOM 4582 C C . ARG A 1 643 ? -8.575 -13.442 41.518 1.00 86.50 643 ARG A C 1
ATOM 4584 O O . ARG A 1 643 ? -7.683 -13.115 42.293 1.00 86.50 643 ARG A O 1
ATOM 4591 N N . ALA A 1 644 ? -8.868 -14.709 41.227 1.00 82.75 644 ALA A N 1
ATOM 4592 C CA . ALA A 1 644 ? -8.301 -15.879 41.904 1.00 82.75 644 ALA A CA 1
ATOM 4593 C C . ALA A 1 644 ? -6.764 -15.861 42.036 1.00 82.75 644 ALA A C 1
ATOM 4595 O O . ALA A 1 644 ? -6.212 -16.383 43.001 1.00 82.75 644 ALA A O 1
ATOM 4596 N N . GLU A 1 645 ? -6.058 -15.235 41.095 1.00 83.31 645 GLU A N 1
ATOM 4597 C CA . GLU A 1 645 ? -4.610 -15.047 41.144 1.00 83.31 645 GLU A CA 1
ATOM 4598 C C . GLU A 1 645 ? -4.140 -14.236 42.371 1.00 83.31 645 GLU A C 1
ATOM 4600 O O . GLU A 1 645 ? -3.052 -14.488 42.880 1.00 83.31 645 GLU A O 1
ATOM 4605 N N . VAL A 1 646 ? -4.945 -13.297 42.880 1.00 85.56 646 VAL A N 1
ATOM 4606 C CA . VAL A 1 646 ? -4.606 -12.394 43.996 1.00 85.56 646 VAL A CA 1
ATOM 4607 C C . VAL A 1 646 ? -4.427 -13.147 45.327 1.00 85.56 646 VAL A C 1
ATOM 4609 O O . VAL A 1 646 ? -3.312 -13.111 45.853 1.00 85.56 646 VAL A O 1
ATOM 4612 N N . PRO A 1 647 ? -5.429 -13.874 45.872 1.00 85.00 647 PRO A N 1
ATOM 4613 C CA . PRO A 1 647 ? -5.241 -14.714 47.060 1.00 85.00 647 PRO A CA 1
ATOM 4614 C C . PRO A 1 647 ? -4.182 -15.803 46.850 1.00 85.00 647 PRO A C 1
ATOM 4616 O O . PRO A 1 647 ? -3.423 -16.111 47.771 1.00 85.00 647 PRO A O 1
ATOM 4619 N N . LEU A 1 648 ? -4.062 -16.372 45.645 1.00 85.94 648 LEU A N 1
ATOM 4620 C CA . LEU A 1 648 ? -3.030 -17.377 45.365 1.00 85.94 648 LEU A CA 1
ATOM 4621 C C . LEU A 1 648 ? -1.615 -16.790 45.495 1.00 85.94 648 LEU A C 1
ATOM 4623 O O . LEU A 1 648 ? -0.790 -17.368 46.198 1.00 85.94 648 LEU A O 1
ATOM 4627 N N . TYR A 1 649 ? -1.336 -15.617 44.917 1.00 84.12 649 TYR A N 1
ATOM 4628 C CA . TYR A 1 649 ? -0.039 -14.952 45.091 1.00 84.12 649 TYR A CA 1
ATOM 4629 C C . TYR A 1 649 ? 0.189 -14.446 46.524 1.00 84.12 649 TYR A C 1
ATOM 4631 O O . TYR A 1 649 ? 1.305 -14.562 47.030 1.00 84.12 649 TYR A O 1
ATOM 4639 N N . ALA A 1 650 ? -0.845 -13.926 47.195 1.00 83.50 650 ALA A N 1
ATOM 4640 C CA . ALA A 1 650 ? -0.742 -13.421 48.566 1.00 83.50 650 ALA A CA 1
ATOM 4641 C C . ALA A 1 650 ? -0.432 -14.525 49.597 1.00 83.50 650 ALA A C 1
ATOM 4643 O O . ALA A 1 650 ? 0.284 -14.282 50.566 1.00 83.50 650 ALA A O 1
ATOM 4644 N N . SER A 1 651 ? -0.942 -15.742 49.382 1.00 86.00 651 SER A N 1
ATOM 4645 C CA . SER A 1 651 ? -0.725 -16.895 50.271 1.00 86.00 651 SER A CA 1
ATOM 4646 C C . SER A 1 651 ? 0.538 -17.710 49.962 1.00 86.00 651 SER A C 1
ATOM 4648 O O . SER A 1 651 ? 1.065 -18.380 50.851 1.00 86.00 651 SER A O 1
ATOM 4650 N N . MET A 1 652 ? 1.054 -17.647 48.729 1.00 82.62 652 MET A N 1
ATOM 4651 C CA . MET A 1 652 ? 2.157 -18.499 48.266 1.00 82.62 652 MET A CA 1
ATOM 4652 C C . MET A 1 652 ? 3.412 -18.408 49.148 1.00 82.62 652 MET A C 1
ATOM 4654 O O . MET A 1 652 ? 3.974 -19.434 49.525 1.00 82.62 652 MET A O 1
ATOM 4658 N N . LEU A 1 653 ? 3.848 -17.193 49.505 1.00 81.00 653 LEU A N 1
ATOM 4659 C CA . LEU A 1 653 ? 5.088 -16.997 50.267 1.00 81.00 653 LEU A CA 1
ATOM 4660 C C . LEU A 1 653 ? 4.979 -17.524 51.706 1.00 81.00 653 LEU A C 1
ATOM 4662 O O . LEU A 1 653 ? 5.916 -18.148 52.202 1.00 81.00 653 LEU A O 1
ATOM 4666 N N . THR A 1 654 ? 3.852 -17.287 52.381 1.00 82.38 654 THR A N 1
ATOM 4667 C CA . THR A 1 654 ? 3.663 -17.714 53.775 1.00 82.38 654 THR A CA 1
ATOM 4668 C C . THR A 1 654 ? 3.497 -19.226 53.877 1.00 82.38 654 THR A C 1
ATOM 4670 O O . THR A 1 654 ? 4.110 -19.841 54.747 1.00 82.38 654 THR A O 1
ATOM 4673 N N . GLN A 1 655 ? 2.771 -19.844 52.942 1.00 83.81 655 GLN A N 1
ATOM 4674 C CA . GLN A 1 655 ? 2.624 -21.300 52.882 1.00 83.81 655 GLN A CA 1
ATOM 4675 C C . GLN A 1 655 ? 3.945 -22.014 52.567 1.00 83.81 655 GLN A C 1
ATOM 4677 O O . GLN A 1 655 ? 4.265 -22.992 53.244 1.00 83.81 655 GLN A O 1
ATOM 4682 N N . ALA A 1 656 ? 4.736 -21.502 51.615 1.00 80.94 656 ALA A N 1
ATOM 4683 C CA . ALA A 1 656 ? 6.074 -22.024 51.335 1.00 80.94 656 ALA A CA 1
ATOM 4684 C C . ALA A 1 656 ? 6.978 -21.924 52.576 1.00 80.94 656 ALA A C 1
ATOM 4686 O O . ALA A 1 656 ? 7.574 -22.913 52.987 1.00 80.94 656 ALA A O 1
ATOM 4687 N N . MET A 1 657 ? 7.005 -20.774 53.265 1.00 82.50 657 MET A N 1
ATOM 4688 C CA . MET A 1 657 ? 7.790 -20.608 54.498 1.00 82.50 657 MET A CA 1
ATOM 4689 C C . MET A 1 657 ? 7.350 -21.538 55.641 1.00 82.50 657 MET A C 1
ATOM 4691 O O . MET A 1 657 ? 8.199 -22.071 56.362 1.00 82.50 657 MET A O 1
ATOM 4695 N N . ASP A 1 658 ? 6.043 -21.733 55.840 1.00 83.44 658 ASP A N 1
ATOM 4696 C CA . ASP A 1 658 ? 5.531 -22.658 56.855 1.00 83.44 658 ASP A CA 1
ATOM 4697 C C . ASP A 1 658 ? 5.883 -24.114 56.518 1.00 83.44 658 ASP A C 1
ATOM 4699 O O . ASP A 1 658 ? 6.257 -24.875 57.419 1.00 83.44 658 ASP A O 1
ATOM 4703 N N . TYR A 1 659 ? 5.822 -24.491 55.236 1.00 85.75 659 TYR A N 1
ATOM 4704 C CA . TYR A 1 659 ? 6.181 -25.827 54.778 1.00 85.75 659 TYR A CA 1
ATOM 4705 C C . TYR A 1 659 ? 7.695 -26.083 54.810 1.00 85.75 659 TYR A C 1
ATOM 4707 O O . TYR A 1 659 ? 8.115 -27.077 55.402 1.00 85.75 659 TYR A O 1
ATOM 4715 N N . ASP A 1 660 ? 8.528 -25.171 54.304 1.00 81.75 660 ASP A N 1
ATOM 4716 C CA . ASP A 1 660 ? 9.996 -25.240 54.371 1.00 81.75 660 ASP A CA 1
ATOM 4717 C C . ASP A 1 660 ? 10.492 -25.377 55.818 1.00 81.75 660 ASP A C 1
ATOM 4719 O O . ASP A 1 660 ? 11.371 -26.191 56.120 1.00 81.75 660 ASP A O 1
ATOM 4723 N N . ARG A 1 661 ? 9.891 -24.632 56.758 1.00 78.12 661 ARG A N 1
ATOM 4724 C CA . ARG A 1 661 ? 10.205 -24.741 58.193 1.00 78.12 661 ARG A CA 1
ATOM 4725 C C . ARG A 1 661 ? 9.899 -26.139 58.736 1.00 78.12 661 ARG A C 1
ATOM 4727 O O . ARG A 1 661 ? 10.658 -26.655 59.557 1.00 78.12 661 ARG A O 1
ATOM 4734 N N . ILE A 1 662 ? 8.810 -26.763 58.291 1.00 78.50 662 ILE A N 1
ATOM 4735 C CA . ILE A 1 662 ? 8.450 -28.142 58.651 1.00 78.50 662 ILE A CA 1
ATOM 4736 C C . ILE A 1 662 ? 9.399 -29.151 57.975 1.00 78.50 662 ILE A C 1
ATOM 4738 O O . ILE A 1 662 ? 9.874 -30.081 58.635 1.00 78.50 662 ILE A O 1
ATOM 4742 N N . LEU A 1 663 ? 9.742 -28.933 56.703 1.00 75.88 663 LEU A N 1
ATOM 4743 C CA . LEU A 1 663 ? 10.658 -29.763 55.919 1.00 75.88 663 LEU A CA 1
ATOM 4744 C C . LEU A 1 663 ? 12.094 -29.741 56.471 1.00 75.88 663 LEU A C 1
ATOM 4746 O O . LEU A 1 663 ? 12.770 -30.769 56.417 1.00 75.88 663 LEU A O 1
ATOM 4750 N N . ALA A 1 664 ? 12.531 -28.631 57.075 1.00 72.56 664 ALA A N 1
ATOM 4751 C CA . ALA A 1 664 ? 13.744 -28.540 57.895 1.00 72.56 664 ALA A CA 1
ATOM 4752 C C . ALA A 1 664 ? 13.552 -29.186 59.286 1.00 72.56 664 ALA A C 1
ATOM 4754 O O . ALA A 1 664 ? 14.352 -30.018 59.718 1.00 72.56 664 ALA A O 1
ATOM 4755 N N . GLY A 1 665 ? 12.422 -28.915 59.947 1.00 64.31 665 GLY A N 1
ATOM 4756 C CA . GLY A 1 665 ? 11.928 -29.588 61.156 1.00 64.31 665 GLY A CA 1
ATOM 4757 C C . GLY A 1 665 ? 12.795 -29.456 62.417 1.00 64.31 665 GLY A C 1
ATOM 4758 O O . GLY A 1 665 ? 13.780 -28.727 62.468 1.00 64.31 665 GLY A O 1
ATOM 4759 N N . SER A 1 666 ? 12.413 -30.185 63.469 1.00 57.06 666 SER A N 1
ATOM 4760 C CA . SER A 1 666 ? 13.087 -30.174 64.774 1.00 57.06 666 SER A CA 1
ATOM 4761 C C . SER A 1 666 ? 13.302 -31.593 65.316 1.00 57.06 666 SER A C 1
ATOM 4763 O O . SER A 1 666 ? 12.540 -32.521 65.038 1.00 57.06 666 SER A O 1
ATOM 4765 N N . ARG A 1 667 ? 14.364 -31.786 66.113 1.00 48.81 667 ARG A N 1
ATOM 4766 C CA . ARG A 1 667 ? 14.816 -33.125 66.547 1.00 48.81 667 ARG A CA 1
ATOM 4767 C C . ARG A 1 667 ? 13.858 -33.838 67.521 1.00 48.81 667 ARG A C 1
ATOM 4769 O O . ARG A 1 667 ? 14.056 -35.013 67.809 1.00 48.81 667 ARG A O 1
ATOM 4776 N N . SER A 1 668 ? 12.825 -33.155 68.020 1.00 47.25 668 SER A N 1
ATOM 4777 C CA . SER A 1 668 ? 11.823 -33.703 68.947 1.00 47.25 668 SER A CA 1
ATOM 4778 C C . SER A 1 668 ? 10.839 -34.687 68.304 1.00 47.25 668 SER A C 1
ATOM 4780 O O . SER A 1 668 ? 10.160 -35.402 69.032 1.00 47.25 668 SER A O 1
ATOM 4782 N N . HIS A 1 669 ? 10.762 -34.753 66.969 1.00 44.91 669 HIS A N 1
ATOM 4783 C CA . HIS A 1 669 ? 9.884 -35.682 66.238 1.00 44.91 669 HIS A CA 1
ATOM 4784 C C . HIS A 1 669 ? 10.617 -36.916 65.676 1.00 44.91 669 HIS A C 1
ATOM 4786 O O . HIS A 1 669 ? 10.109 -37.590 64.784 1.00 44.91 669 HIS A O 1
ATOM 4792 N N . GLN A 1 670 ? 11.826 -37.220 66.162 1.00 52.88 670 GLN A N 1
ATOM 4793 C CA . GLN A 1 670 ? 12.649 -38.304 65.620 1.00 52.88 670 GLN A CA 1
ATOM 4794 C C . GLN A 1 670 ? 12.452 -39.633 66.359 1.00 52.88 670 GLN A C 1
ATOM 4796 O O . GLN A 1 670 ? 12.848 -39.779 67.515 1.00 52.88 670 GLN A O 1
ATOM 4801 N N . THR A 1 671 ? 11.940 -40.635 65.646 1.00 46.53 671 THR A N 1
ATOM 4802 C CA . THR A 1 671 ? 12.069 -42.056 65.995 1.00 46.53 671 THR A CA 1
ATOM 4803 C C . THR A 1 671 ? 13.135 -42.692 65.099 1.00 46.53 671 THR A C 1
ATOM 4805 O O . THR A 1 671 ? 13.213 -42.403 63.907 1.00 46.53 671 THR A O 1
ATOM 4808 N N . GLY A 1 672 ? 14.007 -43.527 65.663 1.00 46.84 672 GLY A N 1
ATOM 4809 C CA . GLY A 1 672 ? 15.115 -44.127 64.918 1.00 46.84 672 GLY A CA 1
ATOM 4810 C C . GLY A 1 672 ? 15.644 -45.392 65.582 1.00 46.84 672 GLY A C 1
ATOM 4811 O O . GLY A 1 672 ? 15.523 -45.564 66.795 1.00 46.84 672 GLY A O 1
ATOM 4812 N N . VAL A 1 673 ? 16.225 -46.278 64.773 1.00 45.28 673 VAL A N 1
ATOM 4813 C CA . VAL A 1 673 ? 16.868 -47.510 65.241 1.00 45.28 673 VAL A CA 1
ATOM 4814 C C . VAL A 1 673 ? 18.324 -47.193 65.582 1.00 45.28 673 VAL A C 1
ATOM 4816 O O . VAL A 1 673 ? 19.074 -46.708 64.737 1.00 45.28 673 VAL A O 1
ATOM 4819 N N . ASN A 1 674 ? 18.723 -47.441 66.828 1.00 44.44 674 ASN A N 1
ATOM 4820 C CA . ASN A 1 674 ? 20.082 -47.162 67.289 1.00 44.44 674 ASN A CA 1
ATOM 4821 C C . ASN A 1 674 ? 21.034 -48.296 66.878 1.00 44.44 674 ASN A C 1
ATOM 4823 O O . ASN A 1 674 ? 20.902 -49.413 67.371 1.00 44.44 674 ASN A O 1
ATOM 4827 N N . GLY A 1 675 ? 22.007 -47.989 66.018 1.00 47.78 675 GLY A N 1
ATOM 4828 C CA . GLY A 1 675 ? 23.236 -48.773 65.863 1.00 47.78 675 GLY A CA 1
ATOM 4829 C C . GLY A 1 675 ? 24.324 -48.267 66.817 1.00 47.78 675 GLY A C 1
ATOM 4830 O O . GLY A 1 675 ? 24.284 -47.110 67.238 1.00 47.78 675 GLY A O 1
ATOM 4831 N N . GLU A 1 676 ? 25.294 -49.116 67.164 1.00 48.03 676 GLU A N 1
ATOM 4832 C CA . GLU A 1 676 ? 26.226 -48.837 68.271 1.00 48.03 676 GLU A CA 1
ATOM 4833 C C . GLU A 1 676 ? 27.183 -47.654 68.031 1.00 48.03 676 GLU A C 1
ATOM 4835 O O . GLU A 1 676 ? 27.573 -47.019 69.004 1.00 48.03 676 GLU A O 1
ATOM 4840 N N . ASN A 1 677 ? 27.509 -47.296 66.777 1.00 51.25 677 ASN A N 1
ATOM 4841 C CA . ASN A 1 677 ? 28.437 -46.185 66.483 1.00 51.25 677 ASN A CA 1
ATOM 4842 C C . ASN A 1 677 ? 27.920 -45.094 65.524 1.00 51.25 677 ASN A C 1
ATOM 4844 O O . ASN A 1 677 ? 28.277 -43.939 65.713 1.00 51.25 677 ASN A O 1
ATOM 4848 N N . ASN A 1 678 ? 27.052 -45.397 64.551 1.00 57.50 678 ASN A N 1
ATOM 4849 C CA . ASN A 1 678 ? 26.385 -44.399 63.693 1.00 57.50 678 ASN A CA 1
ATOM 4850 C C . ASN A 1 678 ? 24.927 -44.828 63.458 1.00 57.50 678 ASN A C 1
ATOM 4852 O O . ASN A 1 678 ? 24.659 -46.026 63.333 1.00 57.50 678 ASN A O 1
ATOM 4856 N N . SER A 1 679 ? 23.987 -43.877 63.371 1.00 63.03 679 SER A N 1
ATOM 4857 C CA . SER A 1 679 ? 22.593 -44.165 63.004 1.00 63.03 679 SER A CA 1
ATOM 4858 C C . SER A 1 679 ? 22.184 -43.467 61.706 1.00 63.03 679 SER A C 1
ATOM 4860 O O . SER A 1 679 ? 22.477 -42.290 61.490 1.00 63.03 679 SER A O 1
ATOM 4862 N N . VAL A 1 680 ? 21.484 -44.210 60.847 1.00 63.28 680 VAL A N 1
ATOM 4863 C CA . VAL A 1 680 ? 20.760 -43.679 59.686 1.00 63.28 680 VAL A CA 1
ATOM 4864 C C . VAL A 1 680 ? 19.278 -43.699 60.033 1.00 63.28 680 VAL A C 1
ATOM 4866 O O . VAL A 1 680 ? 18.768 -44.697 60.543 1.00 63.28 680 VAL A O 1
ATOM 4869 N N . ARG A 1 681 ? 18.584 -42.591 59.786 1.00 70.94 681 ARG A N 1
ATOM 4870 C CA . ARG A 1 681 ? 17.173 -42.406 60.128 1.00 70.94 681 ARG A CA 1
ATOM 4871 C C . ARG A 1 681 ? 16.404 -42.015 58.877 1.00 70.94 681 ARG A C 1
ATOM 4873 O O . ARG A 1 681 ? 16.774 -41.064 58.197 1.00 70.94 681 ARG A O 1
ATOM 4880 N N . LEU A 1 682 ? 15.327 -42.739 58.600 1.00 74.88 682 LEU A N 1
ATOM 4881 C CA . LEU A 1 682 ? 14.321 -42.360 57.617 1.00 74.88 682 LEU A CA 1
ATOM 4882 C C . LEU A 1 682 ? 13.088 -41.898 58.390 1.00 74.88 682 LEU A C 1
ATOM 4884 O O . LEU A 1 682 ? 12.530 -42.683 59.156 1.00 74.88 682 LEU A O 1
ATOM 4888 N N . SER A 1 683 ? 12.653 -40.657 58.190 1.00 72.62 683 SER A N 1
ATOM 4889 C CA . SER A 1 683 ? 11.337 -40.206 58.634 1.00 72.62 683 SER A CA 1
ATOM 4890 C C . SER A 1 683 ? 10.447 -39.920 57.432 1.00 72.62 683 SER A C 1
ATOM 4892 O O . SER A 1 683 ? 10.871 -39.357 56.423 1.00 72.62 683 SER A O 1
ATOM 4894 N N . ILE A 1 684 ? 9.191 -40.339 57.552 1.00 78.81 684 ILE A N 1
ATOM 4895 C CA . ILE A 1 684 ? 8.107 -39.969 56.652 1.00 78.81 684 ILE A CA 1
ATOM 4896 C C . ILE A 1 684 ? 7.096 -39.251 57.533 1.00 78.81 684 ILE A C 1
ATOM 4898 O O . ILE A 1 684 ? 6.610 -39.831 58.505 1.00 78.81 684 ILE A O 1
ATOM 4902 N N . GLN A 1 685 ? 6.818 -37.988 57.233 1.00 83.56 685 GLN A N 1
ATOM 4903 C CA . GLN A 1 685 ? 5.876 -37.180 57.997 1.00 83.56 685 GLN A CA 1
ATOM 4904 C C . GLN A 1 685 ? 4.848 -36.592 57.042 1.00 83.56 685 GLN A C 1
ATOM 4906 O O . GLN A 1 685 ? 5.205 -35.945 56.060 1.00 83.56 685 GLN A O 1
ATOM 4911 N N . GLY A 1 686 ? 3.574 -36.804 57.361 1.00 83.81 686 GLY A N 1
ATOM 4912 C CA . GLY A 1 686 ? 2.454 -36.095 56.758 1.00 83.81 686 GLY A CA 1
ATOM 4913 C C . GLY A 1 686 ? 1.692 -35.308 57.816 1.00 83.81 686 GLY A C 1
ATOM 4914 O O . GLY A 1 686 ? 1.753 -35.632 59.003 1.00 83.81 686 GLY A O 1
ATOM 4915 N N . GLY A 1 687 ? 0.980 -34.272 57.392 1.00 87.94 687 GLY A N 1
ATOM 4916 C CA . GLY A 1 687 ? 0.171 -33.451 58.284 1.00 87.94 687 GLY A CA 1
ATOM 4917 C C . GLY A 1 687 ? -0.658 -32.422 57.530 1.00 87.94 687 GLY A C 1
ATOM 4918 O O . GLY A 1 687 ? -0.731 -32.446 56.302 1.00 87.94 687 GLY A O 1
ATOM 4919 N N . HIS A 1 688 ? -1.273 -31.515 58.283 1.00 88.56 688 HIS A N 1
ATOM 4920 C CA . HIS A 1 688 ? -2.090 -30.429 57.752 1.00 88.56 688 HIS A CA 1
ATOM 4921 C C . HIS A 1 688 ? -1.396 -29.076 57.900 1.00 88.56 688 HIS A C 1
ATOM 4923 O O . HIS A 1 688 ? -0.643 -28.853 58.850 1.00 88.56 688 HIS A O 1
ATOM 4929 N N . LEU A 1 689 ? -1.666 -28.191 56.945 1.00 85.31 689 LEU A N 1
ATOM 4930 C CA . LEU A 1 689 ? -1.260 -26.786 56.928 1.00 85.31 689 LEU A CA 1
ATOM 4931 C C . LEU A 1 689 ? -2.494 -25.935 56.635 1.00 85.31 689 LEU A C 1
ATOM 4933 O O . LEU A 1 689 ? -3.384 -26.377 55.907 1.00 85.31 689 LEU A O 1
ATOM 4937 N N . GLY A 1 690 ? -2.542 -24.728 57.186 1.00 85.19 690 GLY A N 1
ATOM 4938 C CA . GLY A 1 690 ? -3.631 -23.796 56.940 1.00 85.19 690 GLY A CA 1
ATOM 4939 C C . GLY A 1 690 ? -3.519 -22.519 57.762 1.00 85.19 690 GLY A C 1
ATOM 4940 O O . GLY A 1 690 ? -2.776 -22.470 58.741 1.00 85.19 690 GLY A O 1
ATOM 4941 N N . HIS A 1 691 ? -4.272 -21.510 57.337 1.00 86.56 691 HIS A N 1
ATOM 4942 C CA . HIS A 1 691 ? -4.455 -20.226 58.008 1.00 86.56 691 HIS A CA 1
ATOM 4943 C C . HIS A 1 691 ? -5.953 -19.925 58.074 1.00 86.56 691 HIS A C 1
ATOM 4945 O O . HIS A 1 691 ? -6.656 -20.088 57.076 1.00 86.56 691 HIS A O 1
ATOM 4951 N N . ASP A 1 692 ? -6.430 -19.482 59.235 1.00 84.06 692 ASP A N 1
ATOM 4952 C CA . ASP A 1 692 ? -7.812 -19.030 59.420 1.00 84.06 692 ASP A CA 1
ATOM 4953 C C . ASP A 1 692 ? -8.015 -17.625 58.818 1.00 84.06 692 ASP A C 1
ATOM 4955 O O . ASP A 1 692 ? -7.065 -16.848 58.690 1.00 84.06 692 ASP A O 1
ATOM 4959 N N . ASN A 1 693 ? -9.258 -17.263 58.476 1.00 75.31 693 ASN A N 1
ATOM 4960 C CA . ASN A 1 693 ? -9.572 -15.939 57.929 1.00 75.31 693 ASN A CA 1
ATOM 4961 C C . ASN A 1 693 ? -9.283 -14.829 58.960 1.00 75.31 693 ASN A C 1
ATOM 4963 O O . ASN A 1 693 ? -9.997 -14.687 59.953 1.00 75.31 693 ASN A O 1
ATOM 4967 N N . ASN A 1 694 ? -8.249 -14.023 58.702 1.00 66.19 694 ASN A N 1
ATOM 4968 C CA . ASN A 1 694 ? -7.726 -13.037 59.650 1.00 66.19 694 ASN A CA 1
ATOM 4969 C C . ASN A 1 694 ? -7.963 -11.571 59.218 1.00 66.19 694 ASN A C 1
ATOM 4971 O O . ASN A 1 694 ? -7.122 -10.699 59.435 1.00 66.19 694 ASN A O 1
ATOM 4975 N N . GLY A 1 695 ? -9.114 -11.288 58.594 1.00 68.44 695 GLY A N 1
ATOM 4976 C CA . GLY A 1 695 ? -9.585 -9.915 58.337 1.00 68.44 695 GLY A CA 1
ATOM 4977 C C . GLY A 1 695 ? -9.322 -9.350 56.935 1.00 68.44 695 GLY A C 1
ATOM 4978 O O . GLY A 1 695 ? -9.550 -8.156 56.719 1.00 68.44 695 GLY A O 1
ATOM 4979 N N . GLY A 1 696 ? -8.894 -10.200 56.002 1.00 75.06 696 GLY A N 1
ATOM 4980 C CA . GLY A 1 696 ? -8.890 -9.935 54.563 1.00 75.06 696 GLY A CA 1
ATOM 4981 C C . GLY A 1 696 ? -7.569 -9.453 53.950 1.00 75.06 696 GLY A C 1
ATOM 4982 O O . GLY A 1 696 ? -6.768 -8.751 54.579 1.00 75.06 696 GLY A O 1
ATOM 4983 N N . ILE A 1 697 ? -7.364 -9.805 52.681 1.00 78.44 697 ILE A N 1
ATOM 4984 C CA . ILE A 1 697 ? -6.174 -9.519 51.862 1.00 78.44 697 ILE A CA 1
ATOM 4985 C C . ILE A 1 697 ? -5.889 -8.018 51.788 1.00 78.44 697 ILE A C 1
ATOM 4987 O O . ILE A 1 697 ? -4.734 -7.600 51.892 1.00 78.44 697 ILE A O 1
ATOM 4991 N N . ALA A 1 698 ? -6.933 -7.186 51.705 1.00 71.19 698 ALA A N 1
ATOM 4992 C CA . ALA A 1 698 ? -6.814 -5.724 51.701 1.00 71.19 698 ALA A CA 1
ATOM 4993 C C . ALA A 1 698 ? -6.099 -5.151 52.943 1.00 71.19 698 ALA A C 1
ATOM 4995 O O . ALA A 1 698 ? -5.587 -4.033 52.900 1.00 71.19 698 ALA A O 1
ATOM 4996 N N . ARG A 1 699 ? -6.061 -5.901 54.055 1.00 76.06 699 ARG A N 1
ATOM 4997 C CA . ARG A 1 699 ? -5.369 -5.525 55.300 1.00 76.06 699 ARG A CA 1
ATOM 4998 C C . ARG A 1 699 ? -3.970 -6.141 55.423 1.00 76.06 699 ARG A C 1
ATOM 5000 O O . ARG A 1 699 ? -3.337 -5.988 56.464 1.00 76.06 699 ARG A O 1
ATOM 5007 N N . GLY A 1 700 ? -3.496 -6.841 54.391 1.00 72.56 700 GLY A N 1
ATOM 5008 C CA . GLY A 1 700 ? -2.240 -7.593 54.409 1.00 72.56 700 GLY A CA 1
ATOM 5009 C C . GLY A 1 700 ? -2.316 -8.921 55.170 1.00 72.56 700 GLY A C 1
ATOM 5010 O O . GLY A 1 700 ? -1.274 -9.461 55.540 1.00 72.56 700 GLY A O 1
ATOM 5011 N N . ALA A 1 701 ? -3.519 -9.444 55.436 1.00 80.06 701 ALA A N 1
ATOM 5012 C CA . ALA A 1 701 ? -3.678 -10.764 56.039 1.00 80.06 701 ALA A CA 1
ATOM 5013 C C . ALA A 1 701 ? -3.302 -11.880 55.047 1.00 80.06 701 ALA A C 1
ATOM 5015 O O . ALA A 1 701 ? -3.456 -11.731 53.834 1.00 80.06 701 ALA A O 1
ATOM 5016 N N . THR A 1 702 ? -2.842 -13.023 55.565 1.00 83.19 702 THR A N 1
ATOM 5017 C CA . THR A 1 702 ? -2.751 -14.247 54.753 1.00 83.19 702 THR A CA 1
ATOM 5018 C C . THR A 1 702 ? -4.173 -14.754 54.470 1.00 83.19 702 THR A C 1
ATOM 5020 O O . THR A 1 702 ? -4.962 -14.821 55.416 1.00 83.19 702 THR A O 1
ATOM 5023 N N . PRO A 1 703 ? -4.516 -15.100 53.214 1.00 86.81 703 PRO A N 1
ATOM 5024 C CA . PRO A 1 703 ? -5.818 -15.667 52.867 1.00 86.81 703 PRO A CA 1
ATOM 5025 C C . PRO A 1 703 ? -6.158 -16.932 53.659 1.00 86.81 703 PRO A C 1
ATOM 5027 O O . PRO A 1 703 ? -5.272 -17.737 53.977 1.00 86.81 703 PRO A O 1
ATOM 5030 N N . GLU A 1 704 ? -7.455 -17.150 53.899 1.00 90.12 704 GLU A N 1
ATOM 5031 C CA . GLU A 1 704 ? -7.923 -18.402 54.491 1.00 90.12 704 GLU A CA 1
ATOM 5032 C C . GLU A 1 704 ? -7.501 -19.576 53.600 1.00 90.12 704 GLU A C 1
ATOM 5034 O O . GLU A 1 704 ? -7.713 -19.586 52.383 1.00 90.12 704 GLU A O 1
ATOM 5039 N N . SER A 1 705 ? -6.857 -20.569 54.200 1.00 90.81 705 SER A N 1
ATOM 5040 C CA . SER A 1 705 ? -6.280 -21.676 53.453 1.00 90.81 705 SER A CA 1
ATOM 5041 C C . SER A 1 705 ? -6.203 -22.945 54.289 1.00 90.81 705 SER A C 1
ATOM 5043 O O . SER A 1 705 ? -6.041 -22.898 55.504 1.00 90.81 705 SER A O 1
ATOM 5045 N N . SER A 1 706 ? -6.345 -24.103 53.646 1.00 91.44 706 SER A N 1
ATOM 5046 C CA . SER A 1 706 ? -6.300 -25.407 54.314 1.00 91.44 706 SER A CA 1
ATOM 5047 C C . SER A 1 706 ? -5.815 -26.493 53.360 1.00 91.44 706 SER A C 1
ATOM 5049 O O . SER A 1 706 ? -6.127 -26.488 52.171 1.00 91.44 706 SER A O 1
ATOM 5051 N N . GLY A 1 707 ? -5.012 -27.422 53.864 1.00 89.62 707 GLY A N 1
ATOM 5052 C CA . GLY A 1 707 ? -4.324 -28.377 53.012 1.00 89.62 707 GLY A CA 1
ATOM 5053 C C . GLY A 1 707 ? -3.617 -29.486 53.758 1.00 89.62 707 GLY A C 1
ATOM 5054 O O . GLY A 1 707 ? -3.811 -29.709 54.957 1.00 89.62 707 GLY A O 1
ATOM 5055 N N . SER A 1 708 ? -2.769 -30.186 53.018 1.00 90.31 708 SER A N 1
ATOM 5056 C CA . SER A 1 708 ? -1.917 -31.245 53.537 1.00 90.31 708 SER A CA 1
ATOM 5057 C C . SER A 1 708 ? -0.502 -31.138 52.988 1.00 90.31 708 SER A C 1
ATOM 5059 O O . SER A 1 708 ? -0.251 -30.576 51.921 1.00 90.31 708 SER A O 1
ATOM 5061 N N . TYR A 1 709 ? 0.434 -31.698 53.741 1.00 91.25 709 TYR A N 1
ATOM 5062 C CA . TYR A 1 709 ? 1.808 -31.885 53.313 1.00 91.25 709 TYR A CA 1
ATOM 5063 C C . TYR A 1 709 ? 2.268 -33.309 53.597 1.00 91.25 709 TYR A C 1
ATOM 5065 O O . TYR A 1 709 ? 1.730 -33.992 54.473 1.00 91.25 709 TYR A O 1
ATOM 5073 N N . GLY A 1 710 ? 3.299 -33.735 52.875 1.00 86.62 710 GLY A N 1
ATOM 5074 C CA . GLY A 1 710 ? 4.005 -34.984 53.102 1.00 86.62 710 GLY A CA 1
ATOM 5075 C C . GLY A 1 710 ? 5.457 -34.865 52.659 1.00 86.62 710 GLY A C 1
ATOM 5076 O O . GLY A 1 710 ? 5.726 -34.419 51.547 1.00 86.62 710 GLY A O 1
ATOM 5077 N N . PHE A 1 711 ? 6.395 -35.292 53.500 1.00 87.38 711 PHE A N 1
ATOM 5078 C CA . PHE A 1 711 ? 7.809 -35.339 53.141 1.00 87.38 711 PHE A CA 1
ATOM 5079 C C . PHE A 1 711 ? 8.494 -36.621 53.598 1.00 87.38 711 PHE A C 1
ATOM 5081 O O . PHE A 1 711 ? 8.084 -37.274 54.561 1.00 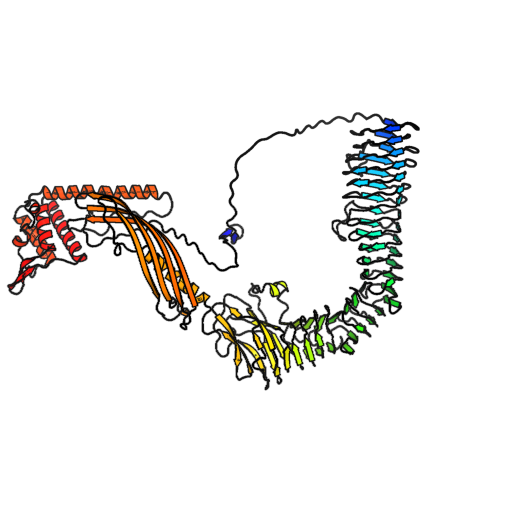87.38 711 PHE A O 1
ATOM 5088 N N . VAL A 1 712 ? 9.582 -36.942 52.902 1.00 83.25 712 VAL A N 1
ATOM 5089 C CA . VAL A 1 712 ? 10.548 -37.971 53.275 1.00 83.25 712 VAL A CA 1
ATOM 5090 C C . VAL A 1 712 ? 11.856 -37.275 53.627 1.00 83.25 712 VAL A C 1
ATOM 5092 O O . VAL A 1 712 ? 12.355 -36.450 52.861 1.00 83.25 712 VAL A O 1
ATOM 5095 N N . ARG A 1 713 ? 12.432 -37.614 54.779 1.00 81.94 713 ARG A N 1
ATOM 5096 C CA . ARG A 1 713 ? 13.752 -37.148 55.201 1.00 81.94 713 ARG A CA 1
ATOM 5097 C C . ARG A 1 713 ? 14.642 -38.328 55.541 1.00 81.94 713 ARG A C 1
ATOM 5099 O O . ARG A 1 713 ? 14.244 -39.225 56.278 1.00 81.94 713 ARG A O 1
ATOM 5106 N N . LEU A 1 714 ? 15.864 -38.283 55.030 1.00 79.50 714 LEU A N 1
ATOM 5107 C CA . LEU A 1 714 ? 16.924 -39.229 55.328 1.00 79.50 714 LEU A CA 1
ATOM 5108 C C . LEU A 1 714 ? 18.045 -38.480 56.051 1.00 79.50 714 LEU A C 1
ATOM 5110 O O . LEU A 1 714 ? 18.600 -37.511 55.535 1.00 79.50 714 LEU A O 1
ATOM 5114 N N . GLU A 1 715 ? 18.355 -38.914 57.266 1.00 74.88 715 GLU A N 1
ATOM 5115 C CA . GLU A 1 715 ? 19.418 -38.369 58.108 1.00 74.88 715 GLU A CA 1
ATOM 5116 C C . GLU A 1 715 ? 20.486 -39.437 58.350 1.00 74.88 715 GLU A C 1
ATOM 5118 O O . GLU A 1 715 ? 20.158 -40.604 58.555 1.00 74.88 715 GLU A O 1
ATOM 5123 N N . GLY A 1 716 ? 21.756 -39.044 58.387 1.00 74.00 716 GLY A N 1
ATOM 5124 C CA . GLY A 1 716 ? 22.861 -39.921 58.770 1.00 74.00 716 GLY A CA 1
ATOM 5125 C C . GLY A 1 716 ? 23.775 -39.229 59.768 1.00 74.00 716 GLY A C 1
ATOM 5126 O O . GLY A 1 716 ? 24.247 -38.122 59.498 1.00 74.00 716 GLY A O 1
ATOM 5127 N N . ASP A 1 717 ? 24.016 -39.862 60.915 1.00 72.12 717 ASP A N 1
ATOM 5128 C CA . ASP A 1 717 ? 25.112 -39.458 61.794 1.00 72.12 717 ASP A CA 1
ATOM 5129 C C . ASP A 1 717 ? 26.430 -39.793 61.069 1.00 72.12 717 ASP A C 1
ATOM 5131 O O . ASP A 1 717 ? 26.648 -40.932 60.653 1.00 72.12 717 ASP A O 1
ATOM 5135 N N . LEU A 1 718 ? 27.282 -38.787 60.866 1.00 66.38 718 LEU A N 1
ATOM 5136 C CA . LEU A 1 718 ? 28.573 -38.915 60.182 1.00 66.38 718 LEU A CA 1
ATOM 5137 C C . LEU A 1 718 ? 29.680 -39.296 61.167 1.00 66.38 718 LEU A C 1
ATOM 5139 O O . LEU A 1 718 ? 30.551 -40.101 60.842 1.00 66.38 718 LEU A O 1
ATOM 5143 N N . LEU A 1 719 ? 29.641 -38.715 62.369 1.00 64.50 719 LEU A N 1
ATOM 5144 C CA . LEU A 1 719 ? 30.601 -38.986 63.431 1.00 64.50 719 LEU A CA 1
ATOM 5145 C C . LEU A 1 719 ? 29.927 -38.842 64.796 1.00 64.50 719 LEU A C 1
ATOM 5147 O O . LEU A 1 719 ? 29.341 -37.802 65.113 1.00 64.50 719 LEU A O 1
ATOM 5151 N N . ARG A 1 720 ? 30.067 -39.877 65.624 1.00 63.19 720 ARG A N 1
ATOM 5152 C CA . ARG A 1 720 ? 29.726 -39.870 67.046 1.00 63.19 720 ARG A CA 1
ATOM 5153 C C . ARG A 1 720 ? 30.971 -40.215 67.859 1.00 63.19 720 ARG A C 1
ATOM 5155 O O . ARG A 1 720 ? 31.695 -41.139 67.510 1.00 63.19 720 ARG A O 1
ATOM 5162 N N . THR A 1 721 ? 31.227 -39.468 68.927 1.00 58.88 721 THR A N 1
ATOM 5163 C CA . THR A 1 721 ? 32.340 -39.733 69.851 1.00 58.88 721 THR A CA 1
ATOM 5164 C C . THR A 1 721 ? 31.887 -39.533 71.290 1.00 58.88 721 THR A C 1
ATOM 5166 O O . THR A 1 721 ? 31.078 -38.643 71.565 1.00 58.88 721 THR A O 1
ATOM 5169 N N . GLU A 1 722 ? 32.374 -40.377 72.200 1.00 55.12 722 GLU A N 1
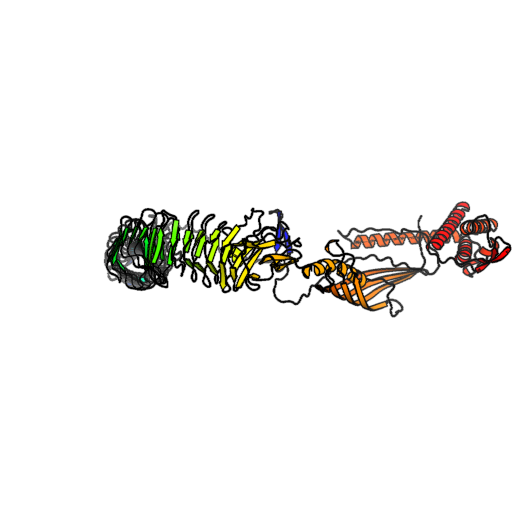ATOM 5170 C CA . GLU A 1 722 ? 32.047 -40.328 73.624 1.00 55.12 722 GLU A CA 1
ATOM 5171 C C . GLU A 1 722 ? 33.333 -40.221 74.450 1.00 55.12 722 GLU A C 1
ATOM 5173 O O . GLU A 1 722 ? 34.202 -41.088 74.385 1.00 55.12 722 GLU A O 1
ATOM 5178 N N . VAL A 1 723 ? 33.469 -39.133 75.213 1.00 49.72 723 VAL A N 1
ATOM 5179 C CA . VAL A 1 723 ? 34.665 -38.810 76.007 1.00 49.72 723 VAL A CA 1
ATOM 5180 C C . VAL A 1 723 ? 34.224 -38.346 77.392 1.00 49.72 723 VAL A C 1
ATOM 5182 O O . VAL A 1 723 ? 33.407 -37.437 77.510 1.00 49.72 723 VAL A O 1
ATOM 5185 N N . ALA A 1 724 ? 34.746 -38.977 78.449 1.00 43.78 724 ALA A N 1
ATOM 5186 C CA . ALA A 1 724 ? 34.516 -38.598 79.852 1.00 43.78 724 ALA A CA 1
ATOM 5187 C C . ALA A 1 724 ? 33.031 -38.366 80.245 1.00 43.78 724 ALA A C 1
ATOM 5189 O O . ALA A 1 724 ? 32.703 -37.431 80.973 1.00 43.78 724 ALA A O 1
ATOM 5190 N N . GLY A 1 725 ? 32.114 -39.214 79.757 1.00 45.41 725 GLY A N 1
ATOM 5191 C CA . GLY A 1 725 ? 30.672 -39.098 80.035 1.00 45.41 725 GLY A CA 1
ATOM 5192 C C . GLY A 1 725 ? 29.936 -38.051 79.186 1.00 45.41 725 GLY A C 1
ATOM 5193 O O . GLY A 1 725 ? 28.788 -37.711 79.487 1.00 45.41 725 GLY A O 1
ATOM 5194 N N . MET A 1 726 ? 30.577 -37.546 78.128 1.00 48.22 726 MET A N 1
ATOM 5195 C CA . MET A 1 726 ? 30.015 -36.598 77.168 1.00 48.22 726 MET A CA 1
ATOM 5196 C C . MET A 1 726 ? 29.924 -37.233 75.777 1.00 48.22 726 MET A C 1
ATOM 5198 O O . MET A 1 726 ? 30.921 -37.768 75.304 1.00 48.22 726 MET A O 1
ATOM 5202 N N . SER A 1 727 ? 28.768 -37.160 75.102 1.00 56.25 727 SER A N 1
ATOM 5203 C CA . SER A 1 727 ? 28.612 -37.646 73.718 1.00 56.25 727 SER A CA 1
ATOM 5204 C C . SER A 1 727 ? 28.435 -36.489 72.737 1.00 56.25 727 SER A C 1
ATOM 5206 O O . SER A 1 727 ? 27.481 -35.712 72.858 1.00 56.25 727 SER A O 1
ATOM 5208 N N . LEU A 1 728 ? 29.290 -36.430 71.722 1.00 60.38 728 LEU A N 1
ATOM 5209 C CA . LEU A 1 728 ? 29.152 -35.548 70.570 1.00 60.38 728 LEU A CA 1
ATOM 5210 C C . LEU A 1 728 ? 28.607 -36.337 69.372 1.00 60.38 728 LEU A C 1
ATOM 5212 O O . LEU A 1 728 ? 28.987 -37.485 69.153 1.00 60.38 728 LEU A O 1
ATOM 5216 N N . THR A 1 729 ? 27.718 -35.735 68.583 1.00 64.19 729 THR A N 1
ATOM 5217 C CA . THR A 1 729 ? 27.206 -36.304 67.326 1.00 64.19 729 THR A CA 1
ATOM 5218 C C . THR A 1 729 ? 27.097 -35.211 66.270 1.00 64.19 729 THR A C 1
ATOM 5220 O O . THR A 1 729 ? 26.426 -34.205 66.495 1.00 64.19 729 THR A O 1
ATOM 5223 N N . THR A 1 730 ? 27.714 -35.419 65.111 1.00 70.00 730 THR A N 1
ATOM 5224 C CA . THR A 1 730 ? 27.539 -34.591 63.911 1.00 70.00 730 THR A CA 1
ATOM 5225 C C . THR A 1 730 ? 27.015 -35.450 62.766 1.00 70.00 730 THR A C 1
ATOM 5227 O O . THR A 1 730 ? 27.323 -36.641 62.687 1.00 70.00 730 THR A O 1
ATOM 5230 N N . GLY A 1 731 ? 26.195 -34.876 61.893 1.00 72.19 731 GLY A N 1
ATOM 5231 C CA . GLY A 1 731 ? 25.555 -35.600 60.803 1.00 72.19 731 GLY A CA 1
ATOM 5232 C C . GLY A 1 731 ? 24.961 -34.686 59.743 1.00 72.19 731 GLY A C 1
ATOM 5233 O O . GLY A 1 731 ? 24.953 -33.464 59.883 1.00 72.19 731 GLY A O 1
ATOM 5234 N N . GLY A 1 732 ? 24.472 -35.298 58.670 1.00 73.50 732 GLY A N 1
ATOM 5235 C CA . GLY A 1 732 ? 23.782 -34.620 57.575 1.00 73.50 732 GLY A CA 1
ATOM 5236 C C . GLY A 1 732 ? 22.342 -35.099 57.436 1.00 73.50 732 GLY A C 1
ATOM 5237 O O . GLY A 1 732 ? 22.004 -36.211 57.854 1.00 73.50 732 GLY A O 1
ATOM 5238 N N . TYR A 1 733 ? 21.494 -34.274 56.830 1.00 77.88 733 TYR A N 1
ATOM 5239 C CA . TYR A 1 733 ? 20.166 -34.667 56.376 1.00 77.88 733 TYR A CA 1
ATOM 5240 C C . TYR A 1 733 ? 19.899 -34.200 54.947 1.00 77.88 733 TYR A C 1
ATOM 5242 O O . TYR A 1 733 ? 20.399 -33.161 54.515 1.00 77.88 733 TYR A O 1
ATOM 5250 N N . GLY A 1 734 ? 19.069 -34.968 54.246 1.00 79.50 734 GLY A N 1
ATOM 5251 C CA . GLY A 1 734 ? 18.361 -34.546 53.047 1.00 79.50 734 GLY A CA 1
ATOM 5252 C C . GLY A 1 734 ? 16.871 -34.809 53.213 1.00 79.50 734 GLY A C 1
ATOM 5253 O O . GLY A 1 734 ? 16.476 -35.863 53.709 1.00 79.50 734 GLY A O 1
ATOM 5254 N N . ALA A 1 735 ? 16.042 -33.850 52.825 1.00 81.50 735 ALA A N 1
ATOM 5255 C CA . ALA A 1 735 ? 14.592 -33.942 52.844 1.00 81.50 735 ALA A CA 1
ATOM 5256 C C . ALA A 1 735 ? 14.027 -33.543 51.479 1.00 81.50 735 ALA A C 1
ATOM 5258 O O . ALA A 1 735 ? 14.542 -32.631 50.835 1.00 81.50 735 ALA A O 1
ATOM 5259 N N . ALA A 1 736 ? 12.958 -34.207 51.057 1.00 82.50 736 ALA A N 1
ATOM 5260 C CA . ALA A 1 736 ? 12.168 -33.819 49.898 1.00 82.50 736 ALA A CA 1
ATOM 5261 C C . ALA A 1 736 ? 10.696 -34.138 50.162 1.00 82.50 736 ALA A C 1
ATOM 5263 O O . ALA A 1 736 ? 10.377 -35.157 50.783 1.00 82.50 736 ALA A O 1
ATOM 5264 N N . GLY A 1 737 ? 9.790 -33.292 49.687 1.00 84.62 737 GLY A N 1
ATOM 5265 C CA . GLY A 1 737 ? 8.366 -33.544 49.842 1.00 84.62 737 GLY A CA 1
ATOM 5266 C C . GLY A 1 737 ? 7.482 -32.564 49.094 1.00 84.62 737 GLY A C 1
ATOM 5267 O O . GLY A 1 737 ? 7.961 -31.634 48.455 1.00 84.62 737 GLY A O 1
ATOM 5268 N N . HIS A 1 738 ? 6.182 -32.762 49.260 1.00 89.19 738 HIS A N 1
ATOM 5269 C CA . HIS A 1 738 ? 5.122 -32.016 48.607 1.00 89.19 738 HIS A CA 1
ATOM 5270 C C . HIS A 1 738 ? 4.169 -31.405 49.639 1.00 89.19 738 HIS A C 1
ATOM 5272 O O . HIS A 1 738 ? 3.764 -32.084 50.588 1.00 89.19 738 HIS A O 1
ATOM 5278 N N . SER A 1 739 ? 3.730 -30.169 49.415 1.00 89.62 739 SER A N 1
ATOM 5279 C CA . SER A 1 739 ? 2.536 -29.609 50.051 1.00 89.62 739 SER A CA 1
ATOM 5280 C C . SER A 1 739 ? 1.503 -29.182 49.009 1.00 89.62 739 SER A C 1
ATOM 5282 O O . SER A 1 739 ? 1.840 -28.806 47.886 1.00 89.62 739 SER A O 1
ATOM 5284 N N . SER A 1 740 ? 0.227 -29.271 49.380 1.00 91.06 740 SER A N 1
ATOM 5285 C CA . SER A 1 740 ? -0.908 -28.851 48.562 1.00 91.06 740 SER A CA 1
ATOM 5286 C C . SER A 1 740 ? -1.956 -28.219 49.469 1.00 91.06 740 SER A C 1
ATOM 5288 O O . SER A 1 740 ? -2.530 -28.893 50.327 1.00 91.06 740 SER A O 1
ATOM 5290 N N . VAL A 1 741 ? -2.216 -26.930 49.264 1.00 90.56 741 VAL A N 1
ATOM 5291 C CA . VAL A 1 741 ? -3.093 -26.118 50.111 1.00 90.56 741 VAL A CA 1
ATOM 5292 C C . VAL A 1 741 ? -4.152 -25.444 49.251 1.00 90.56 741 VAL A C 1
ATOM 5294 O O . VAL A 1 741 ? -3.834 -24.700 48.325 1.00 90.56 741 VAL A O 1
ATOM 5297 N N . ASP A 1 742 ? -5.421 -25.724 49.540 1.00 90.75 742 ASP A N 1
ATOM 5298 C CA . ASP A 1 742 ? -6.542 -25.013 48.938 1.00 90.75 742 ASP A CA 1
ATOM 5299 C C . ASP A 1 742 ? -6.696 -23.645 49.603 1.00 90.75 742 ASP A C 1
ATOM 5301 O O . ASP A 1 742 ? -6.689 -23.522 50.830 1.00 90.75 742 ASP A O 1
ATOM 5305 N N . VAL A 1 743 ? -6.822 -22.617 48.770 1.00 90.31 743 VAL A N 1
ATOM 5306 C CA . VAL A 1 743 ? -6.863 -21.208 49.161 1.00 90.31 743 VAL A CA 1
ATOM 5307 C C . VAL A 1 743 ? -8.224 -20.637 48.803 1.00 90.31 743 VAL A C 1
ATOM 5309 O O . VAL A 1 743 ? -8.746 -20.883 47.707 1.00 90.31 743 VAL A O 1
ATOM 5312 N N . LYS A 1 744 ? -8.792 -19.878 49.735 1.00 88.69 744 LYS A N 1
ATOM 5313 C CA . LYS A 1 744 ? -10.034 -19.138 49.553 1.00 88.69 744 LYS A CA 1
ATOM 5314 C C . LYS A 1 744 ? -9.762 -17.656 49.347 1.00 88.69 744 LYS A C 1
ATOM 5316 O O . LYS A 1 744 ? -8.689 -17.156 49.680 1.00 88.69 744 LYS A O 1
ATOM 5321 N N . ASP A 1 745 ? -10.748 -16.986 48.781 1.00 85.12 745 ASP A N 1
ATOM 5322 C CA . ASP A 1 745 ? -10.804 -15.534 48.723 1.00 85.12 745 ASP A CA 1
ATOM 5323 C C . ASP A 1 745 ? -11.488 -14.951 49.979 1.00 85.12 745 ASP A C 1
ATOM 5325 O O . ASP A 1 745 ? -12.036 -15.693 50.799 1.00 85.12 745 ASP A O 1
ATOM 5329 N N . ASP A 1 746 ? -11.461 -13.626 50.139 1.00 82.38 746 ASP A N 1
ATOM 5330 C CA . ASP A 1 746 ? -12.007 -12.909 51.305 1.00 82.38 746 ASP A CA 1
ATOM 5331 C C . ASP A 1 746 ? -13.527 -13.118 51.497 1.00 82.38 746 ASP A C 1
ATOM 5333 O O . ASP A 1 746 ? -14.026 -13.013 52.620 1.00 82.38 746 ASP A O 1
ATOM 5337 N N . ASP A 1 747 ? -14.260 -13.455 50.428 1.00 79.31 747 ASP A N 1
ATOM 5338 C CA . ASP A 1 747 ? -15.689 -13.809 50.455 1.00 79.31 747 ASP A CA 1
ATOM 5339 C C . ASP A 1 747 ? -15.960 -15.287 50.823 1.00 79.31 747 ASP A C 1
ATOM 5341 O O . ASP A 1 747 ? -17.113 -15.712 50.926 1.00 79.31 747 ASP A O 1
ATOM 5345 N N . GLY A 1 748 ? -14.904 -16.078 51.040 1.00 81.06 748 GLY A N 1
ATOM 5346 C CA . GLY A 1 748 ? -14.962 -17.508 51.345 1.00 81.06 748 GLY A CA 1
ATOM 5347 C C . GLY A 1 748 ? -15.102 -18.422 50.121 1.00 81.06 748 GLY A C 1
ATOM 5348 O O . GLY A 1 748 ? -15.141 -19.648 50.286 1.00 81.06 748 GLY A O 1
ATOM 5349 N N . SER A 1 749 ? -15.157 -17.876 48.902 1.00 85.25 749 SER A N 1
ATOM 5350 C CA . SER A 1 749 ? -15.132 -18.658 47.663 1.00 85.25 749 SER A CA 1
ATOM 5351 C C . SER A 1 749 ? -13.763 -19.321 47.446 1.00 85.25 749 SER A C 1
ATOM 5353 O O . SER A 1 749 ? -12.748 -18.916 48.011 1.00 85.25 749 SER A O 1
ATOM 5355 N N . ARG A 1 750 ? -13.704 -20.397 46.650 1.00 87.44 750 ARG A N 1
ATOM 5356 C CA . ARG A 1 750 ? -12.441 -21.105 46.380 1.00 87.44 750 ARG A CA 1
ATOM 5357 C C . ARG A 1 750 ? -11.666 -20.402 45.266 1.00 87.44 750 ARG A C 1
ATOM 5359 O O . ARG A 1 750 ? -12.039 -20.525 44.102 1.00 87.44 750 ARG A O 1
ATOM 5366 N N . ALA A 1 751 ? -10.530 -19.799 45.606 1.00 86.00 751 ALA A N 1
ATOM 5367 C CA . ALA A 1 751 ? -9.617 -19.216 44.629 1.00 86.00 751 ALA A CA 1
ATOM 5368 C C . ALA A 1 751 ? -8.803 -20.278 43.867 1.00 86.00 751 ALA A C 1
ATOM 5370 O O . ALA A 1 751 ? -8.652 -20.206 42.649 1.00 86.00 751 ALA A O 1
ATOM 5371 N N . GLY A 1 752 ? -8.289 -21.302 44.556 1.00 89.50 752 GLY A N 1
ATOM 5372 C CA . GLY A 1 752 ? -7.529 -22.368 43.899 1.00 89.50 752 GLY A CA 1
ATOM 5373 C C . GLY A 1 752 ? -6.719 -23.230 44.858 1.00 89.50 752 GLY A C 1
ATOM 5374 O O . GLY A 1 752 ? -7.087 -23.375 46.019 1.00 89.50 752 GLY A O 1
ATOM 5375 N N . THR A 1 753 ? -5.619 -23.800 44.362 1.00 88.69 753 THR A N 1
ATOM 5376 C CA . THR A 1 753 ? -4.692 -24.628 45.149 1.00 88.69 753 THR A CA 1
ATOM 5377 C C . THR A 1 753 ? -3.253 -24.188 44.895 1.00 88.69 753 THR A C 1
ATOM 5379 O O . THR A 1 753 ? -2.779 -24.289 43.760 1.00 88.69 753 THR A O 1
ATOM 5382 N N . VAL A 1 754 ? -2.548 -23.770 45.943 1.00 88.06 754 VAL A N 1
ATOM 5383 C CA . VAL A 1 754 ? -1.091 -23.585 45.935 1.00 88.06 754 VAL A CA 1
ATOM 5384 C C . VAL A 1 754 ? -0.433 -24.941 46.196 1.00 88.06 754 VAL A C 1
ATOM 5386 O O . VAL A 1 754 ? -0.953 -25.763 46.954 1.00 88.06 754 VAL A O 1
ATOM 5389 N N . ARG A 1 755 ? 0.695 -25.208 45.534 1.00 87.94 755 ARG A N 1
ATOM 5390 C CA . ARG A 1 755 ? 1.501 -26.416 45.745 1.00 87.94 755 ARG A CA 1
ATOM 5391 C C . ARG A 1 755 ? 2.967 -26.052 45.826 1.00 87.94 755 ARG A C 1
ATOM 5393 O O . ARG A 1 755 ? 3.413 -25.206 45.057 1.00 87.94 755 ARG A O 1
ATOM 5400 N N . ASP A 1 756 ? 3.688 -26.736 46.701 1.00 84.94 756 ASP A N 1
ATOM 5401 C CA . ASP A 1 756 ? 5.123 -26.548 46.887 1.00 84.94 756 ASP A CA 1
ATOM 5402 C C . ASP A 1 756 ? 5.846 -27.901 46.905 1.00 84.94 756 ASP A C 1
ATOM 5404 O O . ASP A 1 756 ? 5.523 -28.785 47.702 1.00 84.94 756 ASP A O 1
ATOM 5408 N N . ASP A 1 757 ? 6.807 -28.057 45.994 1.00 85.88 757 ASP A N 1
ATOM 5409 C CA . ASP A 1 757 ? 7.694 -29.215 45.863 1.00 85.88 757 ASP A CA 1
ATOM 5410 C C . ASP A 1 757 ? 9.078 -28.814 46.386 1.00 85.88 757 ASP A C 1
ATOM 5412 O O . ASP A 1 757 ? 9.968 -28.413 45.627 1.00 85.88 757 ASP A O 1
ATOM 5416 N N . ALA A 1 758 ? 9.247 -28.904 47.703 1.00 79.12 758 ALA A N 1
ATOM 5417 C CA . ALA A 1 758 ? 10.428 -28.413 48.396 1.00 79.12 758 ALA A CA 1
ATOM 5418 C C . ALA A 1 758 ? 11.454 -29.524 48.676 1.00 79.12 758 ALA A C 1
ATOM 5420 O O . ALA A 1 758 ? 11.128 -30.688 48.946 1.00 79.12 758 ALA A O 1
ATOM 5421 N N . GLY A 1 759 ? 12.731 -29.140 48.630 1.00 77.19 759 GLY A N 1
ATOM 5422 C CA . GLY A 1 759 ? 13.879 -29.992 48.920 1.00 77.19 759 GLY A CA 1
ATOM 5423 C C . GLY A 1 759 ? 14.897 -29.248 49.777 1.00 77.19 759 GLY A C 1
ATOM 5424 O O . GLY A 1 759 ? 15.245 -28.109 49.479 1.00 77.19 759 GLY A O 1
ATOM 5425 N N . SER A 1 760 ? 15.386 -29.899 50.832 1.00 76.81 760 SER A N 1
ATOM 5426 C CA . SER A 1 760 ? 16.332 -29.329 51.794 1.00 76.81 760 SER A CA 1
ATOM 5427 C C . SER A 1 760 ? 17.504 -30.279 52.039 1.00 76.81 760 SER A C 1
ATOM 5429 O O . SER A 1 760 ? 17.338 -31.497 52.070 1.00 76.81 760 SER A O 1
ATOM 5431 N N . LEU A 1 761 ? 18.697 -29.720 52.221 1.00 72.38 761 LEU A N 1
ATOM 5432 C CA . LEU A 1 761 ? 19.927 -30.421 52.587 1.00 72.38 761 LEU A CA 1
ATOM 5433 C C . LEU A 1 761 ? 20.624 -29.595 53.668 1.00 72.38 761 LEU A C 1
ATOM 5435 O O . LEU A 1 761 ? 20.706 -28.377 53.536 1.00 72.38 761 LEU A O 1
ATOM 5439 N N . GLY A 1 762 ? 21.151 -30.232 54.713 1.00 71.00 762 GLY A N 1
ATOM 5440 C CA . GLY A 1 762 ? 21.853 -29.507 55.773 1.00 71.00 762 GLY A CA 1
ATOM 5441 C C . GLY A 1 762 ? 22.629 -30.396 56.739 1.00 71.00 762 GLY A C 1
ATOM 5442 O O . GLY A 1 762 ? 22.441 -31.611 56.792 1.00 71.00 762 GLY A O 1
ATOM 5443 N N . GLY A 1 763 ? 23.516 -29.776 57.517 1.00 67.69 763 GLY A N 1
ATOM 5444 C CA . GLY A 1 763 ? 24.238 -30.418 58.619 1.00 67.69 763 GLY A CA 1
ATOM 5445 C C . GLY A 1 763 ? 23.567 -30.187 59.977 1.00 67.69 763 GLY A C 1
ATOM 5446 O O . GLY A 1 763 ? 22.868 -29.193 60.169 1.00 67.69 763 GLY A O 1
ATOM 5447 N N . TYR A 1 764 ? 23.807 -31.078 60.938 1.00 66.62 764 TYR A N 1
ATOM 5448 C CA . TYR A 1 764 ? 23.444 -30.891 62.345 1.00 66.62 764 TYR A CA 1
ATOM 5449 C C . TYR A 1 764 ? 24.571 -31.330 63.284 1.00 66.62 764 TYR A C 1
ATOM 5451 O O . TYR A 1 764 ? 25.335 -32.247 62.990 1.00 66.62 764 TYR A O 1
ATOM 5459 N N . PHE A 1 765 ? 24.629 -30.699 64.456 1.00 61.28 765 PHE A N 1
ATOM 5460 C CA . PHE A 1 765 ? 25.628 -30.933 65.499 1.00 61.28 765 PHE A CA 1
ATOM 5461 C C . PHE A 1 765 ? 24.933 -31.012 66.866 1.00 61.28 765 PHE A C 1
ATOM 5463 O O . PHE A 1 765 ? 23.984 -30.273 67.134 1.00 61.28 765 PHE A O 1
ATOM 5470 N N . ARG A 1 766 ? 25.357 -31.934 67.735 1.00 57.59 766 ARG A N 1
ATOM 5471 C CA . ARG A 1 766 ? 24.699 -32.218 69.019 1.00 57.59 766 ARG A CA 1
ATOM 5472 C C . ARG A 1 766 ? 25.709 -32.625 70.087 1.00 57.59 766 ARG A C 1
ATOM 5474 O O . ARG A 1 766 ? 26.541 -33.487 69.839 1.00 57.59 766 ARG A O 1
ATOM 5481 N N . PHE A 1 767 ? 25.541 -32.095 71.297 1.00 52.31 767 PHE A N 1
ATOM 5482 C CA . PHE A 1 767 ? 26.355 -32.406 72.473 1.00 52.31 767 PHE A CA 1
ATOM 5483 C C . PHE A 1 767 ? 25.483 -32.847 73.671 1.00 52.31 767 PHE A C 1
ATOM 5485 O O . PHE A 1 767 ? 24.339 -32.402 73.804 1.00 52.31 767 PHE A O 1
ATOM 5492 N N . VAL A 1 768 ? 25.995 -33.742 74.524 1.00 51.34 768 VAL A N 1
ATOM 5493 C CA . VAL A 1 768 ? 25.291 -34.431 75.632 1.00 51.34 768 VAL A CA 1
ATOM 5494 C C . VAL A 1 768 ? 26.287 -34.693 76.774 1.00 51.34 768 VAL A C 1
ATOM 5496 O O . VAL A 1 768 ? 27.427 -35.018 76.475 1.00 51.34 768 VAL A O 1
ATOM 5499 N N . CYS A 1 769 ? 25.887 -34.614 78.052 1.00 47.44 769 CYS A N 1
ATOM 5500 C CA . CYS A 1 769 ? 26.747 -34.916 79.214 1.00 47.44 769 CYS A CA 1
ATOM 5501 C C . CYS A 1 769 ? 25.962 -35.538 80.387 1.00 47.44 769 CYS A C 1
ATOM 5503 O O . CYS A 1 769 ? 24.827 -35.136 80.664 1.00 47.44 769 CYS A O 1
ATOM 5505 N N . GLN A 1 770 ? 26.564 -36.521 81.069 1.00 43.72 770 GLN A N 1
ATOM 5506 C CA . GLN A 1 770 ? 25.889 -37.428 82.011 1.00 43.72 770 GLN A CA 1
ATOM 5507 C C . GLN A 1 770 ? 25.770 -36.963 83.478 1.00 43.72 770 GLN A C 1
ATOM 5509 O O . GLN A 1 770 ? 24.965 -37.540 84.209 1.00 43.72 770 GLN A O 1
ATOM 5514 N N . ASN A 1 771 ? 26.536 -35.972 83.954 1.00 46.16 771 ASN A N 1
ATOM 5515 C CA . ASN A 1 771 ? 26.751 -35.767 85.403 1.00 46.16 771 ASN A CA 1
ATOM 5516 C C . ASN A 1 771 ? 26.064 -34.549 86.061 1.00 46.16 771 ASN A C 1
ATOM 5518 O O . ASN A 1 771 ? 26.242 -34.347 87.260 1.00 46.16 771 ASN A O 1
ATOM 5522 N N . GLY A 1 772 ? 25.202 -33.801 85.366 1.00 49.59 772 GLY A N 1
ATOM 5523 C CA . GLY A 1 772 ? 24.233 -32.926 86.052 1.00 49.59 772 GLY A CA 1
ATOM 5524 C C . GLY A 1 772 ? 24.725 -31.535 86.502 1.00 49.59 772 GLY A C 1
ATOM 5525 O O . GLY A 1 772 ? 24.010 -30.892 87.259 1.00 49.59 772 GLY A O 1
ATOM 5526 N N . CYS A 1 773 ? 25.875 -31.035 86.024 1.00 42.62 773 CYS A N 1
ATOM 5527 C CA . CYS A 1 773 ? 26.380 -29.685 86.336 1.00 42.62 773 CYS A CA 1
ATOM 5528 C C . CYS A 1 773 ? 26.378 -28.715 85.120 1.00 42.62 773 CYS A C 1
ATOM 5530 O O . CYS A 1 773 ? 26.816 -29.094 84.034 1.00 42.62 773 CYS A O 1
ATOM 5532 N N . VAL A 1 774 ? 25.911 -27.460 85.279 1.00 42.50 774 VAL A N 1
ATOM 5533 C CA . VAL A 1 774 ? 25.903 -26.407 84.221 1.00 42.50 774 VAL A CA 1
ATOM 5534 C C . VAL A 1 774 ? 26.455 -25.067 84.719 1.00 42.50 774 VAL A C 1
ATOM 5536 O O . VAL A 1 774 ? 25.977 -24.559 85.731 1.00 42.50 774 VAL A O 1
ATOM 5539 N N . CYS A 1 775 ? 27.339 -24.425 83.937 1.00 36.66 775 CYS A N 1
ATOM 5540 C CA . CYS A 1 775 ? 27.874 -23.081 84.210 1.00 36.66 775 CYS A CA 1
ATOM 5541 C C . CYS A 1 775 ? 28.169 -22.229 82.943 1.00 36.66 775 CYS A C 1
ATOM 5543 O O . CYS A 1 775 ? 29.314 -22.163 82.511 1.00 36.66 775 CYS A O 1
ATOM 5545 N N . GLY A 1 776 ? 27.201 -21.481 82.385 1.00 38.81 776 GLY A N 1
ATOM 5546 C CA . GLY A 1 776 ? 27.503 -20.344 81.475 1.00 38.81 776 GLY A CA 1
ATOM 5547 C C . GLY A 1 776 ? 26.651 -20.208 80.202 1.00 38.81 776 GLY A C 1
ATOM 5548 O O . GLY A 1 776 ? 25.934 -21.125 79.828 1.00 38.81 776 GLY A O 1
ATOM 5549 N N . GLN A 1 777 ? 26.715 -19.032 79.558 1.00 42.12 777 GLN A N 1
ATOM 5550 C CA . GLN A 1 777 ? 25.827 -18.624 78.447 1.00 42.12 777 GLN A CA 1
ATOM 5551 C C . GLN A 1 777 ? 26.537 -18.249 77.127 1.00 42.12 777 GLN A C 1
ATOM 5553 O O . GLN A 1 777 ? 25.867 -17.838 76.184 1.00 42.12 777 GLN A O 1
ATOM 5558 N N . SER A 1 778 ? 27.860 -18.400 77.017 1.00 36.31 778 SER A N 1
ATOM 5559 C CA . SER A 1 778 ? 28.569 -18.261 75.735 1.00 36.31 778 SER A CA 1
ATOM 5560 C C . SER A 1 778 ? 29.847 -19.101 75.705 1.00 36.31 778 SER A C 1
ATOM 5562 O O . SER A 1 778 ? 30.654 -19.075 76.634 1.00 36.31 778 SER A O 1
ATOM 5564 N N . LEU A 1 779 ? 30.008 -19.862 74.624 1.00 38.12 779 LEU A N 1
ATOM 5565 C CA . LEU A 1 779 ? 31.147 -20.731 74.330 1.00 38.12 779 LEU A CA 1
ATOM 5566 C C . LEU A 1 779 ? 31.548 -20.398 72.885 1.00 38.12 779 LEU A C 1
ATOM 5568 O O . LEU A 1 779 ? 30.729 -20.600 71.997 1.00 38.12 779 LEU A O 1
ATOM 5572 N N . GLY A 1 780 ? 32.731 -19.796 72.694 1.00 40.25 780 GLY A N 1
ATOM 5573 C CA . GLY A 1 780 ? 33.338 -19.416 71.401 1.00 40.25 780 GLY A CA 1
ATOM 5574 C C . GLY A 1 780 ? 32.379 -19.100 70.242 1.00 40.25 780 GLY A C 1
ATOM 5575 O O . GLY A 1 780 ? 32.181 -19.944 69.372 1.00 40.25 780 GLY A O 1
ATOM 5576 N N . GLU A 1 781 ? 31.801 -17.893 70.183 1.00 37.53 781 GLU A N 1
ATOM 5577 C CA . GLU A 1 781 ? 30.946 -17.504 69.048 1.00 37.53 781 GLU A CA 1
ATOM 5578 C C . GLU A 1 781 ? 31.789 -17.092 67.823 1.00 37.53 781 GLU A C 1
ATOM 5580 O O . GLU A 1 781 ? 32.026 -15.909 67.572 1.00 37.53 781 GLU A O 1
ATOM 5585 N N . VAL A 1 782 ? 32.234 -18.075 67.036 1.00 41.06 782 VAL A N 1
ATOM 5586 C CA . VAL A 1 782 ? 32.963 -17.836 65.780 1.00 41.06 782 VAL A CA 1
ATOM 5587 C C . VAL A 1 782 ? 31.972 -17.513 64.654 1.00 41.06 782 VAL A C 1
ATOM 5589 O O . VAL A 1 782 ? 31.383 -18.398 64.034 1.00 41.06 782 VAL A O 1
ATOM 5592 N N . ARG A 1 783 ? 31.777 -16.220 64.369 1.00 44.47 783 ARG A N 1
ATOM 5593 C CA . ARG A 1 783 ? 30.935 -15.755 63.252 1.00 44.47 783 ARG A CA 1
ATOM 5594 C C . ARG A 1 783 ? 31.719 -15.735 61.941 1.00 44.47 783 ARG A C 1
ATOM 5596 O O . ARG A 1 783 ? 32.403 -14.758 61.640 1.00 44.47 783 ARG A O 1
ATOM 5603 N N . VAL A 1 784 ? 31.579 -16.783 61.131 1.00 43.34 784 VAL A N 1
ATOM 5604 C CA . VAL A 1 784 ? 32.168 -16.834 59.782 1.00 43.34 784 VAL A CA 1
ATOM 5605 C C . VAL A 1 784 ? 31.226 -16.154 58.772 1.00 43.34 784 VAL A C 1
ATOM 5607 O O . VAL A 1 784 ? 30.103 -16.623 58.586 1.00 43.34 784 VAL A O 1
ATOM 5610 N N . PRO A 1 785 ? 31.626 -15.055 58.103 1.00 45.22 785 PRO A N 1
ATOM 5611 C CA . PRO A 1 785 ? 30.807 -14.443 57.059 1.00 45.22 785 PRO A CA 1
ATOM 5612 C C . PRO A 1 785 ? 30.731 -15.348 55.819 1.00 45.22 785 PRO A C 1
ATOM 5614 O O . PRO A 1 785 ? 31.731 -15.937 55.414 1.00 45.22 785 PRO A O 1
ATOM 5617 N N . HIS A 1 786 ? 29.568 -15.401 55.160 1.00 45.50 786 HIS A N 1
ATOM 5618 C CA . HIS A 1 786 ? 29.297 -16.237 53.975 1.00 45.50 786 HIS A CA 1
ATOM 5619 C C . HIS A 1 786 ? 30.001 -15.762 52.676 1.00 45.50 786 HIS A C 1
ATOM 5621 O O . HIS A 1 786 ? 29.403 -15.754 51.598 1.00 45.50 786 HIS A O 1
ATOM 5627 N N . ARG A 1 787 ? 31.257 -15.302 52.754 1.00 39.69 787 ARG A N 1
ATOM 5628 C CA . ARG A 1 787 ? 32.046 -14.816 51.610 1.00 39.69 787 ARG A CA 1
ATOM 5629 C C . ARG A 1 787 ? 33.549 -14.983 51.863 1.00 39.69 787 ARG A C 1
ATOM 5631 O O . ARG A 1 787 ? 34.057 -14.505 52.874 1.00 39.69 787 ARG A O 1
ATOM 5638 N N . GLY A 1 788 ? 34.256 -15.586 50.908 1.00 56.06 788 GLY A N 1
ATOM 5639 C CA . GLY A 1 788 ? 35.686 -15.916 51.005 1.00 56.06 788 GLY A CA 1
ATOM 5640 C C . GLY A 1 788 ? 35.914 -17.409 51.250 1.00 56.06 788 GLY A C 1
ATOM 5641 O O . GLY A 1 788 ? 35.007 -18.206 51.015 1.00 56.06 788 GLY A O 1
ATOM 5642 N N . ASP A 1 789 ? 37.108 -17.783 51.717 1.00 48.62 789 ASP A N 1
ATOM 5643 C CA . ASP A 1 789 ? 37.372 -19.160 52.142 1.00 48.62 789 ASP A CA 1
ATOM 5644 C C . ASP A 1 789 ? 36.702 -19.426 53.497 1.00 48.62 789 ASP A C 1
ATOM 5646 O O . ASP A 1 789 ? 37.147 -18.971 54.554 1.00 48.62 789 ASP A O 1
ATOM 5650 N N . VAL A 1 790 ? 35.547 -20.088 53.431 1.00 51.97 790 VAL A N 1
ATOM 5651 C CA . VAL A 1 790 ? 34.732 -20.455 54.595 1.00 51.97 790 VAL A CA 1
ATOM 5652 C C . VAL A 1 790 ? 35.267 -21.732 55.252 1.00 51.97 790 VAL A C 1
ATOM 5654 O O . VAL A 1 790 ? 35.056 -21.925 56.445 1.00 51.97 790 VAL A O 1
ATOM 5657 N N . VAL A 1 791 ? 35.963 -22.598 54.508 1.00 44.94 791 VAL A N 1
ATOM 5658 C CA . VAL A 1 791 ? 36.356 -23.931 54.989 1.00 44.94 791 VAL A CA 1
ATOM 5659 C C . VAL A 1 791 ? 37.502 -23.818 55.987 1.00 44.94 791 VAL A C 1
ATOM 5661 O O . VAL A 1 791 ? 37.396 -24.342 57.095 1.00 44.94 791 VAL A O 1
ATOM 5664 N N . GLU A 1 792 ? 38.554 -23.075 55.641 1.00 47.97 792 GLU A N 1
ATOM 5665 C CA . GLU A 1 792 ? 39.724 -22.900 56.510 1.00 47.97 792 GLU A CA 1
ATOM 5666 C C . GLU A 1 792 ? 39.353 -22.203 57.835 1.00 47.97 792 GLU A C 1
ATOM 5668 O O . GLU A 1 792 ? 39.737 -22.651 58.914 1.00 47.97 792 GLU A O 1
ATOM 5673 N N . LYS A 1 793 ? 38.476 -21.191 57.778 1.00 48.12 793 LYS A N 1
ATOM 5674 C CA . LYS A 1 793 ? 38.015 -20.434 58.959 1.00 48.12 793 LYS A CA 1
ATOM 5675 C C . LYS A 1 793 ? 37.103 -21.225 59.898 1.00 48.12 793 LYS A C 1
ATOM 5677 O O . LYS A 1 793 ? 37.088 -20.963 61.099 1.00 48.12 793 LYS A O 1
ATOM 5682 N N . VAL A 1 794 ? 36.342 -22.189 59.376 1.00 47.97 794 VAL A N 1
ATOM 5683 C CA . VAL A 1 794 ? 35.554 -23.115 60.208 1.00 47.97 794 VAL A CA 1
ATOM 5684 C C . VAL A 1 794 ? 36.464 -24.133 60.902 1.00 47.97 794 VAL A C 1
ATOM 5686 O O . VAL A 1 794 ? 36.215 -24.476 62.056 1.00 47.97 794 VAL A O 1
ATOM 5689 N N . ILE A 1 795 ? 37.537 -24.579 60.240 1.00 51.47 795 ILE A N 1
ATOM 5690 C CA . ILE A 1 795 ? 38.544 -25.469 60.839 1.00 51.47 795 ILE A CA 1
ATOM 5691 C C . ILE A 1 795 ? 39.300 -24.743 61.963 1.00 51.47 795 ILE A C 1
ATOM 5693 O O . ILE A 1 795 ? 39.426 -25.282 63.060 1.00 51.47 795 ILE A O 1
ATOM 5697 N N . GLU A 1 796 ? 39.740 -23.505 61.730 1.00 51.16 796 GLU A N 1
ATOM 5698 C CA . GLU A 1 796 ? 40.454 -22.690 62.722 1.00 51.16 796 GLU A CA 1
ATOM 5699 C C . GLU A 1 796 ? 39.596 -22.425 63.976 1.00 51.16 796 GLU A C 1
ATOM 5701 O O . GLU A 1 796 ? 40.031 -22.690 65.101 1.00 51.16 796 GLU A O 1
ATOM 5706 N N . GLY A 1 797 ? 38.327 -22.039 63.792 1.00 49.34 797 GLY A N 1
ATOM 5707 C CA . GLY A 1 797 ? 37.374 -21.865 64.895 1.00 49.34 797 GLY A CA 1
ATOM 5708 C C . GLY A 1 797 ? 37.059 -23.152 65.672 1.00 49.34 797 GLY A C 1
ATOM 5709 O O . GLY A 1 797 ? 36.756 -23.094 66.864 1.00 49.34 797 GLY A O 1
ATOM 5710 N N . ALA A 1 798 ? 37.164 -24.328 65.042 1.00 46.34 798 ALA A N 1
ATOM 5711 C CA . ALA A 1 798 ? 36.999 -25.606 65.733 1.00 46.34 798 ALA A CA 1
ATOM 5712 C C . ALA A 1 798 ? 38.178 -25.917 66.674 1.00 46.34 798 ALA A C 1
ATOM 5714 O O . ALA A 1 798 ? 37.955 -26.428 67.773 1.00 46.34 798 ALA A O 1
ATOM 5715 N N . TYR A 1 799 ? 39.414 -25.571 66.293 1.00 48.16 799 TYR A N 1
ATOM 5716 C CA . TYR A 1 799 ? 40.588 -25.726 67.163 1.00 48.16 799 TYR A CA 1
ATOM 5717 C C . TYR A 1 799 ? 40.569 -24.763 68.360 1.00 48.16 799 TYR A C 1
ATOM 5719 O O . TYR A 1 799 ? 40.947 -25.159 69.465 1.00 48.16 799 TYR A O 1
ATOM 5727 N N . GLU A 1 800 ? 40.069 -23.536 68.185 1.00 50.81 800 GLU A N 1
ATOM 5728 C CA . GLU A 1 800 ? 39.973 -22.539 69.266 1.00 50.81 800 GLU A CA 1
ATOM 5729 C C . GLU A 1 800 ? 39.062 -23.004 70.426 1.00 50.81 800 GLU A C 1
ATOM 5731 O O . GLU A 1 800 ? 39.339 -22.737 71.598 1.00 50.81 800 GLU A O 1
ATOM 5736 N N . VAL A 1 801 ? 38.014 -23.782 70.123 1.00 47.53 801 VAL A N 1
ATOM 5737 C CA . VAL A 1 801 ? 37.100 -24.364 71.125 1.00 47.53 801 VAL A CA 1
ATOM 5738 C C . VAL A 1 801 ? 37.750 -25.506 71.924 1.00 47.53 801 VAL A C 1
ATOM 5740 O O . VAL A 1 801 ? 37.427 -25.686 73.101 1.00 47.53 801 VAL A O 1
ATOM 5743 N N . VAL A 1 802 ? 38.687 -26.260 71.336 1.00 50.28 802 VAL A N 1
ATOM 5744 C CA . VAL A 1 802 ? 39.349 -27.400 72.005 1.00 50.28 802 VAL A CA 1
ATOM 5745 C C . VAL A 1 802 ? 40.269 -26.934 73.141 1.00 50.28 802 VAL A C 1
ATOM 5747 O O . VAL A 1 802 ? 40.225 -27.503 74.230 1.00 50.28 802 VAL A O 1
ATOM 5750 N N . GLY A 1 803 ? 41.010 -25.833 72.963 1.00 50.56 803 GLY A N 1
ATOM 5751 C CA . GLY A 1 803 ? 41.930 -25.292 73.984 1.00 50.56 803 GLY A CA 1
ATOM 5752 C C . GLY A 1 803 ? 41.268 -24.753 75.268 1.00 50.56 803 GLY A C 1
ATOM 5753 O O . GLY A 1 803 ? 41.951 -24.286 76.184 1.00 50.56 803 GLY A O 1
ATOM 5754 N N . VAL A 1 804 ? 39.934 -24.785 75.361 1.00 50.88 804 VAL A N 1
ATOM 5755 C CA . VAL A 1 804 ? 39.181 -24.419 76.572 1.00 50.88 804 VAL A CA 1
ATOM 5756 C C . VAL A 1 804 ? 39.079 -25.593 77.558 1.00 50.88 804 VAL A C 1
ATOM 5758 O O . VAL A 1 804 ? 38.971 -25.349 78.762 1.00 50.88 804 VAL A O 1
ATOM 5761 N N . PHE A 1 805 ? 39.147 -26.843 77.081 1.00 47.56 805 PHE A N 1
ATOM 5762 C CA . PHE A 1 805 ? 38.972 -28.053 77.898 1.00 47.56 805 PHE A CA 1
ATOM 5763 C C . PHE A 1 805 ? 40.114 -28.259 78.905 1.00 47.56 805 PHE A C 1
ATOM 5765 O O . PHE A 1 805 ? 39.839 -28.472 80.086 1.00 47.56 805 PHE A O 1
ATOM 5772 N N . ASP A 1 806 ? 41.372 -28.115 78.475 1.00 52.50 806 ASP A N 1
ATOM 5773 C CA . ASP A 1 806 ? 42.572 -28.380 79.293 1.00 52.50 806 ASP A CA 1
ATOM 5774 C C . ASP A 1 806 ? 42.587 -27.571 80.600 1.00 52.50 806 ASP A C 1
ATOM 5776 O O . ASP A 1 806 ? 42.981 -28.040 81.668 1.00 52.50 806 ASP A O 1
ATOM 5780 N N . ARG A 1 807 ? 42.072 -26.338 80.543 1.00 55.75 807 ARG A N 1
ATOM 5781 C CA . ARG A 1 807 ? 41.968 -25.454 81.709 1.00 55.75 807 ARG A CA 1
ATOM 5782 C C . ARG A 1 807 ? 40.954 -25.971 82.743 1.00 55.75 807 ARG A C 1
ATOM 5784 O O . ARG A 1 807 ? 41.091 -25.659 83.924 1.00 55.75 807 ARG A O 1
ATOM 5791 N N . ILE A 1 808 ? 39.912 -26.701 82.326 1.00 53.78 808 ILE A N 1
ATOM 5792 C CA . ILE A 1 808 ? 38.879 -27.258 83.225 1.00 53.78 808 ILE A CA 1
ATOM 5793 C C . ILE A 1 808 ? 39.477 -28.381 84.066 1.00 53.78 808 ILE A C 1
ATOM 5795 O O . ILE A 1 808 ? 39.289 -28.412 85.284 1.00 53.78 808 ILE A O 1
ATOM 5799 N N . GLU A 1 809 ? 40.222 -29.264 83.405 1.00 55.59 809 GLU A N 1
ATOM 5800 C CA . GLU A 1 809 ? 40.979 -30.358 84.011 1.00 55.59 809 GLU A CA 1
ATOM 5801 C C . GLU A 1 809 ? 41.936 -29.817 85.086 1.00 55.59 809 GLU A C 1
ATOM 5803 O O . GLU A 1 809 ? 41.834 -30.196 86.252 1.00 55.59 809 GLU A O 1
ATOM 5808 N N . GLU A 1 810 ? 42.727 -28.792 84.749 1.00 64.75 810 GLU A N 1
ATOM 5809 C CA . GLU A 1 810 ? 43.640 -28.112 85.678 1.00 64.75 810 GLU A CA 1
ATOM 5810 C C . GLU A 1 810 ? 42.933 -27.555 86.939 1.00 64.75 810 GLU A C 1
ATOM 5812 O O . GLU A 1 810 ? 43.477 -27.605 88.047 1.00 64.75 810 GLU A O 1
ATOM 5817 N N . LYS A 1 811 ? 41.698 -27.042 86.813 1.00 62.84 811 LYS A N 1
ATOM 5818 C CA . LYS A 1 811 ? 40.914 -26.531 87.958 1.00 62.84 811 LYS A CA 1
ATOM 5819 C C . LYS A 1 811 ? 40.278 -27.636 88.797 1.00 62.84 811 LYS A C 1
ATOM 5821 O O . LYS A 1 811 ? 40.255 -27.499 90.022 1.00 62.84 811 LYS A O 1
ATOM 5826 N N . ARG A 1 812 ? 39.793 -28.714 88.173 1.00 66.12 812 ARG A N 1
ATOM 5827 C CA . ARG A 1 812 ? 39.306 -29.916 88.870 1.00 66.12 812 ARG A CA 1
ATOM 5828 C C . ARG A 1 812 ? 40.426 -30.513 89.719 1.00 66.12 812 ARG A C 1
ATOM 5830 O O . ARG A 1 812 ? 40.250 -30.704 90.921 1.00 66.12 812 ARG A O 1
ATOM 5837 N N . ASP A 1 813 ? 41.590 -30.719 89.114 1.00 71.00 813 ASP A N 1
ATOM 5838 C CA . ASP A 1 813 ? 42.744 -31.340 89.763 1.00 71.00 813 ASP A CA 1
ATOM 5839 C C . ASP A 1 813 ? 43.291 -30.442 90.879 1.00 71.00 813 ASP A C 1
ATOM 5841 O O . ASP A 1 813 ? 43.623 -30.915 91.968 1.00 71.00 813 ASP A O 1
ATOM 5845 N N . ALA A 1 814 ? 43.258 -29.117 90.689 1.00 74.25 814 ALA A N 1
ATOM 5846 C CA . ALA A 1 814 ? 43.549 -28.164 91.753 1.00 74.25 814 ALA A CA 1
ATOM 5847 C C . ALA A 1 814 ? 42.595 -28.285 92.961 1.00 74.25 814 ALA A C 1
ATOM 5849 O O . ALA A 1 814 ? 43.066 -28.202 94.096 1.00 74.25 814 ALA A O 1
ATOM 5850 N N . MET A 1 815 ? 41.291 -28.512 92.757 1.00 74.06 815 MET A N 1
ATOM 5851 C CA . MET A 1 815 ? 40.340 -28.739 93.859 1.00 74.06 815 MET A CA 1
ATOM 5852 C C . MET A 1 815 ? 40.529 -30.108 94.529 1.00 74.06 815 MET A C 1
ATOM 5854 O O . MET A 1 815 ? 40.465 -30.187 95.754 1.00 74.06 815 MET A O 1
ATOM 5858 N N . GLN A 1 816 ? 40.815 -31.162 93.759 1.00 76.81 816 GLN A N 1
ATOM 5859 C CA . GLN A 1 816 ? 41.118 -32.498 94.293 1.00 76.81 816 GLN A CA 1
ATOM 5860 C C . GLN A 1 816 ? 42.434 -32.522 95.090 1.00 76.81 816 GLN A C 1
ATOM 5862 O O . GLN A 1 816 ? 42.542 -33.232 96.087 1.00 76.81 816 GLN A O 1
ATOM 5867 N N . SER A 1 817 ? 43.415 -31.692 94.715 1.00 78.75 817 SER A N 1
ATOM 5868 C CA . SER A 1 817 ? 44.686 -31.558 95.444 1.00 78.75 817 SER A CA 1
ATOM 5869 C C . SER A 1 817 ? 44.555 -30.908 96.832 1.00 78.75 817 SER A C 1
ATOM 5871 O O . SER A 1 817 ? 45.458 -31.042 97.659 1.00 78.75 817 SER A O 1
ATOM 5873 N N . LEU A 1 818 ? 43.452 -30.199 97.111 1.00 80.75 818 LEU A N 1
ATOM 5874 C CA . LEU A 1 818 ? 43.275 -29.414 98.334 1.00 80.75 818 LEU A CA 1
ATOM 5875 C C . LEU A 1 818 ? 42.404 -30.153 99.361 1.00 80.75 818 LEU A C 1
ATOM 5877 O O . LEU A 1 818 ? 41.175 -30.094 99.304 1.00 80.75 818 LEU A O 1
ATOM 5881 N N . VAL A 1 819 ? 43.037 -30.794 100.349 1.00 83.44 819 VAL A N 1
ATOM 5882 C CA . VAL A 1 819 ? 42.341 -31.410 101.494 1.00 83.44 819 VAL A CA 1
ATOM 5883 C C . VAL A 1 819 ? 41.657 -30.332 102.339 1.00 83.44 819 VAL A C 1
ATOM 5885 O O . VAL A 1 819 ? 42.312 -29.460 102.907 1.00 83.44 819 VAL A O 1
ATOM 5888 N N . LEU A 1 820 ? 40.329 -30.402 102.451 1.00 80.25 820 LEU A N 1
ATOM 5889 C CA . LEU A 1 820 ? 39.520 -29.354 103.064 1.00 80.25 820 LEU A CA 1
ATOM 5890 C C . LEU A 1 820 ? 39.270 -29.643 104.560 1.00 80.25 820 LEU A C 1
ATOM 5892 O O . LEU A 1 820 ? 38.562 -30.613 104.880 1.00 80.25 820 LEU A O 1
ATOM 5896 N N . PRO A 1 821 ? 39.806 -28.832 105.496 1.00 80.75 821 PRO A N 1
ATOM 5897 C CA . PRO A 1 821 ? 39.661 -29.070 106.928 1.00 80.75 821 PRO A CA 1
ATOM 5898 C C . PRO A 1 821 ? 38.199 -28.876 107.377 1.00 80.75 821 PRO A C 1
ATOM 5900 O O . PRO A 1 821 ? 37.448 -28.136 106.731 1.00 80.75 821 PRO A O 1
ATOM 5903 N N . PRO A 1 822 ? 37.764 -29.512 108.485 1.00 80.88 822 PRO A N 1
ATOM 5904 C CA . PRO A 1 822 ? 36.352 -29.537 108.874 1.00 80.88 822 PRO A CA 1
ATOM 5905 C C . PRO A 1 822 ? 35.659 -28.162 108.971 1.00 80.88 822 PRO A C 1
ATOM 5907 O O . PRO A 1 822 ? 34.548 -28.058 108.446 1.00 80.88 822 PRO A O 1
ATOM 5910 N N . PRO A 1 823 ? 36.279 -27.093 109.525 1.00 82.12 823 PRO A N 1
ATOM 5911 C CA . PRO A 1 823 ? 35.643 -25.773 109.586 1.00 82.12 823 PRO A CA 1
ATOM 5912 C C . PRO A 1 823 ? 35.389 -25.161 108.202 1.00 82.12 823 PRO A C 1
ATOM 5914 O O . PRO A 1 823 ? 34.302 -24.651 107.945 1.00 82.12 823 PRO A O 1
ATOM 5917 N N . ALA A 1 824 ? 36.348 -25.270 107.274 1.00 81.75 824 ALA A N 1
ATOM 5918 C CA . ALA A 1 824 ? 36.203 -24.759 105.908 1.00 81.75 824 ALA A CA 1
ATOM 5919 C C . ALA A 1 824 ? 35.124 -25.525 105.122 1.00 81.75 824 ALA A C 1
ATOM 5921 O O . ALA A 1 824 ? 34.366 -24.939 104.350 1.00 81.75 824 ALA A O 1
ATOM 5922 N N . ARG A 1 825 ? 34.994 -26.834 105.374 1.00 84.00 825 ARG A N 1
ATOM 5923 C CA . ARG A 1 825 ? 33.936 -27.670 104.792 1.00 84.00 825 ARG A CA 1
ATOM 5924 C C . ARG A 1 825 ? 32.545 -27.286 105.300 1.00 84.00 825 ARG A C 1
ATOM 5926 O O . ARG A 1 825 ? 31.610 -27.199 104.508 1.00 84.00 825 ARG A O 1
ATOM 5933 N N . GLN A 1 826 ? 32.417 -27.016 106.599 1.00 84.31 826 GLN A N 1
ATOM 5934 C CA . GLN A 1 826 ? 31.179 -26.505 107.192 1.00 84.31 826 GLN A CA 1
ATOM 5935 C C . GLN A 1 826 ? 30.841 -25.097 106.683 1.00 84.31 826 GLN A C 1
ATOM 5937 O O . GLN A 1 826 ? 29.676 -24.839 106.402 1.00 84.31 826 GLN A O 1
ATOM 5942 N N . ALA A 1 827 ? 31.832 -24.222 106.486 1.00 84.12 827 ALA A N 1
ATOM 5943 C CA . ALA A 1 827 ? 31.627 -22.891 105.912 1.00 84.12 827 ALA A CA 1
ATOM 5944 C C . ALA A 1 827 ? 31.112 -22.947 104.461 1.00 84.12 827 ALA A C 1
ATOM 5946 O O . ALA A 1 827 ? 30.147 -22.258 104.131 1.00 84.12 827 ALA A O 1
ATOM 5947 N N . LEU A 1 828 ? 31.685 -23.814 103.613 1.00 84.06 828 LEU A N 1
ATOM 5948 C CA . LEU A 1 828 ? 31.208 -24.029 102.239 1.00 84.06 828 LEU A CA 1
ATOM 5949 C C . LEU A 1 828 ? 29.761 -24.554 102.214 1.00 84.06 828 LEU A C 1
ATOM 5951 O O . LEU A 1 828 ? 28.931 -24.061 101.452 1.00 84.06 828 LEU A O 1
ATOM 5955 N N . ALA A 1 829 ? 29.442 -25.509 103.091 1.00 85.44 829 ALA A N 1
ATOM 5956 C CA . ALA A 1 829 ? 28.084 -26.021 103.261 1.00 85.44 829 ALA A CA 1
ATOM 5957 C C . ALA A 1 829 ? 27.108 -24.948 103.783 1.00 85.44 829 ALA A C 1
ATOM 5959 O O . ALA A 1 829 ? 25.973 -24.870 103.317 1.00 85.44 829 ALA A O 1
ATOM 5960 N N . GLN A 1 830 ? 27.539 -24.087 104.708 1.00 86.75 830 GLN A N 1
ATOM 5961 C CA . GLN A 1 830 ? 26.704 -23.012 105.248 1.00 86.75 830 GLN A CA 1
ATOM 5962 C C . GLN A 1 830 ? 26.385 -21.961 104.179 1.00 86.75 830 GLN A C 1
ATOM 5964 O O . GLN A 1 830 ? 25.220 -21.614 103.995 1.00 86.75 830 GLN A O 1
ATOM 5969 N N . ALA A 1 831 ? 27.392 -21.517 103.418 1.00 86.31 831 ALA A N 1
ATOM 5970 C CA . ALA A 1 831 ? 27.209 -20.592 102.299 1.00 86.31 831 ALA A CA 1
ATOM 5971 C C . ALA A 1 831 ? 26.245 -21.157 101.240 1.00 86.31 831 ALA A C 1
ATOM 5973 O O . ALA A 1 831 ? 25.388 -20.440 100.721 1.00 86.31 831 ALA A O 1
ATOM 5974 N N . ALA A 1 832 ? 26.333 -22.462 100.973 1.00 86.00 832 ALA A N 1
ATOM 5975 C CA . ALA A 1 832 ? 25.428 -23.168 100.079 1.00 86.00 832 ALA A CA 1
ATOM 5976 C C . ALA A 1 832 ? 23.973 -23.191 100.598 1.00 86.00 832 ALA A C 1
ATOM 5978 O O . ALA A 1 832 ? 23.046 -22.878 99.845 1.00 86.00 832 ALA A O 1
ATOM 5979 N N . LEU A 1 833 ? 23.747 -23.510 101.880 1.00 86.44 833 LEU A N 1
ATOM 5980 C CA . LEU A 1 833 ? 22.405 -23.479 102.483 1.00 86.44 833 LEU A CA 1
ATOM 5981 C C . LEU A 1 833 ? 21.800 -22.074 102.466 1.00 86.44 833 LEU A C 1
ATOM 5983 O O . LEU A 1 833 ? 20.657 -21.928 102.027 1.00 86.44 833 LEU A O 1
ATOM 5987 N N . THR A 1 834 ? 22.574 -21.060 102.862 1.00 86.75 834 THR A N 1
ATOM 5988 C CA . THR A 1 834 ? 22.179 -19.644 102.815 1.00 86.75 834 THR A CA 1
ATOM 5989 C C . THR A 1 834 ? 21.792 -19.227 101.399 1.00 86.75 834 THR A C 1
ATOM 5991 O O . THR A 1 834 ? 20.707 -18.687 101.199 1.00 86.75 834 THR A O 1
ATOM 5994 N N . TYR A 1 835 ? 22.597 -19.557 100.384 1.00 86.81 835 TYR A N 1
ATOM 5995 C CA . TYR A 1 835 ? 22.289 -19.193 98.997 1.00 86.81 835 TYR A CA 1
ATOM 5996 C C . TYR A 1 835 ? 20.971 -19.798 98.484 1.00 86.81 835 TYR A C 1
ATOM 5998 O O . TYR A 1 835 ? 20.282 -19.184 97.670 1.00 86.81 835 TYR A O 1
ATOM 6006 N N . ARG A 1 836 ? 20.601 -21.003 98.940 1.00 81.88 836 ARG A N 1
ATOM 6007 C CA . ARG A 1 836 ? 19.399 -21.698 98.455 1.00 81.88 836 ARG A CA 1
ATOM 6008 C C . ARG A 1 836 ? 18.132 -21.428 99.269 1.00 81.88 836 ARG A C 1
ATOM 6010 O O . ARG A 1 836 ? 17.048 -21.424 98.687 1.00 81.88 836 ARG A O 1
ATOM 6017 N N . TYR A 1 837 ? 18.246 -21.302 100.587 1.00 81.56 837 TYR A N 1
ATOM 6018 C CA . TYR A 1 837 ? 17.098 -21.211 101.498 1.00 81.56 837 TYR A CA 1
ATOM 6019 C C . TYR A 1 837 ? 16.986 -19.855 102.211 1.00 81.56 837 TYR A C 1
ATOM 6021 O O . TYR A 1 837 ? 15.965 -19.601 102.843 1.00 81.56 837 TYR A O 1
ATOM 6029 N N . GLY A 1 838 ? 17.992 -18.985 102.083 1.00 79.56 838 GLY A N 1
ATOM 6030 C CA . GLY A 1 838 ? 18.113 -17.746 102.848 1.00 79.56 838 GLY A CA 1
ATOM 6031 C C . GLY A 1 838 ? 18.663 -17.969 104.260 1.00 79.56 838 GLY A C 1
ATOM 6032 O O . GLY A 1 838 ? 18.951 -19.097 104.674 1.00 79.56 838 GLY A O 1
ATOM 6033 N N . ASP A 1 839 ? 18.807 -16.873 105.002 1.00 76.25 839 ASP A N 1
ATOM 6034 C CA . ASP A 1 839 ? 19.325 -16.880 106.377 1.00 76.25 839 ASP A CA 1
ATOM 6035 C C . ASP A 1 839 ? 18.228 -17.003 107.450 1.00 76.25 839 ASP A C 1
ATOM 6037 O O . ASP A 1 839 ? 18.521 -17.389 108.578 1.00 76.25 839 ASP A O 1
ATOM 6041 N N . GLU A 1 840 ? 16.959 -16.731 107.117 1.00 75.31 840 GLU A N 1
ATOM 6042 C CA . GLU A 1 840 ? 15.856 -16.726 108.096 1.00 75.31 840 GLU A CA 1
ATOM 6043 C C . GLU A 1 840 ? 15.482 -18.124 108.619 1.00 75.31 840 GLU A C 1
ATOM 6045 O O . GLU A 1 840 ? 15.229 -18.294 109.811 1.00 75.31 840 GLU A O 1
ATOM 6050 N N . HIS A 1 841 ? 15.421 -19.138 107.744 1.00 80.25 841 HIS A N 1
ATOM 6051 C CA . HIS A 1 841 ? 15.156 -20.524 108.150 1.00 80.25 841 HIS A CA 1
ATOM 6052 C C . HIS A 1 841 ? 15.734 -21.540 107.165 1.00 80.25 841 HIS A C 1
ATOM 6054 O O . HIS A 1 841 ? 15.286 -21.651 106.022 1.00 80.25 841 HIS A O 1
ATOM 6060 N N . GLN A 1 842 ? 16.649 -22.381 107.646 1.00 85.00 842 GLN A N 1
ATOM 6061 C CA . GLN A 1 842 ? 17.246 -23.461 106.860 1.00 85.00 842 GLN A CA 1
ATOM 6062 C C . GLN A 1 842 ? 16.659 -24.812 107.300 1.00 85.00 842 GLN A C 1
ATOM 6064 O O . GLN A 1 842 ? 16.696 -25.148 108.484 1.00 85.00 842 GLN A O 1
ATOM 6069 N N . PRO A 1 843 ? 16.072 -25.609 106.384 1.00 80.81 843 PRO A N 1
ATOM 6070 C CA . PRO A 1 843 ? 15.315 -26.797 106.772 1.00 80.81 843 PRO A CA 1
ATOM 6071 C C . PRO A 1 843 ? 16.181 -28.001 107.164 1.00 80.81 843 PRO A C 1
ATOM 6073 O O . PRO A 1 843 ? 15.658 -28.944 107.753 1.00 80.81 843 PRO A O 1
ATOM 6076 N N . VAL A 1 844 ? 17.468 -27.986 106.815 1.00 86.56 844 VAL A N 1
ATOM 6077 C CA . VAL A 1 844 ? 18.464 -29.044 107.049 1.00 86.56 844 VAL A CA 1
ATOM 6078 C C . VAL A 1 844 ? 19.776 -28.406 107.495 1.00 86.56 844 VAL A C 1
ATOM 6080 O O . VAL A 1 844 ? 20.019 -27.239 107.194 1.00 86.56 844 VAL A O 1
ATOM 6083 N N . THR A 1 845 ? 20.612 -29.155 108.208 1.00 85.56 845 THR A N 1
ATOM 6084 C CA . THR A 1 845 ? 21.894 -28.671 108.733 1.00 85.56 845 THR A CA 1
ATOM 6085 C C . THR A 1 845 ? 23.033 -28.848 107.727 1.00 85.56 845 THR A C 1
ATOM 6087 O O . THR A 1 845 ? 22.932 -29.604 106.756 1.00 85.56 845 THR A O 1
ATOM 6090 N N . THR A 1 846 ? 24.163 -28.185 107.984 1.00 84.62 846 THR A N 1
ATOM 6091 C CA . THR A 1 846 ? 25.399 -28.358 107.203 1.00 84.62 846 THR A CA 1
ATOM 6092 C C . THR A 1 846 ? 25.916 -29.795 107.235 1.00 84.62 846 THR A C 1
ATOM 6094 O O . THR A 1 846 ? 26.439 -30.264 106.229 1.00 84.62 846 THR A O 1
ATOM 6097 N N . ALA A 1 847 ? 25.728 -30.526 108.339 1.00 83.31 847 ALA A N 1
ATOM 6098 C CA . ALA A 1 847 ? 26.094 -31.940 108.435 1.00 83.31 847 ALA A CA 1
ATOM 6099 C C . ALA A 1 847 ? 25.245 -32.829 107.505 1.00 83.31 847 ALA A C 1
ATOM 6101 O O . ALA A 1 847 ? 25.776 -33.733 106.857 1.00 83.31 847 ALA A O 1
ATOM 6102 N N . ASP A 1 848 ? 23.946 -32.536 107.382 1.00 84.44 848 ASP A N 1
ATOM 6103 C CA . ASP A 1 848 ? 23.033 -33.320 106.544 1.00 84.44 848 ASP A CA 1
ATOM 6104 C C . ASP A 1 848 ? 23.395 -33.215 105.052 1.00 84.44 848 ASP A C 1
ATOM 6106 O O . ASP A 1 848 ? 23.422 -34.222 104.345 1.00 84.44 848 ASP A O 1
ATOM 6110 N N . ILE A 1 849 ? 23.726 -32.010 104.563 1.00 86.25 849 ILE A N 1
ATOM 6111 C CA . ILE A 1 849 ? 24.134 -31.807 103.158 1.00 86.25 849 ILE A CA 1
ATOM 6112 C C . ILE A 1 849 ? 25.596 -32.177 102.866 1.00 86.25 849 ILE A C 1
ATOM 6114 O O . ILE A 1 849 ? 25.964 -32.274 101.698 1.00 86.25 849 ILE A O 1
ATOM 6118 N N . LEU A 1 850 ? 26.412 -32.408 103.899 1.00 86.31 850 LEU A N 1
ATOM 6119 C CA . LEU A 1 850 ? 27.782 -32.922 103.791 1.00 86.31 850 LEU A CA 1
ATOM 6120 C C . LEU A 1 850 ? 27.866 -34.453 103.874 1.00 86.31 850 LEU A C 1
ATOM 6122 O O . LEU A 1 850 ? 28.968 -34.998 103.868 1.00 86.31 850 LEU A O 1
ATOM 6126 N N . THR A 1 851 ? 26.731 -35.152 103.941 1.00 83.44 851 THR A N 1
ATOM 6127 C CA . THR A 1 851 ? 26.693 -36.619 103.946 1.00 83.44 851 THR A CA 1
ATOM 6128 C C . THR A 1 851 ? 26.726 -37.147 102.496 1.00 83.44 851 THR A C 1
ATOM 6130 O O . THR A 1 851 ? 25.765 -36.901 101.758 1.00 83.44 851 THR A O 1
ATOM 6133 N N . PRO A 1 852 ? 27.787 -37.858 102.049 1.00 81.25 852 PRO A N 1
ATOM 6134 C CA . PRO A 1 852 ? 27.911 -38.331 100.666 1.00 81.25 852 PRO A CA 1
ATOM 6135 C C . PRO A 1 852 ? 26.825 -39.344 100.288 1.00 81.25 852 PRO A C 1
ATOM 6137 O O . PRO A 1 852 ? 26.477 -40.217 101.083 1.00 81.25 852 PRO A O 1
ATOM 6140 N N . ARG A 1 853 ? 26.313 -39.264 99.051 1.00 73.44 853 ARG A N 1
ATOM 6141 C CA . ARG A 1 853 ? 25.363 -40.257 98.501 1.00 73.44 853 ARG A CA 1
ATOM 6142 C C . ARG A 1 853 ? 26.010 -41.296 97.595 1.00 73.44 853 ARG A C 1
ATOM 6144 O O . ARG A 1 853 ? 25.454 -42.379 97.430 1.00 73.44 853 ARG A O 1
ATOM 6151 N N . ARG A 1 854 ? 27.146 -40.964 96.979 1.00 67.00 854 ARG A N 1
ATOM 6152 C CA . ARG A 1 854 ? 27.882 -41.823 96.043 1.00 67.00 854 ARG A CA 1
ATOM 6153 C C . ARG A 1 854 ? 29.238 -42.163 96.646 1.00 67.00 854 ARG A C 1
ATOM 6155 O O . ARG A 1 854 ? 29.804 -41.347 97.366 1.00 67.00 854 ARG A O 1
ATOM 6162 N N . ARG A 1 855 ? 29.782 -43.347 96.337 1.00 65.31 855 ARG A N 1
ATOM 6163 C CA . ARG A 1 855 ? 31.110 -43.775 96.828 1.00 65.31 855 ARG A CA 1
ATOM 6164 C C . ARG A 1 855 ? 32.247 -42.854 96.372 1.00 65.31 855 ARG A C 1
ATOM 6166 O O . ARG A 1 855 ? 33.203 -42.681 97.117 1.00 65.31 855 ARG A O 1
ATOM 6173 N N . GLU A 1 856 ? 32.111 -42.251 95.195 1.00 64.56 856 GLU A N 1
ATOM 6174 C CA . GLU A 1 856 ? 33.060 -41.285 94.623 1.00 64.56 856 GLU A CA 1
ATOM 6175 C C . GLU A 1 856 ? 33.192 -39.997 95.461 1.00 64.56 856 GLU A C 1
ATOM 6177 O O . GLU A 1 856 ? 34.264 -39.401 95.516 1.00 64.56 856 GLU A O 1
ATOM 6182 N N . ASP A 1 857 ? 32.136 -39.597 96.178 1.00 72.75 857 ASP A N 1
ATOM 6183 C CA . ASP A 1 857 ? 32.082 -38.318 96.896 1.00 72.75 857 ASP A CA 1
ATOM 6184 C C . ASP A 1 857 ? 32.600 -38.403 98.355 1.00 72.75 857 ASP A C 1
ATOM 6186 O O . ASP A 1 857 ? 32.547 -37.424 99.096 1.00 72.75 857 ASP A O 1
ATOM 6190 N N . TYR A 1 858 ? 33.128 -39.554 98.798 1.00 71.50 858 TYR A N 1
ATOM 6191 C CA . TYR A 1 858 ? 33.666 -39.743 100.164 1.00 71.50 858 TYR A CA 1
ATOM 6192 C C . TYR A 1 858 ? 35.040 -39.080 100.401 1.00 71.50 858 TYR A C 1
ATOM 6194 O O . TYR A 1 858 ? 35.594 -39.183 101.503 1.00 71.50 858 TYR A O 1
ATOM 6202 N N . GLY A 1 859 ? 35.602 -38.411 99.390 1.00 75.94 859 GLY A N 1
ATOM 6203 C CA . GLY A 1 859 ? 36.869 -37.689 99.480 1.00 75.94 859 GLY A CA 1
ATOM 6204 C C . GLY A 1 859 ? 36.885 -36.602 100.561 1.00 75.94 859 GLY A C 1
ATOM 6205 O O . GLY A 1 859 ? 35.861 -36.098 101.039 1.00 75.94 859 GLY A O 1
ATOM 6206 N N . LYS A 1 860 ? 38.095 -36.245 101.005 1.00 77.75 860 LYS A N 1
ATOM 6207 C CA . LYS A 1 860 ? 38.310 -35.179 102.002 1.00 77.75 860 LYS A CA 1
ATOM 6208 C C . LYS A 1 860 ? 38.780 -33.864 101.383 1.00 77.75 860 LYS A C 1
ATOM 6210 O O . LYS A 1 860 ? 39.017 -32.913 102.121 1.00 77.75 860 LYS A O 1
ATOM 6215 N N . ASP A 1 861 ? 38.891 -33.819 100.076 1.00 84.06 861 ASP A N 1
ATOM 6216 C CA . ASP A 1 861 ? 39.252 -32.674 99.260 1.00 84.06 861 ASP A CA 1
ATOM 6217 C C . ASP A 1 861 ? 38.065 -31.734 98.980 1.00 84.06 861 ASP A C 1
ATOM 6219 O O . ASP A 1 861 ? 36.905 -32.018 99.301 1.00 84.06 861 ASP A O 1
ATOM 6223 N N . LEU A 1 862 ? 38.380 -30.571 98.412 1.00 83.25 862 LEU A N 1
ATOM 6224 C CA . LEU A 1 862 ? 37.405 -29.546 98.050 1.00 83.25 862 LEU A CA 1
ATOM 6225 C C . LEU A 1 862 ? 36.457 -30.008 96.934 1.00 83.25 862 LEU A C 1
ATOM 6227 O O . LEU A 1 862 ? 35.282 -29.642 96.953 1.00 83.25 862 LEU A O 1
ATOM 6231 N N . TRP A 1 863 ? 36.934 -30.826 95.994 1.00 81.06 863 TRP A N 1
ATOM 6232 C CA . TRP A 1 863 ? 36.121 -31.324 94.887 1.00 81.06 863 TRP A CA 1
ATOM 6233 C C . TRP A 1 863 ? 35.016 -32.266 95.380 1.00 81.06 863 TRP A C 1
ATOM 6235 O O . TRP A 1 863 ? 33.838 -32.009 95.133 1.00 81.06 863 TRP A O 1
ATOM 6245 N N . SER A 1 864 ? 35.355 -33.294 96.162 1.00 79.38 864 SER A N 1
ATOM 6246 C CA . SER A 1 864 ? 34.373 -34.205 96.768 1.00 79.38 864 SER A CA 1
ATOM 6247 C C . SER A 1 864 ? 33.403 -33.489 97.716 1.00 79.38 864 SER A C 1
ATOM 6249 O O . SER A 1 864 ? 32.217 -33.828 97.758 1.00 79.38 864 SER A O 1
ATOM 6251 N N . ALA A 1 865 ? 33.860 -32.460 98.442 1.00 80.56 865 ALA A N 1
ATOM 6252 C CA . ALA A 1 865 ? 32.982 -31.627 99.266 1.00 80.56 865 ALA A CA 1
ATOM 6253 C C . ALA A 1 865 ? 31.979 -30.817 98.420 1.00 80.56 865 ALA A C 1
ATOM 6255 O O . ALA A 1 865 ? 30.787 -30.811 98.733 1.00 80.56 865 ALA A O 1
ATOM 6256 N N . TYR A 1 866 ? 32.439 -30.180 97.337 1.00 82.75 866 TYR A N 1
ATOM 6257 C CA . TYR A 1 866 ? 31.591 -29.468 96.376 1.00 82.75 866 TYR A CA 1
ATOM 6258 C C . TYR A 1 866 ? 30.545 -30.403 95.746 1.00 82.75 866 TYR A C 1
ATOM 6260 O O . TYR A 1 866 ? 29.351 -30.109 95.814 1.00 82.75 866 TYR A O 1
ATOM 6268 N N . GLN A 1 867 ? 30.972 -31.559 95.226 1.00 77.31 867 GLN A N 1
ATOM 6269 C CA . GLN A 1 867 ? 30.096 -32.560 94.608 1.00 77.31 867 GLN A CA 1
ATOM 6270 C C . GLN A 1 867 ? 29.038 -33.094 95.590 1.00 77.31 867 GLN A C 1
ATOM 6272 O O . GLN A 1 867 ? 27.854 -33.153 95.253 1.00 77.31 867 GLN A O 1
ATOM 6277 N N . THR A 1 868 ? 29.431 -33.401 96.835 1.00 81.31 868 THR A N 1
ATOM 6278 C CA . THR A 1 868 ? 28.503 -33.849 97.891 1.00 81.31 868 THR A CA 1
ATOM 6279 C C . THR A 1 868 ? 27.405 -32.818 98.157 1.00 81.31 868 THR A C 1
ATOM 6281 O O . THR A 1 868 ? 26.223 -33.169 98.201 1.00 81.31 868 THR A O 1
ATOM 6284 N N . ILE A 1 869 ? 27.782 -31.543 98.316 1.00 84.25 869 ILE A N 1
ATOM 6285 C CA . ILE A 1 869 ? 26.848 -30.434 98.555 1.00 84.25 869 ILE A CA 1
ATOM 6286 C C . ILE A 1 869 ? 25.914 -30.265 97.349 1.00 84.25 869 ILE A C 1
ATOM 6288 O O . ILE A 1 869 ? 24.693 -30.223 97.514 1.00 84.25 869 ILE A O 1
ATOM 6292 N N . GLN A 1 870 ? 26.479 -30.217 96.140 1.00 82.38 870 GLN A N 1
ATOM 6293 C CA . GLN A 1 870 ? 25.751 -30.036 94.887 1.00 82.38 870 GLN A CA 1
ATOM 6294 C C . GLN A 1 870 ? 24.678 -31.122 94.694 1.00 82.38 870 GLN A C 1
ATOM 6296 O O . GLN A 1 870 ? 23.497 -30.801 94.559 1.00 82.38 870 GLN A O 1
ATOM 6301 N N . GLU A 1 871 ? 25.053 -32.402 94.771 1.00 78.44 871 GLU A N 1
ATOM 6302 C CA . GLU A 1 871 ? 24.147 -33.553 94.647 1.00 78.44 871 GLU A CA 1
ATOM 6303 C C . GLU A 1 871 ? 23.020 -33.506 95.696 1.00 78.44 871 GLU A C 1
ATOM 6305 O O . GLU A 1 871 ? 21.837 -33.660 95.364 1.00 78.44 871 GLU A O 1
ATOM 6310 N N . ASN A 1 872 ? 23.371 -33.268 96.967 1.00 82.44 872 ASN A N 1
ATOM 6311 C CA . ASN A 1 872 ? 22.411 -33.198 98.070 1.00 82.44 872 ASN A CA 1
ATOM 6312 C C . ASN A 1 872 ? 21.397 -32.065 97.894 1.00 82.44 872 ASN A C 1
ATOM 6314 O O . ASN A 1 872 ? 20.221 -32.212 98.250 1.00 82.44 872 ASN A O 1
ATOM 6318 N N . MET A 1 873 ? 21.835 -30.943 97.328 1.00 81.88 873 MET A N 1
ATOM 6319 C CA . MET A 1 873 ? 20.965 -29.816 97.050 1.00 81.88 873 MET A CA 1
ATOM 6320 C C . MET A 1 873 ? 20.094 -30.077 95.818 1.00 81.88 873 MET A C 1
ATOM 6322 O O . MET A 1 873 ? 18.869 -30.019 95.939 1.00 81.88 873 MET A O 1
ATOM 6326 N N . LEU A 1 874 ? 20.668 -30.424 94.667 1.00 76.94 874 LEU A N 1
ATOM 6327 C CA . LEU A 1 874 ? 19.904 -30.623 93.432 1.00 76.94 874 LEU A CA 1
ATOM 6328 C C . LEU A 1 874 ? 18.836 -31.716 93.568 1.00 76.94 874 LEU A C 1
ATOM 6330 O O . LEU A 1 874 ? 17.677 -31.487 93.212 1.00 76.94 874 LEU A O 1
ATOM 6334 N N . LYS A 1 875 ? 19.184 -32.877 94.140 1.00 77.94 875 LYS A N 1
ATOM 6335 C CA . LYS A 1 875 ? 18.253 -34.015 94.249 1.00 77.94 875 LYS A CA 1
ATOM 6336 C C . LYS A 1 875 ? 17.264 -33.920 95.411 1.00 77.94 875 LYS A C 1
ATOM 6338 O O . LYS A 1 875 ? 16.244 -34.603 95.377 1.00 77.94 875 LYS A O 1
ATOM 6343 N N . GLY A 1 876 ? 17.529 -33.107 96.436 1.00 77.81 876 GLY A N 1
ATOM 6344 C CA . GLY A 1 876 ? 16.677 -33.034 97.630 1.00 77.81 876 GLY A CA 1
ATOM 6345 C C . GLY A 1 876 ? 16.500 -34.393 98.331 1.00 77.81 876 GLY A C 1
ATOM 6346 O O . GLY A 1 876 ? 17.373 -35.256 98.264 1.00 77.81 876 GLY A O 1
ATOM 6347 N N . GLY A 1 877 ? 15.381 -34.596 99.026 1.00 78.12 877 GLY A N 1
ATOM 6348 C CA . GLY A 1 877 ? 15.030 -35.834 99.737 1.00 78.12 877 GLY A CA 1
ATOM 6349 C C . GLY A 1 877 ? 15.559 -35.945 101.174 1.00 78.12 877 GLY A C 1
ATOM 6350 O O . GLY A 1 877 ? 15.235 -36.906 101.868 1.00 78.12 877 GLY A O 1
ATOM 6351 N N . ILE A 1 878 ? 16.325 -34.967 101.658 1.00 84.56 878 ILE A N 1
ATOM 6352 C CA . ILE A 1 878 ? 16.919 -34.975 103.006 1.00 84.56 878 ILE A CA 1
ATOM 6353 C C . ILE A 1 878 ? 15.841 -34.650 104.042 1.00 84.56 878 ILE A C 1
ATOM 6355 O O . ILE A 1 878 ? 15.107 -33.677 103.869 1.00 84.56 878 ILE A O 1
ATOM 6359 N N . SER A 1 879 ? 15.745 -35.448 105.109 1.00 79.94 879 SER A N 1
ATOM 6360 C CA . SER A 1 879 ? 14.818 -35.198 106.221 1.00 79.94 879 SER A CA 1
ATOM 6361 C C . SER A 1 879 ? 15.237 -33.954 107.006 1.00 79.94 879 SER A C 1
ATOM 6363 O O . SER A 1 879 ? 16.364 -33.865 107.474 1.00 79.94 879 SER A O 1
ATOM 6365 N N . GLY A 1 880 ? 14.302 -33.031 107.209 1.00 82.31 880 GLY A N 1
ATOM 6366 C CA . GLY A 1 880 ? 14.515 -31.738 107.850 1.00 82.31 880 GLY A CA 1
ATOM 6367 C C . GLY A 1 880 ? 13.284 -31.238 108.611 1.00 82.31 880 GLY A C 1
ATOM 6368 O O . GLY A 1 880 ? 12.319 -31.980 108.833 1.00 82.31 880 GLY A O 1
ATOM 6369 N N . ARG A 1 881 ? 13.289 -29.963 109.014 1.00 78.75 881 ARG A N 1
ATOM 6370 C CA . ARG A 1 881 ? 12.164 -29.301 109.700 1.00 78.75 881 ARG A CA 1
ATOM 6371 C C . ARG A 1 881 ? 11.772 -27.992 109.019 1.00 78.75 881 ARG A C 1
ATOM 6373 O O . ARG A 1 881 ? 12.621 -27.224 108.582 1.00 78.75 881 ARG A O 1
ATOM 6380 N N . SER A 1 882 ? 10.473 -27.719 108.942 1.00 78.38 882 SER A N 1
ATOM 6381 C CA . SER A 1 882 ? 9.964 -26.415 108.505 1.00 78.38 882 SER A CA 1
ATOM 6382 C C . SER A 1 882 ? 10.116 -25.354 109.601 1.00 78.38 882 SER A C 1
ATOM 6384 O O . SER A 1 882 ? 10.271 -25.695 110.774 1.00 78.38 882 SER A O 1
ATOM 6386 N N . ALA A 1 883 ? 9.961 -24.075 109.243 1.00 76.00 883 ALA A N 1
ATOM 6387 C CA . ALA A 1 883 ? 9.975 -22.940 110.179 1.00 76.00 883 ALA A CA 1
ATOM 6388 C C . ALA A 1 883 ? 8.921 -23.027 111.308 1.00 76.00 883 ALA A C 1
ATOM 6390 O O . ALA A 1 883 ? 8.994 -22.303 112.291 1.00 76.00 883 ALA A O 1
ATOM 6391 N N . ARG A 1 884 ? 7.937 -23.936 111.193 1.00 75.69 884 ARG A N 1
ATOM 6392 C CA . ARG A 1 884 ? 6.927 -24.235 112.228 1.00 75.69 884 ARG A CA 1
ATOM 6393 C C . ARG A 1 884 ? 7.173 -25.585 112.931 1.00 75.69 884 ARG A C 1
ATOM 6395 O O . ARG A 1 884 ? 6.240 -26.203 113.432 1.00 75.69 884 ARG A O 1
ATOM 6402 N N . GLY A 1 885 ? 8.401 -26.110 112.888 1.00 73.75 885 GLY A N 1
ATOM 6403 C CA . GLY A 1 885 ? 8.850 -27.314 113.607 1.00 73.75 885 GLY A CA 1
ATOM 6404 C C . GLY A 1 885 ? 8.450 -28.678 113.015 1.00 73.75 885 GLY A C 1
ATOM 6405 O O . GLY A 1 885 ? 8.998 -29.706 113.435 1.00 73.75 885 GLY A O 1
ATOM 6406 N N . LYS A 1 886 ? 7.540 -28.721 112.029 1.00 78.88 886 LYS A N 1
ATOM 6407 C CA . LYS A 1 886 ? 7.044 -29.960 111.396 1.00 78.88 886 LYS A CA 1
ATOM 6408 C C . LYS A 1 886 ? 8.144 -30.645 110.570 1.00 78.88 886 LYS A C 1
ATOM 6410 O O . LYS A 1 886 ? 8.847 -29.976 109.815 1.00 78.88 886 LYS A O 1
ATOM 6415 N N . ARG A 1 887 ? 8.264 -31.978 110.674 1.00 78.56 887 ARG A N 1
ATOM 6416 C CA . ARG A 1 887 ? 9.153 -32.793 109.817 1.00 78.56 887 ARG A CA 1
ATOM 6417 C C . ARG A 1 887 ? 8.760 -32.654 108.339 1.00 78.56 887 ARG A C 1
ATOM 6419 O O . ARG A 1 887 ? 7.576 -32.734 108.012 1.00 78.56 887 ARG A O 1
ATOM 6426 N N . ILE A 1 888 ? 9.752 -32.469 107.473 1.00 82.88 888 ILE A N 1
ATOM 6427 C CA . ILE A 1 888 ? 9.627 -32.360 106.009 1.00 82.88 888 ILE A CA 1
ATOM 6428 C C . ILE A 1 888 ? 10.813 -33.061 105.330 1.00 82.88 888 ILE A C 1
ATOM 6430 O O . ILE A 1 888 ? 11.814 -33.321 105.985 1.00 82.88 888 ILE A O 1
ATOM 6434 N N . HIS A 1 889 ? 10.737 -33.307 104.021 1.00 84.50 889 HIS A N 1
ATOM 6435 C CA . HIS A 1 889 ? 11.918 -33.611 103.203 1.00 84.50 889 HIS A CA 1
ATOM 6436 C C . HIS A 1 889 ? 12.227 -32.432 102.272 1.00 84.50 889 HIS A C 1
ATOM 6438 O O . HIS A 1 889 ? 11.305 -31.762 101.795 1.00 84.50 889 HIS A O 1
ATOM 6444 N N . THR A 1 890 ? 13.507 -32.167 102.001 1.00 83.50 890 THR A N 1
ATOM 6445 C CA . THR A 1 890 ? 13.914 -31.144 101.024 1.00 83.50 890 THR A CA 1
ATOM 6446 C C . THR A 1 890 ? 13.416 -31.511 99.624 1.00 83.50 890 THR A C 1
ATOM 6448 O O . THR A 1 890 ? 13.377 -32.683 99.254 1.00 83.50 890 THR A O 1
ATOM 6451 N N . ARG A 1 891 ? 13.007 -30.524 98.820 1.00 78.31 891 ARG A N 1
ATOM 6452 C CA . ARG A 1 891 ? 12.550 -30.776 97.442 1.00 78.31 891 ARG A CA 1
ATOM 6453 C C . ARG A 1 891 ? 13.733 -30.842 96.476 1.00 78.31 891 ARG A C 1
ATOM 6455 O O . ARG A 1 891 ? 14.723 -30.133 96.662 1.00 78.31 891 ARG A O 1
ATOM 6462 N N . ALA A 1 892 ? 13.611 -31.667 95.441 1.00 77.81 892 ALA A N 1
ATOM 6463 C CA . ALA A 1 892 ? 14.494 -31.618 94.282 1.00 77.81 892 ALA A CA 1
ATOM 6464 C C . ALA A 1 892 ? 14.286 -30.308 93.499 1.00 77.81 892 ALA A C 1
ATOM 6466 O O . ALA A 1 892 ? 13.203 -29.718 93.544 1.00 77.81 892 ALA A O 1
ATOM 6467 N N . ILE A 1 893 ? 15.310 -29.857 92.776 1.00 76.88 893 ILE A N 1
ATOM 6468 C CA . ILE A 1 893 ? 15.177 -28.774 91.794 1.00 76.88 893 ILE A CA 1
ATOM 6469 C C . ILE A 1 893 ? 14.799 -29.396 90.446 1.00 76.88 893 ILE A C 1
ATOM 6471 O O . ILE A 1 893 ? 15.393 -30.377 90.005 1.00 76.88 893 ILE A O 1
ATOM 6475 N N . HIS A 1 894 ? 13.773 -28.835 89.804 1.00 58.59 894 HIS A N 1
ATOM 6476 C CA . HIS A 1 894 ? 13.273 -29.294 88.501 1.00 58.59 894 HIS A CA 1
ATOM 6477 C C . HIS A 1 894 ? 13.279 -28.198 87.422 1.00 58.59 894 HIS A C 1
ATOM 6479 O O . HIS A 1 894 ? 12.991 -28.492 86.266 1.00 58.59 894 HIS A O 1
ATOM 6485 N N . SER A 1 895 ? 13.610 -26.953 87.786 1.00 61.78 895 SER A N 1
ATOM 6486 C CA . SER A 1 895 ? 13.723 -25.817 86.863 1.00 61.78 895 SER A CA 1
ATOM 6487 C C . SER A 1 895 ? 15.166 -25.645 86.391 1.00 61.78 895 SER A C 1
ATOM 6489 O O . SER A 1 895 ? 16.073 -25.565 87.222 1.00 61.78 895 SER A O 1
ATOM 6491 N N . ILE A 1 896 ? 15.354 -25.542 85.072 1.00 49.94 896 ILE A N 1
ATOM 6492 C CA . ILE A 1 896 ? 16.663 -25.391 84.419 1.00 49.94 896 ILE A CA 1
ATOM 6493 C C . ILE A 1 896 ? 17.352 -24.091 84.868 1.00 49.94 896 ILE A C 1
ATOM 6495 O O . ILE A 1 896 ? 18.507 -24.122 85.285 1.00 49.94 896 ILE A O 1
ATOM 6499 N N . ASP A 1 897 ? 16.642 -22.959 84.896 1.00 54.75 897 ASP A N 1
ATOM 6500 C CA . ASP A 1 897 ? 17.229 -21.673 85.307 1.00 54.75 897 ASP A CA 1
ATOM 6501 C C . ASP A 1 897 ? 17.680 -21.662 86.774 1.00 54.75 897 ASP A C 1
ATOM 6503 O O . ASP A 1 897 ? 18.651 -20.993 87.137 1.00 54.75 897 ASP A O 1
ATOM 6507 N N . THR A 1 898 ? 16.968 -22.387 87.641 1.00 65.38 898 THR A N 1
ATOM 6508 C CA . THR A 1 898 ? 17.303 -22.495 89.068 1.00 65.38 898 THR A CA 1
ATOM 6509 C C . THR A 1 898 ? 18.497 -23.425 89.292 1.00 65.38 898 THR A C 1
ATOM 6511 O O . THR A 1 898 ? 19.357 -23.118 90.116 1.00 65.38 898 THR A O 1
ATOM 6514 N N . ASP A 1 899 ? 18.570 -24.524 88.538 1.00 65.06 899 ASP A N 1
ATOM 6515 C CA . ASP A 1 899 ? 19.689 -25.472 88.520 1.00 65.06 899 ASP A CA 1
ATOM 6516 C C . ASP A 1 899 ? 20.995 -24.784 88.070 1.00 65.06 899 ASP A C 1
ATOM 6518 O O . ASP A 1 899 ? 21.989 -24.782 88.799 1.00 65.06 899 ASP A O 1
ATOM 6522 N N . ILE A 1 900 ? 20.963 -24.060 86.942 1.00 58.22 900 ILE A N 1
ATOM 6523 C CA . ILE A 1 900 ? 22.106 -23.285 86.423 1.00 58.22 900 ILE A CA 1
ATOM 6524 C C . ILE A 1 900 ? 22.594 -22.242 87.441 1.00 58.22 900 ILE A C 1
ATOM 6526 O O . ILE A 1 900 ? 23.798 -22.121 87.682 1.00 58.22 900 ILE A O 1
ATOM 6530 N N . LYS A 1 901 ? 21.678 -21.474 88.052 1.00 68.00 901 LYS A N 1
ATOM 6531 C CA . LYS A 1 901 ? 22.040 -20.440 89.040 1.00 68.00 901 LYS A CA 1
ATOM 6532 C C . LYS A 1 901 ? 22.714 -21.043 90.274 1.00 68.00 901 LYS A C 1
ATOM 6534 O O . LYS A 1 901 ? 23.739 -20.520 90.710 1.00 68.00 901 LYS A O 1
ATOM 6539 N N . LEU A 1 902 ? 22.186 -22.155 90.794 1.00 76.75 902 LEU A N 1
ATOM 6540 C CA . LEU A 1 902 ? 22.758 -22.827 91.958 1.00 76.75 902 LEU A CA 1
ATOM 6541 C C . LEU A 1 902 ? 24.126 -23.450 91.654 1.00 76.75 902 LEU A C 1
ATOM 6543 O O . LEU A 1 902 ? 25.070 -23.204 92.401 1.00 76.75 902 LEU A O 1
ATOM 6547 N N . ASN A 1 903 ? 24.269 -24.190 90.551 1.00 70.19 903 ASN A N 1
ATOM 6548 C CA . ASN A 1 903 ? 25.549 -24.797 90.170 1.00 70.19 903 ASN A CA 1
ATOM 6549 C C . ASN A 1 903 ? 26.653 -23.750 89.995 1.00 70.19 903 ASN A C 1
ATOM 6551 O O . ASN A 1 903 ? 27.754 -23.922 90.522 1.00 70.19 903 ASN A O 1
ATOM 6555 N N . ARG A 1 904 ? 26.334 -22.624 89.342 1.00 70.12 904 ARG A N 1
ATOM 6556 C CA . ARG A 1 904 ? 27.263 -21.499 89.185 1.00 70.12 904 ARG A CA 1
ATOM 6557 C C . ARG A 1 904 ? 27.665 -20.884 90.521 1.00 70.12 904 ARG A C 1
ATOM 6559 O O . ARG A 1 904 ? 28.843 -20.594 90.711 1.00 70.12 904 ARG A O 1
ATOM 6566 N N . ALA A 1 905 ? 26.718 -20.689 91.439 1.00 74.69 905 ALA A N 1
ATOM 6567 C CA . ALA A 1 905 ? 27.018 -20.165 92.767 1.00 74.69 905 ALA A CA 1
ATOM 6568 C C . ALA A 1 905 ? 27.950 -21.109 93.542 1.00 74.69 905 ALA A C 1
ATOM 6570 O O . ALA A 1 905 ? 28.996 -20.671 94.015 1.00 74.69 905 ALA A O 1
ATOM 6571 N N . LEU A 1 906 ? 27.630 -22.406 93.588 1.00 78.56 906 LEU A N 1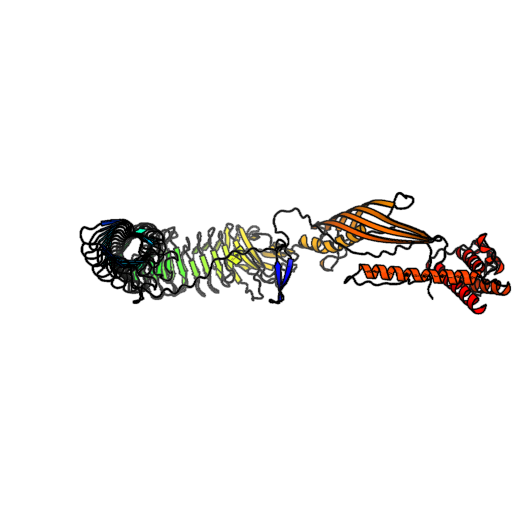
ATOM 6572 C CA . LEU A 1 906 ? 28.443 -23.414 94.273 1.00 78.56 906 LEU A CA 1
ATOM 6573 C C . LEU A 1 906 ? 29.854 -23.533 93.667 1.00 78.56 906 LEU A C 1
ATOM 6575 O O . LEU A 1 906 ? 30.827 -23.631 94.413 1.00 78.56 906 LEU A O 1
ATOM 6579 N N . TRP A 1 907 ? 29.989 -23.482 92.335 1.00 76.06 907 TRP A N 1
ATOM 6580 C CA . TRP A 1 907 ? 31.297 -23.545 91.668 1.00 76.06 907 TRP A CA 1
ATOM 6581 C C . TRP A 1 907 ? 32.158 -22.324 91.998 1.00 76.06 907 TRP A C 1
ATOM 6583 O O . TRP A 1 907 ? 33.334 -22.458 92.329 1.00 76.06 907 TRP A O 1
ATOM 6593 N N . VAL A 1 908 ? 31.574 -21.122 91.952 1.00 77.12 908 VAL A N 1
ATOM 6594 C CA . VAL A 1 908 ? 32.281 -19.883 92.305 1.00 77.12 908 VAL A CA 1
ATOM 6595 C C . VAL A 1 908 ? 32.661 -19.873 93.788 1.00 77.12 908 VAL A C 1
ATOM 6597 O O . VAL A 1 908 ? 33.764 -19.440 94.116 1.00 77.12 908 VAL A O 1
ATOM 6600 N N . MET A 1 909 ? 31.814 -20.397 94.683 1.00 81.19 909 MET A N 1
ATOM 6601 C CA . MET A 1 909 ? 32.163 -20.581 96.098 1.00 81.19 909 MET A CA 1
ATOM 6602 C C . MET A 1 909 ? 33.371 -21.514 96.257 1.00 81.19 909 MET A C 1
ATOM 6604 O O . MET A 1 909 ? 34.317 -21.155 96.955 1.00 81.19 909 MET A O 1
ATOM 6608 N N . ALA A 1 910 ? 33.387 -22.660 95.568 1.00 78.75 910 ALA A N 1
ATOM 6609 C CA . ALA A 1 910 ? 34.515 -23.589 95.593 1.00 78.75 910 ALA A CA 1
ATOM 6610 C C . ALA A 1 910 ? 35.799 -22.967 95.008 1.00 78.75 910 ALA A C 1
ATOM 6612 O O . ALA A 1 910 ? 36.848 -23.026 95.643 1.00 78.75 910 ALA A O 1
ATOM 6613 N N . GLU A 1 911 ? 35.743 -22.300 93.849 1.00 77.00 911 GLU A N 1
ATOM 6614 C CA . GLU A 1 911 ? 36.926 -21.657 93.253 1.00 77.00 911 GLU A CA 1
ATOM 6615 C C . GLU A 1 911 ? 37.449 -20.484 94.103 1.00 77.00 911 GLU A C 1
ATOM 6617 O O . GLU A 1 911 ? 38.656 -20.252 94.168 1.00 77.00 911 GLU A O 1
ATOM 6622 N N . THR A 1 912 ? 36.563 -19.751 94.784 1.00 79.75 912 THR A N 1
ATOM 6623 C CA . THR A 1 912 ? 36.959 -18.683 95.716 1.00 79.75 912 THR A CA 1
ATOM 6624 C C . THR A 1 912 ? 37.617 -19.271 96.962 1.00 79.75 912 THR A C 1
ATOM 6626 O O . THR A 1 912 ? 38.667 -18.785 97.377 1.00 79.75 912 THR A O 1
ATOM 6629 N N . LEU A 1 913 ? 37.072 -20.364 97.508 1.00 80.56 913 LEU A N 1
ATOM 6630 C CA . LEU A 1 913 ? 37.663 -21.061 98.649 1.00 80.56 913 LEU A CA 1
ATOM 6631 C C . LEU A 1 913 ? 39.052 -21.628 98.297 1.00 80.56 913 LEU A C 1
ATOM 6633 O O . LEU A 1 913 ? 40.004 -21.400 99.040 1.00 80.56 913 LEU A O 1
ATOM 6637 N N . LEU A 1 914 ? 39.194 -22.249 97.117 1.00 79.88 914 LEU A N 1
ATOM 6638 C CA . LEU A 1 914 ? 40.472 -22.717 96.558 1.00 79.88 914 LEU A CA 1
ATOM 6639 C C . LEU A 1 914 ? 41.519 -21.595 96.464 1.00 79.88 914 LEU A C 1
ATOM 6641 O O . LEU A 1 914 ? 42.688 -21.837 96.745 1.00 79.88 914 LEU A O 1
ATOM 6645 N N . LYS A 1 915 ? 41.110 -20.379 96.077 1.00 79.25 915 LYS A N 1
ATOM 6646 C CA . LYS A 1 915 ? 41.987 -19.194 95.997 1.00 79.25 915 LYS A CA 1
ATOM 6647 C C . LYS A 1 915 ? 42.311 -18.568 97.355 1.00 79.25 915 LYS A C 1
ATOM 6649 O O . LYS A 1 915 ? 43.305 -17.870 97.448 1.00 79.25 915 LYS A O 1
ATOM 6654 N N . SER A 1 916 ? 41.477 -18.776 98.374 1.00 73.31 916 SER A N 1
ATOM 6655 C CA . SER A 1 916 ? 41.723 -18.283 99.743 1.00 73.31 916 SER A CA 1
ATOM 6656 C C . SER A 1 916 ? 42.554 -19.232 100.614 1.00 73.31 916 SER A C 1
ATOM 6658 O O . SER A 1 916 ? 42.969 -18.852 101.705 1.00 73.31 916 SER A O 1
ATOM 6660 N N . MET A 1 917 ? 42.744 -20.475 100.162 1.00 67.44 917 MET A N 1
ATOM 6661 C CA . MET A 1 917 ? 43.457 -21.539 100.880 1.00 67.44 917 MET A CA 1
ATOM 6662 C C . MET A 1 917 ? 44.738 -22.017 100.171 1.00 67.44 917 MET A C 1
ATOM 6664 O O . MET A 1 917 ? 45.409 -22.917 100.677 1.00 67.44 917 MET A O 1
ATOM 6668 N N . ARG A 1 918 ? 45.049 -21.441 99.007 1.00 58.53 918 ARG A N 1
ATOM 6669 C CA . ARG A 1 918 ? 46.360 -21.490 98.350 1.00 58.53 918 ARG A CA 1
ATOM 6670 C C . ARG A 1 918 ? 47.072 -20.163 98.579 1.00 58.53 918 ARG A C 1
ATOM 6672 O O . ARG A 1 918 ? 48.311 -20.214 98.698 1.00 58.53 918 ARG A O 1
#